Protein AF-0000000068120983 (afdb_homodimer)

Solvent-accessible surface area (backbone atoms only — not comparable to full-atom values): 48412 Å² total; per-residue (Å²): 130,62,73,51,78,77,31,61,38,44,33,14,26,51,26,12,46,47,14,31,51,30,46,39,44,65,27,52,20,82,66,88,68,74,72,68,61,68,81,60,56,30,64,60,28,38,51,52,16,58,68,42,48,73,91,48,66,84,77,57,82,53,66,36,45,49,50,15,32,52,32,41,19,51,33,23,42,63,66,69,33,56,51,57,16,40,41,27,50,27,51,41,52,22,47,31,49,53,58,40,59,48,29,58,86,57,45,74,81,84,61,51,67,52,55,51,39,49,50,28,44,51,53,53,53,48,46,42,50,37,46,50,42,21,59,40,55,54,39,53,52,50,73,50,70,38,66,46,50,60,64,78,56,80,66,70,47,81,75,64,63,89,65,59,69,86,79,63,80,58,62,47,58,43,51,52,48,44,47,51,52,40,53,52,43,46,54,52,49,50,50,50,31,48,71,69,26,83,71,51,79,72,41,80,47,51,75,60,58,69,56,84,61,61,42,79,57,48,52,49,50,53,53,55,69,69,45,62,65,67,48,72,40,68,48,70,81,76,74,45,64,87,60,30,50,36,25,36,35,16,43,50,41,50,54,51,51,40,51,46,51,54,53,50,52,46,65,43,84,79,68,51,63,67,55,54,50,51,54,48,49,52,42,51,54,51,58,70,60,39,41,64,64,46,53,35,57,62,35,51,65,51,53,42,51,53,20,44,49,49,51,44,51,48,40,42,51,73,34,77,30,43,70,70,53,46,50,51,51,44,52,49,45,48,53,49,19,54,53,39,45,66,52,38,74,29,36,79,85,50,81,56,60,23,60,51,39,49,53,52,42,51,51,51,51,51,51,46,41,67,76,63,57,46,66,66,62,60,59,59,64,70,59,72,76,62,87,65,69,84,57,86,79,68,81,75,81,73,79,73,74,67,79,63,79,66,72,78,67,79,84,82,69,63,42,63,63,62,62,77,77,52,66,79,61,66,61,90,40,50,46,66,22,82,77,66,57,94,130,63,73,52,79,76,32,60,38,46,33,14,26,51,26,10,47,46,14,31,49,31,48,39,42,65,28,52,20,81,67,89,67,74,73,69,59,70,79,60,57,30,64,58,28,38,52,51,17,59,68,41,49,73,90,48,66,85,76,58,80,52,67,37,44,49,50,15,32,50,32,42,19,52,33,22,41,64,67,68,33,56,51,57,18,41,41,27,50,26,50,42,52,22,46,30,49,54,58,40,58,48,28,59,86,57,45,74,82,84,61,51,68,53,56,50,38,50,50,27,45,52,52,53,53,49,46,43,49,37,47,49,43,21,59,39,55,52,39,54,52,48,74,49,70,38,65,45,50,59,64,80,56,78,66,71,48,82,76,63,61,90,65,61,69,86,80,64,81,59,62,46,57,42,51,50,48,42,48,50,51,41,54,51,44,47,53,52,50,49,50,50,30,47,71,68,25,84,71,50,82,70,38,80,57,50,75,60,59,67,64,73,56,64,40,78,57,49,52,49,50,54,55,55,67,68,45,63,64,66,47,73,40,68,47,70,80,76,73,44,67,88,60,30,49,37,26,36,33,16,42,49,40,51,52,51,49,41,51,44,50,54,53,52,52,47,65,42,82,78,68,50,62,66,57,54,50,50,54,47,49,53,43,51,53,51,57,70,60,39,39,62,63,45,54,34,56,62,36,51,65,52,52,41,51,53,20,44,50,49,51,45,52,47,40,42,51,73,33,76,32,43,71,69,53,46,51,51,50,45,53,48,44,50,52,48,19,55,54,38,45,65,53,37,74,30,35,78,86,50,81,55,59,21,60,51,38,50,51,51,44,52,52,53,50,50,50,45,42,68,75,62,58,48,67,67,66,62,58,61,64,71,59,70,77,63,88,65,68,83,57,84,80,69,82,76,82,72,79,72,76,66,82,63,79,68,72,78,67,78,84,83,67,65,43,64,64,60,62,78,78,51,67,81,61,67,62,92,42,51,46,65,21,82,79,66,56,96

Foldseek 3Di:
DPPCVPDLLQVLLVLLQLLQVQLLVLLPAQDLPDPPSPPDHSVVSLVSSVVSADPDLLPDPDVSNLNSLLSSLNSCLLVVVLVSNVVSLVSNLVSCVSQVVLAVVSDDPPDDPQRLLVSQVSVLVSQLVLLLCCQQAVDDRRAAPVNGNRDQRDLDDVPPPPPDPPPDDDLSLLVVLLSVLSNLSNVLVVLLCQVPDPDCVVVVCVCPVPPDCPPSVVVNVVSVVPDDVLLCDQDADPSDCRNCSSNLSSLSSLLSVLVVLLSSVLVDDDDALVRLLVSLVVSLVSLVVHHLSSVSVVRSSSLLSLLSNVVSLVLSQQDWDDPVSLVSSLVSLLSSLVSLVSSLVSRPPNPCLSVVSVVLSVVSVVVCVVVVVVPPVVVVVPPPPPPDVVDDPPDDDPPPPPPPPPPPPDPPDTDHDDVVSCVPDDSPSHSSNPSSDD/DPPCVPDLLQVLLVLLQLLQVQLLVLLPAQDLDDPPSPPDHSVVSLVSSVVSADPDLLPDPDVSNLNSLLSSLNSCLSVVVLVSNVVSLVSNLVSCVSQVVLAVVSDDPPDDPQRLLVSQVSVLVSQLVLLLCCQQAVDDRRAAPVNGNRDQRDPDDPPPPPPPPPPDDDLSLLVVLLSVLSNLSNVLVVLLCQVPDPDCVVCVCVCVCCPPVCPSVVVNVVSVVPDPCLLCDQDADDSDPRNCSSNLSSLSSLLSVLVVLLSSVLVDDDDALVRLLVSLVVSLVSLVVHHLSSVSNVRSSSLLSLLSNVVSLVLSQQDWDDPVSLVSSLVSLLSSLVSLVSSLVSRPPNPVLSVVSVVLSVVSVVVCVVVPVVPPVVVVVPPPPPPDVVDDPPDPDPPCPPPPPPPPPDPPDTDHDDVVSCVPDDSPSHSSNPSSDD

InterPro domains:
  IPR007219 Xylanolytic transcriptional activator, regulatory domain [PF04082] (55-164)
  IPR050987 ABC-transporter-regulating transcription factor-like [PTHR46910] (6-375)

Sequence (876 aa):
MLEHCRSRAFFCSVMAACALASARVRDGAPSGGQDVVGIIPAQMFFAAAEEALPKDLLQSQDFDYLRGIALLALASLQDARIGAMQMYIGHYFTMLAINQWHDESNWPTGLHPTEREERRRLYWSFYTLDIYSSIVWDGCIHFQESHAKVEYPTGRNCNEAESAPLERAHWIVGWNFTTDLYRILEHNLSRLRTRSSRFHLVAGESVSTPTLNVSSQDRVNELYLALPPIFKQLQPATGDPAQDVYGFQAANIQATMALLKMISLSLESDPDAERKCSVVSDILATFHQVPKPHLRAISAPLIYHIGGIGTILGSVMEGPLSESSCCVVRDLLLSMAVLLESLEACLHRSGGAGQRLRSLVARIEEYIVSRGGGRAIQAQQAADIPASAFREGTSNNNKSSSWDGAALPDLSGQFQLPDELLQDWTWPFAMSNSYLSFMLEHCRSRAFFCSVMAACALASARVRDGAPSGGQDVVGIIPAQMFFAAAEEALPKDLLQSQDFDYLRGIALLALASLQDARIGAMQMYIGHYFTMLAINQWHDESNWPTGLHPTEREERRRLYWSFYTLDIYSSIVWDGCIHFQESHAKVEYPTGRNCNEAESAPLERAHWIVGWNFTTDLYRILEHNLSRLRTRSSRFHLVAGESVSTPTLNVSSQDRVNELYLALPPIFKQLQPATGDPAQDVYGFQAANIQATMALLKMISLSLESDPDAERKCSVVSDILATFHQVPKPHLRAISAPLIYHIGGIGTILGSVMEGPLSESSCCVVRDLLLSMAVLLESLEACLHRSGGAGQRLRSLVARIEEYIVSRGGGRAIQAQQAADIPASAFREGTSNNNKSSSWDGAALPDLSGQFQLPDELLQDWTWPFAMSNSYLSF

Organism: Neurospora crassa (strain ATCC 24698 / 74-OR23-1A / CBS 708.71 / DSM 1257 / FGSC 987) (NCBI:txid367110)

Structure (mmCIF, N/CA/C/O backbone):
data_AF-0000000068120983-model_v1
#
loop_
_entity.id
_entity.type
_entity.pdbx_description
1 polymer 'C6 transcription factor, variant'
#
loop_
_atom_site.group_PDB
_atom_site.id
_atom_site.type_symbol
_atom_site.label_atom_id
_atom_site.label_alt_id
_atom_site.label_comp_id
_atom_site.label_asym_id
_atom_site.label_entity_id
_atom_site.label_seq_id
_atom_site.pdbx_PDB_ins_code
_atom_site.Cartn_x
_atom_site.Cartn_y
_atom_site.Cartn_z
_atom_site.occupancy
_atom_site.B_iso_or_equiv
_atom_site.auth_seq_id
_atom_site.auth_comp_id
_atom_site.auth_asym_id
_atom_site.auth_atom_id
_atom_site.pdbx_PDB_model_num
ATOM 1 N N . MET A 1 1 ? 18.297 28.844 -24.812 1 29.75 1 MET A N 1
ATOM 2 C CA . MET A 1 1 ? 17.062 28.109 -25.078 1 29.75 1 MET A CA 1
ATOM 3 C C . MET A 1 1 ? 16.703 27.203 -23.891 1 29.75 1 MET A C 1
ATOM 5 O O . MET A 1 1 ? 17.531 26.438 -23.422 1 29.75 1 MET A O 1
ATOM 9 N N . LEU A 1 2 ? 15.766 27.516 -22.953 1 35.97 2 LEU A N 1
ATOM 10 C CA . LEU A 1 2 ? 15.625 27.109 -21.547 1 35.97 2 LEU A CA 1
ATOM 11 C C . LEU A 1 2 ? 15.453 25.609 -21.438 1 35.97 2 LEU A C 1
ATOM 13 O O . LEU A 1 2 ? 14.828 24.984 -22.312 1 35.97 2 LEU A O 1
ATOM 17 N N . GLU A 1 3 ? 16.375 24.953 -20.969 1 44.31 3 GLU A N 1
ATOM 18 C CA . GLU A 1 3 ? 16.438 23.5 -20.844 1 44.31 3 GLU A CA 1
ATOM 19 C C . GLU A 1 3 ? 15.047 22.906 -20.688 1 44.31 3 GLU A C 1
ATOM 21 O O . GLU A 1 3 ? 14.852 21.719 -20.969 1 44.31 3 GLU A O 1
ATOM 26 N N . HIS A 1 4 ? 14.078 23.656 -20.156 1 47.53 4 HIS A N 1
ATOM 27 C CA . HIS A 1 4 ? 12.688 23.219 -20.062 1 47.53 4 HIS A CA 1
ATOM 28 C C . HIS A 1 4 ? 12.102 22.953 -21.438 1 47.53 4 HIS A C 1
ATOM 30 O O . HIS A 1 4 ? 11.062 22.297 -21.562 1 47.53 4 HIS A O 1
ATOM 36 N N . CYS A 1 5 ? 12.695 23.547 -22.578 1 48.62 5 CYS A N 1
ATOM 37 C CA . CYS A 1 5 ? 12.211 23.453 -23.938 1 48.62 5 CYS A CA 1
ATOM 38 C C . CYS A 1 5 ? 12.531 22.078 -24.531 1 48.62 5 CYS A C 1
ATOM 40 O O . CYS A 1 5 ? 11.961 21.688 -25.562 1 48.62 5 CYS A O 1
ATOM 42 N N . ARG A 1 6 ? 13.438 21.328 -23.906 1 56.56 6 ARG A N 1
ATOM 43 C CA . ARG A 1 6 ? 13.867 20.172 -24.688 1 56.56 6 ARG A CA 1
ATOM 44 C C . ARG A 1 6 ? 13.258 18.891 -24.156 1 56.56 6 ARG A C 1
ATOM 46 O O . ARG A 1 6 ? 13.117 17.906 -24.875 1 56.56 6 ARG A O 1
ATOM 53 N N . SER A 1 7 ? 12.758 19 -22.797 1 84.69 7 SER A N 1
ATOM 54 C CA . SER A 1 7 ? 12.234 17.75 -22.281 1 84.69 7 SER A CA 1
ATOM 55 C C . SER A 1 7 ? 10.828 17.922 -21.703 1 84.69 7 SER A C 1
ATOM 57 O O . SER A 1 7 ? 10.617 18.766 -20.844 1 84.69 7 SER A O 1
ATOM 59 N N . ARG A 1 8 ? 9.875 17.359 -22.375 1 89.56 8 ARG A N 1
ATOM 60 C CA . ARG A 1 8 ? 8.484 17.406 -21.938 1 89.56 8 ARG A CA 1
ATOM 61 C C . ARG A 1 8 ? 8.367 17.031 -20.453 1 89.56 8 ARG A C 1
ATOM 63 O O . ARG A 1 8 ? 7.562 17.609 -19.734 1 89.56 8 ARG A O 1
ATOM 70 N N . ALA A 1 9 ? 9.164 16.156 -20.062 1 92 9 ALA A N 1
ATOM 71 C CA . ALA A 1 9 ? 9.172 15.742 -18.656 1 92 9 ALA A CA 1
ATOM 72 C C . ALA A 1 9 ? 9.664 16.859 -17.75 1 92 9 ALA A C 1
ATOM 74 O O . ALA A 1 9 ? 9.078 17.125 -16.688 1 92 9 ALA A O 1
ATOM 75 N N . PHE A 1 10 ? 10.648 17.5 -18.172 1 92.69 10 PHE A N 1
ATOM 76 C CA . PHE A 1 10 ? 11.18 18.625 -17.391 1 92.69 10 PHE A CA 1
ATOM 77 C C . PHE A 1 10 ? 10.18 19.766 -17.344 1 92.69 10 PHE A C 1
ATOM 79 O O . PHE A 1 10 ? 10 20.391 -16.297 1 92.69 10 PHE A O 1
ATOM 86 N N . PHE A 1 11 ? 9.617 20 -18.438 1 94.38 11 PHE A N 1
ATOM 87 C CA . PHE A 1 11 ? 8.57 21.016 -18.469 1 94.38 11 PHE A CA 1
ATOM 88 C C . PHE A 1 11 ? 7.465 20.688 -17.469 1 94.38 11 PHE A C 1
ATOM 90 O O . PHE A 1 11 ? 7.016 21.562 -16.734 1 94.38 11 PHE A O 1
ATOM 97 N N . CYS A 1 12 ? 7.031 19.469 -17.438 1 94.69 12 CYS A N 1
ATOM 98 C CA . CYS A 1 12 ? 6.008 19.016 -16.5 1 94.69 12 CYS A CA 1
ATOM 99 C C . CYS A 1 12 ? 6.422 19.312 -15.062 1 94.69 12 CYS A C 1
ATOM 101 O O . CYS A 1 12 ? 5.652 19.891 -14.289 1 94.69 12 CYS A O 1
ATOM 103 N N . SER A 1 13 ? 7.594 19 -14.719 1 95.56 13 SER A N 1
ATOM 104 C CA . SER A 1 13 ? 8.102 19.188 -13.367 1 95.56 13 SER A CA 1
ATOM 105 C C . SER A 1 13 ? 8.164 20.672 -12.992 1 95.56 13 SER A C 1
ATOM 107 O O . SER A 1 13 ? 7.812 21.047 -11.875 1 95.56 13 SER A O 1
ATOM 109 N N . VAL A 1 14 ? 8.578 21.469 -13.914 1 95.25 14 VAL A N 1
ATOM 110 C CA . VAL A 1 14 ? 8.719 22.891 -13.656 1 95.25 14 VAL A CA 1
ATOM 111 C C . VAL A 1 14 ? 7.336 23.531 -13.492 1 95.25 14 VAL A C 1
ATOM 113 O O . VAL A 1 14 ? 7.113 24.312 -12.57 1 95.25 14 VAL A O 1
ATOM 116 N N . MET A 1 15 ? 6.469 23.156 -14.391 1 96.25 15 MET A N 1
ATOM 117 C CA . MET A 1 15 ? 5.113 23.688 -14.289 1 96.25 15 MET A CA 1
ATOM 118 C C . MET A 1 15 ? 4.453 23.266 -12.984 1 96.25 15 MET A C 1
ATOM 120 O O . MET A 1 15 ? 3.746 24.047 -12.352 1 96.25 15 MET A O 1
ATOM 124 N N . ALA A 1 16 ? 4.684 22.047 -12.602 1 96.94 16 ALA A N 1
ATOM 125 C CA . ALA A 1 16 ? 4.129 21.547 -11.344 1 96.94 16 ALA A CA 1
ATOM 126 C C . ALA A 1 16 ? 4.723 22.312 -10.156 1 96.94 16 ALA A C 1
ATOM 128 O O . ALA A 1 16 ? 4.008 22.641 -9.211 1 96.94 16 ALA A O 1
ATOM 129 N N . ALA A 1 17 ? 5.973 22.594 -10.234 1 95.38 17 ALA A N 1
ATOM 130 C CA . ALA A 1 17 ? 6.629 23.359 -9.172 1 95.38 17 ALA A CA 1
ATOM 131 C C . ALA A 1 17 ? 6.062 24.766 -9.078 1 95.38 17 ALA A C 1
ATOM 133 O O . ALA A 1 17 ? 5.836 25.281 -7.98 1 95.38 17 ALA A O 1
ATOM 134 N N . CYS A 1 18 ? 5.875 25.281 -10.211 1 94.31 18 CYS A N 1
ATOM 135 C CA . CYS A 1 18 ? 5.297 26.625 -10.25 1 94.31 18 CYS A CA 1
ATOM 136 C C . CYS A 1 18 ? 3.873 26.625 -9.703 1 94.31 18 CYS A C 1
ATOM 138 O O . CYS A 1 18 ? 3.465 27.547 -9.008 1 94.31 18 CYS A O 1
ATOM 140 N N . ALA A 1 19 ? 3.164 25.609 -10.062 1 94.94 19 ALA A N 1
ATOM 141 C CA . ALA A 1 19 ? 1.803 25.484 -9.539 1 94.94 19 ALA A CA 1
ATOM 142 C C . ALA A 1 19 ? 1.797 25.438 -8.016 1 94.94 19 ALA A C 1
ATOM 144 O O . ALA A 1 19 ? 1.037 26.172 -7.371 1 94.94 19 ALA A O 1
ATOM 145 N N . LEU A 1 20 ? 2.656 24.719 -7.453 1 93.25 20 LEU A N 1
ATOM 146 C CA . LEU A 1 20 ? 2.727 24.562 -6.004 1 93.25 20 LEU A CA 1
ATOM 147 C C . LEU A 1 20 ? 3.197 25.859 -5.348 1 93.25 20 LEU A C 1
ATOM 149 O O . LEU A 1 20 ? 2.6 26.328 -4.375 1 93.25 20 LEU A O 1
ATOM 153 N N . ALA A 1 21 ? 4.215 26.422 -5.891 1 90.06 21 ALA A N 1
ATOM 154 C CA . ALA A 1 21 ? 4.766 27.656 -5.336 1 90.06 21 ALA A CA 1
ATOM 155 C C . ALA A 1 21 ? 3.74 28.781 -5.379 1 90.06 21 ALA A C 1
ATOM 157 O O . ALA A 1 21 ? 3.557 29.5 -4.391 1 90.06 21 ALA A O 1
ATOM 158 N N . SER A 1 22 ? 3.125 28.875 -6.5 1 89.44 22 SER A N 1
ATOM 159 C CA . SER A 1 22 ? 2.117 29.922 -6.656 1 89.44 22 SER A CA 1
ATOM 160 C C . SER A 1 22 ? 0.967 29.719 -5.672 1 89.44 22 SER A C 1
ATOM 162 O O . SER A 1 22 ? 0.475 30.688 -5.09 1 89.44 22 SER A O 1
ATOM 164 N N . ALA A 1 23 ? 0.568 28.516 -5.488 1 88.75 23 ALA A N 1
ATOM 165 C CA . ALA A 1 23 ? -0.52 28.219 -4.559 1 88.75 23 ALA A CA 1
ATOM 166 C C . ALA A 1 23 ? -0.112 28.531 -3.121 1 88.75 23 ALA A C 1
ATOM 168 O O . ALA A 1 23 ? -0.905 29.078 -2.348 1 88.75 23 ALA A O 1
ATOM 169 N N . ARG A 1 24 ? 1.057 28.281 -2.768 1 87 24 ARG A N 1
ATOM 170 C CA . ARG A 1 24 ? 1.529 28.516 -1.407 1 87 24 ARG A CA 1
ATOM 171 C C . ARG A 1 24 ? 1.684 30.016 -1.137 1 87 24 ARG A C 1
ATOM 173 O O . ARG A 1 24 ? 1.353 30.484 -0.049 1 87 24 ARG A O 1
ATOM 180 N N . VAL A 1 25 ? 2.18 30.672 -2.102 1 84.19 25 VAL A N 1
ATOM 181 C CA . VAL A 1 25 ? 2.326 32.125 -1.954 1 84.19 25 VAL A CA 1
ATOM 182 C C . VAL A 1 25 ? 0.951 32.781 -1.828 1 84.19 25 VAL A C 1
ATOM 184 O O . VAL A 1 25 ? 0.751 33.656 -0.999 1 84.19 25 VAL A O 1
ATOM 187 N N . ARG A 1 26 ? 0.112 32.281 -2.656 1 83.06 26 ARG A N 1
ATOM 188 C CA . ARG A 1 26 ? -1.263 32.781 -2.574 1 83.06 26 ARG A CA 1
ATOM 189 C C . ARG A 1 26 ? -1.826 32.594 -1.169 1 83.06 26 ARG A C 1
ATOM 191 O O . ARG A 1 26 ? -2.541 33.438 -0.66 1 83.06 26 ARG A O 1
ATOM 198 N N . ASP A 1 27 ? -1.398 31.516 -0.53 1 80.69 27 ASP A N 1
ATOM 199 C CA . ASP A 1 27 ? -1.941 31.188 0.784 1 80.69 27 ASP A CA 1
ATOM 200 C C . ASP A 1 27 ? -1.074 31.766 1.899 1 80.69 27 ASP A C 1
ATOM 202 O O . ASP A 1 27 ? -1.194 31.359 3.059 1 80.69 27 ASP A O 1
ATOM 206 N N . GLY A 1 28 ? -0.101 32.594 1.59 1 76.25 28 GLY A N 1
ATOM 207 C CA . GLY A 1 28 ? 0.588 33.375 2.604 1 76.25 28 GLY A CA 1
ATOM 208 C C . GLY A 1 28 ? 1.978 32.844 2.918 1 76.25 28 GLY A C 1
ATOM 209 O O . GLY A 1 28 ? 2.607 33.281 3.883 1 76.25 28 GLY A O 1
ATOM 210 N N . ALA A 1 29 ? 2.451 31.875 2.178 1 76.5 29 ALA A N 1
ATOM 211 C CA . ALA A 1 29 ? 3.82 31.422 2.418 1 76.5 29 ALA A CA 1
ATOM 212 C C . ALA A 1 29 ? 4.824 32.531 2.148 1 76.5 29 ALA A C 1
ATOM 214 O O . ALA A 1 29 ? 4.59 33.406 1.294 1 76.5 29 ALA A O 1
ATOM 215 N N . PRO A 1 30 ? 5.891 32.5 3.018 1 70.12 30 PRO A N 1
ATOM 216 C CA . PRO A 1 30 ? 6.895 33.562 2.811 1 70.12 30 PRO A CA 1
ATOM 217 C C . PRO A 1 30 ? 7.531 33.5 1.423 1 70.12 30 PRO A C 1
ATOM 219 O O . PRO A 1 30 ? 7.766 32.406 0.893 1 70.12 30 PRO A O 1
ATOM 222 N N . SER A 1 31 ? 7.371 34.562 0.674 1 64.94 31 SER A N 1
ATOM 223 C CA . SER A 1 31 ? 7.988 34.625 -0.648 1 64.94 31 SER A CA 1
ATOM 224 C C . SER A 1 31 ? 9.352 35.312 -0.593 1 64.94 31 SER A C 1
ATOM 226 O O . SER A 1 31 ? 9.578 36.188 0.241 1 64.94 31 SER A O 1
ATOM 228 N N . GLY A 1 32 ? 10.633 34.594 -0.65 1 55.44 32 GLY A N 1
ATOM 229 C CA . GLY A 1 32 ? 11.953 35.219 -0.636 1 55.44 32 GLY A CA 1
ATOM 230 C C . GLY A 1 32 ? 12.008 36.5 -1.404 1 55.44 32 GLY A C 1
ATOM 231 O O . GLY A 1 32 ? 13.086 36.969 -1.773 1 55.44 32 GLY A O 1
ATOM 232 N N . GLY A 1 33 ? 11.023 37.312 -1.513 1 50.44 33 GLY A N 1
ATOM 233 C CA . GLY A 1 33 ? 11.125 38.656 -2.062 1 50.44 33 GLY A CA 1
ATOM 234 C C . GLY A 1 33 ? 10.516 38.781 -3.443 1 50.44 33 GLY A C 1
ATOM 235 O O . GLY A 1 33 ? 10.305 39.906 -3.936 1 50.44 33 GLY A O 1
ATOM 236 N N . GLN A 1 34 ? 10.883 37.844 -4.453 1 48.75 34 GLN A N 1
ATOM 237 C CA . GLN A 1 34 ? 10.609 38.25 -5.828 1 48.75 34 GLN A CA 1
ATOM 238 C C . GLN A 1 34 ? 9.117 38.156 -6.145 1 48.75 34 GLN A C 1
ATOM 240 O O . GLN A 1 34 ? 8.516 37.094 -5.961 1 48.75 34 GLN A O 1
ATOM 245 N N . ASP A 1 35 ? 8.43 39.156 -6.062 1 48.5 35 ASP A N 1
ATOM 246 C CA . ASP A 1 35 ? 7.055 39.5 -6.426 1 48.5 35 ASP A CA 1
ATOM 247 C C . ASP A 1 35 ? 6.594 38.688 -7.641 1 48.5 35 ASP A C 1
ATOM 249 O O . ASP A 1 35 ? 5.645 39.062 -8.32 1 48.5 35 ASP A O 1
ATOM 253 N N . VAL A 1 36 ? 7.418 37.938 -8.312 1 48.22 36 VAL A N 1
ATOM 254 C CA . VAL A 1 36 ? 7.109 37.531 -9.672 1 48.22 36 VAL A CA 1
ATOM 255 C C . VAL A 1 36 ? 5.852 36.656 -9.68 1 48.22 36 VAL A C 1
ATOM 257 O O . VAL A 1 36 ? 5.332 36.312 -10.742 1 48.22 36 VAL A O 1
ATOM 260 N N . VAL A 1 37 ? 5.641 35.781 -8.75 1 52.59 37 VAL A N 1
ATOM 261 C CA . VAL A 1 37 ? 4.652 34.75 -9.047 1 52.59 37 VAL A CA 1
ATOM 262 C C . VAL A 1 37 ? 3.27 35.406 -9.172 1 52.59 37 VAL A C 1
ATOM 264 O O . VAL A 1 37 ? 2.252 34.688 -9.094 1 52.59 37 VAL A O 1
ATOM 267 N N . GLY A 1 38 ? 3.172 36.656 -8.875 1 52.19 38 GLY A N 1
ATOM 268 C CA . GLY A 1 38 ? 1.849 37.25 -8.891 1 52.19 38 GLY A CA 1
ATOM 269 C C . GLY A 1 38 ? 1.008 36.812 -10.078 1 52.19 38 GLY A C 1
ATOM 270 O O . GLY A 1 38 ? -0.19 36.562 -9.93 1 52.19 38 GLY A O 1
ATOM 271 N N . ILE A 1 39 ? 1.495 37 -11.297 1 60.84 39 ILE A N 1
ATOM 272 C CA . ILE A 1 39 ? 0.584 37.312 -12.391 1 60.84 39 ILE A CA 1
ATOM 273 C C . ILE A 1 39 ? -0.087 36.031 -12.883 1 60.84 39 ILE A C 1
ATOM 275 O O . ILE A 1 39 ? -1.279 36.031 -13.195 1 60.84 39 ILE A O 1
ATOM 279 N N . ILE A 1 40 ? 0.513 34.875 -12.766 1 79.19 40 ILE A N 1
ATOM 280 C CA . ILE A 1 40 ? -0.123 33.719 -13.375 1 79.19 40 ILE A CA 1
ATOM 281 C C . ILE A 1 40 ? -0.758 32.844 -12.289 1 79.19 40 ILE A C 1
ATOM 283 O O . ILE A 1 40 ? -0.093 32.469 -11.328 1 79.19 40 ILE A O 1
ATOM 287 N N . PRO A 1 41 ? -2.002 32.656 -12.422 1 86.56 41 PRO A N 1
ATOM 288 C CA . PRO A 1 41 ? -2.703 31.844 -11.422 1 86.56 41 PRO A CA 1
ATOM 289 C C . PRO A 1 41 ? -2.16 30.422 -11.336 1 86.56 41 PRO A C 1
ATOM 291 O O . PRO A 1 41 ? -1.749 29.859 -12.352 1 86.56 41 PRO A O 1
ATOM 294 N N . ALA A 1 42 ? -2.096 29.875 -10.172 1 89.81 42 ALA A N 1
ATOM 295 C CA . ALA A 1 42 ? -1.589 28.531 -9.898 1 89.81 42 ALA A CA 1
ATOM 296 C C . ALA A 1 42 ? -2.283 27.5 -10.781 1 89.81 42 ALA A C 1
ATOM 298 O O . ALA A 1 42 ? -1.658 26.531 -11.219 1 89.81 42 ALA A O 1
ATOM 299 N N . GLN A 1 43 ? -3.449 27.766 -11.203 1 90.62 43 GLN A N 1
ATOM 300 C CA . GLN A 1 43 ? -4.258 26.812 -11.969 1 90.62 43 GLN A CA 1
ATOM 301 C C . GLN A 1 43 ? -3.73 26.656 -13.391 1 90.62 43 GLN A C 1
ATOM 303 O O . GLN A 1 43 ? -3.852 25.594 -13.992 1 90.62 43 GLN A O 1
ATOM 308 N N . MET A 1 44 ? -3.213 27.719 -13.844 1 93.56 44 MET A N 1
ATOM 309 C CA . MET A 1 44 ? -2.674 27.656 -15.195 1 93.56 44 MET A CA 1
ATOM 310 C C . MET A 1 44 ? -1.428 26.781 -15.25 1 93.56 44 MET A C 1
ATOM 312 O O . MET A 1 44 ? -1.259 26 -16.188 1 93.56 44 MET A O 1
ATOM 316 N N . PHE A 1 45 ? -0.606 26.953 -14.234 1 95.19 45 PHE A N 1
ATOM 317 C CA . PHE A 1 45 ? 0.577 26.109 -14.148 1 95.19 45 PHE A CA 1
ATOM 318 C C . PHE A 1 45 ? 0.184 24.641 -13.945 1 95.19 45 PHE A C 1
ATOM 320 O O . PHE A 1 45 ? 0.772 23.75 -14.555 1 95.19 45 PHE A O 1
ATOM 327 N N . PHE A 1 46 ? -0.808 24.484 -13.148 1 96.5 46 PHE A N 1
ATOM 328 C CA . PHE A 1 46 ? -1.286 23.141 -12.852 1 96.5 46 PHE A CA 1
ATOM 329 C C . PHE A 1 46 ? -1.786 22.453 -14.117 1 96.5 46 PHE A C 1
ATOM 331 O O . PHE A 1 46 ? -1.41 21.312 -14.398 1 96.5 46 PHE A O 1
ATOM 338 N N . ALA A 1 47 ? -2.551 23.141 -14.844 1 95.25 47 ALA A N 1
ATOM 339 C CA . ALA A 1 47 ? -3.107 22.594 -16.078 1 95.25 47 ALA A CA 1
ATOM 340 C C . ALA A 1 47 ? -2.004 22.281 -17.078 1 95.25 47 ALA A C 1
ATOM 342 O O . ALA A 1 47 ? -2.066 21.266 -17.781 1 95.25 47 ALA A O 1
ATOM 343 N N . ALA A 1 48 ? -1.069 23.156 -17.125 1 95.88 48 ALA A N 1
ATOM 344 C CA . ALA A 1 48 ? 0.056 22.938 -18.031 1 95.88 48 ALA A CA 1
ATOM 345 C C . ALA A 1 48 ? 0.84 21.688 -17.641 1 95.88 48 ALA A C 1
ATOM 347 O O . ALA A 1 48 ? 1.261 20.906 -18.5 1 95.88 48 ALA A O 1
ATOM 348 N N . ALA A 1 49 ? 1.072 21.484 -16.344 1 96.38 49 ALA A N 1
ATOM 349 C CA . ALA A 1 49 ? 1.774 20.312 -15.844 1 96.38 49 ALA A CA 1
ATOM 350 C C . ALA A 1 49 ? 0.989 19.031 -16.156 1 96.38 49 ALA A C 1
ATOM 352 O O . ALA A 1 49 ? 1.562 18.031 -16.594 1 96.38 49 ALA A O 1
ATOM 353 N N . GLU A 1 50 ? -0.29 19.094 -15.992 1 94.31 50 GLU A N 1
ATOM 354 C CA . GLU A 1 50 ? -1.15 17.938 -16.25 1 94.31 50 GLU A CA 1
ATOM 355 C C . GLU A 1 50 ? -1.119 17.531 -17.719 1 94.31 50 GLU A C 1
ATOM 357 O O . GLU A 1 50 ? -1.082 16.344 -18.047 1 94.31 50 GLU A O 1
ATOM 362 N N . GLU A 1 51 ? -1.14 18.5 -18.516 1 92.75 51 GLU A N 1
ATOM 363 C CA . GLU A 1 51 ? -1.132 18.234 -19.953 1 92.75 51 GLU A CA 1
ATOM 364 C C . GLU A 1 51 ? 0.193 17.625 -20.391 1 92.75 51 GLU A C 1
ATOM 366 O O . GLU A 1 51 ? 0.241 16.875 -21.375 1 92.75 51 GLU A O 1
ATOM 371 N N . ALA A 1 52 ? 1.151 17.938 -19.641 1 93.44 52 ALA A N 1
ATOM 372 C CA . ALA A 1 52 ? 2.488 17.484 -20.016 1 93.44 52 ALA A CA 1
ATOM 373 C C . ALA A 1 52 ? 2.762 16.078 -19.484 1 93.44 52 ALA A C 1
ATOM 375 O O . ALA A 1 52 ? 3.77 15.461 -19.828 1 93.44 52 ALA A O 1
ATOM 376 N N . LEU A 1 53 ? 1.892 15.523 -18.688 1 91.75 53 LEU A N 1
ATOM 377 C CA . LEU A 1 53 ? 2.082 14.18 -18.172 1 91.75 53 LEU A CA 1
ATOM 378 C C . LEU A 1 53 ? 2.008 13.141 -19.281 1 91.75 53 LEU A C 1
ATOM 380 O O . LEU A 1 53 ? 1.308 13.344 -20.281 1 91.75 53 LEU A O 1
ATOM 384 N N . PRO A 1 54 ? 2.689 12.078 -19.047 1 86.19 54 PRO A N 1
ATOM 385 C CA . PRO A 1 54 ? 2.617 11.039 -20.062 1 86.19 54 PRO A CA 1
ATOM 386 C C . PRO A 1 54 ? 1.248 10.367 -20.125 1 86.19 54 PRO A C 1
ATOM 388 O O . PRO A 1 54 ? 0.603 10.172 -19.094 1 86.19 54 PRO A O 1
ATOM 391 N N . LYS A 1 55 ? 0.923 9.977 -21.266 1 78.25 55 LYS A N 1
ATOM 392 C CA . LYS A 1 55 ? -0.355 9.297 -21.453 1 78.25 55 LYS A CA 1
ATOM 393 C C . LYS A 1 55 ? -0.283 7.852 -20.953 1 78.25 55 LYS A C 1
ATOM 395 O O . LYS A 1 55 ? -1.283 7.297 -20.5 1 78.25 55 LYS A O 1
ATOM 400 N N . ASP A 1 56 ? 0.849 7.359 -21.125 1 82.5 56 ASP A N 1
ATOM 401 C CA . ASP A 1 56 ? 1.066 5.98 -20.688 1 82.5 56 ASP A CA 1
ATOM 402 C C . ASP A 1 56 ? 2.17 5.902 -19.641 1 82.5 56 ASP A C 1
ATOM 404 O O . ASP A 1 56 ? 3.338 6.16 -19.938 1 82.5 56 ASP A O 1
ATOM 408 N N . LEU A 1 57 ? 1.828 5.473 -18.484 1 85.62 57 LEU A N 1
ATOM 409 C CA . LEU A 1 57 ? 2.771 5.391 -17.375 1 85.62 57 LEU A CA 1
ATOM 410 C C . LEU A 1 57 ? 3.836 4.332 -17.641 1 85.62 57 LEU A C 1
ATOM 412 O O . LEU A 1 57 ? 4.934 4.395 -17.078 1 85.62 57 LEU A O 1
ATOM 416 N N . LEU A 1 58 ? 3.49 3.41 -18.484 1 86.31 58 LEU A N 1
ATOM 417 C CA . LEU A 1 58 ? 4.391 2.297 -18.766 1 86.31 58 LEU A CA 1
ATOM 418 C C . LEU A 1 58 ? 5.648 2.775 -19.484 1 86.31 58 LEU A C 1
ATOM 420 O O . LEU A 1 58 ? 6.727 2.199 -19.312 1 86.31 58 LEU A O 1
ATOM 424 N N . GLN A 1 59 ? 5.484 3.773 -20.203 1 78.62 59 GLN A N 1
ATOM 425 C CA . GLN A 1 59 ? 6.598 4.215 -21.031 1 78.62 59 GLN A CA 1
ATOM 426 C C . GLN A 1 59 ? 7.348 5.371 -20.375 1 78.62 59 GLN A C 1
ATOM 428 O O . GLN A 1 59 ? 8.32 5.879 -20.938 1 78.62 59 GLN A O 1
ATOM 433 N N . SER A 1 60 ? 6.984 5.598 -19.188 1 80.44 60 SER A N 1
ATOM 434 C CA . SER A 1 60 ? 7.574 6.766 -18.547 1 80.44 60 SER A CA 1
ATOM 435 C C . SER A 1 60 ? 8.695 6.363 -17.594 1 80.44 60 SER A C 1
ATOM 437 O O . SER A 1 60 ? 8.438 5.84 -16.516 1 80.44 60 SER A O 1
ATOM 439 N N . GLN A 1 61 ? 9.891 6.574 -18.078 1 82.5 61 GLN A N 1
ATOM 440 C CA . GLN A 1 61 ? 11.023 6.223 -17.219 1 82.5 61 GLN A CA 1
ATOM 441 C C . GLN A 1 61 ? 11.805 7.465 -16.797 1 82.5 61 GLN A C 1
ATOM 443 O O . GLN A 1 61 ? 12.844 7.359 -16.141 1 82.5 61 GLN A O 1
ATOM 448 N N . ASP A 1 62 ? 11.211 8.562 -17.109 1 88.19 62 ASP A N 1
ATOM 449 C CA . ASP A 1 62 ? 11.898 9.812 -16.781 1 88.19 62 ASP A CA 1
ATOM 450 C C . ASP A 1 62 ? 11.594 10.242 -15.344 1 88.19 62 ASP A C 1
ATOM 452 O O . ASP A 1 62 ? 10.43 10.336 -14.953 1 88.19 62 ASP A O 1
ATOM 456 N N . PHE A 1 63 ? 12.656 10.609 -14.656 1 91.44 63 PHE A N 1
ATOM 457 C CA . PHE A 1 63 ? 12.555 11.008 -13.258 1 91.44 63 PHE A CA 1
ATOM 458 C C . PHE A 1 63 ? 11.734 12.289 -13.125 1 91.44 63 PHE A C 1
ATOM 460 O O . PHE A 1 63 ? 11.039 12.484 -12.125 1 91.44 63 PHE A O 1
ATOM 467 N N . ASP A 1 64 ? 11.766 13.094 -14.07 1 93.38 64 ASP A N 1
ATOM 468 C CA . ASP A 1 64 ? 11.062 14.375 -14.008 1 93.38 64 ASP A CA 1
ATOM 469 C C . ASP A 1 64 ? 9.547 14.172 -14.016 1 93.38 64 ASP A C 1
ATOM 471 O O . ASP A 1 64 ? 8.805 14.992 -13.469 1 93.38 64 ASP A O 1
ATOM 475 N N . TYR A 1 65 ? 9.141 13.141 -14.617 1 94.06 65 TYR A N 1
ATOM 476 C CA . TYR A 1 65 ? 7.715 12.836 -14.523 1 94.06 65 TYR A CA 1
ATOM 477 C C . TYR A 1 65 ? 7.324 12.453 -13.102 1 94.06 65 TYR A C 1
ATOM 479 O O . TYR A 1 65 ? 6.27 12.859 -12.609 1 94.06 65 TYR A O 1
ATOM 487 N N . LEU A 1 66 ? 8.203 11.719 -12.5 1 95.31 66 LEU A N 1
ATOM 488 C CA . LEU A 1 66 ? 7.953 11.344 -11.109 1 95.31 66 LEU A CA 1
ATOM 489 C C . LEU A 1 66 ? 7.883 12.586 -10.227 1 95.31 66 LEU A C 1
ATOM 491 O O . LEU A 1 66 ? 6.977 12.711 -9.398 1 95.31 66 LEU A O 1
ATOM 495 N N . ARG A 1 67 ? 8.766 13.414 -10.445 1 95.94 67 ARG A N 1
ATOM 496 C CA . ARG A 1 67 ? 8.797 14.672 -9.703 1 95.94 67 ARG A CA 1
ATOM 497 C C . ARG A 1 67 ? 7.551 15.5 -9.977 1 95.94 67 ARG A C 1
ATOM 499 O O . ARG A 1 67 ? 6.949 16.062 -9.055 1 95.94 67 ARG A O 1
ATOM 506 N N . GLY A 1 68 ? 7.246 15.578 -11.234 1 96.25 68 GLY A N 1
ATOM 507 C CA . GLY A 1 68 ? 6.055 16.328 -11.609 1 96.25 68 GLY A CA 1
ATOM 508 C C . GLY A 1 68 ? 4.793 15.797 -10.945 1 96.25 68 GLY A C 1
ATOM 509 O O . GLY A 1 68 ? 3.988 16.578 -10.43 1 96.25 68 GLY A O 1
ATOM 510 N N . ILE A 1 69 ? 4.648 14.516 -10.93 1 96.75 69 ILE A N 1
ATOM 511 C CA . ILE A 1 69 ? 3.482 13.875 -10.328 1 96.75 69 ILE A CA 1
ATOM 512 C C . ILE A 1 69 ? 3.447 14.164 -8.828 1 96.75 69 ILE A C 1
ATOM 514 O O . ILE A 1 69 ? 2.393 14.484 -8.273 1 96.75 69 ILE A O 1
ATOM 518 N N . ALA A 1 70 ? 4.562 14.062 -8.203 1 97.69 70 ALA A N 1
ATOM 519 C CA . ALA A 1 70 ? 4.656 14.328 -6.766 1 97.69 70 ALA A CA 1
ATOM 520 C C . ALA A 1 70 ? 4.258 15.766 -6.453 1 97.69 70 ALA A C 1
ATOM 522 O O . ALA A 1 70 ? 3.494 16.016 -5.516 1 97.69 70 ALA A O 1
ATOM 523 N N . LEU A 1 71 ? 4.754 16.625 -7.25 1 97.62 71 LEU A N 1
ATOM 524 C CA . LEU A 1 71 ? 4.465 18.047 -7.035 1 97.62 71 LEU A CA 1
ATOM 525 C C . LEU A 1 71 ? 2.994 18.344 -7.305 1 97.62 71 LEU A C 1
ATOM 527 O O . LEU A 1 71 ? 2.389 19.172 -6.613 1 97.62 71 LEU A O 1
ATOM 531 N N . LEU A 1 72 ? 2.443 17.703 -8.273 1 97.5 72 LEU A N 1
ATOM 532 C CA . LEU A 1 72 ? 1.019 17.859 -8.547 1 97.5 72 LEU A CA 1
ATOM 533 C C . LEU A 1 72 ? 0.18 17.359 -7.375 1 97.5 72 LEU A C 1
ATOM 535 O O . LEU A 1 72 ? -0.86 17.938 -7.059 1 97.5 72 LEU A O 1
ATOM 539 N N . ALA A 1 73 ? 0.638 16.281 -6.762 1 97.38 73 ALA A N 1
ATOM 540 C CA . ALA A 1 73 ? -0.054 15.773 -5.574 1 97.38 73 ALA A CA 1
ATOM 541 C C . ALA A 1 73 ? -0.058 16.812 -4.461 1 97.38 73 ALA A C 1
ATOM 543 O O . ALA A 1 73 ? -1.098 17.078 -3.854 1 97.38 73 ALA A O 1
ATOM 544 N N . LEU A 1 74 ? 1.017 17.438 -4.297 1 95.75 74 LEU A N 1
ATOM 545 C CA . LEU A 1 74 ? 1.135 18.453 -3.254 1 95.75 74 LEU A CA 1
ATOM 546 C C . LEU A 1 74 ? 0.302 19.672 -3.596 1 95.75 74 LEU A C 1
ATOM 548 O O . LEU A 1 74 ? -0.344 20.266 -2.721 1 95.75 74 LEU A O 1
ATOM 552 N N . ALA A 1 75 ? 0.398 20.031 -4.832 1 94.81 75 ALA A N 1
ATOM 553 C CA . ALA A 1 75 ? -0.402 21.172 -5.266 1 94.81 75 ALA A CA 1
ATOM 554 C C . ALA A 1 75 ? -1.893 20.891 -5.094 1 94.81 75 ALA A C 1
ATOM 556 O O . ALA A 1 75 ? -2.658 21.781 -4.727 1 94.81 75 ALA A O 1
ATOM 557 N N . SER A 1 76 ? -2.285 19.672 -5.371 1 94.69 76 SER A N 1
ATOM 558 C CA . SER A 1 76 ? -3.678 19.281 -5.172 1 94.69 76 SER A CA 1
ATOM 559 C C . SER A 1 76 ? -4.074 19.359 -3.703 1 94.69 76 SER A C 1
ATOM 561 O O . SER A 1 76 ? -5.168 19.828 -3.373 1 94.69 76 SER A O 1
ATOM 563 N N . LEU A 1 77 ? -3.213 18.953 -2.887 1 90.88 77 LEU A N 1
ATOM 564 C CA . LEU A 1 77 ? -3.457 19.047 -1.451 1 90.88 77 LEU A CA 1
ATOM 565 C C . LEU A 1 77 ? -3.592 20.5 -1.008 1 90.88 77 LEU A C 1
ATOM 567 O O . LEU A 1 77 ? -4.465 20.828 -0.198 1 90.88 77 LEU A O 1
ATOM 571 N N . GLN A 1 78 ? -2.736 21.344 -1.62 1 88.88 78 GLN A N 1
ATOM 572 C CA . GLN A 1 78 ? -2.768 22.766 -1.289 1 88.88 78 GLN A CA 1
ATOM 573 C C . GLN A 1 78 ? -4.125 23.375 -1.617 1 88.88 78 GLN A C 1
ATOM 575 O O . GLN A 1 78 ? -4.586 24.297 -0.925 1 88.88 78 GLN A O 1
ATOM 580 N N . ASP A 1 79 ? -4.754 22.828 -2.598 1 87.12 79 ASP A N 1
ATOM 581 C CA . ASP A 1 79 ? -6.047 23.359 -3.027 1 87.12 79 ASP A CA 1
ATOM 582 C C . ASP A 1 79 ? -7.195 22.5 -2.5 1 87.12 79 ASP A C 1
ATOM 584 O O . ASP A 1 79 ? -8.32 22.578 -3 1 87.12 79 ASP A O 1
ATOM 588 N N . ALA A 1 80 ? -6.926 21.594 -1.624 1 85.31 80 ALA A N 1
ATOM 589 C CA . ALA A 1 80 ? -7.906 20.734 -0.967 1 85.31 80 ALA A CA 1
ATOM 590 C C . ALA A 1 80 ? -8.617 19.844 -1.979 1 85.31 80 ALA A C 1
ATOM 592 O O . ALA A 1 80 ? -9.812 19.562 -1.836 1 85.31 80 ALA A O 1
ATOM 593 N N . ARG A 1 81 ? -7.949 19.609 -3.027 1 90.19 81 ARG A N 1
ATOM 594 C CA . ARG A 1 81 ? -8.453 18.641 -3.99 1 90.19 81 ARG A CA 1
ATOM 595 C C . ARG A 1 81 ? -7.969 17.234 -3.654 1 90.19 81 ARG A C 1
ATOM 597 O O . ARG A 1 81 ? -7.07 16.719 -4.312 1 90.19 81 ARG A O 1
ATOM 604 N N . ILE A 1 82 ? -8.602 16.641 -2.779 1 90.06 82 ILE A N 1
ATOM 605 C CA . ILE A 1 82 ? -8.133 15.414 -2.145 1 90.06 82 ILE A CA 1
ATOM 606 C C . ILE A 1 82 ? -8.195 14.258 -3.143 1 90.06 82 ILE A C 1
ATOM 608 O O . ILE A 1 82 ? -7.293 13.414 -3.182 1 90.06 82 ILE A O 1
ATOM 612 N N . GLY A 1 83 ? -9.25 14.219 -3.928 1 91.5 83 GLY A N 1
ATOM 613 C CA . GLY A 1 83 ? -9.336 13.188 -4.945 1 91.5 83 GLY A CA 1
ATOM 614 C C . GLY A 1 83 ? -8.172 13.203 -5.914 1 91.5 83 GLY A C 1
ATOM 615 O O . GLY A 1 83 ? -7.594 12.156 -6.219 1 91.5 83 GLY A O 1
ATOM 616 N N . ALA A 1 84 ? -7.848 14.383 -6.348 1 94.06 84 ALA A N 1
ATOM 617 C CA . ALA A 1 84 ? -6.719 14.531 -7.262 1 94.06 84 ALA A CA 1
ATOM 618 C C . ALA A 1 84 ? -5.406 14.156 -6.578 1 94.06 84 ALA A C 1
ATOM 620 O O . ALA A 1 84 ? -4.539 13.523 -7.184 1 94.06 84 ALA A O 1
ATOM 621 N N . MET A 1 85 ? -5.277 14.609 -5.398 1 95.19 85 MET A N 1
ATOM 622 C CA . MET A 1 85 ? -4.074 14.25 -4.648 1 95.19 85 MET A CA 1
ATOM 623 C C . MET A 1 85 ? -3.908 12.734 -4.578 1 95.19 85 MET A C 1
ATOM 625 O O . MET A 1 85 ? -2.828 12.211 -4.859 1 95.19 85 MET A O 1
ATOM 629 N N . GLN A 1 86 ? -4.973 12.062 -4.242 1 94.5 86 GLN A N 1
ATOM 630 C CA . GLN A 1 86 ? -4.926 10.602 -4.141 1 94.5 86 GLN A CA 1
ATOM 631 C C . GLN A 1 86 ? -4.59 9.969 -5.484 1 94.5 86 GLN A C 1
ATOM 633 O O . GLN A 1 86 ? -3.867 8.969 -5.543 1 94.5 86 GLN A O 1
ATOM 638 N N . MET A 1 87 ? -5.168 10.492 -6.473 1 95 87 MET A N 1
ATOM 639 C CA . MET A 1 87 ? -4.883 9.984 -7.812 1 95 87 MET A CA 1
ATOM 640 C C . MET A 1 87 ? -3.395 10.094 -8.125 1 95 87 MET A C 1
ATOM 642 O O . MET A 1 87 ? -2.779 9.125 -8.578 1 95 87 MET A O 1
ATOM 646 N N . TYR A 1 88 ? -2.807 11.227 -7.875 1 96.38 88 TYR A N 1
ATOM 647 C CA . TYR A 1 88 ? -1.4 11.43 -8.203 1 96.38 88 TYR A CA 1
ATOM 648 C C . TYR A 1 88 ? -0.501 10.609 -7.289 1 96.38 88 TYR A C 1
ATOM 650 O O . TYR A 1 88 ? 0.561 10.148 -7.707 1 96.38 88 TYR A O 1
ATOM 658 N N . ILE A 1 89 ? -0.92 10.477 -6.039 1 96.62 89 ILE A N 1
ATOM 659 C CA . ILE A 1 89 ? -0.189 9.562 -5.168 1 96.62 89 ILE A CA 1
ATOM 660 C C . ILE A 1 89 ? -0.197 8.156 -5.773 1 96.62 89 ILE A C 1
ATOM 662 O O . ILE A 1 89 ? 0.844 7.504 -5.848 1 96.62 89 ILE A O 1
ATOM 666 N N . GLY A 1 90 ? -1.332 7.77 -6.242 1 95.12 90 GLY A N 1
ATOM 667 C CA . GLY A 1 90 ? -1.438 6.473 -6.895 1 95.12 90 GLY A CA 1
ATOM 668 C C . GLY A 1 90 ? -0.561 6.352 -8.125 1 95.12 90 GLY A C 1
ATOM 669 O O . GLY A 1 90 ? 0.124 5.344 -8.312 1 95.12 90 GLY A O 1
ATOM 670 N N . HIS A 1 91 ? -0.571 7.355 -8.93 1 94.56 91 HIS A N 1
ATOM 671 C CA . HIS A 1 91 ? 0.263 7.355 -10.125 1 94.56 91 HIS A CA 1
ATOM 672 C C . HIS A 1 91 ? 1.742 7.262 -9.766 1 94.56 91 HIS A C 1
ATOM 674 O O . HIS A 1 91 ? 2.498 6.535 -10.414 1 94.56 91 HIS A O 1
ATOM 680 N N . TYR A 1 92 ? 2.094 8.039 -8.781 1 96.25 92 TYR A N 1
ATOM 681 C CA . TYR A 1 92 ? 3.484 8.047 -8.344 1 96.25 92 TYR A CA 1
ATOM 682 C C . TYR A 1 92 ? 3.939 6.641 -7.957 1 96.25 92 TYR A C 1
ATOM 684 O O . TYR A 1 92 ? 4.949 6.148 -8.461 1 96.25 92 TYR A O 1
ATOM 692 N N . PHE A 1 93 ? 3.205 5.973 -7.156 1 95.06 93 PHE A N 1
ATOM 693 C CA . PHE A 1 93 ? 3.631 4.68 -6.637 1 95.06 93 PHE A CA 1
ATOM 694 C C . PHE A 1 93 ? 3.465 3.592 -7.688 1 95.06 93 PHE A C 1
ATOM 696 O O . PHE A 1 93 ? 4.176 2.584 -7.664 1 95.06 93 PHE A O 1
ATOM 703 N N . THR A 1 94 ? 2.508 3.793 -8.594 1 94.19 94 THR A N 1
ATOM 704 C CA . THR A 1 94 ? 2.422 2.871 -9.719 1 94.19 94 THR A CA 1
ATOM 705 C C . THR A 1 94 ? 3.701 2.916 -10.555 1 94.19 94 THR A C 1
ATOM 707 O O . THR A 1 94 ? 4.25 1.872 -10.914 1 94.19 94 THR A O 1
ATOM 710 N N . MET A 1 95 ? 4.168 4.109 -10.781 1 93.69 95 MET A N 1
ATOM 711 C CA . MET A 1 95 ? 5.41 4.262 -11.531 1 93.69 95 MET A CA 1
ATOM 712 C C . MET A 1 95 ? 6.582 3.65 -10.773 1 93.69 95 MET A C 1
ATOM 714 O O . MET A 1 95 ? 7.457 3.023 -11.375 1 93.69 95 MET A O 1
ATOM 718 N N . LEU A 1 96 ? 6.59 3.854 -9.5 1 94 96 LEU A N 1
ATOM 719 C CA . LEU A 1 96 ? 7.633 3.256 -8.672 1 94 96 LEU A CA 1
ATOM 720 C C . LEU A 1 96 ? 7.598 1.734 -8.773 1 94 96 LEU A C 1
ATOM 722 O O . LEU A 1 96 ? 8.648 1.092 -8.875 1 94 96 LEU A O 1
ATOM 726 N N . ALA A 1 97 ? 6.422 1.194 -8.766 1 92.06 97 ALA A N 1
ATOM 727 C CA . ALA A 1 97 ? 6.258 -0.257 -8.781 1 92.06 97 ALA A CA 1
ATOM 728 C C . ALA A 1 97 ? 6.68 -0.843 -10.125 1 92.06 97 ALA A C 1
ATOM 730 O O . ALA A 1 97 ? 7.352 -1.877 -10.18 1 92.06 97 ALA A O 1
ATOM 731 N N . ILE A 1 98 ? 6.258 -0.182 -11.188 1 91.94 98 ILE A N 1
ATOM 732 C CA . ILE A 1 98 ? 6.562 -0.664 -12.531 1 91.94 98 ILE A CA 1
ATOM 733 C C . ILE A 1 98 ? 8.078 -0.742 -12.719 1 91.94 98 ILE A C 1
ATOM 735 O O . ILE A 1 98 ? 8.586 -1.718 -13.273 1 91.94 98 ILE A O 1
ATOM 739 N N . ASN A 1 99 ? 8.75 0.266 -12.172 1 90.69 99 ASN A N 1
ATOM 740 C CA . ASN A 1 99 ? 10.188 0.365 -12.414 1 90.69 99 ASN A CA 1
ATOM 741 C C . ASN A 1 99 ? 10.984 -0.152 -11.219 1 90.69 99 ASN A C 1
ATOM 743 O O . ASN A 1 99 ? 12.219 -0.203 -11.266 1 90.69 99 ASN A O 1
ATOM 747 N N . GLN A 1 100 ? 10.32 -0.459 -10.102 1 91.75 100 GLN A N 1
ATOM 748 C CA . GLN A 1 100 ? 10.93 -0.94 -8.867 1 91.75 100 GLN A CA 1
ATOM 749 C C . GLN A 1 100 ? 11.922 0.078 -8.305 1 91.75 100 GLN A C 1
ATOM 751 O O . GLN A 1 100 ? 13.039 -0.278 -7.93 1 91.75 100 GLN A O 1
ATOM 756 N N . TRP A 1 101 ? 11.516 1.322 -8.32 1 93.69 101 TRP A N 1
ATOM 757 C CA . TRP A 1 101 ? 12.406 2.412 -7.93 1 93.69 101 TRP A CA 1
ATOM 758 C C . TRP A 1 101 ? 12.414 2.584 -6.414 1 93.69 101 TRP A C 1
ATOM 760 O O . TRP A 1 101 ? 13.055 3.498 -5.891 1 93.69 101 TRP A O 1
ATOM 770 N N . HIS A 1 102 ? 11.719 1.698 -5.684 1 93.19 102 HIS A N 1
ATOM 771 C CA . HIS A 1 102 ? 11.859 1.665 -4.23 1 93.19 102 HIS A CA 1
ATOM 772 C C . HIS A 1 102 ? 13.172 1.022 -3.818 1 93.19 102 HIS A C 1
ATOM 774 O O . HIS A 1 102 ? 13.523 1.021 -2.637 1 93.19 102 HIS A O 1
ATOM 780 N N . ASP A 1 103 ? 13.875 0.574 -4.797 1 92.44 103 ASP A N 1
ATOM 781 C CA . ASP A 1 103 ? 15.203 -0.02 -4.641 1 92.44 103 ASP A CA 1
ATOM 782 C C . ASP A 1 103 ? 16.25 0.747 -5.449 1 92.44 103 ASP A C 1
ATOM 784 O O . ASP A 1 103 ? 16.203 0.746 -6.684 1 92.44 103 ASP A O 1
ATOM 788 N N . GLU A 1 104 ? 17.281 1.248 -4.801 1 93.31 104 GLU A N 1
ATOM 789 C CA . GLU A 1 104 ? 18.297 2.053 -5.469 1 93.31 104 GLU A CA 1
ATOM 790 C C . GLU A 1 104 ? 19.062 1.229 -6.5 1 93.31 104 GLU A C 1
ATOM 792 O O . GLU A 1 104 ? 19.641 1.781 -7.434 1 93.31 104 GLU A O 1
ATOM 797 N N . SER A 1 105 ? 19.062 -0.045 -6.309 1 91.5 105 SER A N 1
ATOM 798 C CA . SER A 1 105 ? 19.797 -0.909 -7.238 1 91.5 105 SER A CA 1
ATOM 799 C C . SER A 1 105 ? 19.156 -0.888 -8.625 1 91.5 105 SER A C 1
ATOM 801 O O . SER A 1 105 ? 19.797 -1.244 -9.609 1 91.5 105 SER A O 1
ATOM 803 N N . ASN A 1 106 ? 17.906 -0.475 -8.727 1 92.44 106 ASN A N 1
ATOM 804 C CA . ASN A 1 106 ? 17.203 -0.447 -10 1 92.44 106 ASN A CA 1
ATOM 805 C C . ASN A 1 106 ? 17.234 0.942 -10.633 1 92.44 106 ASN A C 1
ATOM 807 O O . ASN A 1 106 ? 16.672 1.157 -11.703 1 92.44 106 ASN A O 1
ATOM 811 N N . TRP A 1 107 ? 17.922 1.84 -9.875 1 93.88 107 TRP A N 1
ATOM 812 C CA . TRP A 1 107 ? 18.109 3.16 -10.469 1 93.88 107 TRP A CA 1
ATOM 813 C C . TRP A 1 107 ? 19.109 3.104 -11.617 1 93.88 107 TRP A C 1
ATOM 815 O O . TRP A 1 107 ? 19.906 2.166 -11.703 1 93.88 107 TRP A O 1
ATOM 825 N N . PRO A 1 108 ? 18.969 4.066 -12.531 1 90.62 108 PRO A N 1
ATOM 826 C CA . PRO A 1 108 ? 19.969 4.074 -13.602 1 90.62 108 PRO A CA 1
ATOM 827 C C . PRO A 1 108 ? 21.391 4.098 -13.078 1 90.62 108 PRO A C 1
ATOM 829 O O . PRO A 1 108 ? 21.688 4.746 -12.07 1 90.62 108 PRO A O 1
ATOM 832 N N . THR A 1 109 ? 22.203 3.451 -13.883 1 89.88 109 THR A N 1
ATOM 833 C CA . THR A 1 109 ? 23.609 3.391 -13.5 1 89.88 109 THR A CA 1
ATOM 834 C C . THR A 1 109 ? 24.312 4.707 -13.812 1 89.88 109 THR A C 1
ATOM 836 O O . THR A 1 109 ? 23.953 5.391 -14.781 1 89.88 109 THR A O 1
ATOM 839 N N . GLY A 1 110 ? 25.219 5.109 -13.023 1 88.44 110 GLY A N 1
ATOM 840 C CA . GLY A 1 110 ? 26.047 6.277 -13.289 1 88.44 110 GLY A CA 1
ATOM 841 C C . GLY A 1 110 ? 25.359 7.582 -12.93 1 88.44 110 GLY A C 1
ATOM 842 O O . GLY A 1 110 ? 25.625 8.617 -13.539 1 88.44 110 GLY A O 1
ATOM 843 N N . LEU A 1 111 ? 24.453 7.453 -12.094 1 90.38 111 LEU A N 1
ATOM 844 C CA . LEU A 1 111 ? 23.797 8.672 -11.648 1 90.38 111 LEU A CA 1
ATOM 845 C C . LEU A 1 111 ? 24.781 9.586 -10.914 1 90.38 111 LEU A C 1
ATOM 847 O O . LEU A 1 111 ? 25.594 9.109 -10.125 1 90.38 111 LEU A O 1
ATOM 851 N N . HIS A 1 112 ? 24.703 10.805 -11.273 1 89.88 112 HIS A N 1
ATOM 852 C CA . HIS A 1 112 ? 25.469 11.781 -10.492 1 89.88 112 HIS A CA 1
ATOM 853 C C . HIS A 1 112 ? 25.031 11.781 -9.031 1 89.88 112 HIS A C 1
ATOM 855 O O . HIS A 1 112 ? 23.844 11.594 -8.734 1 89.88 112 HIS A O 1
ATOM 861 N N . PRO A 1 113 ? 25.906 12.016 -8.133 1 89 113 PRO A N 1
ATOM 862 C CA . PRO A 1 113 ? 25.562 12.008 -6.711 1 89 113 PRO A CA 1
ATOM 863 C C . PRO A 1 113 ? 24.438 12.977 -6.371 1 89 113 PRO A C 1
ATOM 865 O O . PRO A 1 113 ? 23.594 12.68 -5.512 1 89 113 PRO A O 1
ATOM 868 N N . THR A 1 114 ? 24.453 14.055 -7.004 1 90.06 114 THR A N 1
ATOM 869 C CA . THR A 1 114 ? 23.391 15.031 -6.762 1 90.06 114 THR A CA 1
ATOM 870 C C . THR A 1 114 ? 22.031 14.469 -7.184 1 90.06 114 THR A C 1
ATOM 872 O O . THR A 1 114 ? 21.031 14.703 -6.508 1 90.06 114 THR A O 1
ATOM 875 N N . GLU A 1 115 ? 22.094 13.773 -8.289 1 91 115 GLU A N 1
ATOM 876 C CA . GLU A 1 115 ? 20.844 13.172 -8.773 1 91 115 GLU A CA 1
ATOM 877 C C . GLU A 1 115 ? 20.359 12.078 -7.82 1 91 115 GLU A C 1
ATOM 879 O O . GLU A 1 115 ? 19.156 11.93 -7.605 1 91 115 GLU A O 1
ATOM 884 N N . ARG A 1 116 ? 21.281 11.391 -7.324 1 93.69 116 ARG A N 1
ATOM 885 C CA . ARG A 1 116 ? 20.938 10.359 -6.352 1 93.69 116 ARG A CA 1
ATOM 886 C C . ARG A 1 116 ? 20.312 10.961 -5.102 1 93.69 116 ARG A C 1
ATOM 888 O O . ARG A 1 116 ? 19.312 10.445 -4.594 1 93.69 116 ARG A O 1
ATOM 895 N N . GLU A 1 117 ? 20.859 12.078 -4.676 1 94 117 GLU A N 1
ATOM 896 C CA . GLU A 1 117 ? 20.328 12.781 -3.512 1 94 117 GLU A CA 1
ATOM 897 C C . GLU A 1 117 ? 18.922 13.289 -3.773 1 94 117 GLU A C 1
ATOM 899 O O . GLU A 1 117 ? 18.062 13.219 -2.896 1 94 117 GLU A O 1
ATOM 904 N N . GLU A 1 118 ? 18.703 13.758 -4.922 1 93.44 118 GLU A N 1
ATOM 905 C CA . GLU A 1 118 ? 17.375 14.258 -5.273 1 93.44 118 GLU A CA 1
ATOM 906 C C . GLU A 1 118 ? 16.344 13.141 -5.297 1 93.44 118 GLU A C 1
ATOM 908 O O . GLU A 1 118 ? 15.211 13.328 -4.871 1 93.44 118 GLU A O 1
ATOM 913 N N . ARG A 1 119 ? 16.781 12.023 -5.836 1 95.56 119 ARG A N 1
ATOM 914 C CA . ARG A 1 119 ? 15.883 10.875 -5.887 1 95.56 119 ARG A CA 1
ATOM 915 C C . ARG A 1 119 ? 15.531 10.391 -4.484 1 95.56 119 ARG A C 1
ATOM 917 O O . ARG A 1 119 ? 14.375 10.062 -4.207 1 95.56 119 ARG A O 1
ATOM 924 N N . ARG A 1 120 ? 16.516 10.375 -3.631 1 95.94 120 ARG A N 1
ATOM 925 C CA . ARG A 1 120 ? 16.266 9.969 -2.252 1 95.94 120 ARG A CA 1
ATOM 926 C C . ARG A 1 120 ? 15.312 10.922 -1.555 1 95.94 120 ARG A C 1
ATOM 928 O O . ARG A 1 120 ? 14.383 10.492 -0.866 1 95.94 120 ARG A O 1
ATOM 935 N N . ARG A 1 121 ? 15.492 12.203 -1.771 1 96.06 121 ARG A N 1
ATOM 936 C CA . ARG A 1 121 ? 14.617 13.203 -1.161 1 96.06 121 ARG A CA 1
ATOM 937 C C . ARG A 1 121 ? 13.188 13.07 -1.672 1 96.06 121 ARG A C 1
ATOM 939 O O . ARG A 1 121 ? 12.234 13.156 -0.894 1 96.06 121 ARG A O 1
ATOM 946 N N . LEU A 1 122 ? 13.094 12.883 -2.928 1 97.12 122 LEU A N 1
ATOM 947 C CA . LEU A 1 122 ? 11.758 12.727 -3.5 1 97.12 122 LEU A CA 1
ATOM 948 C C . LEU A 1 122 ? 11.062 11.5 -2.932 1 97.12 122 LEU A C 1
ATOM 950 O O . LEU A 1 122 ? 9.891 11.562 -2.555 1 97.12 122 LEU A O 1
ATOM 954 N N . TYR A 1 123 ? 11.797 10.359 -2.859 1 97.19 123 TYR A N 1
ATOM 955 C CA . TYR A 1 123 ? 11.219 9.117 -2.367 1 97.19 123 TYR A CA 1
ATOM 956 C C . TYR A 1 123 ? 10.695 9.281 -0.946 1 97.19 123 TYR A C 1
ATOM 958 O O . TYR A 1 123 ? 9.531 8.977 -0.667 1 97.19 123 TYR A O 1
ATOM 966 N N . TRP A 1 124 ? 11.469 9.797 -0.101 1 96.69 124 TRP A N 1
ATOM 967 C CA . TRP A 1 124 ? 11.086 9.859 1.306 1 96.69 124 TRP A CA 1
ATOM 968 C C . TRP A 1 124 ? 10.07 10.969 1.544 1 96.69 124 TRP A C 1
ATOM 970 O O . TRP A 1 124 ? 9.211 10.852 2.428 1 96.69 124 TRP A O 1
ATOM 980 N N . SER A 1 125 ? 10.133 12.086 0.769 1 96.62 125 SER A N 1
ATOM 981 C CA . SER A 1 125 ? 9.086 13.102 0.859 1 96.62 125 SER A CA 1
ATOM 982 C C . SER A 1 125 ? 7.723 12.516 0.532 1 96.62 125 SER A C 1
ATOM 984 O O . SER A 1 125 ? 6.734 12.805 1.214 1 96.62 125 SER A O 1
ATOM 986 N N . PHE A 1 126 ? 7.754 11.719 -0.425 1 97.06 126 PHE A N 1
ATOM 987 C CA . PHE A 1 126 ? 6.473 11.164 -0.848 1 97.06 126 PHE A CA 1
ATOM 988 C C . PHE A 1 126 ? 6.043 10.031 0.072 1 97.06 126 PHE A C 1
ATOM 990 O O . PHE A 1 126 ? 4.848 9.797 0.265 1 97.06 126 PHE A O 1
ATOM 997 N N . TYR A 1 127 ? 7.02 9.344 0.652 1 96.31 127 TYR A N 1
ATOM 998 C CA . TYR A 1 127 ? 6.703 8.391 1.706 1 96.31 127 TYR A CA 1
ATOM 999 C C . TYR A 1 127 ? 5.953 9.062 2.85 1 96.31 127 TYR A C 1
ATOM 1001 O O . TYR A 1 127 ? 4.926 8.555 3.311 1 96.31 127 TYR A O 1
ATOM 1009 N N . THR A 1 128 ? 6.402 10.195 3.26 1 96.75 128 THR A N 1
ATOM 1010 C CA . THR A 1 128 ? 5.77 10.906 4.363 1 96.75 128 THR A CA 1
ATOM 1011 C C . THR A 1 128 ? 4.375 11.38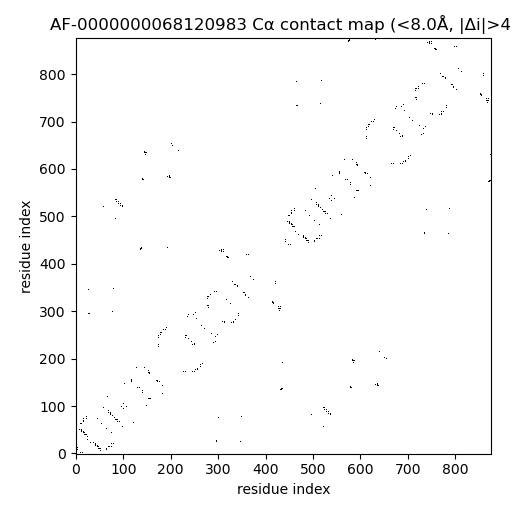3 3.969 1 96.75 128 THR A C 1
ATOM 1013 O O . THR A 1 128 ? 3.445 11.344 4.777 1 96.75 128 THR A O 1
ATOM 1016 N N . LEU A 1 129 ? 4.25 11.867 2.742 1 95.81 129 LEU A N 1
ATOM 1017 C CA . LEU A 1 129 ? 2.932 12.281 2.275 1 95.81 129 LEU A CA 1
ATOM 1018 C C . LEU A 1 129 ? 1.968 11.094 2.252 1 95.81 129 LEU A C 1
ATOM 1020 O O . LEU A 1 129 ? 0.787 11.25 2.576 1 95.81 129 LEU A O 1
ATOM 1024 N N . ASP A 1 130 ? 2.484 9.977 1.836 1 95.94 130 ASP A N 1
ATOM 1025 C CA . ASP A 1 130 ? 1.675 8.766 1.781 1 95.94 130 ASP A CA 1
ATOM 1026 C C . ASP A 1 130 ? 1.142 8.398 3.164 1 95.94 130 ASP A C 1
ATOM 1028 O O . ASP A 1 130 ? -0.047 8.109 3.322 1 95.94 130 ASP A O 1
ATOM 1032 N N . ILE A 1 131 ? 1.998 8.414 4.121 1 94.94 131 ILE A N 1
ATOM 1033 C CA . ILE A 1 131 ? 1.6 8.086 5.484 1 94.94 131 ILE A CA 1
ATOM 1034 C C . ILE A 1 131 ? 0.623 9.141 6.004 1 94.94 131 ILE A C 1
ATOM 1036 O O . ILE A 1 131 ? -0.403 8.805 6.602 1 94.94 131 ILE A O 1
ATOM 1040 N N . TYR A 1 132 ? 0.996 10.383 5.719 1 93.62 132 TYR A N 1
ATOM 1041 C CA . TYR A 1 132 ? 0.117 11.469 6.137 1 93.62 132 TYR A CA 1
ATOM 1042 C C . TYR A 1 132 ? -1.281 11.297 5.559 1 93.62 132 TYR A C 1
ATOM 1044 O O . TYR A 1 132 ? -2.275 11.375 6.281 1 93.62 132 TYR A O 1
ATOM 1052 N N . SER A 1 133 ? -1.351 11.031 4.289 1 92.19 133 SER A N 1
ATOM 1053 C CA . SER A 1 133 ? -2.639 10.867 3.621 1 92.19 133 SER A CA 1
ATOM 1054 C C . SER A 1 133 ? -3.393 9.656 4.156 1 92.19 133 SER A C 1
ATOM 1056 O O . SER A 1 133 ? -4.625 9.664 4.227 1 92.19 133 SER A O 1
ATOM 1058 N N . SER A 1 134 ? -2.668 8.633 4.48 1 92.38 134 SER A N 1
ATOM 1059 C CA . SER A 1 134 ? -3.289 7.434 5.031 1 92.38 134 SER A CA 1
ATOM 1060 C C . SER A 1 134 ? -3.908 7.711 6.398 1 92.38 134 SER A C 1
ATOM 1062 O O . SER A 1 134 ? -4.957 7.152 6.734 1 92.38 134 SER A O 1
ATOM 1064 N N . ILE A 1 135 ? -3.307 8.531 7.09 1 90.25 135 ILE A N 1
ATOM 1065 C CA . ILE A 1 135 ? -3.783 8.852 8.43 1 90.25 135 ILE A CA 1
ATOM 1066 C C . ILE A 1 135 ? -5.004 9.766 8.344 1 90.25 135 ILE A C 1
ATOM 1068 O O . ILE A 1 135 ? -6.012 9.531 9.008 1 90.25 135 ILE A O 1
ATOM 1072 N N . VAL A 1 136 ? -4.895 10.766 7.508 1 88.06 136 VAL A N 1
ATOM 1073 C CA . VAL A 1 136 ? -5.898 11.82 7.473 1 88.06 136 VAL A CA 1
ATOM 1074 C C . VAL A 1 136 ? -7.113 11.359 6.672 1 88.06 136 VAL A C 1
ATOM 1076 O O . VAL A 1 136 ? -8.258 11.602 7.07 1 88.06 136 VAL A O 1
ATOM 1079 N N . TRP A 1 137 ? -6.895 10.617 5.637 1 87.88 137 TRP A N 1
ATOM 1080 C CA . TRP A 1 137 ? -8.008 10.297 4.75 1 87.88 137 TRP A CA 1
ATOM 1081 C C . TRP A 1 137 ? -8.18 8.789 4.613 1 87.88 137 TRP A C 1
ATOM 1083 O O . TRP A 1 137 ? -8.844 8.312 3.688 1 87.88 137 TRP A O 1
ATOM 1093 N N . ASP A 1 138 ? -7.48 7.992 5.41 1 86.5 138 ASP A N 1
ATOM 1094 C CA . ASP A 1 138 ? -7.625 6.543 5.441 1 86.5 138 ASP A CA 1
ATOM 1095 C C . ASP A 1 138 ? -7.219 5.922 4.105 1 86.5 138 ASP A C 1
ATOM 1097 O O . ASP A 1 138 ? -7.891 5.012 3.607 1 86.5 138 ASP A O 1
ATOM 1101 N N . GLY A 1 139 ? -6.258 6.449 3.586 1 84.44 139 GLY A N 1
ATOM 1102 C CA . GLY A 1 139 ? -5.727 5.91 2.346 1 84.44 139 GLY A CA 1
ATOM 1103 C C . GLY A 1 139 ? -4.863 4.676 2.553 1 84.44 139 GLY A C 1
ATOM 1104 O O . GLY A 1 139 ? -4.75 4.176 3.672 1 84.44 139 GLY A O 1
ATOM 1105 N N . CYS A 1 140 ? -4.402 4.18 1.435 1 86.81 140 CYS A N 1
ATOM 1106 C CA . CYS A 1 140 ? -3.533 3.008 1.491 1 86.81 140 CYS A CA 1
ATOM 1107 C C . CYS A 1 140 ? -2.076 3.418 1.666 1 86.81 140 CYS A C 1
ATOM 1109 O O . CYS A 1 140 ? -1.68 4.508 1.251 1 86.81 140 CYS A O 1
ATOM 1111 N N . ILE A 1 141 ? -1.406 2.598 2.436 1 89.69 141 ILE A N 1
ATOM 1112 C CA . ILE A 1 141 ? 0.042 2.75 2.512 1 89.69 141 ILE A CA 1
ATOM 1113 C C . ILE A 1 141 ? 0.707 1.93 1.41 1 89.69 141 ILE A C 1
ATOM 1115 O O . ILE A 1 141 ? 0.634 0.698 1.415 1 89.69 141 ILE A O 1
ATOM 1119 N N . HIS A 1 142 ? 1.335 2.561 0.525 1 90.69 142 HIS A N 1
ATOM 1120 C CA . HIS A 1 142 ? 1.877 1.874 -0.643 1 90.69 142 HIS A CA 1
ATOM 1121 C C . HIS A 1 142 ? 3.18 1.158 -0.305 1 90.69 142 HIS A C 1
ATOM 1123 O O . HIS A 1 142 ? 3.24 -0.073 -0.326 1 90.69 142 HIS A O 1
ATOM 1129 N N . PHE A 1 143 ? 4.219 1.858 -0.04 1 86.31 143 PHE A N 1
ATOM 1130 C CA . PHE A 1 143 ? 5.496 1.243 0.309 1 86.31 143 PHE A CA 1
ATOM 1131 C C . PHE A 1 143 ? 5.844 1.509 1.769 1 86.31 143 PHE A C 1
ATOM 1133 O O . PHE A 1 143 ? 6.234 2.621 2.127 1 86.31 143 PHE A O 1
ATOM 1140 N N . GLN A 1 144 ? 5.738 0.453 2.465 1 89 144 GLN A N 1
ATOM 1141 C CA . GLN A 1 144 ? 6.105 0.533 3.875 1 89 144 GLN A CA 1
ATOM 1142 C C . GLN A 1 144 ? 7.617 0.669 4.043 1 89 144 GLN A C 1
ATOM 1144 O O . GLN A 1 144 ? 8.375 0.402 3.109 1 89 144 GLN A O 1
ATOM 1149 N N . GLU A 1 145 ? 8 1.12 5.211 1 88.44 145 GLU A N 1
ATOM 1150 C CA . GLU A 1 145 ? 9.43 1.328 5.453 1 88.44 145 GLU A CA 1
ATOM 1151 C C . GLU A 1 145 ? 10.211 0.034 5.266 1 88.44 145 GLU A C 1
ATOM 1153 O O . GLU A 1 145 ? 11.359 0.059 4.809 1 88.44 145 GLU A O 1
ATOM 1158 N N . SER A 1 146 ? 9.555 -1.043 5.594 1 84.81 146 SER A N 1
ATOM 1159 C CA . SER A 1 146 ? 10.234 -2.334 5.52 1 84.81 146 SER A CA 1
ATOM 1160 C C . SER A 1 146 ? 10.508 -2.73 4.074 1 84.81 146 SER A C 1
ATOM 1162 O O . SER A 1 146 ? 11.367 -3.58 3.811 1 84.81 146 SER A O 1
ATOM 1164 N N . HIS A 1 147 ? 9.773 -2.158 3.213 1 88.44 147 HIS A N 1
ATOM 1165 C CA . HIS A 1 147 ? 9.906 -2.475 1.797 1 88.44 147 HIS A CA 1
ATOM 1166 C C . HIS A 1 147 ? 10.875 -1.522 1.109 1 88.44 147 HIS A C 1
ATOM 1168 O O . HIS A 1 147 ? 11.305 -1.771 -0.02 1 88.44 147 HIS A O 1
ATOM 1174 N N . ALA A 1 148 ? 11.234 -0.478 1.786 1 89.38 148 ALA A N 1
ATOM 1175 C CA . ALA A 1 148 ? 12.055 0.571 1.187 1 89.38 148 ALA A CA 1
ATOM 1176 C C . ALA A 1 148 ? 13.531 0.19 1.21 1 89.38 148 ALA A C 1
ATOM 1178 O O . ALA A 1 148 ? 14.055 -0.23 2.244 1 89.38 148 ALA A O 1
ATOM 1179 N N . LYS A 1 149 ? 14.164 0.286 0.047 1 91.31 149 LYS A N 1
ATOM 1180 C CA . LYS A 1 149 ? 15.602 0.093 -0.08 1 91.31 149 LYS A CA 1
ATOM 1181 C C . LYS A 1 149 ? 16.281 1.35 -0.618 1 91.31 149 LYS A C 1
ATOM 1183 O O . LYS A 1 149 ? 17.141 1.269 -1.496 1 91.31 149 LYS A O 1
ATOM 1188 N N . VAL A 1 150 ? 15.734 2.383 -0.209 1 94.62 150 VAL A N 1
ATOM 1189 C CA . VAL A 1 150 ? 16.297 3.688 -0.541 1 94.62 150 VAL A CA 1
ATOM 1190 C C . VAL A 1 150 ? 16.953 4.297 0.695 1 94.62 150 VAL A C 1
ATOM 1192 O O . VAL A 1 150 ? 16.344 4.383 1.758 1 94.62 150 VAL A O 1
ATOM 1195 N N . GLU A 1 151 ? 18.156 4.711 0.545 1 93.12 151 GLU A N 1
ATOM 1196 C CA . GLU A 1 151 ? 18.875 5.309 1.669 1 93.12 151 GLU A CA 1
ATOM 1197 C C . GLU A 1 151 ? 18.375 6.715 1.965 1 93.12 151 GLU A C 1
ATOM 1199 O O . GLU A 1 151 ? 17.766 7.359 1.101 1 93.12 151 GLU A O 1
ATOM 1204 N N . TYR A 1 152 ? 18.609 7.16 3.223 1 93.31 152 TYR A N 1
ATOM 1205 C CA . TYR A 1 152 ? 18.266 8.539 3.568 1 93.31 152 TYR A CA 1
ATOM 1206 C C . TYR A 1 152 ? 19.156 9.523 2.811 1 93.31 152 TYR A C 1
ATOM 1208 O O . TYR A 1 152 ? 20.328 9.242 2.562 1 93.31 152 TYR A O 1
ATOM 1216 N N . PRO A 1 153 ? 18.547 10.609 2.49 1 93.88 153 PRO A N 1
ATOM 1217 C CA . PRO A 1 153 ? 19.406 11.648 1.915 1 93.88 153 PRO A CA 1
ATOM 1218 C C . PRO A 1 153 ? 20.438 12.172 2.91 1 93.88 153 PRO A C 1
ATOM 1220 O O . PRO A 1 153 ? 20.156 12.25 4.109 1 93.88 153 PRO A O 1
ATOM 1223 N N . THR A 1 154 ? 21.578 12.555 2.477 1 90.12 154 THR A N 1
ATOM 1224 C CA . THR A 1 154 ? 22.688 12.977 3.326 1 90.12 154 THR A CA 1
ATOM 1225 C C . THR A 1 154 ? 22.812 14.5 3.328 1 90.12 154 THR A C 1
ATOM 1227 O O . THR A 1 154 ? 23.438 15.07 4.23 1 90.12 154 THR A O 1
ATOM 1230 N N . GLY A 1 155 ? 22.203 15.117 2.49 1 83.75 155 GLY A N 1
ATOM 1231 C CA . GLY A 1 155 ? 22.344 16.562 2.381 1 83.75 155 GLY A CA 1
ATOM 1232 C C . GLY A 1 155 ? 23.594 17 1.631 1 83.75 155 GLY A C 1
ATOM 1233 O O . GLY A 1 155 ? 23.781 18.188 1.373 1 83.75 155 GLY A O 1
ATOM 1234 N N . ARG A 1 156 ? 24.422 16.078 1.349 1 72 156 ARG A N 1
ATOM 1235 C CA . ARG A 1 156 ? 25.672 16.422 0.662 1 72 156 ARG A CA 1
ATOM 1236 C C . ARG A 1 156 ? 25.391 16.875 -0.771 1 72 156 ARG A C 1
ATOM 1238 O O . ARG A 1 156 ? 24.594 16.25 -1.477 1 72 156 ARG A O 1
ATOM 1245 N N . ASN A 1 157 ? 25.234 18.219 -0.853 1 59.84 157 ASN A N 1
ATOM 1246 C CA . ASN A 1 157 ? 25.203 18.672 -2.24 1 59.84 157 ASN A CA 1
ATOM 1247 C C . ASN A 1 157 ? 26.594 18.688 -2.861 1 59.84 157 ASN A C 1
ATOM 1249 O O . ASN A 1 157 ? 27.578 18.891 -2.16 1 59.84 157 ASN A O 1
ATOM 1253 N N . CYS A 1 158 ? 26.859 18.141 -4.078 1 49.84 158 CYS A N 1
ATOM 1254 C CA . CYS A 1 158 ? 28.141 18.219 -4.773 1 49.84 158 CYS A CA 1
ATOM 1255 C C . CYS A 1 158 ? 28.734 19.609 -4.664 1 49.84 158 CYS A C 1
ATOM 1257 O O . CYS A 1 158 ? 29.953 19.781 -4.738 1 49.84 158 CYS A O 1
ATOM 1259 N N . ASN A 1 159 ? 27.875 20.688 -4.91 1 49.44 159 ASN A N 1
ATOM 1260 C CA . ASN A 1 159 ? 28.484 22.016 -4.969 1 49.44 159 ASN A CA 1
ATOM 1261 C C . ASN A 1 159 ? 28.719 22.594 -3.574 1 49.44 159 ASN A C 1
ATOM 1263 O O . ASN A 1 159 ? 29.219 23.719 -3.432 1 49.44 159 ASN A O 1
ATOM 1267 N N . GLU A 1 160 ? 28.062 22.359 -2.766 1 44.25 160 GLU A N 1
ATOM 1268 C CA . GLU A 1 160 ? 28.375 23.016 -1.5 1 44.25 160 GLU A CA 1
ATOM 1269 C C . GLU A 1 160 ? 29.75 22.609 -0.987 1 44.25 160 GLU A C 1
ATOM 1271 O O . GLU A 1 160 ? 30.016 21.422 -0.784 1 44.25 160 GLU A O 1
ATOM 1276 N N . ALA A 1 161 ? 30.797 23.453 -1.336 1 39.53 161 ALA A N 1
ATOM 1277 C CA . ALA A 1 161 ? 32.125 23.562 -0.741 1 39.53 161 ALA A CA 1
ATOM 1278 C C . ALA A 1 161 ? 32.125 23.156 0.728 1 39.53 161 ALA A C 1
ATOM 1280 O O . ALA A 1 161 ? 31.109 23.344 1.421 1 39.53 161 ALA A O 1
ATOM 1281 N N . GLU A 1 162 ? 33 22.281 1.145 1 42.47 162 GLU A N 1
ATOM 1282 C CA . GLU A 1 162 ? 33.594 21.953 2.449 1 42.47 162 GLU A CA 1
ATOM 1283 C C . GLU A 1 162 ? 33.344 23.078 3.449 1 42.47 162 GLU A C 1
ATOM 1285 O O . GLU A 1 162 ? 33.75 22.984 4.609 1 42.47 162 GLU A O 1
ATOM 1290 N N . SER A 1 163 ? 33.031 24.188 2.854 1 40.97 163 SER A N 1
ATOM 1291 C CA . SER A 1 163 ? 33.281 25.344 3.709 1 40.97 163 SER A CA 1
ATOM 1292 C C . SER A 1 163 ? 32.156 25.562 4.703 1 40.97 163 SER A C 1
ATOM 1294 O O . SER A 1 163 ? 32.062 26.625 5.324 1 40.97 163 SER A O 1
ATOM 1296 N N . ALA A 1 164 ? 31.016 25.109 4.387 1 47.34 164 ALA A N 1
ATOM 1297 C CA . ALA A 1 164 ? 30.141 25.578 5.449 1 47.34 164 ALA A CA 1
ATOM 1298 C C . ALA A 1 164 ? 30.672 25.188 6.82 1 47.34 164 ALA A C 1
ATOM 1300 O O . ALA A 1 164 ? 31.203 24.078 7 1 47.34 164 ALA A O 1
ATOM 1301 N N . PRO A 1 165 ? 30.844 26.031 7.691 1 45.81 165 PRO A N 1
ATOM 1302 C CA . PRO A 1 165 ? 31.391 25.688 9.008 1 45.81 165 PRO A CA 1
ATOM 1303 C C . PRO A 1 165 ? 30.828 24.391 9.57 1 45.81 165 PRO A C 1
ATOM 1305 O O . PRO A 1 165 ? 29.641 24.109 9.414 1 45.81 165 PRO A O 1
ATOM 1308 N N . LEU A 1 166 ? 31.688 23.344 9.664 1 45.69 166 LEU A N 1
ATOM 1309 C CA . LEU A 1 166 ? 31.594 22.031 10.281 1 45.69 166 LEU A CA 1
ATOM 1310 C C . LEU A 1 166 ? 30.578 22.031 11.422 1 45.69 166 LEU A C 1
ATOM 1312 O O . LEU A 1 166 ? 30.125 20.969 11.859 1 45.69 166 LEU A O 1
ATOM 1316 N N . GLU A 1 167 ? 30.297 23.141 12.047 1 52.78 167 GLU A N 1
ATOM 1317 C CA . GLU A 1 167 ? 29.781 23.094 13.406 1 52.78 167 GLU A CA 1
ATOM 1318 C C . GLU A 1 167 ? 28.266 22.922 13.414 1 52.78 167 GLU A C 1
ATOM 1320 O O . GLU A 1 167 ? 27.703 22.406 14.383 1 52.78 167 GLU A O 1
ATOM 1325 N N . ARG A 1 168 ? 27.5 23.469 12.383 1 64.06 168 ARG A N 1
ATOM 1326 C CA . ARG A 1 168 ? 26.062 23.406 12.523 1 64.06 168 ARG A CA 1
ATOM 1327 C C . ARG A 1 168 ? 25.484 22.234 11.742 1 64.06 168 ARG A C 1
ATOM 1329 O O . ARG A 1 168 ? 25.969 21.922 10.656 1 64.06 168 ARG A O 1
ATOM 1336 N N . ALA A 1 169 ? 24.703 21.469 12.438 1 80.06 169 ALA A N 1
ATOM 1337 C CA . ALA A 1 169 ? 24.016 20.328 11.844 1 80.06 169 ALA A CA 1
ATOM 1338 C C . ALA A 1 169 ? 23.234 20.734 10.602 1 80.06 169 ALA A C 1
ATOM 1340 O O . ALA A 1 169 ? 22.609 21.797 10.578 1 80.06 169 ALA A O 1
ATOM 1341 N N . HIS A 1 170 ? 23.5 20.172 9.492 1 87.12 170 HIS A N 1
ATOM 1342 C CA . HIS A 1 170 ? 22.781 20.406 8.234 1 87.12 170 HIS A CA 1
ATOM 1343 C C . HIS A 1 170 ? 21.281 20.219 8.414 1 87.12 170 HIS A C 1
ATOM 1345 O O . HIS A 1 170 ? 20.844 19.375 9.203 1 87.12 170 HIS A O 1
ATOM 1351 N N . TRP A 1 171 ? 20.406 21.031 7.699 1 91.06 171 TRP A N 1
ATOM 1352 C CA . TRP A 1 171 ? 18.953 21.016 7.867 1 91.06 171 TRP A CA 1
ATOM 1353 C C . TRP A 1 171 ? 18.391 19.625 7.598 1 91.06 171 TRP A C 1
ATOM 1355 O O . TRP A 1 171 ? 17.328 19.281 8.117 1 91.06 171 TRP A O 1
ATOM 1365 N N . ILE A 1 172 ? 19.109 18.828 6.832 1 92.62 172 ILE A N 1
ATOM 1366 C CA . ILE A 1 172 ? 18.672 17.5 6.414 1 92.62 172 ILE A CA 1
ATOM 1367 C C . ILE A 1 172 ? 18.5 16.609 7.637 1 92.62 172 ILE A C 1
ATOM 1369 O O . ILE A 1 172 ? 17.734 15.641 7.605 1 92.62 172 ILE A O 1
ATOM 1373 N N . VAL A 1 173 ? 19.203 16.891 8.656 1 93 173 VAL A N 1
ATOM 1374 C CA . VAL A 1 173 ? 19.078 16.109 9.883 1 93 173 VAL A CA 1
ATOM 1375 C C . VAL A 1 173 ? 17.672 16.25 10.461 1 93 173 VAL A C 1
ATOM 1377 O O . VAL A 1 173 ? 17.062 15.266 10.852 1 93 173 VAL A O 1
ATOM 1380 N N . GLY A 1 174 ? 17.203 17.5 10.547 1 94.38 174 GLY A N 1
ATOM 1381 C CA . GLY A 1 174 ? 15.828 17.719 10.984 1 94.38 174 GLY A CA 1
ATOM 1382 C C . GLY A 1 174 ? 14.805 17.094 10.062 1 94.38 174 GLY A C 1
ATOM 1383 O O . GLY A 1 174 ? 13.812 16.516 10.523 1 94.38 174 GLY A O 1
ATOM 1384 N N . TRP A 1 175 ? 15.086 17.203 8.789 1 95.56 175 TRP A N 1
ATOM 1385 C CA . TRP A 1 175 ? 14.195 16.625 7.785 1 95.56 175 TRP A CA 1
ATOM 1386 C C . TRP A 1 175 ? 14.133 15.102 7.938 1 95.56 175 TRP A C 1
ATOM 1388 O O . TRP A 1 175 ? 13.047 14.523 7.898 1 95.56 175 TRP A O 1
ATOM 1398 N N . ASN A 1 176 ? 15.258 14.453 8.125 1 94.62 176 ASN A N 1
ATOM 1399 C CA . ASN A 1 176 ? 15.32 13.008 8.312 1 94.62 176 ASN A CA 1
ATOM 1400 C C . ASN A 1 176 ? 14.617 12.586 9.602 1 94.62 176 ASN A C 1
ATOM 1402 O O . ASN A 1 176 ? 13.984 11.531 9.648 1 94.62 176 ASN A O 1
ATOM 1406 N N . PHE A 1 177 ? 14.742 13.398 10.562 1 95.38 177 PHE A N 1
ATOM 1407 C CA . PHE A 1 177 ? 14.055 13.078 11.805 1 95.38 177 PHE A CA 1
ATOM 1408 C C . PHE A 1 177 ? 12.547 13.086 11.609 1 95.38 177 PHE A C 1
ATOM 1410 O O . PHE A 1 177 ? 11.836 12.234 12.156 1 95.38 177 PHE A O 1
ATOM 1417 N N . THR A 1 178 ? 12.07 14.078 10.898 1 96.56 178 THR A N 1
ATOM 1418 C CA . THR A 1 178 ? 10.641 14.094 10.594 1 96.56 178 THR A CA 1
ATOM 1419 C C . THR A 1 178 ? 10.227 12.812 9.875 1 96.56 178 THR A C 1
ATOM 1421 O O . THR A 1 178 ? 9.156 12.258 10.148 1 96.56 178 THR A O 1
ATOM 1424 N N . THR A 1 179 ? 11.047 12.367 8.969 1 95.75 179 THR A N 1
ATOM 1425 C CA . THR A 1 179 ? 10.781 11.109 8.281 1 95.75 179 THR A CA 1
ATOM 1426 C C . THR A 1 179 ? 10.719 9.953 9.273 1 95.75 179 THR A C 1
ATOM 1428 O O . THR A 1 179 ? 9.859 9.078 9.164 1 95.75 179 THR A O 1
ATOM 1431 N N . ASP A 1 180 ? 11.594 9.961 10.242 1 94.19 180 ASP A N 1
ATOM 1432 C CA . ASP A 1 180 ? 11.562 8.938 11.281 1 94.19 180 ASP A CA 1
ATOM 1433 C C . ASP A 1 180 ? 10.234 8.953 12.031 1 94.19 180 ASP A C 1
ATOM 1435 O O . ASP A 1 180 ? 9.688 7.902 12.359 1 94.19 180 ASP A O 1
ATOM 1439 N N . LEU A 1 181 ? 9.789 10.125 12.289 1 94.81 181 LEU A N 1
ATOM 1440 C CA . LEU A 1 181 ? 8.508 10.234 12.977 1 94.81 181 LEU A CA 1
ATOM 1441 C C . LEU A 1 181 ? 7.395 9.609 12.141 1 94.81 181 LEU A C 1
ATOM 1443 O O . LEU A 1 181 ? 6.52 8.93 12.688 1 94.81 181 LEU A O 1
ATOM 1447 N N . TYR A 1 182 ? 7.445 9.836 10.875 1 95.25 182 TYR A N 1
ATOM 1448 C CA . TYR A 1 182 ? 6.426 9.266 10.008 1 95.25 182 TYR A CA 1
ATOM 1449 C C . TYR A 1 182 ? 6.559 7.746 9.945 1 95.25 182 TYR A C 1
ATOM 1451 O O . TYR A 1 182 ? 5.559 7.035 9.805 1 95.25 182 TYR A O 1
ATOM 1459 N N . ARG A 1 183 ? 7.723 7.281 10.008 1 93.62 183 ARG A N 1
ATOM 1460 C CA . ARG A 1 183 ? 7.902 5.832 10.086 1 93.62 183 ARG A CA 1
ATOM 1461 C C . ARG A 1 183 ? 7.246 5.262 11.336 1 93.62 183 ARG A C 1
ATOM 1463 O O . ARG A 1 183 ? 6.605 4.211 11.281 1 93.62 183 ARG A O 1
ATOM 1470 N N . ILE A 1 184 ? 7.406 5.918 12.367 1 91.81 184 ILE A N 1
ATOM 1471 C CA . ILE A 1 184 ? 6.758 5.5 13.602 1 91.81 184 ILE A CA 1
ATOM 1472 C C . ILE A 1 184 ? 5.242 5.602 13.453 1 91.81 184 ILE A C 1
ATOM 1474 O O . ILE A 1 184 ? 4.508 4.711 13.883 1 91.81 184 ILE A O 1
ATOM 1478 N N . LEU A 1 185 ? 4.832 6.703 12.852 1 92.62 185 LEU A N 1
ATOM 1479 C CA . LEU A 1 185 ? 3.406 6.887 12.602 1 92.62 185 LEU A CA 1
ATOM 1480 C C . LEU A 1 185 ? 2.848 5.738 11.766 1 92.62 185 LEU A C 1
ATOM 1482 O O . LEU A 1 185 ? 1.717 5.301 11.984 1 92.62 185 LEU A O 1
ATOM 1486 N N . GLU A 1 186 ? 3.604 5.258 10.82 1 92.88 186 GLU A N 1
ATOM 1487 C CA . GLU A 1 186 ? 3.184 4.125 10 1 92.88 186 GLU A CA 1
ATOM 1488 C C . GLU A 1 186 ? 2.881 2.902 10.867 1 92.88 186 GLU A C 1
ATOM 1490 O O . GLU A 1 186 ? 1.841 2.262 10.703 1 92.88 186 GLU A O 1
ATOM 1495 N N . HIS A 1 187 ? 3.738 2.66 11.734 1 88.5 187 HIS A N 1
ATOM 1496 C CA . HIS A 1 187 ? 3.562 1.504 12.602 1 88.5 187 HIS A CA 1
ATOM 1497 C C . HIS A 1 187 ? 2.365 1.69 13.531 1 88.5 187 HIS A C 1
ATOM 1499 O O . HIS A 1 187 ? 1.609 0.747 13.773 1 88.5 187 HIS A O 1
ATOM 1505 N N . ASN A 1 188 ? 2.244 2.859 14.062 1 88.5 188 ASN A N 1
ATOM 1506 C CA . ASN A 1 188 ? 1.101 3.127 14.922 1 88.5 188 ASN A CA 1
ATOM 1507 C C . ASN A 1 188 ? -0.218 2.99 14.172 1 88.5 188 ASN A C 1
ATOM 1509 O O . ASN A 1 188 ? -1.197 2.471 14.711 1 88.5 188 ASN A O 1
ATOM 1513 N N . LEU A 1 189 ? -0.212 3.502 12.992 1 89.38 189 LEU A N 1
ATOM 1514 C CA . LEU A 1 189 ? -1.414 3.373 12.18 1 89.38 189 LEU A CA 1
ATOM 1515 C C . LEU A 1 189 ? -1.729 1.908 11.898 1 89.38 189 LEU A C 1
ATOM 1517 O O . LEU A 1 189 ? -2.891 1.497 11.945 1 89.38 189 LEU A O 1
ATOM 1521 N N . SER A 1 190 ? -0.715 1.149 11.578 1 87.19 190 SER A N 1
ATOM 1522 C CA . SER A 1 190 ? -0.901 -0.276 11.32 1 87.19 190 SER A CA 1
ATOM 1523 C C . SER A 1 190 ? -1.479 -0.983 12.539 1 87.19 190 SER A C 1
ATOM 1525 O O . SER A 1 190 ? -2.35 -1.848 12.414 1 87.19 190 SER A O 1
ATOM 1527 N N . ARG A 1 191 ? -1.012 -0.619 13.625 1 85.38 191 ARG A N 1
ATOM 1528 C CA . ARG A 1 191 ? -1.537 -1.189 14.859 1 85.38 191 ARG A CA 1
ATOM 1529 C C . ARG A 1 191 ? -3.006 -0.824 15.047 1 85.38 191 ARG A C 1
ATOM 1531 O O . ARG A 1 191 ? -3.811 -1.661 15.461 1 85.38 191 ARG A O 1
ATOM 1538 N N . LEU A 1 192 ? -3.258 0.379 14.797 1 85.38 192 LEU A N 1
ATOM 1539 C CA . LEU A 1 192 ? -4.641 0.835 14.914 1 85.38 192 LEU A CA 1
ATOM 1540 C C . LEU A 1 192 ? -5.551 0.064 13.969 1 85.38 192 LEU A C 1
ATOM 1542 O O . LEU A 1 192 ? -6.637 -0.371 14.359 1 85.38 192 LEU A O 1
ATOM 1546 N N . ARG A 1 193 ? -5.109 -0.107 12.773 1 85.31 193 ARG A N 1
ATOM 1547 C CA . ARG A 1 193 ? -5.895 -0.82 11.766 1 85.31 193 ARG A CA 1
ATOM 1548 C C . ARG A 1 193 ? -6.062 -2.287 12.148 1 85.31 193 ARG A C 1
ATOM 1550 O O . ARG A 1 193 ? -7.133 -2.865 11.945 1 85.31 193 ARG A O 1
ATOM 1557 N N . THR A 1 194 ? -5.043 -2.879 12.68 1 83.75 194 THR A N 1
ATOM 1558 C CA . THR A 1 194 ? -5.098 -4.277 13.094 1 83.75 194 THR A CA 1
ATOM 1559 C C . THR A 1 194 ? -6.09 -4.465 14.234 1 83.75 194 THR A C 1
ATOM 1561 O O . THR A 1 194 ? -6.855 -5.43 14.25 1 83.75 194 THR A O 1
ATOM 1564 N N . ARG A 1 195 ? -6.09 -3.619 15.094 1 79.31 195 ARG A N 1
ATOM 1565 C CA . ARG A 1 195 ? -6.992 -3.688 16.25 1 79.31 195 ARG A CA 1
ATOM 1566 C C . ARG A 1 195 ? -8.445 -3.574 15.805 1 79.31 195 ARG A C 1
ATOM 1568 O O . ARG A 1 195 ? -9.32 -4.238 16.359 1 79.31 195 ARG A O 1
ATOM 1575 N N . SER A 1 196 ? -8.633 -2.85 14.867 1 76.44 196 SER A N 1
ATOM 1576 C CA . SER A 1 196 ? -10 -2.596 14.414 1 76.44 196 SER A CA 1
ATOM 1577 C C . SER A 1 196 ? -10.43 -3.609 13.359 1 76.44 196 SER A C 1
ATOM 1579 O O . SER A 1 196 ? -11.578 -3.594 12.914 1 76.44 196 SER A O 1
ATOM 1581 N N . SER A 1 197 ? -9.516 -4.48 13.008 1 79.69 197 SER A N 1
ATOM 1582 C CA . SER A 1 197 ? -9.805 -5.367 11.883 1 79.69 197 SER A CA 1
ATOM 1583 C C . SER A 1 197 ? -10.734 -6.5 12.297 1 79.69 197 SER A C 1
ATOM 1585 O O . SER A 1 197 ? -10.633 -7.02 13.406 1 79.69 197 SER A O 1
ATOM 1587 N N . ARG A 1 198 ? -11.625 -6.844 11.398 1 69.06 198 ARG A N 1
ATOM 1588 C CA . ARG A 1 198 ? -12.547 -7.957 11.578 1 69.06 198 ARG A CA 1
ATOM 1589 C C . ARG A 1 198 ? -11.883 -9.281 11.219 1 69.06 198 ARG A C 1
ATOM 1591 O O . ARG A 1 198 ? -12.414 -10.352 11.523 1 69.06 198 ARG A O 1
ATOM 1598 N N . PHE A 1 199 ? -10.734 -9.188 10.516 1 66.38 199 PHE A N 1
ATOM 1599 C CA . PHE A 1 199 ? -10.109 -10.383 9.961 1 66.38 199 PHE A CA 1
ATOM 1600 C C . PHE A 1 199 ? -8.914 -10.812 10.805 1 66.38 199 PHE A C 1
ATOM 1602 O O . PHE A 1 199 ? -8.031 -10 11.094 1 66.38 199 PHE A O 1
ATOM 1609 N N . HIS A 1 200 ? -9.297 -11.492 11.906 1 62.38 200 HIS A N 1
ATOM 1610 C CA . HIS A 1 200 ? -8.211 -11.867 12.812 1 62.38 200 HIS A CA 1
ATOM 1611 C C . HIS A 1 200 ? -7.684 -13.258 12.5 1 62.38 200 HIS A C 1
ATOM 1613 O O . HIS A 1 200 ? -7.953 -14.211 13.234 1 62.38 200 HIS A O 1
ATOM 1619 N N . LEU A 1 201 ? -7.496 -13.445 11.281 1 56.62 201 LEU A N 1
ATOM 1620 C CA . LEU A 1 201 ? -7.043 -14.805 11.023 1 56.62 201 LEU A CA 1
ATOM 1621 C C . LEU A 1 201 ? -5.809 -15.133 11.852 1 56.62 201 LEU A C 1
ATOM 1623 O O . LEU A 1 201 ? -5.668 -16.25 12.352 1 56.62 201 LEU A O 1
ATOM 1627 N N . VAL A 1 202 ? -4.848 -14.258 11.812 1 52.66 202 VAL A N 1
ATOM 1628 C CA . VAL A 1 202 ? -3.627 -14.531 12.562 1 52.66 202 VAL A CA 1
ATOM 1629 C C . VAL A 1 202 ? -3.688 -13.836 13.922 1 52.66 202 VAL A C 1
ATOM 1631 O O . VAL A 1 202 ? -2.676 -13.727 14.617 1 52.66 202 VAL A O 1
ATOM 1634 N N . ALA A 1 203 ? -4.902 -13.18 14.188 1 45.31 203 ALA A N 1
ATOM 1635 C CA . ALA A 1 203 ? -5.133 -12.367 15.375 1 45.31 203 ALA A CA 1
ATOM 1636 C C . ALA A 1 203 ? -4.773 -13.133 16.641 1 45.31 203 ALA A C 1
ATOM 1638 O O . ALA A 1 203 ? -4.898 -12.609 17.75 1 45.31 203 ALA A O 1
ATOM 1639 N N . GLY A 1 204 ? -5.148 -14.477 16.609 1 39.25 204 GLY A N 1
ATOM 1640 C CA . GLY A 1 204 ? -4.781 -14.867 17.953 1 39.25 204 GLY A CA 1
ATOM 1641 C C . GLY A 1 204 ? -3.533 -14.172 18.469 1 39.25 204 GLY A C 1
ATOM 1642 O O . GLY A 1 204 ? -3.158 -14.328 19.625 1 39.25 204 GLY A O 1
ATOM 1643 N N . GLU A 1 205 ? -2.582 -14.328 17.641 1 37.22 205 GLU A N 1
ATOM 1644 C CA . GLU A 1 205 ? -1.374 -13.734 18.203 1 37.22 205 GLU A CA 1
ATOM 1645 C C . GLU A 1 205 ? -1.541 -12.227 18.406 1 37.22 205 GLU A C 1
ATOM 1647 O O . GLU A 1 205 ? -1.418 -11.453 17.453 1 37.22 205 GLU A O 1
ATOM 1652 N N . SER A 1 206 ? -2.66 -11.836 18.734 1 34.78 206 SER A N 1
ATOM 1653 C CA . SER A 1 206 ? -2.582 -10.523 19.359 1 34.78 206 SER A CA 1
ATOM 1654 C C . SER A 1 206 ? -1.14 -10.148 19.688 1 34.78 206 SER A C 1
ATOM 1656 O O . SER A 1 206 ? -0.463 -10.852 20.438 1 34.78 206 SER A O 1
ATOM 1658 N N . VAL A 1 207 ? -0.397 -9.852 18.781 1 35.78 207 VAL A N 1
ATOM 1659 C CA . VAL A 1 207 ? 0.809 -9.164 19.234 1 35.78 207 VAL A CA 1
ATOM 1660 C C . VAL A 1 207 ? 0.547 -8.492 20.578 1 35.78 207 VAL A C 1
ATOM 1662 O O . VAL A 1 207 ? -0.073 -7.43 20.641 1 35.78 207 VAL A O 1
ATOM 1665 N N . SER A 1 208 ? -0.199 -9.234 21.391 1 33.03 208 SER A N 1
ATOM 1666 C CA . SER A 1 208 ? 0.121 -8.781 22.734 1 33.03 208 SER A CA 1
ATOM 1667 C C . SER A 1 208 ? 1.619 -8.547 22.906 1 33.03 208 SER A C 1
ATOM 1669 O O . SER A 1 208 ? 2.328 -9.383 23.453 1 33.03 208 SER A O 1
ATOM 1671 N N . THR A 1 209 ? 2.35 -8.758 21.859 1 32.31 209 THR A N 1
ATOM 1672 C CA . THR A 1 209 ? 3.664 -8.383 22.359 1 32.31 209 THR A CA 1
ATOM 1673 C C . THR A 1 209 ? 3.539 -7.344 23.469 1 32.31 209 THR A C 1
ATOM 1675 O O . THR A 1 209 ? 3.107 -6.215 23.234 1 32.31 209 THR A O 1
ATOM 1678 N N . PRO A 1 210 ? 3.17 -7.758 24.547 1 33.62 210 PRO A N 1
ATOM 1679 C CA . PRO A 1 210 ? 3.652 -6.902 25.625 1 33.62 210 PRO A CA 1
ATOM 1680 C C . PRO A 1 210 ? 5.008 -6.27 25.328 1 33.62 210 PRO A C 1
ATOM 1682 O O . PRO A 1 210 ? 5.746 -5.91 26.25 1 33.62 210 PRO A O 1
ATOM 1685 N N . THR A 1 211 ? 5.781 -7.082 24.438 1 35.5 211 THR A N 1
ATOM 1686 C CA . THR A 1 211 ? 7.156 -6.641 24.656 1 35.5 211 THR A CA 1
ATOM 1687 C C . THR A 1 211 ? 7.188 -5.195 25.156 1 35.5 211 THR A C 1
ATOM 1689 O O . THR A 1 211 ? 6.203 -4.465 25.016 1 35.5 211 THR A O 1
ATOM 1692 N N . LEU A 1 212 ? 8.586 -4.82 25.234 1 34.12 212 LEU A N 1
ATOM 1693 C CA . LEU A 1 212 ? 9.086 -3.564 25.781 1 34.12 212 LEU A CA 1
ATOM 1694 C C . LEU A 1 212 ? 8.375 -2.373 25.156 1 34.12 212 LEU A C 1
ATOM 1696 O O . LEU A 1 212 ? 8.523 -2.113 23.953 1 34.12 212 LEU A O 1
ATOM 1700 N N . ASN A 1 213 ? 7.262 -2.119 25.344 1 41.31 213 ASN A N 1
ATOM 1701 C CA . ASN A 1 213 ? 6.555 -0.844 25.391 1 41.31 213 ASN A CA 1
ATOM 1702 C C . ASN A 1 213 ? 7.523 0.336 25.375 1 41.31 213 ASN A C 1
ATOM 1704 O O . ASN A 1 213 ? 7.664 1.048 26.375 1 41.31 213 ASN A O 1
ATOM 1708 N N . VAL A 1 214 ? 8.711 0.071 25.406 1 45.31 214 VAL A N 1
ATOM 1709 C CA . VAL A 1 214 ? 9.125 1.457 25.234 1 45.31 214 VAL A CA 1
ATOM 1710 C C . VAL A 1 214 ? 8.211 2.143 24.219 1 45.31 214 VAL A C 1
ATOM 1712 O O . VAL A 1 214 ? 8.18 1.763 23.047 1 45.31 214 VAL A O 1
ATOM 1715 N N . SER A 1 215 ? 6.984 2.58 24.656 1 62.31 215 SER A N 1
ATOM 1716 C CA . SER A 1 215 ? 5.91 3.301 23.984 1 62.31 215 SER A CA 1
ATOM 1717 C C . SER A 1 215 ? 6.441 4.102 22.797 1 62.31 215 SER A C 1
ATOM 1719 O O . SER A 1 215 ? 7.602 4.52 22.797 1 62.31 215 SER A O 1
ATOM 1721 N N . SER A 1 216 ? 6.098 3.6 21.5 1 74.94 216 SER A N 1
ATOM 1722 C CA . SER A 1 216 ? 6.371 4.488 20.375 1 74.94 216 SER A CA 1
ATOM 1723 C C . SER A 1 216 ? 6.715 5.895 20.859 1 74.94 216 SER A C 1
ATOM 1725 O O . SER A 1 216 ? 7.609 6.539 20.297 1 74.94 216 SER A O 1
ATOM 1727 N N . GLN A 1 217 ? 6.262 6.129 22.047 1 79.12 217 GLN A N 1
ATOM 1728 C CA . GLN A 1 217 ? 6.477 7.477 22.547 1 79.12 217 GLN A CA 1
ATOM 1729 C C . GLN A 1 217 ? 7.848 7.609 23.203 1 79.12 217 GLN A C 1
ATOM 1731 O O . GLN A 1 217 ? 8.5 8.648 23.094 1 79.12 217 GLN A O 1
ATOM 1736 N N . ASP A 1 218 ? 8.164 6.543 23.812 1 80 218 ASP A N 1
ATOM 1737 C CA . ASP A 1 218 ? 9.477 6.559 24.438 1 80 218 ASP A CA 1
ATOM 1738 C C . ASP A 1 218 ? 10.586 6.652 23.391 1 80 218 ASP A C 1
ATOM 1740 O O . ASP A 1 218 ? 11.562 7.379 23.562 1 80 218 ASP A O 1
ATOM 1744 N N . ARG A 1 219 ? 10.375 5.992 22.422 1 83 219 ARG A N 1
ATOM 1745 C CA . ARG A 1 219 ? 11.352 6.031 21.344 1 83 219 ARG A CA 1
ATOM 1746 C C . ARG A 1 219 ? 11.406 7.418 20.703 1 83 219 ARG A C 1
ATOM 1748 O O . ARG A 1 219 ? 12.484 7.922 20.391 1 83 219 ARG A O 1
ATOM 1755 N N . VAL A 1 220 ? 10.328 7.988 20.531 1 87.62 220 VAL A N 1
ATOM 1756 C CA . VAL A 1 220 ? 10.25 9.328 19.969 1 87.62 220 VAL A CA 1
ATOM 1757 C C . VAL A 1 220 ? 10.992 10.32 20.875 1 87.62 220 VAL A C 1
ATOM 1759 O O . VAL A 1 220 ? 11.758 11.156 20.391 1 87.62 220 VAL A O 1
ATOM 1762 N N . ASN A 1 221 ? 10.773 10.109 22.109 1 87.19 221 ASN A N 1
ATOM 1763 C CA . ASN A 1 221 ? 11.414 11.016 23.062 1 87.19 221 ASN A CA 1
ATOM 1764 C C . ASN A 1 221 ? 12.93 10.852 23.047 1 87.19 221 ASN A C 1
ATOM 1766 O O . ASN A 1 221 ? 13.664 11.844 23.125 1 87.19 221 ASN A O 1
ATOM 1770 N N . GLU A 1 222 ? 13.305 9.688 22.953 1 87.5 222 GLU A N 1
ATOM 1771 C CA . GLU A 1 222 ? 14.734 9.414 22.891 1 87.5 222 GLU A CA 1
ATOM 1772 C C . GLU A 1 222 ? 15.367 10.047 21.656 1 87.5 222 GLU A C 1
ATOM 1774 O O . GLU A 1 222 ? 16.422 10.68 21.75 1 87.5 222 GLU A O 1
ATOM 1779 N N . LEU A 1 223 ? 14.727 9.883 20.609 1 88.81 223 LEU A N 1
ATOM 1780 C CA . LEU A 1 223 ? 15.234 10.422 19.344 1 88.81 223 LEU A CA 1
ATOM 1781 C C . LEU A 1 223 ? 15.211 11.945 19.359 1 88.81 223 LEU A C 1
ATOM 1783 O O . LEU A 1 223 ? 16.125 12.586 18.844 1 88.81 223 LEU A O 1
ATOM 1787 N N . TYR A 1 224 ? 14.227 12.461 19.922 1 92.5 224 TYR A N 1
ATOM 1788 C CA . TYR A 1 224 ? 14.086 13.906 19.984 1 92.5 224 TYR A CA 1
ATOM 1789 C C . TYR A 1 224 ? 15.164 14.523 20.875 1 92.5 224 TYR A C 1
ATOM 1791 O O . TYR A 1 224 ? 15.734 15.562 20.531 1 92.5 224 TYR A O 1
ATOM 1799 N N . LEU A 1 225 ? 15.406 13.828 21.922 1 92.12 225 LEU A N 1
ATOM 1800 C CA . LEU A 1 225 ? 16.406 14.328 22.844 1 92.12 225 LEU A CA 1
ATOM 1801 C C . LEU A 1 225 ? 17.797 14.312 22.203 1 92.12 225 LEU A C 1
ATOM 1803 O O . LEU A 1 225 ? 18.641 15.164 22.516 1 92.12 225 LEU A O 1
ATOM 1807 N N . ALA A 1 226 ? 17.984 13.461 21.312 1 91.12 226 ALA A N 1
ATOM 1808 C CA . ALA A 1 226 ? 19.281 13.32 20.656 1 91.12 226 ALA A CA 1
ATOM 1809 C C . ALA A 1 226 ? 19.438 14.32 19.516 1 91.12 226 ALA A C 1
ATOM 1811 O O . ALA A 1 226 ? 20.547 14.547 19.031 1 91.12 226 ALA A O 1
ATOM 1812 N N . LEU A 1 227 ? 18.422 15.016 19.172 1 93.88 227 LEU A N 1
ATOM 1813 C CA . LEU A 1 227 ? 18.453 15.969 18.062 1 93.88 227 LEU A CA 1
ATOM 1814 C C . LEU A 1 227 ? 19.25 17.219 18.453 1 93.88 227 LEU A C 1
ATOM 1816 O O . LEU A 1 227 ? 19.141 17.703 19.578 1 93.88 227 LEU A O 1
ATOM 1820 N N . PRO A 1 228 ? 20.016 17.719 17.516 1 93.06 228 PRO A N 1
ATOM 1821 C CA . PRO A 1 228 ? 20.672 19 17.781 1 93.06 228 PRO A CA 1
ATOM 1822 C C . PRO A 1 228 ? 19.688 20.078 18.234 1 93.06 228 PRO A C 1
ATOM 1824 O O . PRO A 1 228 ? 18.562 20.141 17.734 1 93.06 228 PRO A O 1
ATOM 1827 N N . PRO A 1 229 ? 20.094 20.906 19.062 1 92.38 229 PRO A N 1
ATOM 1828 C CA . PRO A 1 229 ? 19.219 21.906 19.688 1 92.38 229 PRO A CA 1
ATOM 1829 C C . PRO A 1 229 ? 18.562 22.828 18.656 1 92.38 229 PRO A C 1
ATOM 1831 O O . PRO A 1 229 ? 17.453 23.312 18.875 1 92.38 229 PRO A O 1
ATOM 1834 N N . ILE A 1 230 ? 19.188 23.031 17.609 1 92.06 230 ILE A N 1
ATOM 1835 C CA . ILE A 1 230 ? 18.688 23.969 16.609 1 92.06 230 ILE A CA 1
ATOM 1836 C C . ILE A 1 230 ? 17.328 23.5 16.094 1 92.06 230 ILE A C 1
ATOM 1838 O O . ILE A 1 230 ? 16.516 24.297 15.641 1 92.06 230 ILE A O 1
ATOM 1842 N N . PHE A 1 231 ? 17.078 22.234 16.172 1 94.5 231 PHE A N 1
ATOM 1843 C CA . PHE A 1 231 ? 15.836 21.672 15.664 1 94.5 231 PHE A CA 1
ATOM 1844 C C . PHE A 1 231 ? 14.797 21.578 16.766 1 94.5 231 PHE A C 1
ATOM 1846 O O . PHE A 1 231 ? 13.672 21.125 16.531 1 94.5 231 PHE A O 1
ATOM 1853 N N . LYS A 1 232 ? 15.133 22 17.922 1 92.94 232 LYS A N 1
ATOM 1854 C CA . LYS A 1 232 ? 14.211 21.953 19.062 1 92.94 232 LYS A CA 1
ATOM 1855 C C . LYS A 1 232 ? 13.727 23.344 19.438 1 92.94 232 LYS A C 1
ATOM 1857 O O . LYS A 1 232 ? 12.742 23.5 20.156 1 92.94 232 LYS A O 1
ATOM 1862 N N . GLN A 1 233 ? 14.414 24.266 18.828 1 90 233 GLN A N 1
ATOM 1863 C CA . GLN A 1 233 ? 14.078 25.656 19.125 1 90 233 GLN A CA 1
ATOM 1864 C C . GLN A 1 233 ? 13.172 26.25 18.062 1 90 233 GLN A C 1
ATOM 1866 O O . GLN A 1 233 ? 13.445 26.125 16.859 1 90 233 GLN A O 1
ATOM 1871 N N . LEU A 1 234 ? 12.117 26.828 18.5 1 92.31 234 LEU A N 1
ATOM 1872 C CA . LEU A 1 234 ? 11.203 27.5 17.594 1 92.31 234 LEU A CA 1
ATOM 1873 C C . LEU A 1 234 ? 11.609 28.953 17.391 1 92.31 234 LEU A C 1
ATOM 1875 O O . LEU A 1 234 ? 11.148 29.844 18.125 1 92.31 234 LEU A O 1
ATOM 1879 N N . GLN A 1 235 ? 12.391 29.156 16.375 1 90.5 235 GLN A N 1
ATOM 1880 C CA . GLN A 1 235 ? 12.93 30.484 16.094 1 90.5 235 GLN A CA 1
ATOM 1881 C C . GLN A 1 235 ? 12.016 31.266 15.156 1 90.5 235 GLN A C 1
ATOM 1883 O O . GLN A 1 235 ? 11.398 30.672 14.258 1 90.5 235 GLN A O 1
ATOM 1888 N N . PRO A 1 236 ? 11.938 32.531 15.383 1 90.69 236 PRO A N 1
ATOM 1889 C CA . PRO A 1 236 ? 11.156 33.312 14.438 1 90.69 236 PRO A CA 1
ATOM 1890 C C . PRO A 1 236 ? 11.773 33.344 13.039 1 90.69 236 PRO A C 1
ATOM 1892 O O . PRO A 1 236 ? 12.961 33.062 12.883 1 90.69 236 PRO A O 1
ATOM 1895 N N . ALA A 1 237 ? 10.969 33.688 12.117 1 89.56 237 ALA A N 1
ATOM 1896 C CA . ALA A 1 237 ? 11.445 33.781 10.734 1 89.56 237 ALA A CA 1
ATOM 1897 C C . ALA A 1 237 ? 12.32 35.031 10.539 1 89.56 237 ALA A C 1
ATOM 1899 O O . ALA A 1 237 ? 11.992 36.094 11.023 1 89.56 237 ALA A O 1
ATOM 1900 N N . THR A 1 238 ? 13.398 34.875 9.938 1 88.31 238 THR A N 1
ATOM 1901 C CA . THR A 1 238 ? 14.344 35.969 9.719 1 88.31 238 THR A CA 1
ATOM 1902 C C . THR A 1 238 ? 14.188 36.531 8.312 1 88.31 238 THR A C 1
ATOM 1904 O O . THR A 1 238 ? 14.625 37.656 8.047 1 88.31 238 THR A O 1
ATOM 1907 N N . GLY A 1 239 ? 13.633 35.812 7.477 1 83.62 239 GLY A N 1
ATOM 1908 C CA . GLY A 1 239 ? 13.539 36.219 6.082 1 83.62 239 GLY A CA 1
ATOM 1909 C C . GLY A 1 239 ? 14.625 35.594 5.215 1 83.62 239 GLY A C 1
ATOM 1910 O O . GLY A 1 239 ? 14.523 35.625 3.984 1 83.62 239 GLY A O 1
ATOM 1911 N N . ASP A 1 240 ? 15.648 35.062 5.809 1 86.62 240 ASP A N 1
ATOM 1912 C CA . ASP A 1 240 ? 16.703 34.375 5.09 1 86.62 240 ASP A CA 1
ATOM 1913 C C . ASP A 1 240 ? 16.375 32.875 4.961 1 86.62 240 ASP A C 1
ATOM 1915 O O . ASP A 1 240 ? 16.406 32.156 5.953 1 86.62 240 ASP A O 1
ATOM 1919 N N . PRO A 1 241 ? 16.188 32.469 3.783 1 84.44 241 PRO A N 1
ATOM 1920 C CA . PRO A 1 241 ? 15.805 31.078 3.588 1 84.44 241 PRO A CA 1
ATOM 1921 C C . PRO A 1 241 ? 16.828 30.109 4.164 1 84.44 241 PRO A C 1
ATOM 1923 O O . PRO A 1 241 ? 16.453 29.031 4.656 1 84.44 241 PRO A O 1
ATOM 1926 N N . ALA A 1 242 ? 18.078 30.453 4.113 1 83.56 242 ALA A N 1
ATOM 1927 C CA . ALA A 1 242 ? 19.125 29.562 4.594 1 83.56 242 ALA A CA 1
ATOM 1928 C C . ALA A 1 242 ? 19.031 29.359 6.105 1 83.56 242 ALA A C 1
ATOM 1930 O O . ALA A 1 242 ? 19.391 28.312 6.629 1 83.56 242 ALA A O 1
ATOM 1931 N N . GLN A 1 243 ? 18.5 30.359 6.719 1 85.88 243 GLN A N 1
ATOM 1932 C CA . GLN A 1 243 ? 18.344 30.281 8.164 1 85.88 243 GLN A CA 1
ATOM 1933 C C . GLN A 1 243 ? 16.953 29.781 8.539 1 85.88 243 GLN A C 1
ATOM 1935 O O . GLN A 1 243 ? 16.797 29 9.484 1 85.88 243 GLN A O 1
ATOM 1940 N N . ASP A 1 244 ? 16 30.172 7.793 1 89.62 244 ASP A N 1
ATOM 1941 C CA . ASP A 1 244 ? 14.609 29.875 8.117 1 89.62 244 ASP A CA 1
ATOM 1942 C C . ASP A 1 244 ? 14.289 28.406 7.91 1 89.62 244 ASP A C 1
ATOM 1944 O O . ASP A 1 244 ? 13.312 27.891 8.461 1 89.62 244 ASP A O 1
ATOM 1948 N N . VAL A 1 245 ? 15.133 27.75 7.105 1 90.75 245 VAL A N 1
ATOM 1949 C CA . VAL A 1 245 ? 14.906 26.328 6.863 1 90.75 245 VAL A CA 1
ATOM 1950 C C . VAL A 1 245 ? 14.992 25.562 8.18 1 90.75 245 VAL A C 1
ATOM 1952 O O . VAL A 1 245 ? 14.266 24.578 8.383 1 90.75 245 VAL A O 1
ATOM 1955 N N . TYR A 1 246 ? 15.836 26.031 9.07 1 92.19 246 TYR A N 1
ATOM 1956 C CA . TYR A 1 246 ? 15.984 25.359 10.359 1 92.19 246 TYR A CA 1
ATOM 1957 C C . TYR A 1 246 ? 14.766 25.594 11.242 1 92.19 246 TYR A C 1
ATOM 1959 O O . TYR A 1 246 ? 14.273 24.656 11.891 1 92.19 246 TYR A O 1
ATOM 1967 N N . GLY A 1 247 ? 14.328 26.859 11.258 1 92.25 247 GLY A N 1
ATOM 1968 C CA . GLY A 1 247 ? 13.094 27.141 11.977 1 92.25 247 GLY A CA 1
ATOM 1969 C C . GLY A 1 247 ? 11.898 26.359 11.438 1 92.25 247 GLY A C 1
ATOM 1970 O O . GLY A 1 247 ? 11.062 25.891 12.203 1 92.25 247 GLY A O 1
ATOM 1971 N N . PHE A 1 248 ? 11.875 26.25 10.18 1 93.06 248 PHE A N 1
ATOM 1972 C CA . PHE A 1 248 ? 10.805 25.5 9.531 1 93.06 248 PHE A CA 1
ATOM 1973 C C . PHE A 1 248 ? 10.859 24.031 9.93 1 93.06 248 PHE A C 1
ATOM 1975 O O . PHE A 1 248 ? 9.828 23.422 10.203 1 93.06 248 PHE A O 1
ATOM 1982 N N . GLN A 1 249 ? 12.062 23.453 9.906 1 94.5 249 GLN A N 1
ATOM 1983 C CA . GLN A 1 249 ? 12.203 22.047 10.297 1 94.5 249 GLN A CA 1
ATOM 1984 C C . GLN A 1 249 ? 11.758 21.828 11.742 1 94.5 249 GLN A C 1
ATOM 1986 O O . GLN A 1 249 ? 11.109 20.828 12.047 1 94.5 249 GLN A O 1
ATOM 1991 N N . ALA A 1 250 ? 12.109 22.734 12.531 1 95.5 250 ALA A N 1
ATOM 1992 C CA . ALA A 1 250 ? 11.68 22.641 13.922 1 95.5 250 ALA A CA 1
ATOM 1993 C C . ALA A 1 250 ? 10.156 22.656 14.039 1 95.5 250 ALA A C 1
ATOM 1995 O O . ALA A 1 250 ? 9.57 21.875 14.789 1 95.5 250 ALA A O 1
ATOM 1996 N N . ALA A 1 251 ? 9.57 23.547 13.297 1 94.75 251 ALA A N 1
ATOM 1997 C CA . ALA A 1 251 ? 8.109 23.641 13.289 1 94.75 251 ALA A CA 1
ATOM 1998 C C . ALA A 1 251 ? 7.488 22.344 12.758 1 94.75 251 ALA A C 1
ATOM 2000 O O . ALA A 1 251 ? 6.5 21.859 13.312 1 94.75 251 ALA A O 1
ATOM 2001 N N . ASN A 1 252 ? 8.031 21.859 11.734 1 95.19 252 ASN A N 1
ATOM 2002 C CA . ASN A 1 252 ? 7.547 20.625 11.133 1 95.19 252 ASN A CA 1
ATOM 2003 C C . ASN A 1 252 ? 7.656 19.453 12.102 1 95.19 252 ASN A C 1
ATOM 2005 O O . ASN A 1 252 ? 6.777 18.594 12.141 1 95.19 252 ASN A O 1
ATOM 2009 N N . ILE A 1 253 ? 8.727 19.406 12.75 1 96.31 253 ILE A N 1
ATOM 2010 C CA . ILE A 1 253 ? 8.922 18.359 13.75 1 96.31 253 ILE A CA 1
ATOM 2011 C C . ILE A 1 253 ? 7.82 18.453 14.805 1 96.31 253 ILE A C 1
ATOM 2013 O O . ILE A 1 253 ? 7.191 17.438 15.141 1 96.31 253 ILE A O 1
ATOM 2017 N N . GLN A 1 254 ? 7.57 19.609 15.258 1 94.81 254 GLN A N 1
ATOM 2018 C CA . GLN A 1 254 ? 6.539 19.797 16.266 1 94.81 254 GLN A CA 1
ATOM 2019 C C . GLN A 1 254 ? 5.164 19.391 15.734 1 94.81 254 GLN A C 1
ATOM 2021 O O . GLN A 1 254 ? 4.375 18.766 16.438 1 94.81 254 GLN A O 1
ATOM 2026 N N . ALA A 1 255 ? 4.902 19.812 14.555 1 94.12 255 ALA A N 1
ATOM 2027 C CA . ALA A 1 255 ? 3.623 19.469 13.945 1 94.12 255 ALA A CA 1
ATOM 2028 C C . ALA A 1 255 ? 3.473 17.953 13.82 1 94.12 255 ALA A C 1
ATOM 2030 O O . ALA A 1 255 ? 2.4 17.406 14.094 1 94.12 255 ALA A O 1
ATOM 2031 N N . THR A 1 256 ? 4.496 17.281 13.445 1 94.94 256 THR A N 1
ATOM 2032 C CA . THR A 1 256 ? 4.449 15.836 13.273 1 94.94 256 THR A CA 1
ATOM 2033 C C . THR A 1 256 ? 4.336 15.133 14.625 1 94.94 256 THR A C 1
ATOM 2035 O O . THR A 1 256 ? 3.623 14.141 14.758 1 94.94 256 THR A O 1
ATOM 2038 N N . MET A 1 257 ? 5.004 15.68 15.555 1 93.44 257 MET A N 1
ATOM 2039 C CA . MET A 1 257 ? 4.891 15.133 16.906 1 93.44 257 MET A CA 1
ATOM 2040 C C . MET A 1 257 ? 3.467 15.273 17.422 1 93.44 257 MET A C 1
ATOM 2042 O O . MET A 1 257 ? 2.975 14.398 18.141 1 93.44 257 MET A O 1
ATOM 2046 N N . ALA A 1 258 ? 2.898 16.359 17.094 1 92.06 258 ALA A N 1
ATOM 2047 C CA . ALA A 1 258 ? 1.501 16.547 17.484 1 92.06 258 ALA A CA 1
ATOM 2048 C C . ALA A 1 258 ? 0.616 15.469 16.859 1 92.06 258 ALA A C 1
ATOM 2050 O O . ALA A 1 258 ? -0.261 14.922 17.531 1 92.06 258 ALA A O 1
ATOM 2051 N N . LEU A 1 259 ? 0.842 15.211 15.641 1 91.44 259 LEU A N 1
ATOM 2052 C CA . LEU A 1 259 ? 0.101 14.156 14.961 1 91.44 259 LEU A CA 1
ATOM 2053 C C . LEU A 1 259 ? 0.33 12.805 15.648 1 91.44 259 LEU A C 1
ATOM 2055 O O . LEU A 1 259 ? -0.611 12.031 15.828 1 91.44 259 LEU A O 1
ATOM 2059 N N . LEU A 1 260 ? 1.545 12.578 15.969 1 92.31 260 LEU A N 1
ATOM 2060 C CA . LEU A 1 260 ? 1.896 11.336 16.656 1 92.31 260 LEU A CA 1
ATOM 2061 C C . LEU A 1 260 ? 1.151 11.219 17.984 1 92.31 260 LEU A C 1
ATOM 2063 O O . LEU A 1 260 ? 0.66 10.141 18.328 1 92.31 260 LEU A O 1
ATOM 2067 N N . LYS A 1 261 ? 1.062 12.266 18.641 1 89.5 261 LYS A N 1
ATOM 2068 C CA . LYS A 1 261 ? 0.343 12.266 19.922 1 89.5 261 LYS A CA 1
ATOM 2069 C C . LYS A 1 261 ? -1.134 11.938 19.719 1 89.5 261 LYS A C 1
ATOM 2071 O O . LYS A 1 261 ? -1.723 11.188 20.5 1 89.5 261 LYS A O 1
ATOM 2076 N N . MET A 1 262 ? -1.685 12.469 18.75 1 89.31 262 MET A N 1
ATOM 2077 C CA . MET A 1 262 ? -3.092 12.211 18.469 1 89.31 262 MET A CA 1
ATOM 2078 C C . MET A 1 262 ? -3.316 10.734 18.141 1 89.31 262 MET A C 1
ATOM 2080 O O . MET A 1 262 ? -4.262 10.125 18.625 1 89.31 262 MET A O 1
ATOM 2084 N N . ILE A 1 263 ? -2.463 10.195 17.359 1 88.31 263 ILE A N 1
ATOM 2085 C CA . ILE A 1 263 ? -2.605 8.805 16.953 1 88.31 263 ILE A CA 1
ATOM 2086 C C . ILE A 1 263 ? -2.35 7.891 18.156 1 88.31 263 ILE A C 1
ATOM 2088 O O . ILE A 1 263 ? -3.031 6.879 18.328 1 88.31 263 ILE A O 1
ATOM 2092 N N . SER A 1 264 ? -1.389 8.305 18.938 1 86.56 264 SER A N 1
ATOM 2093 C CA . SER A 1 264 ? -1.102 7.535 20.141 1 86.56 264 SER A CA 1
ATOM 2094 C C . SER A 1 264 ? -2.297 7.523 21.094 1 86.56 264 SER A C 1
ATOM 2096 O O . SER A 1 264 ? -2.551 6.523 21.766 1 86.56 264 SER A O 1
ATOM 2098 N N . LEU A 1 265 ? -2.961 8.594 21.125 1 87.69 265 LEU A N 1
ATOM 2099 C CA . LEU A 1 265 ? -4.16 8.68 21.953 1 87.69 265 LEU A CA 1
ATOM 2100 C C . LEU A 1 265 ? -5.215 7.68 21.469 1 87.69 265 LEU A C 1
ATOM 2102 O O . LEU A 1 265 ? -5.902 7.062 22.297 1 87.69 265 LEU A O 1
ATOM 2106 N N . SER A 1 266 ? -5.309 7.52 20.203 1 84 266 SER A N 1
ATOM 2107 C CA . SER A 1 266 ? -6.273 6.586 19.625 1 84 266 SER A CA 1
ATOM 2108 C C . SER A 1 266 ? -5.898 5.145 19.938 1 84 266 SER A C 1
ATOM 2110 O O . SER A 1 266 ? -6.746 4.25 19.891 1 84 266 SER A O 1
ATOM 2112 N N . LEU A 1 267 ? -4.672 4.93 20.219 1 84.06 267 LEU A N 1
ATOM 2113 C CA . LEU A 1 267 ? -4.191 3.586 20.516 1 84.06 267 LEU A CA 1
ATOM 2114 C C . LEU A 1 267 ? -4.379 3.262 22 1 84.06 267 LEU A C 1
ATOM 2116 O O . LEU A 1 267 ? -4.32 2.094 22.391 1 84.06 267 LEU A O 1
ATOM 2120 N N . GLU A 1 268 ? -4.574 4.289 22.719 1 82.56 268 GLU A N 1
ATOM 2121 C CA . GLU A 1 268 ? -4.82 4.059 24.141 1 82.56 268 GLU A CA 1
ATOM 2122 C C . GLU A 1 268 ? -6.195 3.432 24.359 1 82.56 268 GLU A C 1
ATOM 2124 O O . GLU A 1 268 ? -7.137 3.703 23.609 1 82.56 268 GLU A O 1
ATOM 2129 N N . SER A 1 269 ? -6.184 2.537 25.312 1 79.31 269 SER A N 1
ATOM 2130 C CA . SER A 1 269 ? -7.449 1.886 25.625 1 79.31 269 SER A CA 1
ATOM 2131 C C . SER A 1 269 ? -8.375 2.82 26.406 1 79.31 269 SER A C 1
ATOM 2133 O O . SER A 1 269 ? -8.055 3.217 27.531 1 79.31 269 SER A O 1
ATOM 2135 N N . ASP A 1 270 ? -9.43 3.332 25.969 1 78.19 270 ASP A N 1
ATOM 2136 C CA . ASP A 1 270 ? -10.531 4.094 26.547 1 78.19 270 ASP A CA 1
ATOM 2137 C C . ASP A 1 270 ? -10.016 5.324 27.297 1 78.19 270 ASP A C 1
ATOM 2139 O O . ASP A 1 270 ? -10.203 5.445 28.5 1 78.19 270 ASP A O 1
ATOM 2143 N N . PRO A 1 271 ? -9.391 6.164 26.641 1 83.75 271 PRO A N 1
ATOM 2144 C CA . PRO A 1 271 ? -8.938 7.387 27.297 1 83.75 271 PRO A CA 1
ATOM 2145 C C . PRO A 1 271 ? -10.094 8.219 27.844 1 83.75 271 PRO A C 1
ATOM 2147 O O . PRO A 1 271 ? -11.125 8.367 27.188 1 83.75 271 PRO A O 1
ATOM 2150 N N . ASP A 1 272 ? -9.898 8.664 29.031 1 85.38 272 ASP A N 1
ATOM 2151 C CA . ASP A 1 272 ? -10.945 9.484 29.641 1 85.38 272 ASP A CA 1
ATOM 2152 C C . ASP A 1 272 ? -10.945 10.898 29.047 1 85.38 272 ASP A C 1
ATOM 2154 O O . ASP A 1 272 ? -10.031 11.258 28.297 1 85.38 272 ASP A O 1
ATOM 2158 N N . ALA A 1 273 ? -11.953 11.633 29.375 1 85.94 273 ALA A N 1
ATOM 2159 C CA . ALA A 1 273 ? -12.133 12.984 28.828 1 85.94 273 ALA A CA 1
ATOM 2160 C C . ALA A 1 273 ? -10.977 13.891 29.25 1 85.94 273 ALA A C 1
ATOM 2162 O O . ALA A 1 273 ? -10.531 14.734 28.453 1 85.94 273 ALA A O 1
ATOM 2163 N N . GLU A 1 274 ? -10.484 13.719 30.406 1 87.19 274 GLU A N 1
ATOM 2164 C CA . GLU A 1 274 ? -9.398 14.555 30.906 1 87.19 274 GLU A CA 1
ATOM 2165 C C . GLU A 1 274 ? -8.109 14.305 30.125 1 87.19 274 GLU A C 1
ATOM 2167 O O . GLU A 1 274 ? -7.375 15.25 29.812 1 87.19 274 GLU A O 1
ATOM 2172 N N . ARG A 1 275 ? -7.934 13.086 29.875 1 89.81 275 ARG A N 1
ATOM 2173 C CA . ARG A 1 275 ? -6.75 12.719 29.094 1 89.81 275 ARG A CA 1
ATOM 2174 C C . ARG A 1 275 ? -6.816 13.297 27.688 1 89.81 275 ARG A C 1
ATOM 2176 O O . ARG A 1 275 ? -5.824 13.828 27.188 1 89.81 275 ARG A O 1
ATOM 2183 N N . LYS A 1 276 ? -7.906 13.18 27.078 1 90.12 276 LYS A N 1
ATOM 2184 C CA . LYS A 1 276 ? -8.102 13.727 25.734 1 90.12 276 LYS A CA 1
ATOM 2185 C C . LYS A 1 276 ? -7.883 15.242 25.734 1 90.12 276 LYS A C 1
ATOM 2187 O O . LYS A 1 276 ? -7.184 15.766 24.859 1 90.12 276 LYS A O 1
ATOM 2192 N N . CYS A 1 277 ? -8.406 15.883 26.703 1 91 277 CYS A N 1
ATOM 2193 C CA . CYS A 1 277 ? -8.273 17.344 26.781 1 91 277 CYS A CA 1
ATOM 2194 C C . CYS A 1 277 ? -6.832 17.75 27.047 1 91 277 CYS A C 1
ATOM 2196 O O . CYS A 1 277 ? -6.359 18.75 26.531 1 91 277 CYS A O 1
ATOM 2198 N N . SER A 1 278 ? -6.191 16.953 27.859 1 92.56 278 SER A N 1
ATOM 2199 C CA . SER A 1 278 ? -4.797 17.266 28.172 1 92.56 278 SER A CA 1
ATOM 2200 C C . SER A 1 278 ? -3.922 17.172 26.922 1 92.56 278 SER A C 1
ATOM 2202 O O . SER A 1 278 ? -3.068 18.031 26.703 1 92.56 278 SER A O 1
ATOM 2204 N N . VAL A 1 279 ? -4.125 16.188 26.125 1 91.44 279 VAL A N 1
ATOM 2205 C CA . VAL A 1 279 ? -3.361 16 24.891 1 91.44 279 VAL A CA 1
ATOM 2206 C C . VAL A 1 279 ? -3.631 17.156 23.938 1 91.44 279 VAL A C 1
ATOM 2208 O O . VAL A 1 279 ? -2.699 17.734 23.375 1 91.44 279 VAL A O 1
ATOM 2211 N N . VAL A 1 280 ? -4.867 17.516 23.812 1 93.06 280 VAL A N 1
ATOM 2212 C CA . VAL A 1 280 ? -5.25 18.609 22.922 1 93.06 280 VAL A CA 1
ATOM 2213 C C . VAL A 1 280 ? -4.637 19.922 23.406 1 93.06 280 VAL A C 1
ATOM 2215 O O . VAL A 1 280 ? -4.156 20.719 22.609 1 93.06 280 VAL A O 1
ATOM 2218 N N . SER A 1 281 ? -4.699 20.062 24.688 1 94.88 281 SER A N 1
ATOM 2219 C CA . SER A 1 281 ? -4.129 21.281 25.266 1 94.88 281 SER A CA 1
ATOM 2220 C C . SER A 1 281 ? -2.641 21.391 24.953 1 94.88 281 SER A C 1
ATOM 2222 O O . SER A 1 281 ? -2.16 22.469 24.594 1 94.88 281 SER A O 1
ATOM 2224 N N . ASP A 1 282 ? -1.986 20.281 25.078 1 93.31 282 ASP A N 1
ATOM 2225 C CA . ASP A 1 282 ? -0.555 20.266 24.797 1 93.31 282 ASP A CA 1
ATOM 2226 C C . ASP A 1 282 ? -0.279 20.594 23.328 1 93.31 282 ASP A C 1
ATOM 2228 O O . ASP A 1 282 ? 0.654 21.344 23.031 1 93.31 282 ASP A O 1
ATOM 2232 N N . ILE A 1 283 ? -1.031 20.078 22.484 1 93 283 ILE A N 1
ATOM 2233 C CA . ILE A 1 283 ? -0.846 20.281 21.047 1 93 283 ILE A CA 1
ATOM 2234 C C . ILE A 1 283 ? -1.115 21.734 20.688 1 93 283 ILE A C 1
ATOM 2236 O O . ILE A 1 283 ? -0.325 22.359 19.984 1 93 283 ILE A O 1
ATOM 2240 N N . LEU A 1 284 ? -2.154 22.266 21.219 1 93.81 284 LEU A N 1
ATOM 2241 C CA . LEU A 1 284 ? -2.514 23.656 20.906 1 93.81 284 LEU A CA 1
ATOM 2242 C C . LEU A 1 284 ? -1.473 24.609 21.469 1 93.81 284 LEU A C 1
ATOM 2244 O O . LEU A 1 284 ? -1.116 25.594 20.797 1 93.81 284 LEU A O 1
ATOM 2248 N N . ALA A 1 285 ? -1.046 24.297 22.625 1 93.19 285 ALA A N 1
ATOM 2249 C CA . ALA A 1 285 ? -0.004 25.125 23.219 1 93.19 285 ALA A CA 1
ATOM 2250 C C . ALA A 1 285 ? 1.236 25.172 22.328 1 93.19 285 ALA A C 1
ATOM 2252 O O . ALA A 1 285 ? 1.838 26.219 22.141 1 93.19 285 ALA A O 1
ATOM 2253 N N . THR A 1 286 ? 1.563 24.078 21.812 1 91.75 286 THR A N 1
ATOM 2254 C CA . THR A 1 286 ? 2.723 23.984 20.938 1 91.75 286 THR A CA 1
ATOM 2255 C C . THR A 1 286 ? 2.5 24.797 19.656 1 91.75 286 THR A C 1
ATOM 2257 O O . THR A 1 286 ? 3.385 25.547 19.234 1 91.75 286 THR A O 1
ATOM 2260 N N . PHE A 1 287 ? 1.375 24.75 19.031 1 91.88 287 PHE A N 1
ATOM 2261 C CA . PHE A 1 287 ? 1.098 25.453 17.781 1 91.88 287 PHE A CA 1
ATOM 2262 C C . PHE A 1 287 ? 1.078 26.953 18 1 91.88 287 PHE A C 1
ATOM 2264 O O . PHE A 1 287 ? 1.471 27.719 17.125 1 91.88 287 PHE A O 1
ATOM 2271 N N . HIS A 1 288 ? 0.652 27.297 19.188 1 92.31 288 HIS A N 1
ATOM 2272 C CA . HIS A 1 288 ? 0.638 28.719 19.484 1 92.31 288 HIS A CA 1
ATOM 2273 C C . HIS A 1 288 ? 2.053 29.266 19.672 1 92.31 288 HIS A C 1
ATOM 2275 O O . HIS A 1 288 ? 2.301 30.453 19.469 1 92.31 288 HIS A O 1
ATOM 2281 N N . GLN A 1 289 ? 2.934 28.375 20.016 1 92.38 289 GLN A N 1
ATOM 2282 C CA . GLN A 1 289 ? 4.316 28.781 20.234 1 92.38 289 GLN A CA 1
ATOM 2283 C C . GLN A 1 289 ? 5.082 28.875 18.906 1 92.38 289 GLN A C 1
ATOM 2285 O O . GLN A 1 289 ? 6.086 29.578 18.812 1 92.38 289 GLN A O 1
ATOM 2290 N N . VAL A 1 290 ? 4.648 28.172 17.891 1 93.19 290 VAL A N 1
ATOM 2291 C CA . VAL A 1 290 ? 5.328 28.172 16.594 1 93.19 290 VAL A CA 1
ATOM 2292 C C . VAL A 1 290 ? 5.078 29.5 15.883 1 93.19 290 VAL A C 1
ATOM 2294 O O . VAL A 1 290 ? 3.932 29.938 15.758 1 93.19 290 VAL A O 1
ATOM 2297 N N . PRO A 1 291 ? 6.188 30.094 15.461 1 91.88 291 PRO A N 1
ATOM 2298 C CA . PRO A 1 291 ? 5.996 31.344 14.711 1 91.88 291 PRO A CA 1
ATOM 2299 C C . PRO A 1 291 ? 5.062 31.172 13.516 1 91.88 291 PRO A C 1
ATOM 2301 O O . PRO A 1 291 ? 5.156 30.172 12.789 1 91.88 291 PRO A O 1
ATOM 2304 N N . LYS A 1 292 ? 4.238 32.125 13.242 1 87.75 292 LYS A N 1
ATOM 2305 C CA . LYS A 1 292 ? 3.15 32.062 12.273 1 87.75 292 LYS A CA 1
ATOM 2306 C C . LYS A 1 292 ? 3.686 31.844 1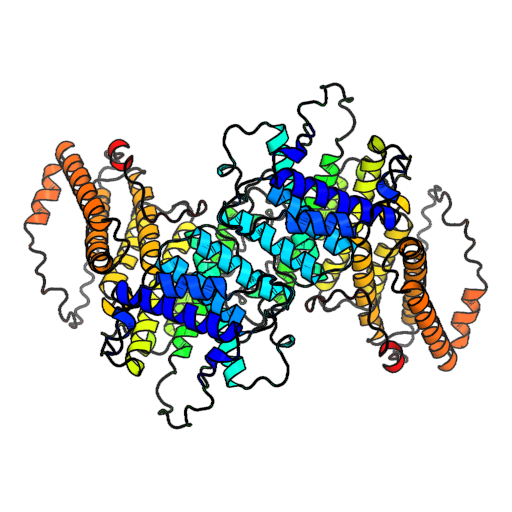0.859 1 87.75 292 LYS A C 1
ATOM 2308 O O . LYS A 1 292 ? 3.121 31.047 10.102 1 87.75 292 LYS A O 1
ATOM 2313 N N . PRO A 1 293 ? 4.789 32.469 10.508 1 87.19 293 PRO A N 1
ATOM 2314 C CA . PRO A 1 293 ? 5.277 32.219 9.148 1 87.19 293 PRO A CA 1
ATOM 2315 C C . PRO A 1 293 ? 5.625 30.766 8.891 1 87.19 293 PRO A C 1
ATOM 2317 O O . PRO A 1 293 ? 5.441 30.266 7.773 1 87.19 293 PRO A O 1
ATOM 2320 N N . HIS A 1 294 ? 6.102 30.094 9.938 1 90.75 294 HIS A N 1
ATOM 2321 C CA . HIS A 1 294 ? 6.438 28.688 9.773 1 90.75 294 HIS A CA 1
ATOM 2322 C C . HIS A 1 294 ? 5.18 27.828 9.672 1 90.75 294 HIS A C 1
ATOM 2324 O O . HIS A 1 294 ? 5.148 26.844 8.922 1 90.75 294 HIS A O 1
ATOM 2330 N N . LEU A 1 295 ? 4.16 28.219 10.367 1 88.81 295 LEU A N 1
ATOM 2331 C CA . LEU A 1 295 ? 2.891 27.516 10.273 1 88.81 295 LEU A CA 1
ATOM 2332 C C . LEU A 1 295 ? 2.283 27.672 8.883 1 88.81 295 LEU A C 1
ATOM 2334 O O . LEU A 1 295 ? 1.771 26.703 8.312 1 88.81 295 LEU A O 1
ATOM 2338 N N . ARG A 1 296 ? 2.416 28.812 8.375 1 85.5 296 ARG A N 1
ATOM 2339 C CA . ARG A 1 296 ? 1.901 29.078 7.035 1 85.5 296 ARG A CA 1
ATOM 2340 C C . ARG A 1 296 ? 2.691 28.312 5.98 1 85.5 296 ARG A C 1
ATOM 2342 O O . ARG A 1 296 ? 2.139 27.906 4.957 1 85.5 296 ARG A O 1
ATOM 2349 N N . ALA A 1 297 ? 3.936 28.125 6.297 1 85.62 297 ALA A N 1
ATOM 2350 C CA . ALA A 1 297 ? 4.781 27.375 5.371 1 85.62 297 ALA A CA 1
ATOM 2351 C C . ALA A 1 297 ? 4.387 25.906 5.324 1 85.62 297 ALA A C 1
ATOM 2353 O O . ALA A 1 297 ? 4.508 25.266 4.281 1 85.62 297 ALA A O 1
ATOM 2354 N N . ILE A 1 298 ? 4.012 25.328 6.41 1 85.69 298 ILE A N 1
ATOM 2355 C CA . ILE A 1 298 ? 3.521 23.969 6.418 1 85.69 298 ILE A CA 1
ATOM 2356 C C . ILE A 1 298 ? 2.217 23.875 5.629 1 85.69 298 ILE A C 1
ATOM 2358 O O . ILE A 1 298 ? 1.973 22.891 4.926 1 85.69 298 ILE A O 1
ATOM 2362 N N . SER A 1 299 ? 1.442 24.891 5.645 1 80 299 SER A N 1
ATOM 2363 C CA . SER A 1 299 ? 0.291 25.188 4.801 1 80 299 SER A CA 1
ATOM 2364 C C . SER A 1 299 ? -0.847 24.203 5.047 1 80 299 SER A C 1
ATOM 2366 O O . SER A 1 299 ? -1.21 23.938 6.199 1 80 299 SER A O 1
ATOM 2368 N N . ALA A 1 300 ? -1.426 23.562 4.047 1 78.31 300 ALA A N 1
ATOM 2369 C CA . ALA A 1 300 ? -2.686 22.828 4.059 1 78.31 300 ALA A CA 1
ATOM 2370 C C . ALA A 1 300 ? -2.604 21.609 4.98 1 78.31 300 ALA A C 1
ATOM 2372 O O . ALA A 1 300 ? -3.547 21.328 5.723 1 78.31 300 ALA A O 1
ATOM 2373 N N . PRO A 1 301 ? -1.534 20.953 5.078 1 82.31 301 PRO A N 1
ATOM 2374 C CA . PRO A 1 301 ? -1.487 19.781 5.961 1 82.31 301 PRO A CA 1
ATOM 2375 C C . PRO A 1 301 ? -1.761 20.141 7.422 1 82.31 301 PRO A C 1
ATOM 2377 O O . PRO A 1 301 ? -2.316 19.328 8.164 1 82.31 301 PRO A O 1
ATOM 2380 N N . LEU A 1 302 ? -1.39 21.312 7.801 1 84 302 LEU A N 1
ATOM 2381 C CA . LEU A 1 302 ? -1.579 21.734 9.188 1 84 302 LEU A CA 1
ATOM 2382 C C . LEU A 1 302 ? -3.062 21.875 9.516 1 84 302 LEU A C 1
ATOM 2384 O O . LEU A 1 302 ? -3.486 21.578 10.633 1 84 302 LEU A O 1
ATOM 2388 N N . ILE A 1 303 ? -3.783 22.25 8.586 1 79.5 303 ILE A N 1
ATOM 2389 C CA . ILE A 1 303 ? -5.215 22.438 8.789 1 79.5 303 ILE A CA 1
ATOM 2390 C C . ILE A 1 303 ? -5.879 21.094 9.109 1 79.5 303 ILE A C 1
ATOM 2392 O O . ILE A 1 303 ? -6.758 21.016 9.969 1 79.5 303 ILE A O 1
ATOM 2396 N N . TYR A 1 304 ? -5.398 20.188 8.477 1 79.94 304 TYR A N 1
ATOM 2397 C CA . TYR A 1 304 ? -5.977 18.859 8.703 1 79.94 304 TYR A CA 1
ATOM 2398 C C . TYR A 1 304 ? -5.543 18.312 10.055 1 79.94 304 TYR A C 1
ATOM 2400 O O . TYR A 1 304 ? -6.266 17.516 10.672 1 79.94 304 TYR A O 1
ATOM 2408 N N . HIS A 1 305 ? -4.398 18.703 10.508 1 79.88 305 HIS A N 1
ATOM 2409 C CA . HIS A 1 305 ? -4.012 18.391 11.875 1 79.88 305 HIS A CA 1
ATOM 2410 C C . HIS A 1 305 ? -4.996 18.984 12.875 1 79.88 305 HIS A C 1
ATOM 2412 O O . HIS A 1 305 ? -5.43 18.312 13.812 1 79.88 305 HIS A O 1
ATOM 2418 N N . ILE A 1 306 ? -5.293 20.188 12.602 1 79.62 306 ILE A N 1
ATOM 2419 C CA . ILE A 1 306 ? -6.215 20.891 13.484 1 79.62 306 ILE A CA 1
ATOM 2420 C C . ILE A 1 306 ? -7.59 20.219 13.43 1 79.62 306 ILE A C 1
ATOM 2422 O O . ILE A 1 306 ? -8.289 20.156 14.438 1 79.62 306 ILE A O 1
ATOM 2426 N N . GLY A 1 307 ? -7.914 19.734 12.273 1 79.06 307 GLY A N 1
ATOM 2427 C CA . GLY A 1 307 ? -9.133 18.953 12.156 1 79.06 307 GLY A CA 1
ATOM 2428 C C . GLY A 1 307 ? -9.148 17.719 13.055 1 79.06 307 GLY A C 1
ATOM 2429 O O . GLY A 1 307 ? -10.188 17.359 13.609 1 79.06 307 GLY A O 1
ATOM 2430 N N . GLY A 1 308 ? -8 17.141 13.141 1 81.19 308 GLY A N 1
ATOM 2431 C CA . GLY A 1 308 ? -7.875 16.016 14.055 1 81.19 308 GLY A CA 1
ATOM 2432 C C . GLY A 1 308 ? -8.133 16.391 15.5 1 81.19 308 GLY A C 1
ATOM 2433 O O . GLY A 1 308 ? -8.797 15.656 16.234 1 81.19 308 GLY A O 1
ATOM 2434 N N . ILE A 1 309 ? -7.691 17.5 15.852 1 84.06 309 ILE A N 1
ATOM 2435 C CA . ILE A 1 309 ? -7.938 18.016 17.188 1 84.06 309 ILE A CA 1
ATOM 2436 C C . ILE A 1 309 ? -9.438 18.203 17.406 1 84.06 309 ILE A C 1
ATOM 2438 O O . ILE A 1 309 ? -9.977 17.828 18.453 1 84.06 309 ILE A O 1
ATOM 2442 N N . GLY A 1 310 ? -10.023 18.703 16.453 1 81.94 310 GLY A N 1
ATOM 2443 C CA . GLY A 1 310 ? -11.469 18.875 16.531 1 81.94 310 GLY A CA 1
ATOM 2444 C C . GLY A 1 310 ? -12.219 17.562 16.719 1 81.94 310 GLY A C 1
ATOM 2445 O O . GLY A 1 310 ? -13.188 17.5 17.469 1 81.94 310 GLY A O 1
ATOM 2446 N N . THR A 1 311 ? -11.773 16.609 16.062 1 81.56 311 THR A N 1
ATOM 2447 C CA . THR A 1 311 ? -12.406 15.305 16.172 1 81.56 311 THR A CA 1
ATOM 2448 C C . THR A 1 311 ? -12.266 14.758 17.594 1 81.56 311 THR A C 1
ATOM 2450 O O . THR A 1 311 ? -13.195 14.148 18.125 1 81.56 311 THR A O 1
ATOM 2453 N N . ILE A 1 312 ? -11.148 14.945 18.172 1 84.69 312 ILE A N 1
ATOM 2454 C CA . ILE A 1 312 ? -10.914 14.5 19.547 1 84.69 312 ILE A CA 1
ATOM 2455 C C . ILE A 1 312 ? -11.852 15.242 20.484 1 84.69 312 ILE A C 1
ATOM 2457 O O . ILE A 1 312 ? -12.523 14.625 21.312 1 84.69 312 ILE A O 1
ATOM 2461 N N . LEU A 1 313 ? -11.914 16.5 20.297 1 84.88 313 LEU A N 1
ATOM 2462 C CA . LEU A 1 313 ? -12.773 17.312 21.156 1 84.88 313 LEU A CA 1
ATOM 2463 C C . LEU A 1 313 ? -14.242 16.969 20.922 1 84.88 313 LEU A C 1
ATOM 2465 O O . LEU A 1 313 ? -15.047 17 21.859 1 84.88 313 LEU A O 1
ATOM 2469 N N . GLY A 1 314 ? -14.555 16.656 19.734 1 81.12 314 GLY A N 1
ATOM 2470 C CA . GLY A 1 314 ? -15.906 16.219 19.438 1 81.12 314 GLY A CA 1
ATOM 2471 C C . GLY A 1 314 ? -16.297 14.953 20.188 1 81.12 314 GLY A C 1
ATOM 2472 O O . GLY A 1 314 ? -17.406 14.844 20.688 1 81.12 314 GLY A O 1
ATOM 2473 N N . SER A 1 315 ? -15.383 14.125 20.25 1 82.38 315 SER A N 1
ATOM 2474 C CA . SER A 1 315 ? -15.648 12.875 20.953 1 82.38 315 SER A CA 1
ATOM 2475 C C . SER A 1 315 ? -15.836 13.125 22.453 1 82.38 315 SER A C 1
ATOM 2477 O O . SER A 1 315 ? -16.594 12.406 23.109 1 82.38 315 SER A O 1
ATOM 2479 N N . VAL A 1 316 ? -15.172 14.078 22.969 1 83.38 316 VAL A N 1
ATOM 2480 C CA . VAL A 1 316 ? -15.32 14.445 24.375 1 83.38 316 VAL A CA 1
ATOM 2481 C C . VAL A 1 316 ? -16.688 15.07 24.594 1 83.38 316 VAL A C 1
ATOM 2483 O O . VAL A 1 316 ? -17.375 14.734 25.562 1 83.38 316 VAL A O 1
ATOM 2486 N N . MET A 1 317 ? -17.094 15.789 23.719 1 83.25 317 MET A N 1
ATOM 2487 C CA . MET A 1 317 ? -18.359 16.516 23.859 1 83.25 317 MET A CA 1
ATOM 2488 C C . MET A 1 317 ? -19.547 15.57 23.688 1 83.25 317 MET A C 1
ATOM 2490 O O . MET A 1 317 ? -20.625 15.844 24.203 1 83.25 317 MET A O 1
ATOM 2494 N N . GLU A 1 318 ? -19.328 14.547 22.938 1 77.75 318 GLU A N 1
ATOM 2495 C CA . GLU A 1 318 ? -20.406 13.57 22.719 1 77.75 318 GLU A CA 1
ATOM 2496 C C . GLU A 1 318 ? -20.594 12.688 23.953 1 77.75 318 GLU A C 1
ATOM 2498 O O . GLU A 1 318 ? -21.641 12.07 24.125 1 77.75 318 GLU A O 1
ATOM 2503 N N . GLY A 1 319 ? -19.547 12.688 24.781 1 77.94 319 GLY A N 1
ATOM 2504 C CA . GLY A 1 319 ? -19.641 11.883 25.984 1 77.94 319 GLY A CA 1
ATOM 2505 C C . GLY A 1 319 ? -20.125 12.664 27.188 1 77.94 319 GLY A C 1
ATOM 2506 O O . GLY A 1 319 ? -20.5 13.836 27.078 1 77.94 319 GLY A O 1
ATOM 2507 N N . PRO A 1 320 ? -20.281 12.016 28.312 1 82.25 320 PRO A N 1
ATOM 2508 C CA . PRO A 1 320 ? -20.672 12.703 29.547 1 82.25 320 PRO A CA 1
ATOM 2509 C C . PRO A 1 320 ? -19.609 13.695 30.016 1 82.25 320 PRO A C 1
ATOM 2511 O O . PRO A 1 320 ? -18.422 13.391 30.016 1 82.25 320 PRO A O 1
ATOM 2514 N N . LEU A 1 321 ? -20.125 14.906 30.375 1 84.19 321 LEU A N 1
ATOM 2515 C CA . LEU A 1 321 ? -19.203 15.977 30.734 1 84.19 321 LEU A CA 1
ATOM 2516 C C . LEU A 1 321 ? -19.531 16.531 32.125 1 84.19 321 LEU A C 1
ATOM 2518 O O . LEU A 1 321 ? -20.703 16.562 32.531 1 84.19 321 LEU A O 1
ATOM 2522 N N . SER A 1 322 ? -18.5 16.703 32.844 1 81.38 322 SER A N 1
ATOM 2523 C CA . SER A 1 322 ? -18.656 17.5 34.062 1 81.38 322 SER A CA 1
ATOM 2524 C C . SER A 1 322 ? -18.578 19 33.75 1 81.38 322 SER A C 1
ATOM 2526 O O . SER A 1 322 ? -18.203 19.391 32.625 1 81.38 322 SER A O 1
ATOM 2528 N N . GLU A 1 323 ? -18.984 19.766 34.656 1 78.12 323 GLU A N 1
ATOM 2529 C CA . GLU A 1 323 ? -18.922 21.219 34.469 1 78.12 323 GLU A CA 1
ATOM 2530 C C . GLU A 1 323 ? -17.484 21.672 34.25 1 78.12 323 GLU A C 1
ATOM 2532 O O . GLU A 1 323 ? -17.219 22.547 33.406 1 78.12 323 GLU A O 1
ATOM 2537 N N . SER A 1 324 ? -16.656 21.109 35.062 1 79.88 324 SER A N 1
ATOM 2538 C CA . SER A 1 324 ? -15.242 21.453 34.906 1 79.88 324 SER A CA 1
ATOM 2539 C C . SER A 1 324 ? -14.703 21.062 33.531 1 79.88 324 SER A C 1
ATOM 2541 O O . SER A 1 324 ? -13.984 21.828 32.906 1 79.88 324 SER A O 1
ATOM 2543 N N . SER A 1 325 ? -15.117 19.906 33.125 1 82.94 325 SER A N 1
ATOM 2544 C CA . SER A 1 325 ? -14.672 19.438 31.812 1 82.94 325 SER A CA 1
ATOM 2545 C C . SER A 1 325 ? -15.25 20.281 30.688 1 82.94 325 SER A C 1
ATOM 2547 O O . SER A 1 325 ? -14.586 20.5 29.672 1 82.94 325 SER A O 1
ATOM 2549 N N . CYS A 1 326 ? -16.359 20.703 30.922 1 83.25 326 CYS A N 1
ATOM 2550 C CA . CYS A 1 326 ? -17.016 21.547 29.922 1 83.25 326 CYS A CA 1
ATOM 2551 C C . CYS A 1 326 ? -16.297 22.875 29.766 1 83.25 326 CYS A C 1
ATOM 2553 O O . CYS A 1 326 ? -16.156 23.391 28.656 1 83.25 326 CYS A O 1
ATOM 2555 N N . CYS A 1 327 ? -15.836 23.375 30.859 1 85.38 327 CYS A N 1
ATOM 2556 C CA . CYS A 1 327 ? -15.094 24.625 30.812 1 85.38 327 CYS A CA 1
ATOM 2557 C C . CYS A 1 327 ? -13.766 24.453 30.078 1 85.38 327 CYS A C 1
ATOM 2559 O O . CYS A 1 327 ? -13.352 25.312 29.312 1 85.38 327 CYS A O 1
ATOM 2561 N N . VAL A 1 328 ? -13.211 23.375 30.344 1 89.5 328 VAL A N 1
ATOM 2562 C CA . VAL A 1 328 ? -11.93 23.078 29.703 1 89.5 328 VAL A CA 1
ATOM 2563 C C . VAL A 1 328 ? -12.125 22.969 28.188 1 89.5 328 VAL A C 1
ATOM 2565 O O . VAL A 1 328 ? -11.352 23.516 27.406 1 89.5 328 VAL A O 1
ATOM 2568 N N . VAL A 1 329 ? -13.148 22.281 27.781 1 88.69 329 VAL A N 1
ATOM 2569 C CA . VAL A 1 329 ? -13.438 22.094 26.359 1 88.69 329 VAL A CA 1
ATOM 2570 C C . VAL A 1 329 ? -13.711 23.438 25.703 1 88.69 329 VAL A C 1
ATOM 2572 O O . VAL A 1 329 ? -13.25 23.703 24.594 1 88.69 329 VAL A O 1
ATOM 2575 N N . ARG A 1 330 ? -14.453 24.203 26.406 1 87.81 330 ARG A N 1
ATOM 2576 C CA . ARG A 1 330 ? -14.75 25.531 25.906 1 87.81 330 ARG A CA 1
ATOM 2577 C C . ARG A 1 330 ? -13.461 26.328 25.656 1 87.81 330 ARG A C 1
ATOM 2579 O O . ARG A 1 330 ? -13.297 26.922 24.594 1 87.81 330 ARG A O 1
ATOM 2586 N N . ASP A 1 331 ? -12.617 26.312 26.562 1 91 331 ASP A N 1
ATOM 2587 C CA . ASP A 1 331 ? -11.359 27.062 26.438 1 91 331 ASP A CA 1
ATOM 2588 C C . ASP A 1 331 ? -10.508 26.516 25.297 1 91 331 ASP A C 1
ATOM 2590 O O . ASP A 1 331 ? -9.844 27.281 24.594 1 91 331 ASP A O 1
ATOM 2594 N N . LEU A 1 332 ? -10.547 25.266 25.188 1 92.62 332 LEU A N 1
ATOM 2595 C CA . LEU A 1 332 ? -9.773 24.641 24.125 1 92.62 332 LEU A CA 1
ATOM 2596 C C . LEU A 1 332 ? -10.352 25 22.766 1 92.62 332 LEU A C 1
ATOM 2598 O O . LEU A 1 332 ? -9.602 25.266 21.812 1 92.62 332 LEU A O 1
ATOM 2602 N N . LEU A 1 333 ? -11.602 25.016 22.672 1 89.69 333 LEU A N 1
ATOM 2603 C CA . LEU A 1 333 ? -12.25 25.391 21.422 1 89.69 333 LEU A CA 1
ATOM 2604 C C . LEU A 1 333 ? -11.93 26.844 21.062 1 89.69 333 LEU A C 1
ATOM 2606 O O . LEU A 1 333 ? -11.711 27.156 19.891 1 89.69 333 LEU A O 1
ATOM 2610 N N . LEU A 1 334 ? -11.898 27.609 22.047 1 91 334 LEU A N 1
ATOM 2611 C CA . LEU A 1 334 ? -11.562 29.016 21.812 1 91 334 LEU A CA 1
ATOM 2612 C C . LEU A 1 334 ? -10.109 29.156 21.359 1 91 334 LEU A C 1
ATOM 2614 O O . LEU A 1 334 ? -9.812 29.953 20.469 1 91 334 LEU A O 1
ATOM 2618 N N . SER A 1 335 ? -9.266 28.438 22.031 1 92.19 335 SER A N 1
ATOM 2619 C CA . SER A 1 335 ? -7.855 28.438 21.641 1 92.19 335 SER A CA 1
ATOM 2620 C C . SER A 1 335 ? -7.688 27.984 20.188 1 92.19 335 SER A C 1
ATOM 2622 O O . SER A 1 335 ? -6.887 28.562 19.453 1 92.19 335 SER A O 1
ATOM 2624 N N . MET A 1 336 ? -8.391 27.016 19.797 1 90.19 336 MET A N 1
ATOM 2625 C CA . MET A 1 336 ? -8.359 26.516 18.422 1 90.19 336 MET A CA 1
ATOM 2626 C C . MET A 1 336 ? -8.891 27.562 17.453 1 90.19 336 MET A C 1
ATOM 2628 O O . MET A 1 336 ? -8.352 27.734 16.359 1 90.19 336 MET A O 1
ATOM 2632 N N . ALA A 1 337 ? -9.922 28.219 17.859 1 87.81 337 ALA A N 1
ATOM 2633 C CA . ALA A 1 337 ? -10.5 29.25 17.016 1 87.81 337 ALA A CA 1
ATOM 2634 C C . ALA A 1 337 ? -9.492 30.359 16.734 1 87.81 337 ALA A C 1
ATOM 2636 O O . ALA A 1 337 ? -9.359 30.828 15.602 1 87.81 337 ALA A O 1
ATOM 2637 N N . VAL A 1 338 ? -8.805 30.734 17.766 1 89.31 338 VAL A N 1
ATOM 2638 C CA . VAL A 1 338 ? -7.805 31.797 17.625 1 89.31 338 VAL A CA 1
ATOM 2639 C C . VAL A 1 338 ? -6.719 31.344 16.641 1 89.31 338 VAL A C 1
ATOM 2641 O O . VAL A 1 338 ? -6.301 32.125 15.773 1 89.31 338 VAL A O 1
ATOM 2644 N N . LEU A 1 339 ? -6.324 30.172 16.812 1 88.5 339 LEU A N 1
ATOM 2645 C CA . LEU A 1 339 ? -5.293 29.609 15.945 1 88.5 339 LEU A CA 1
ATOM 2646 C C . LEU A 1 339 ? -5.773 29.562 14.5 1 88.5 339 LEU A C 1
ATOM 2648 O O . LEU A 1 339 ? -5.066 30 13.586 1 88.5 339 LEU A O 1
ATOM 2652 N N . LEU A 1 340 ? -6.953 29.094 14.25 1 84.88 340 LEU A N 1
ATOM 2653 C CA . LEU A 1 340 ? -7.504 28.938 12.906 1 84.88 340 LEU A CA 1
ATOM 2654 C C . LEU A 1 340 ? -7.711 30.297 12.25 1 84.88 340 LEU A C 1
ATOM 2656 O O . LEU A 1 340 ? -7.469 30.453 11.047 1 84.88 340 LEU A O 1
ATOM 2660 N N . GLU A 1 341 ? -8.125 31.219 12.992 1 83.81 341 GLU A N 1
ATOM 2661 C CA . GLU A 1 341 ? -8.328 32.562 12.461 1 83.81 341 GLU A CA 1
ATOM 2662 C C . GLU A 1 341 ? -7.016 33.156 11.969 1 83.81 341 GLU A C 1
ATOM 2664 O O . GLU A 1 341 ? -6.984 33.844 10.945 1 83.81 341 GLU A O 1
ATOM 2669 N N . SER A 1 342 ? -6.035 32.844 12.703 1 82.81 342 SER A N 1
ATOM 2670 C CA . SER A 1 342 ? -4.727 33.375 12.312 1 82.81 342 SER A CA 1
ATOM 2671 C C . SER A 1 342 ? -4.223 32.688 11.047 1 82.81 342 SER A C 1
ATOM 2673 O O . SER A 1 342 ? -3.535 33.312 10.234 1 82.81 342 SER A O 1
ATOM 2675 N N . LEU A 1 343 ? -4.547 31.516 10.859 1 81.25 343 LEU A N 1
ATOM 2676 C CA . LEU A 1 343 ? -4.078 30.75 9.703 1 81.25 343 LEU A CA 1
ATOM 2677 C C . LEU A 1 343 ? -4.977 31 8.5 1 81.25 343 LEU A C 1
ATOM 2679 O O . LEU A 1 343 ? -4.492 31.109 7.371 1 81.25 343 LEU A O 1
ATOM 2683 N N . GLU A 1 344 ? -6.285 31.047 8.68 1 75.62 344 GLU A N 1
ATOM 2684 C CA . GLU A 1 344 ? -7.258 31.203 7.605 1 75.62 344 GLU A CA 1
ATOM 2685 C C . GLU A 1 344 ? -7.156 32.594 6.957 1 75.62 344 GLU A C 1
ATOM 2687 O O . GLU A 1 344 ? -7.574 32.75 5.812 1 75.62 344 GLU A O 1
ATOM 2692 N N . ALA A 1 345 ? -6.672 33.406 7.672 1 70.75 345 ALA A N 1
ATOM 2693 C CA . ALA A 1 345 ? -6.543 34.781 7.121 1 70.75 345 ALA A CA 1
ATOM 2694 C C . ALA A 1 345 ? -5.746 34.75 5.82 1 70.75 345 ALA A C 1
ATOM 2696 O O . ALA A 1 345 ? -5.938 35.625 4.961 1 70.75 345 ALA A O 1
ATOM 2697 N N . CYS A 1 346 ? -4.977 33.656 5.629 1 68.19 346 CYS A N 1
ATOM 2698 C CA . CYS A 1 346 ? -4.105 33.625 4.457 1 68.19 346 CYS A CA 1
ATOM 2699 C C . CYS A 1 346 ? -4.469 32.469 3.531 1 68.19 346 CYS A C 1
ATOM 2701 O O . CYS A 1 346 ? -3.914 32.344 2.438 1 68.19 346 CYS A O 1
ATOM 2703 N N . LEU A 1 347 ? -5.441 31.719 3.955 1 70.88 347 LEU A N 1
ATOM 2704 C CA . LEU A 1 347 ? -5.742 30.547 3.148 1 70.88 347 LEU A CA 1
ATOM 2705 C C . LEU A 1 347 ? -6.789 30.875 2.084 1 70.88 347 LEU A C 1
ATOM 2707 O O . LEU A 1 347 ? -7.727 31.625 2.342 1 70.88 347 LEU A O 1
ATOM 2711 N N . HIS A 1 348 ? -6.449 30.469 0.906 1 65.25 348 HIS A N 1
ATOM 2712 C CA . HIS A 1 348 ? -7.375 30.688 -0.203 1 65.25 348 HIS A CA 1
ATOM 2713 C C . HIS A 1 348 ? -8.719 30.016 0.064 1 65.25 348 HIS A C 1
ATOM 2715 O O . HIS A 1 348 ? -9.773 30.609 -0.17 1 65.25 348 HIS A O 1
ATOM 2721 N N . ARG A 1 349 ? -8.695 28.781 0.462 1 58.88 349 ARG A N 1
ATOM 2722 C CA . ARG A 1 349 ? -9.945 28.094 0.759 1 58.88 349 ARG A CA 1
ATOM 2723 C C . ARG A 1 349 ? -10.266 28.156 2.25 1 58.88 349 ARG A C 1
ATOM 2725 O O . ARG A 1 349 ? -9.781 27.328 3.027 1 58.88 349 ARG A O 1
ATOM 2732 N N . SER A 1 350 ? -10.625 29.531 2.695 1 60.53 350 SER A N 1
ATOM 2733 C CA . SER A 1 350 ? -10.938 29.734 4.105 1 60.53 350 SER A CA 1
ATOM 2734 C C . SER A 1 350 ? -12.375 29.328 4.418 1 60.53 350 SER A C 1
ATOM 2736 O O . SER A 1 350 ? -13.297 29.672 3.678 1 60.53 350 SER A O 1
ATOM 2738 N N . GLY A 1 351 ? -12.68 28.172 4.953 1 61.16 351 GLY A N 1
ATOM 2739 C CA . GLY A 1 351 ? -14.031 27.719 5.199 1 61.16 351 GLY A CA 1
ATOM 2740 C C . GLY A 1 351 ? -14.688 28.406 6.391 1 61.16 351 GLY A C 1
ATOM 2741 O O . GLY A 1 351 ? -15.797 28.047 6.785 1 61.16 351 GLY A O 1
ATOM 2742 N N . GLY A 1 352 ? -13.953 29.594 6.875 1 70.12 352 GLY A N 1
ATOM 2743 C CA . GLY A 1 352 ? -14.523 30.266 8.039 1 70.12 352 GLY A CA 1
ATOM 2744 C C . GLY A 1 352 ? -14.648 29.344 9.242 1 70.12 352 GLY A C 1
ATOM 2745 O O . GLY A 1 352 ? -15.641 29.406 9.977 1 70.12 352 GLY A O 1
ATOM 2746 N N . ALA A 1 353 ? -13.711 28.484 9.359 1 74.25 353 ALA A N 1
ATOM 2747 C CA . ALA A 1 353 ? -13.773 27.484 10.422 1 74.25 353 ALA A CA 1
ATOM 2748 C C . ALA A 1 353 ? -13.578 28.125 11.789 1 74.25 353 ALA A C 1
ATOM 2750 O O . ALA A 1 353 ? -14.211 27.719 12.766 1 74.25 353 ALA A O 1
ATOM 2751 N N . GLY A 1 354 ? -12.781 29.25 11.875 1 78.44 354 GLY A N 1
ATOM 2752 C CA . GLY A 1 354 ? -12.562 29.938 13.141 1 78.44 354 GLY A CA 1
ATOM 2753 C C . GLY A 1 354 ? -13.812 30.594 13.688 1 78.44 354 GLY A C 1
ATOM 2754 O O . GLY A 1 354 ? -14.133 30.453 14.867 1 78.44 354 GLY A O 1
ATOM 2755 N N . GLN A 1 355 ? -14.508 31.188 12.82 1 81.44 355 GLN A N 1
ATOM 2756 C CA . GLN A 1 355 ? -15.734 31.859 13.234 1 81.44 355 GLN A CA 1
ATOM 2757 C C . GLN A 1 355 ? -16.812 30.844 13.625 1 81.44 355 GLN A C 1
ATOM 2759 O O . GLN A 1 355 ? -17.578 31.078 14.562 1 81.44 355 GLN A O 1
ATOM 2764 N N . ARG A 1 356 ? -16.812 29.797 12.961 1 80.75 356 ARG A N 1
ATOM 2765 C CA . ARG A 1 356 ? -17.781 28.75 13.289 1 80.75 356 ARG A CA 1
ATOM 2766 C C . ARG A 1 356 ? -17.5 28.141 14.656 1 80.75 356 ARG A C 1
ATOM 2768 O O . ARG A 1 356 ? -18.422 27.812 15.406 1 80.75 356 ARG A O 1
ATOM 2775 N N . LEU A 1 357 ? -16.281 28.062 14.938 1 83.5 357 LEU A N 1
ATOM 2776 C CA . LEU A 1 357 ? -15.898 27.531 16.234 1 83.5 357 LEU A CA 1
ATOM 2777 C C . LEU A 1 357 ? -16.266 28.5 17.359 1 83.5 357 LEU A C 1
ATOM 2779 O O . LEU A 1 357 ? -16.703 28.078 18.438 1 83.5 357 LEU A O 1
ATOM 2783 N N . ARG A 1 358 ? -16.172 29.75 17.094 1 86.88 358 ARG A N 1
ATOM 2784 C CA . ARG A 1 358 ? -16.562 30.75 18.094 1 86.88 358 ARG A CA 1
ATOM 2785 C C . ARG A 1 358 ? -18.078 30.719 18.328 1 86.88 358 ARG A C 1
ATOM 2787 O O . ARG A 1 358 ? -18.531 30.891 19.453 1 86.88 358 ARG A O 1
ATOM 2794 N N . SER A 1 359 ? -18.688 30.5 17.266 1 84.81 359 SER A N 1
ATOM 2795 C CA . SER A 1 359 ? -20.141 30.406 17.391 1 84.81 359 SER A CA 1
ATOM 2796 C C . SER A 1 359 ? -20.531 29.172 18.219 1 84.81 359 SER A C 1
ATOM 2798 O O . SER A 1 359 ? -21.484 29.234 19.016 1 84.81 359 SER A O 1
ATOM 2800 N N . LEU A 1 360 ? -19.891 28.125 17.984 1 83.25 360 LEU A N 1
ATOM 2801 C CA . LEU A 1 360 ? -20.141 26.906 18.766 1 83.25 360 LEU A CA 1
ATOM 2802 C C . LEU A 1 360 ? -19.859 27.141 20.25 1 83.25 360 LEU A C 1
ATOM 2804 O O . LEU A 1 360 ? -20.609 26.688 21.109 1 83.25 360 LEU A O 1
ATOM 2808 N N . VAL A 1 361 ? -18.812 27.844 20.578 1 86.06 361 VAL A N 1
ATOM 2809 C CA . VAL A 1 361 ? -18.438 28.141 21.969 1 86.06 361 VAL A CA 1
ATOM 2810 C C . VAL A 1 361 ? -19.5 29.016 22.625 1 86.06 361 VAL A C 1
ATOM 2812 O O . VAL A 1 361 ? -19.844 28.812 23.781 1 86.06 361 VAL A O 1
ATOM 2815 N N . ALA A 1 362 ? -19.984 29.844 21.812 1 86.5 362 ALA A N 1
ATOM 2816 C CA . ALA A 1 362 ? -21.047 30.703 22.328 1 86.5 362 ALA A CA 1
ATOM 2817 C C . ALA A 1 362 ? -22.281 29.891 22.688 1 86.5 362 ALA A C 1
ATOM 2819 O O . ALA A 1 362 ? -22.938 30.141 23.703 1 86.5 362 ALA A O 1
ATOM 2820 N N . ARG A 1 363 ? -22.578 28.953 21.922 1 83.69 363 ARG A N 1
ATOM 2821 C CA . ARG A 1 363 ? -23.734 28.094 22.172 1 83.69 363 ARG A CA 1
ATOM 2822 C C . ARG A 1 363 ? -23.5 27.234 23.406 1 83.69 363 ARG A C 1
ATOM 2824 O O . ARG A 1 363 ? -24.422 27 24.188 1 83.69 363 ARG A O 1
ATOM 2831 N N . ILE A 1 364 ? -22.359 26.781 23.562 1 82.19 364 ILE A N 1
ATOM 2832 C CA . ILE A 1 364 ? -22.031 25.969 24.719 1 82.19 364 ILE A CA 1
ATOM 2833 C C . ILE A 1 364 ? -22.109 26.797 25.984 1 82.19 364 ILE A C 1
ATOM 2835 O O . ILE A 1 364 ? -22.625 26.328 27.016 1 82.19 364 ILE A O 1
ATOM 2839 N N . GLU A 1 365 ? -21.688 28.016 25.891 1 83.12 365 GLU A N 1
ATOM 2840 C CA . GLU A 1 365 ? -21.75 28.922 27.031 1 83.12 365 GLU A CA 1
ATOM 2841 C C . GLU A 1 365 ? -23.188 29.219 27.422 1 83.12 365 GLU A C 1
ATOM 2843 O O . GLU A 1 365 ? -23.516 29.266 28.609 1 83.12 365 GLU A O 1
ATOM 2848 N N . GLU A 1 366 ? -23.922 29.406 26.438 1 82.62 366 GLU A N 1
ATOM 2849 C CA . GLU A 1 366 ? -25.328 29.672 26.688 1 82.62 366 GLU A CA 1
ATOM 2850 C C . GLU A 1 366 ? -26 28.469 27.359 1 82.62 366 GLU A C 1
ATOM 2852 O O . GLU A 1 366 ? -26.828 28.625 28.25 1 82.62 366 GLU A O 1
ATOM 2857 N N . TYR A 1 367 ? -25.672 27.359 26.969 1 80.06 367 TYR A N 1
ATOM 2858 C CA . TYR A 1 367 ? -26.234 26.141 27.547 1 80.06 367 TYR A CA 1
ATOM 2859 C C . TYR A 1 367 ? -25.797 25.969 29 1 80.06 367 TYR A C 1
ATOM 2861 O O . TYR A 1 367 ? -26.609 25.578 29.844 1 80.06 367 TYR A O 1
ATOM 2869 N N . ILE A 1 368 ? -24.625 26.203 29.281 1 77.06 368 ILE A N 1
ATOM 2870 C CA . ILE A 1 368 ? -24.094 26.062 30.625 1 77.06 368 ILE A CA 1
ATOM 2871 C C . ILE A 1 368 ? -24.797 27.062 31.562 1 77.06 368 ILE A C 1
ATOM 2873 O O . ILE A 1 368 ? -25.141 26.719 32.688 1 77.06 368 ILE A O 1
ATOM 2877 N N . VAL A 1 369 ? -24.984 28.234 31.031 1 78.38 369 VAL A N 1
ATOM 2878 C CA . VAL A 1 369 ? -25.625 29.281 31.812 1 78.38 369 VAL A CA 1
ATOM 2879 C C . VAL A 1 369 ? -27.094 28.891 32.062 1 78.38 369 VAL A C 1
ATOM 2881 O O . VAL A 1 369 ? -27.609 29.125 33.156 1 78.38 369 VAL A O 1
ATOM 2884 N N . SER A 1 370 ? -27.656 28.375 31.078 1 77.12 370 SER A N 1
ATOM 2885 C CA . SER A 1 370 ? -29.062 28 31.219 1 77.12 370 SER A CA 1
ATOM 2886 C C . SER A 1 370 ? -29.219 26.875 32.25 1 77.12 370 SER A C 1
ATOM 2888 O O . SER A 1 370 ? -30.281 26.75 32.875 1 77.12 370 SER A O 1
ATOM 2890 N N . ARG A 1 371 ? -28.438 25.891 32.344 1 69.25 371 ARG A N 1
ATOM 2891 C CA . ARG A 1 371 ? -28.547 24.781 33.281 1 69.25 371 ARG A CA 1
ATOM 2892 C C . ARG A 1 371 ? -28.281 25.266 34.719 1 69.25 371 ARG A C 1
ATOM 2894 O O . ARG A 1 371 ? -28.547 24.531 35.688 1 69.25 371 ARG A O 1
ATOM 2901 N N . GLY A 1 372 ? -28.172 26.609 34.938 1 60.41 372 GLY A N 1
ATOM 2902 C CA . GLY A 1 372 ? -28 27.156 36.281 1 60.41 372 GLY A CA 1
ATOM 2903 C C . GLY A 1 372 ? -26.547 27.312 36.688 1 60.41 372 GLY A C 1
ATOM 2904 O O . GLY A 1 372 ? -26.266 27.672 37.844 1 60.41 372 GLY A O 1
ATOM 2905 N N . GLY A 1 373 ? -25.672 26.703 36.156 1 49.31 373 GLY A N 1
ATOM 2906 C CA . GLY A 1 373 ? -24.266 26.766 36.562 1 49.31 373 GLY A CA 1
ATOM 2907 C C . GLY A 1 373 ? -23.641 28.125 36.312 1 49.31 373 GLY A C 1
ATOM 2908 O O . GLY A 1 373 ? -22.422 28.25 36.188 1 49.31 373 GLY A O 1
ATOM 2909 N N . GLY A 1 374 ? -24.359 29.172 36.156 1 44.53 374 GLY A N 1
ATOM 2910 C CA . GLY A 1 374 ? -23.938 30.547 35.938 1 44.53 374 GLY A CA 1
ATOM 2911 C C . GLY A 1 374 ? -22.844 31 36.875 1 44.53 374 GLY A C 1
ATOM 2912 O O . GLY A 1 374 ? -22.328 32.125 36.75 1 44.53 374 GLY A O 1
ATOM 2913 N N . ARG A 1 375 ? -22.734 30.594 38 1 43.16 375 ARG A N 1
ATOM 2914 C CA . ARG A 1 375 ? -21.812 31.172 38.969 1 43.16 375 ARG A CA 1
ATOM 2915 C C . ARG A 1 375 ? -20.359 30.984 38.531 1 43.16 375 ARG A C 1
ATOM 2917 O O . ARG A 1 375 ? -19.531 31.875 38.719 1 43.16 375 ARG A O 1
ATOM 2924 N N . ALA A 1 376 ? -20.016 29.828 38.125 1 40.16 376 ALA A N 1
ATOM 2925 C CA . ALA A 1 376 ? -18.578 29.578 37.938 1 40.16 376 ALA A CA 1
ATOM 2926 C C . ALA A 1 376 ? -18.062 30.219 36.656 1 40.16 376 ALA A C 1
ATOM 2928 O O . ALA A 1 376 ? -16.891 30.562 36.562 1 40.16 376 ALA A O 1
ATOM 2929 N N . ILE A 1 377 ? -18.797 30.344 35.625 1 41.38 377 ILE A N 1
ATOM 2930 C CA . ILE A 1 377 ? -18.297 30.969 34.406 1 41.38 377 ILE A CA 1
ATOM 2931 C C . ILE A 1 377 ? -18.172 32.469 34.625 1 41.38 377 ILE A C 1
ATOM 2933 O O . ILE A 1 377 ? -17.297 33.125 34.031 1 41.38 377 ILE A O 1
ATOM 2937 N N . GLN A 1 378 ? -18.984 33.25 35.344 1 37.22 378 GLN A N 1
ATOM 2938 C CA . GLN A 1 378 ? -18.875 34.688 35.656 1 37.22 378 GLN A CA 1
ATOM 2939 C C . GLN A 1 378 ? -17.609 34.969 36.438 1 37.22 378 GLN A C 1
ATOM 2941 O O . GLN A 1 378 ? -17.078 36.094 36.406 1 37.22 378 GLN A O 1
ATOM 2946 N N . ALA A 1 379 ? -17.156 34.25 37.375 1 36.12 379 ALA A N 1
ATOM 2947 C CA . ALA A 1 379 ? -15.953 34.594 38.125 1 36.12 379 ALA A CA 1
ATOM 2948 C C . ALA A 1 379 ? -14.727 34.625 37.25 1 36.12 379 ALA A C 1
ATOM 2950 O O . ALA A 1 379 ? -13.836 35.469 37.406 1 36.12 379 ALA A O 1
ATOM 2951 N N . GLN A 1 380 ? -14.57 33.594 36.344 1 36.59 380 GLN A N 1
ATOM 2952 C CA . GLN A 1 380 ? -13.32 33.594 35.594 1 36.59 380 GLN A CA 1
ATOM 2953 C C . GLN A 1 380 ? -13.336 34.656 34.469 1 36.59 380 GLN A C 1
ATOM 2955 O O . GLN A 1 380 ? -12.32 34.875 33.812 1 36.59 380 GLN A O 1
ATOM 2960 N N . GLN A 1 381 ? -14.438 35.156 34.062 1 35.59 381 GLN A N 1
ATOM 2961 C CA . GLN A 1 381 ? -14.336 36.281 33.094 1 35.59 381 GLN A CA 1
ATOM 2962 C C . GLN A 1 381 ? -13.648 37.469 33.75 1 35.59 381 GLN A C 1
ATOM 2964 O O . GLN A 1 381 ? -13.273 38.438 33.062 1 35.59 381 GLN A O 1
ATOM 2969 N N . ALA A 1 382 ? -13.766 37.875 34.969 1 33.28 382 ALA A N 1
ATOM 2970 C CA . ALA A 1 382 ? -13.086 39.031 35.531 1 33.28 382 ALA A CA 1
ATOM 2971 C C . ALA A 1 382 ? -11.57 38.875 35.438 1 33.28 382 ALA A C 1
ATOM 2973 O O . ALA A 1 382 ? -10.82 39.781 35.844 1 33.28 382 ALA A O 1
ATOM 2974 N N . ALA A 1 383 ? -10.945 37.75 35.562 1 32.5 383 ALA A N 1
ATOM 2975 C CA . ALA A 1 383 ? -9.484 37.75 35.469 1 32.5 383 ALA A CA 1
ATOM 2976 C C . ALA A 1 383 ? -9.031 37.969 34.031 1 32.5 383 ALA A C 1
ATOM 2978 O O . ALA A 1 383 ? -9.383 37.188 33.125 1 32.5 383 ALA A O 1
ATOM 2979 N N . ASP A 1 384 ? -8.812 39.188 33.531 1 31.25 384 ASP A N 1
ATOM 2980 C CA . ASP A 1 384 ? -8.117 39.719 32.344 1 31.25 384 ASP A CA 1
ATOM 2981 C C . ASP A 1 384 ? -6.93 38.844 31.969 1 31.25 384 ASP A C 1
ATOM 2983 O O . ASP A 1 384 ? -5.992 38.688 32.75 1 31.25 384 ASP A O 1
ATOM 2987 N N . ILE A 1 385 ? -7.066 37.719 31.406 1 31.81 385 ILE A N 1
ATOM 2988 C CA . ILE A 1 385 ? -5.824 37.125 30.938 1 31.81 385 ILE A CA 1
ATOM 2989 C C . ILE A 1 385 ? -4.945 38.188 30.281 1 31.81 385 ILE A C 1
ATOM 2991 O O . ILE A 1 385 ? -5.301 38.719 29.234 1 31.81 385 ILE A O 1
ATOM 2995 N N . PRO A 1 386 ? -4.242 39.094 30.922 1 28.58 386 PRO A N 1
ATOM 2996 C CA . PRO A 1 386 ? -3.342 40.031 30.25 1 28.58 386 PRO A CA 1
ATOM 2997 C C . PRO A 1 386 ? -2.545 39.344 29.125 1 28.58 386 PRO A C 1
ATOM 2999 O O . PRO A 1 386 ? -2.279 38.156 29.172 1 28.58 386 PRO A O 1
ATOM 3002 N N . ALA A 1 387 ? -2.594 39.875 27.828 1 30.67 387 ALA A N 1
ATOM 3003 C CA . ALA A 1 387 ? -1.746 39.562 26.672 1 30.67 387 ALA A CA 1
ATOM 3004 C C . ALA A 1 387 ? -0.33 39.219 27.125 1 30.67 387 ALA A C 1
ATOM 3006 O O . ALA A 1 387 ? 0.412 38.562 26.391 1 30.67 387 ALA A O 1
ATOM 3007 N N . SER A 1 388 ? 0.306 39.969 28.203 1 30.86 388 SER A N 1
ATOM 3008 C CA . SER A 1 388 ? 1.729 40 28.516 1 30.86 388 SER A CA 1
ATOM 3009 C C . SER A 1 388 ? 2.201 38.688 29.094 1 30.86 388 SER A C 1
ATOM 3011 O O . SER A 1 388 ? 3.379 38.531 29.422 1 30.86 388 SER A O 1
ATOM 3013 N N . ALA A 1 389 ? 1.312 37.938 29.688 1 29.94 389 ALA A N 1
ATOM 3014 C CA . ALA A 1 389 ? 1.867 36.969 30.609 1 29.94 389 ALA A CA 1
ATOM 3015 C C . ALA A 1 389 ? 2.662 35.875 29.875 1 29.94 389 ALA A C 1
ATOM 3017 O O . ALA A 1 389 ? 3.172 34.938 30.5 1 29.94 389 ALA A O 1
ATOM 3018 N N . PHE A 1 390 ? 2.445 35.781 28.547 1 28.02 390 PHE A N 1
ATOM 3019 C CA . PHE A 1 390 ? 3.32 34.719 28 1 28.02 390 PHE A CA 1
ATOM 3020 C C . PHE A 1 390 ? 4.777 35.188 28.062 1 28.02 390 PHE A C 1
ATOM 3022 O O . PHE A 1 390 ? 5.488 35.125 27.047 1 28.02 390 PHE A O 1
ATOM 3029 N N . ARG A 1 391 ? 5.121 36.406 28.828 1 25.44 391 ARG A N 1
ATOM 3030 C CA . ARG A 1 391 ? 6.516 36.812 28.969 1 25.44 391 ARG A CA 1
ATOM 3031 C C . ARG A 1 391 ? 7.367 35.656 29.5 1 25.44 391 ARG A C 1
ATOM 3033 O O . ARG A 1 391 ? 6.844 34.688 30.047 1 25.44 391 ARG A O 1
ATOM 3040 N N . GLU A 1 392 ? 8.781 36.062 30.141 1 26.53 392 GLU A N 1
ATOM 3041 C CA . GLU A 1 392 ? 10.078 35.469 30.438 1 26.53 392 GLU A CA 1
ATOM 3042 C C . GLU A 1 392 ? 9.992 34.594 31.688 1 26.53 392 GLU A C 1
ATOM 3044 O O . GLU A 1 392 ? 10.094 35.094 32.812 1 26.53 392 GLU A O 1
ATOM 3049 N N . GLY A 1 393 ? 9.141 33.75 31.984 1 25 393 GLY A N 1
ATOM 3050 C CA . GLY A 1 393 ? 9.141 33.062 33.281 1 25 393 GLY A CA 1
ATOM 3051 C C . GLY A 1 393 ? 10.469 32.406 33.594 1 25 393 GLY A C 1
ATOM 3052 O O . GLY A 1 393 ? 10.719 31.266 33.188 1 25 393 GLY A O 1
ATOM 3053 N N . THR A 1 394 ? 11.672 33.094 33.562 1 24.23 394 THR A N 1
ATOM 3054 C CA . THR A 1 394 ? 12.867 32.406 34 1 24.23 394 THR A CA 1
ATOM 3055 C C . THR A 1 394 ? 12.719 31.922 35.438 1 24.23 394 THR A C 1
ATOM 3057 O O . THR A 1 394 ? 13.562 31.188 35.938 1 24.23 394 THR A O 1
ATOM 3060 N N . SER A 1 395 ? 12.25 32.75 36.375 1 25.06 395 SER A N 1
ATOM 3061 C CA . SER A 1 395 ? 12.82 32.469 37.688 1 25.06 395 SER A CA 1
ATOM 3062 C C . SER A 1 395 ? 12.414 31.094 38.219 1 25.06 395 SER A C 1
ATOM 3064 O O . SER A 1 395 ? 11.352 30.594 37.844 1 25.06 395 SER A O 1
ATOM 3066 N N . ASN A 1 396 ? 13.383 30.25 39.031 1 23.81 396 ASN A N 1
ATOM 3067 C CA . ASN A 1 396 ? 13.633 28.938 39.625 1 23.81 396 ASN A CA 1
ATOM 3068 C C . ASN A 1 396 ? 12.57 28.578 40.688 1 23.81 396 ASN A C 1
ATOM 3070 O O . ASN A 1 396 ? 12.719 27.609 41.406 1 23.81 396 ASN A O 1
ATOM 3074 N N . ASN A 1 397 ? 11.938 29.547 41.312 1 23.55 397 ASN A N 1
ATOM 3075 C CA . ASN A 1 397 ? 11.438 29.031 42.594 1 23.55 397 ASN A CA 1
ATOM 3076 C C . ASN A 1 397 ? 10.453 27.891 42.375 1 23.55 397 ASN A C 1
ATOM 3078 O O . ASN A 1 397 ? 9.57 27.969 41.531 1 23.55 397 ASN A O 1
ATOM 3082 N N . ASN A 1 398 ? 10.781 26.641 42.938 1 23.73 398 ASN A N 1
ATOM 3083 C CA . ASN A 1 398 ? 10.305 25.266 43.094 1 23.73 398 ASN A CA 1
ATOM 3084 C C . ASN A 1 398 ? 8.867 25.234 43.625 1 23.73 398 ASN A C 1
ATOM 3086 O O . ASN A 1 398 ? 8.43 24.234 44.188 1 23.73 398 ASN A O 1
ATOM 3090 N N . LYS A 1 399 ? 8.258 26.375 43.906 1 24.97 399 LYS A N 1
ATOM 3091 C CA . LYS A 1 399 ? 7.152 26.016 44.812 1 24.97 399 LYS A CA 1
ATOM 3092 C C . LYS A 1 399 ? 6.156 25.109 44.094 1 24.97 399 LYS A C 1
ATOM 3094 O O . LYS A 1 399 ? 5.707 25.406 43 1 24.97 399 LYS A O 1
ATOM 3099 N N . SER A 1 400 ? 6.188 23.766 44.469 1 24.73 400 SER A N 1
ATOM 3100 C CA . SER A 1 400 ? 5.312 22.609 44.344 1 24.73 400 SER A CA 1
ATOM 3101 C C . SER A 1 400 ? 3.85 23 44.5 1 24.73 400 SER A C 1
ATOM 3103 O O . SER A 1 400 ? 3.393 23.219 45.625 1 24.73 400 SER A O 1
ATOM 3105 N N . SER A 1 401 ? 3.408 24.062 43.969 1 25.38 401 SER A N 1
ATOM 3106 C CA . SER A 1 401 ? 1.989 24.203 44.281 1 25.38 401 SER A CA 1
ATOM 3107 C C . SER A 1 401 ? 1.235 22.906 44.031 1 25.38 401 SER A C 1
ATOM 3109 O O . SER A 1 401 ? 1.227 22.391 42.906 1 25.38 401 SER A O 1
ATOM 3111 N N . SER A 1 402 ? 1.241 22.016 45.031 1 24.53 402 SER A N 1
ATOM 3112 C CA . SER A 1 402 ? 0.419 20.844 45.25 1 24.53 402 SER A CA 1
ATOM 3113 C C . SER A 1 402 ? -1.005 21.047 44.75 1 24.53 402 SER A C 1
ATOM 3115 O O . SER A 1 402 ? -1.659 22.031 45.125 1 24.53 402 SER A O 1
ATOM 3117 N N . TRP A 1 403 ? -1.2 20.828 43.5 1 23.81 403 TRP A N 1
ATOM 3118 C CA . TRP A 1 403 ? -2.568 20.578 43.062 1 23.81 403 TRP A CA 1
ATOM 3119 C C . TRP A 1 403 ? -3.369 19.875 44.156 1 23.81 403 TRP A C 1
ATOM 3121 O O . TRP A 1 403 ? -3.131 18.688 44.438 1 23.81 403 TRP A O 1
ATOM 3131 N N . ASP A 1 404 ? -3.357 20.406 45.344 1 27.12 404 ASP A N 1
ATOM 3132 C CA . ASP A 1 404 ? -4.215 19.953 46.406 1 27.12 404 ASP A CA 1
ATOM 3133 C C . ASP A 1 404 ? -5.477 19.281 45.875 1 27.12 404 ASP A C 1
ATOM 3135 O O . ASP A 1 404 ? -5.91 19.562 44.75 1 27.12 404 ASP A O 1
ATOM 3139 N N . GLY A 1 405 ? -5.871 18.094 46.562 1 26.97 405 GLY A N 1
ATOM 3140 C CA . GLY A 1 405 ? -6.984 17.156 46.438 1 26.97 405 GLY A CA 1
ATOM 3141 C C . GLY A 1 405 ? -8.312 17.859 46.188 1 26.97 405 GLY A C 1
ATOM 3142 O O . GLY A 1 405 ? -9.023 18.219 47.125 1 26.97 405 GLY A O 1
ATOM 3143 N N . ALA A 1 406 ? -8.352 18.703 45.312 1 29.88 406 ALA A N 1
ATOM 3144 C CA . ALA A 1 406 ? -9.711 19.203 45.156 1 29.88 406 ALA A CA 1
ATOM 3145 C C . ALA A 1 406 ? -10.734 18.094 45.312 1 29.88 406 ALA A C 1
ATOM 3147 O O . ALA A 1 406 ? -10.508 16.953 44.875 1 29.88 406 ALA A O 1
ATOM 3148 N N . ALA A 1 407 ? -11.492 18.078 46.312 1 30.39 407 ALA A N 1
ATOM 3149 C CA . ALA A 1 407 ? -12.625 17.219 46.625 1 30.39 407 ALA A CA 1
ATOM 3150 C C . ALA A 1 407 ? -13.297 16.719 45.344 1 30.39 407 ALA A C 1
ATOM 3152 O O . ALA A 1 407 ? -13.422 17.469 44.375 1 30.39 407 ALA A O 1
ATOM 3153 N N . LEU A 1 408 ? -13.164 15.398 45.094 1 33.19 408 LEU A N 1
ATOM 3154 C CA . LEU A 1 408 ? -13.906 14.602 44.125 1 33.19 408 LEU A CA 1
ATOM 3155 C C . LEU A 1 408 ? -15.297 15.188 43.906 1 33.19 408 LEU A C 1
ATOM 3157 O O . LEU A 1 408 ? -16.141 15.148 44.812 1 33.19 408 LEU A O 1
ATOM 3161 N N . PRO A 1 409 ? -15.375 16.281 43.25 1 32.97 409 PRO A N 1
ATOM 3162 C CA . PRO A 1 409 ? -16.734 16.828 43.25 1 32.97 409 PRO A CA 1
ATOM 3163 C C . PRO A 1 409 ? -17.812 15.766 43.094 1 32.97 409 PRO A C 1
ATOM 3165 O O . PRO A 1 409 ? -17.531 14.664 42.594 1 32.97 409 PRO A O 1
ATOM 3168 N N . ASP A 1 410 ? -18.953 15.789 43.719 1 33.84 410 ASP A N 1
ATOM 3169 C CA . ASP A 1 410 ? -20.172 14.977 43.688 1 33.84 410 ASP A CA 1
ATOM 3170 C C . ASP A 1 410 ? -20.422 14.398 42.312 1 33.84 410 ASP A C 1
ATOM 3172 O O . ASP A 1 410 ? -20.453 15.141 41.312 1 33.84 410 ASP A O 1
ATOM 3176 N N . LEU A 1 411 ? -19.953 13.25 41.844 1 40.19 411 LEU A N 1
ATOM 3177 C CA . LEU A 1 411 ? -20.266 12.328 40.75 1 40.19 411 LEU A CA 1
ATOM 3178 C C . LEU A 1 411 ? -21.688 12.539 40.25 1 40.19 411 LEU A C 1
ATOM 3180 O O . LEU A 1 411 ? -22.156 11.812 39.375 1 40.19 411 LEU A O 1
ATOM 3184 N N . SER A 1 412 ? -22.484 13.125 41 1 43.88 412 SER A N 1
ATOM 3185 C CA . SER A 1 412 ? -23.938 13.172 40.812 1 43.88 412 SER A CA 1
ATOM 3186 C C . SER A 1 412 ? -24.297 13.828 39.469 1 43.88 412 SER A C 1
ATOM 3188 O O . SER A 1 412 ? -25.406 13.633 38.969 1 43.88 412 SER A O 1
ATOM 3190 N N . GLY A 1 413 ? -23.5 15.062 38.75 1 55 413 GLY A N 1
ATOM 3191 C CA . GLY A 1 413 ? -24.188 15.914 37.812 1 55 413 GLY A CA 1
ATOM 3192 C C . GLY A 1 413 ? -23.609 15.836 36.406 1 55 413 GLY A C 1
ATOM 3193 O O . GLY A 1 413 ? -23.422 16.875 35.75 1 55 413 GLY A O 1
ATOM 3194 N N . GLN A 1 414 ? -23.031 14.797 35.812 1 67.56 414 GLN A N 1
ATOM 3195 C CA . GLN A 1 414 ? -22.672 14.688 34.406 1 67.56 414 GLN A CA 1
ATOM 3196 C C . GLN A 1 414 ? -23.875 14.922 33.5 1 67.56 414 GLN A C 1
ATOM 3198 O O . GLN A 1 414 ? -25 14.625 33.875 1 67.56 414 GLN A O 1
ATOM 3203 N N . PHE A 1 415 ? -23.547 15.797 32.594 1 75.06 415 PHE A N 1
ATOM 3204 C CA . PHE A 1 415 ? -24.609 16.016 31.609 1 75.06 415 PHE A CA 1
ATOM 3205 C C . PHE A 1 415 ? -24.109 15.766 30.188 1 75.06 415 PHE A C 1
ATOM 3207 O O . PHE A 1 415 ? -22.922 15.562 29.984 1 75.06 415 PHE A O 1
ATOM 3214 N N . GLN A 1 416 ? -25 15.508 29.312 1 77.81 416 GLN A N 1
ATOM 3215 C CA . GLN A 1 416 ? -24.688 15.352 27.891 1 77.81 416 GLN A CA 1
ATOM 3216 C C . GLN A 1 416 ? -25.172 16.562 27.094 1 77.81 416 GLN A C 1
ATOM 3218 O O . GLN A 1 416 ? -26.266 17.078 27.328 1 77.81 416 GLN A O 1
ATOM 3223 N N . LEU A 1 417 ? -24.234 17.016 26.391 1 77.44 417 LEU A N 1
ATOM 3224 C CA . LEU A 1 417 ? -24.625 18.125 25.516 1 77.44 417 LEU A CA 1
ATOM 3225 C C . LEU A 1 417 ? -25.688 17.672 24.516 1 77.44 417 LEU A C 1
ATOM 3227 O O . LEU A 1 417 ? -25.625 16.547 24.016 1 77.44 417 LEU A O 1
ATOM 3231 N N . PRO A 1 418 ? -26.641 18.531 24.344 1 74 418 PRO A N 1
ATOM 3232 C CA . PRO A 1 418 ? -27.672 18.172 23.375 1 74 418 PRO A CA 1
ATOM 3233 C C . PRO A 1 418 ? -27.109 17.953 21.969 1 74 418 PRO A C 1
ATOM 3235 O O . PRO A 1 418 ? -26.188 18.672 21.562 1 74 418 PRO A O 1
ATOM 3238 N N . ASP A 1 419 ? -27.547 17.016 21.25 1 69.5 419 ASP A N 1
ATOM 3239 C CA . ASP A 1 419 ? -27.109 16.656 19.891 1 69.5 419 ASP A CA 1
ATOM 3240 C C . ASP A 1 419 ? -27.297 17.844 18.938 1 69.5 419 ASP A C 1
ATOM 3242 O O . ASP A 1 419 ? -26.562 17.953 17.938 1 69.5 419 ASP A O 1
ATOM 3246 N N . GLU A 1 420 ? -28.281 18.609 19.297 1 65.38 420 GLU A N 1
ATOM 3247 C CA . GLU A 1 420 ? -28.609 19.75 18.422 1 65.38 420 GLU A CA 1
ATOM 3248 C C . GLU A 1 420 ? -27.438 20.719 18.344 1 65.38 420 GLU A C 1
ATOM 3250 O O . GLU A 1 420 ? -27.312 21.453 17.359 1 65.38 420 GLU A O 1
ATOM 3255 N N . LEU A 1 421 ? -26.656 20.672 19.406 1 67.44 421 LEU A N 1
ATOM 3256 C CA . LEU A 1 421 ? -25.531 21.594 19.453 1 67.44 421 LEU A CA 1
ATOM 3257 C C . LEU A 1 421 ? -24.438 21.188 18.469 1 67.44 421 LEU A C 1
ATOM 3259 O O . LEU A 1 421 ? -23.719 22.047 17.953 1 67.44 421 LEU A O 1
ATOM 3263 N N . LEU A 1 422 ? -24.438 19.859 18.141 1 63.75 422 LEU A N 1
ATOM 3264 C CA . LEU A 1 422 ? -23.328 19.359 17.344 1 63.75 422 LEU A CA 1
ATOM 3265 C C . LEU A 1 422 ? -23.797 18.969 15.945 1 63.75 422 LEU A C 1
ATOM 3267 O O . LEU A 1 422 ? -23 18.578 15.102 1 63.75 422 LEU A O 1
ATOM 3271 N N . GLN A 1 423 ? -25.109 18.938 15.672 1 56 423 GLN A N 1
ATOM 3272 C CA . GLN A 1 423 ? -25.688 18.406 14.445 1 56 423 GLN A CA 1
ATOM 3273 C C . GLN A 1 423 ? -25.125 19.125 13.219 1 56 423 GLN A C 1
ATOM 3275 O O . GLN A 1 423 ? -24.891 18.5 12.188 1 56 423 GLN A O 1
ATOM 3280 N N . ASP A 1 424 ? -25.047 20.422 13.336 1 51.88 424 ASP A N 1
ATOM 3281 C CA . ASP A 1 424 ? -24.656 21.156 12.141 1 51.88 424 ASP A CA 1
ATOM 3282 C C . ASP A 1 424 ? -23.141 21.266 12.031 1 51.88 424 ASP A C 1
ATOM 3284 O O . ASP A 1 424 ? -22.625 21.969 11.156 1 51.88 424 ASP A O 1
ATOM 3288 N N . TRP A 1 425 ? -22.516 20.578 12.891 1 54.03 425 TRP A N 1
ATOM 3289 C CA . TRP A 1 425 ? -21.078 20.828 12.883 1 54.03 425 TRP A CA 1
ATOM 3290 C C . TRP A 1 425 ? -20.344 19.766 12.078 1 54.03 425 TRP A C 1
ATOM 3292 O O . TRP A 1 425 ? -20.391 18.578 12.406 1 54.03 425 TRP A O 1
ATOM 3302 N N . THR A 1 426 ? -20.219 20.031 10.773 1 54.44 426 THR A N 1
ATOM 3303 C CA . THR A 1 426 ? -19.328 19.203 9.977 1 54.44 426 THR A CA 1
ATOM 3304 C C . THR A 1 426 ? -17.906 19.766 9.977 1 54.44 426 THR A C 1
ATOM 3306 O O . THR A 1 426 ? -17.719 20.953 9.711 1 54.44 426 THR A O 1
ATOM 3309 N N . TRP A 1 427 ? -17.094 19.078 10.719 1 54.09 427 TRP A N 1
ATOM 3310 C CA . TRP A 1 427 ? -15.727 19.578 10.695 1 54.09 427 TRP A CA 1
ATOM 3311 C C . TRP A 1 427 ? -15.219 19.703 9.258 1 54.09 427 TRP A C 1
ATOM 3313 O O . TRP A 1 427 ? -15.203 18.719 8.516 1 54.09 427 TRP A O 1
ATOM 3323 N N . PRO A 1 428 ? -15.258 20.906 8.719 1 48.12 428 PRO A N 1
ATOM 3324 C CA . PRO A 1 428 ? -14.852 21.078 7.324 1 48.12 428 PRO A CA 1
ATOM 3325 C C . PRO A 1 428 ? -13.578 20.297 6.98 1 48.12 428 PRO A C 1
ATOM 3327 O O . PRO A 1 428 ? -13.352 19.984 5.812 1 48.12 428 PRO A O 1
ATOM 3330 N N . PHE A 1 429 ? -12.789 20.031 8.117 1 49.97 429 PHE A N 1
ATOM 3331 C CA . PHE A 1 429 ? -11.516 19.375 7.84 1 49.97 429 PHE A CA 1
ATOM 3332 C C . PHE A 1 429 ? -11.406 18.062 8.609 1 49.97 429 PHE A C 1
ATOM 3334 O O . PHE A 1 429 ? -10.344 17.75 9.141 1 49.97 429 PHE A O 1
ATOM 3341 N N . ALA A 1 430 ? -12.578 17.422 8.617 1 49.59 430 ALA A N 1
ATOM 3342 C CA . ALA A 1 430 ? -12.617 16.188 9.406 1 49.59 430 ALA A CA 1
ATOM 3343 C C . ALA A 1 430 ? -11.75 15.109 8.773 1 49.59 430 ALA A C 1
ATOM 3345 O O . ALA A 1 430 ? -11.68 15 7.547 1 49.59 430 ALA A O 1
ATOM 3346 N N . MET A 1 431 ? -10.797 14.641 9.633 1 48.5 431 MET A N 1
ATOM 3347 C CA . MET A 1 431 ? -10.086 13.43 9.234 1 48.5 431 MET A CA 1
ATOM 3348 C C . MET A 1 431 ? -11.055 12.305 8.914 1 48.5 431 MET A C 1
ATOM 3350 O O . MET A 1 431 ? -11.93 11.977 9.719 1 48.5 431 MET A O 1
ATOM 3354 N N . SER A 1 432 ? -11.305 12.062 7.672 1 46.88 432 SER A N 1
ATOM 3355 C CA . SER A 1 432 ? -12.25 11.039 7.238 1 46.88 432 SER A CA 1
ATOM 3356 C C . SER A 1 432 ? -11.75 9.641 7.605 1 46.88 432 SER A C 1
ATOM 3358 O O . SER A 1 432 ? -12.242 8.641 7.07 1 46.88 432 SER A O 1
ATOM 3360 N N . ASN A 1 433 ? -10.812 9.609 8.672 1 49.69 433 ASN A N 1
ATOM 3361 C CA . ASN A 1 433 ? -10.281 8.289 9.008 1 49.69 433 ASN A CA 1
ATOM 3362 C C . ASN A 1 433 ? -11.172 7.562 10.008 1 49.69 433 ASN A C 1
ATOM 3364 O O . ASN A 1 433 ? -11.352 8.023 11.141 1 49.69 433 ASN A O 1
ATOM 3368 N N . SER A 1 434 ? -11.797 6.594 9.602 1 47.91 434 SER A N 1
ATOM 3369 C CA . SER A 1 434 ? -12.758 5.816 10.375 1 47.91 434 SER A CA 1
ATOM 3370 C C . SER A 1 434 ? -12.078 5.109 11.547 1 47.91 434 SER A C 1
ATOM 3372 O O . SER A 1 434 ? -12.758 4.629 12.461 1 47.91 434 SER A O 1
ATOM 3374 N N . TYR A 1 435 ? -10.781 5.113 11.492 1 43 435 TYR A N 1
ATOM 3375 C CA . TYR A 1 435 ? -10.117 4.344 12.539 1 43 435 TYR A CA 1
ATOM 3376 C C . TYR A 1 435 ? -9.805 5.219 13.75 1 43 435 TYR A C 1
ATOM 3378 O O . TYR A 1 435 ? -9.445 4.715 14.812 1 43 435 TYR A O 1
ATOM 3386 N N . LEU A 1 436 ? -9.945 6.465 13.477 1 43 436 LEU A N 1
ATOM 3387 C CA . LEU A 1 436 ? -9.625 7.363 14.578 1 43 436 LEU A CA 1
ATOM 3388 C C . LEU A 1 436 ? -10.812 7.508 15.523 1 43 436 LEU A C 1
ATOM 3390 O O . LEU A 1 436 ? -11.75 8.258 15.242 1 43 436 LEU A O 1
ATOM 3394 N N . SER A 1 437 ? -11.094 6.363 16.188 1 45.53 437 SER A N 1
ATOM 3395 C CA . SER A 1 437 ? -12.141 6.418 17.203 1 45.53 437 SER A CA 1
ATOM 3396 C C . SER A 1 437 ? -11.625 7.035 18.5 1 45.53 437 SER A C 1
ATOM 3398 O O . SER A 1 437 ? -10.648 6.555 19.078 1 45.53 437 SER A O 1
ATOM 3400 N N . PHE A 1 438 ? -11.781 8.336 18.562 1 40.38 438 PHE A N 1
ATOM 3401 C CA . PHE A 1 438 ? -11.438 8.938 19.859 1 40.38 438 PHE A CA 1
ATOM 3402 C C . PHE A 1 438 ? -12.539 8.703 20.875 1 40.38 438 PHE A C 1
ATOM 3404 O O . PHE A 1 438 ? -13.719 8.617 20.516 1 40.38 438 PHE A O 1
ATOM 3411 N N . MET B 1 1 ? -30.891 -4.277 -28.375 1 29.42 1 MET B N 1
ATOM 3412 C CA . MET B 1 1 ? -29.703 -3.432 -28.469 1 29.42 1 MET B CA 1
ATOM 3413 C C . MET B 1 1 ? -28.766 -3.691 -27.297 1 29.42 1 MET B C 1
ATOM 3415 O O . MET B 1 1 ? -29.188 -3.664 -26.141 1 29.42 1 MET B O 1
ATOM 3419 N N . LEU B 1 2 ? -27.641 -4.449 -27.375 1 35.69 2 LEU B N 1
ATOM 3420 C CA . LEU B 1 2 ? -26.922 -5.188 -26.344 1 35.69 2 LEU B CA 1
ATOM 3421 C C . LEU B 1 2 ? -26.422 -4.25 -25.25 1 35.69 2 LEU B C 1
ATOM 3423 O O . LEU B 1 2 ? -26.062 -3.102 -25.516 1 35.69 2 LEU B O 1
ATOM 3427 N N . GLU B 1 3 ? -26.938 -4.34 -24.141 1 44.56 3 GLU B N 1
ATOM 3428 C CA . GLU B 1 3 ? -26.672 -3.49 -22.984 1 44.56 3 GLU B CA 1
ATOM 3429 C C . GLU B 1 3 ? -25.234 -2.965 -23.016 1 44.56 3 GLU B C 1
ATOM 3431 O O . GLU B 1 3 ? -24.938 -1.942 -22.391 1 44.56 3 GLU B O 1
ATOM 3436 N N . HIS B 1 4 ? -24.297 -3.689 -23.641 1 47.84 4 HIS B N 1
ATOM 3437 C CA . HIS B 1 4 ? -22.922 -3.246 -23.812 1 47.84 4 HIS B CA 1
ATOM 3438 C C . HIS B 1 4 ? -22.859 -1.952 -24.609 1 47.84 4 HIS B C 1
ATOM 3440 O O . HIS B 1 4 ? -21.844 -1.244 -24.562 1 47.84 4 HIS B O 1
ATOM 3446 N N . CYS B 1 5 ? -23.953 -1.623 -25.453 1 48.5 5 CYS B N 1
ATOM 3447 C CA . CYS B 1 5 ? -24 -0.463 -26.328 1 48.5 5 CYS B CA 1
ATOM 3448 C C . CYS B 1 5 ? -24.266 0.813 -25.531 1 48.5 5 CYS B C 1
ATOM 3450 O O . CYS B 1 5 ? -24.062 1.917 -26.047 1 48.5 5 CYS B O 1
ATOM 3452 N N . ARG B 1 6 ? -24.688 0.675 -24.266 1 57 6 ARG B N 1
ATOM 3453 C CA . ARG B 1 6 ? -25.156 1.932 -23.703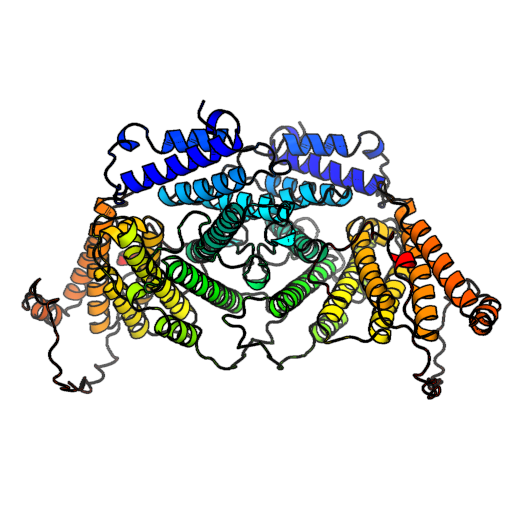 1 57 6 ARG B CA 1
ATOM 3454 C C . ARG B 1 6 ? -24.172 2.479 -22.688 1 57 6 ARG B C 1
ATOM 3456 O O . ARG B 1 6 ? -24.156 3.68 -22.406 1 57 6 ARG B O 1
ATOM 3463 N N . SER B 1 7 ? -23.234 1.484 -22.219 1 84.62 7 SER B N 1
ATOM 3464 C CA . SER B 1 7 ? -22.328 2.027 -21.203 1 84.62 7 SER B CA 1
ATOM 3465 C C . SER B 1 7 ? -20.875 1.741 -21.547 1 84.62 7 SER B C 1
ATOM 3467 O O . SER B 1 7 ? -20.5 0.589 -21.766 1 84.62 7 SER B O 1
ATOM 3469 N N . ARG B 1 8 ? -20.141 2.764 -21.875 1 89.44 8 ARG B N 1
ATOM 3470 C CA . ARG B 1 8 ? -18.719 2.66 -22.188 1 89.44 8 ARG B CA 1
ATOM 3471 C C . ARG B 1 8 ? -17.984 1.839 -21.125 1 89.44 8 ARG B C 1
ATOM 3473 O O . ARG B 1 8 ? -17.094 1.062 -21.453 1 89.44 8 ARG B O 1
ATOM 3480 N N . ALA B 1 9 ? -18.406 1.972 -19.953 1 91.94 9 ALA B N 1
ATOM 3481 C CA . ALA B 1 9 ? -17.797 1.219 -18.859 1 91.94 9 ALA B CA 1
ATOM 3482 C C . ALA B 1 9 ? -18.094 -0.272 -18.984 1 91.94 9 ALA B C 1
ATOM 3484 O O . ALA B 1 9 ? -17.203 -1.108 -18.797 1 91.94 9 ALA B O 1
ATOM 3485 N N . PHE B 1 10 ? -19.281 -0.562 -19.312 1 92.69 10 PHE B N 1
ATOM 3486 C CA . PHE B 1 10 ? -19.656 -1.955 -19.5 1 92.69 10 PHE B CA 1
ATOM 3487 C C . PHE B 1 10 ? -18.938 -2.566 -20.688 1 92.69 10 PHE B C 1
ATOM 3489 O O . PHE B 1 10 ? -18.484 -3.711 -20.625 1 92.69 10 PHE B O 1
ATOM 3496 N N . PHE B 1 11 ? -18.906 -1.832 -21.688 1 94.5 11 PHE B N 1
ATOM 3497 C CA . PHE B 1 11 ? -18.156 -2.273 -22.859 1 94.5 11 PHE B CA 1
ATOM 3498 C C . PHE B 1 11 ? -16.719 -2.602 -22.484 1 94.5 11 PHE B C 1
ATOM 3500 O O . PHE B 1 11 ? -16.188 -3.641 -22.891 1 94.5 11 PHE B O 1
ATOM 3507 N N . CYS B 1 12 ? -16.078 -1.737 -21.734 1 94.69 12 CYS B N 1
ATOM 3508 C CA . CYS B 1 12 ? -14.703 -1.955 -21.281 1 94.69 12 CYS B CA 1
ATOM 3509 C C . CYS B 1 12 ? -14.586 -3.273 -20.516 1 94.69 12 CYS B C 1
ATOM 3511 O O . CYS B 1 12 ? -13.695 -4.078 -20.812 1 94.69 12 CYS B O 1
ATOM 3513 N N . SER B 1 13 ? -15.469 -3.531 -19.656 1 95.56 13 SER B N 1
ATOM 3514 C CA . SER B 1 13 ? -15.445 -4.738 -18.828 1 95.56 13 SER B CA 1
ATOM 3515 C C . SER B 1 13 ? -15.625 -5.988 -19.688 1 95.56 13 SER B C 1
ATOM 3517 O O . SER B 1 13 ? -14.945 -6.996 -19.469 1 95.56 13 SER B O 1
ATOM 3519 N N . VAL B 1 14 ? -16.5 -5.906 -20.641 1 95.31 14 VAL B N 1
ATOM 3520 C CA . VAL B 1 14 ? -16.781 -7.062 -21.484 1 95.31 14 VAL B CA 1
ATOM 3521 C C . VAL B 1 14 ? -15.578 -7.352 -22.375 1 95.31 14 VAL B C 1
ATOM 3523 O O . VAL B 1 14 ? -15.164 -8.5 -22.516 1 95.31 14 VAL B O 1
ATOM 3526 N N . MET B 1 15 ? -15.062 -6.289 -22.938 1 96.25 15 MET B N 1
ATOM 3527 C CA . MET B 1 15 ? -13.898 -6.477 -23.797 1 96.25 15 MET B CA 1
ATOM 3528 C C . MET B 1 15 ? -12.727 -7.039 -23 1 96.25 15 MET B C 1
ATOM 3530 O O . MET B 1 15 ? -11.984 -7.891 -23.5 1 96.25 15 MET B O 1
ATOM 3534 N N . ALA B 1 16 ? -12.562 -6.551 -21.812 1 97.06 16 ALA B N 1
ATOM 3535 C CA . ALA B 1 16 ? -11.492 -7.059 -20.953 1 97.06 16 ALA B CA 1
ATOM 3536 C C . ALA B 1 16 ? -11.711 -8.531 -20.625 1 97.06 16 ALA B C 1
ATOM 3538 O O . ALA B 1 16 ? -10.758 -9.32 -20.609 1 97.06 16 ALA B O 1
ATOM 3539 N N . ALA B 1 17 ? -12.922 -8.883 -20.391 1 95.44 17 ALA B N 1
ATOM 3540 C CA . ALA B 1 17 ? -13.25 -10.281 -20.094 1 95.44 17 ALA B CA 1
ATOM 3541 C C . ALA B 1 17 ? -12.953 -11.172 -21.297 1 95.44 17 ALA B C 1
ATOM 3543 O O . ALA B 1 17 ? -12.422 -12.273 -21.141 1 95.44 17 ALA B O 1
ATOM 3544 N N . CYS B 1 18 ? -13.312 -10.656 -22.375 1 94.38 18 CYS B N 1
ATOM 3545 C CA . CYS B 1 18 ? -13.047 -11.398 -23.609 1 94.38 18 CYS B CA 1
ATOM 3546 C C . CYS B 1 18 ? -11.547 -11.547 -23.844 1 94.38 18 CYS B C 1
ATOM 3548 O O . CYS B 1 18 ? -11.078 -12.594 -24.281 1 94.38 18 CYS B O 1
ATOM 3550 N N . ALA B 1 19 ? -10.859 -10.492 -23.578 1 94.88 19 ALA B N 1
ATOM 3551 C CA . ALA B 1 19 ? -9.406 -10.555 -23.719 1 94.88 19 ALA B CA 1
ATOM 3552 C C . ALA B 1 19 ? -8.805 -11.641 -22.844 1 94.88 19 ALA B C 1
ATOM 3554 O O . ALA B 1 19 ? -8.008 -12.453 -23.297 1 94.88 19 ALA B O 1
ATOM 3555 N N . LEU B 1 20 ? -9.242 -11.727 -21.656 1 93.25 20 LEU B N 1
ATOM 3556 C CA . LEU B 1 20 ? -8.719 -12.703 -20.703 1 93.25 20 LEU B CA 1
ATOM 3557 C C . LEU B 1 20 ? -9.133 -14.117 -21.094 1 93.25 20 LEU B C 1
ATOM 3559 O O . LEU B 1 20 ? -8.297 -15.031 -21.125 1 93.25 20 LEU B O 1
ATOM 3563 N N . ALA B 1 21 ? -10.359 -14.273 -21.438 1 90.06 21 ALA B N 1
ATOM 3564 C CA . ALA B 1 21 ? -10.867 -15.586 -21.812 1 90.06 21 ALA B CA 1
ATOM 3565 C C . ALA B 1 21 ? -10.156 -16.109 -23.062 1 90.06 21 ALA B C 1
ATOM 3567 O O . ALA B 1 21 ? -9.742 -17.281 -23.094 1 90.06 21 ALA B O 1
ATOM 3568 N N . SER B 1 22 ? -10.047 -15.242 -23.984 1 89.31 22 SER B N 1
ATOM 3569 C CA . SER B 1 22 ? -9.383 -15.633 -25.234 1 89.31 22 SER B CA 1
ATOM 3570 C C . SER B 1 22 ? -7.934 -16.016 -24.984 1 89.31 22 SER B C 1
ATOM 3572 O O . SER B 1 22 ? -7.438 -17 -25.547 1 89.31 22 SER B O 1
ATOM 3574 N N . ALA B 1 23 ? -7.277 -15.289 -24.141 1 88.69 23 ALA B N 1
ATOM 3575 C CA . ALA B 1 23 ? -5.883 -15.578 -23.812 1 88.69 23 ALA B CA 1
ATOM 3576 C C . ALA B 1 23 ? -5.758 -16.906 -23.078 1 88.69 23 ALA B C 1
ATOM 3578 O O . ALA B 1 23 ? -4.84 -17.688 -23.344 1 88.69 23 ALA B O 1
ATOM 3579 N N . ARG B 1 24 ? -6.645 -17.219 -22.25 1 86.88 24 ARG B N 1
ATOM 3580 C CA . ARG B 1 24 ? -6.594 -18.453 -21.469 1 86.88 24 ARG B CA 1
ATOM 3581 C C . ARG B 1 24 ? -6.895 -19.656 -22.359 1 86.88 24 ARG B C 1
ATOM 3583 O O . ARG B 1 24 ? -6.262 -20.703 -22.219 1 86.88 24 ARG B O 1
ATOM 3590 N N . VAL B 1 25 ? -7.836 -19.469 -23.188 1 84.25 25 VAL B N 1
ATOM 3591 C CA . VAL B 1 25 ? -8.172 -20.547 -24.109 1 84.25 25 VAL B CA 1
ATOM 3592 C C . VAL B 1 25 ? -6.996 -20.828 -25.047 1 84.25 25 VAL B C 1
ATOM 3594 O O . VAL B 1 25 ? -6.656 -21.984 -25.312 1 84.25 25 VAL B O 1
ATOM 3597 N N . ARG B 1 26 ? -6.469 -19.766 -25.484 1 83.06 26 ARG B N 1
ATOM 3598 C CA . ARG B 1 26 ? -5.281 -19.891 -26.328 1 83.06 26 ARG B CA 1
ATOM 3599 C C . ARG B 1 26 ? -4.199 -20.703 -25.609 1 83.06 26 ARG B C 1
ATOM 3601 O O . ARG B 1 26 ? -3.512 -21.516 -26.234 1 83.06 26 ARG B O 1
ATOM 3608 N N . ASP B 1 27 ? -4.133 -20.547 -24.312 1 80.62 27 ASP B N 1
ATOM 3609 C CA . ASP B 1 27 ? -3.074 -21.188 -23.531 1 80.62 27 ASP B CA 1
ATOM 3610 C C . ASP B 1 27 ? -3.535 -22.531 -23 1 80.62 27 ASP B C 1
ATOM 3612 O O . ASP B 1 27 ? -2.91 -23.094 -22.094 1 80.62 27 ASP B O 1
ATOM 3616 N N . GLY B 1 28 ? -4.684 -23.016 -23.406 1 76.31 28 GLY B N 1
ATOM 3617 C CA . GLY B 1 28 ? -5.062 -24.391 -23.141 1 76.31 28 GLY B CA 1
ATOM 3618 C C . GLY B 1 28 ? -6.105 -24.531 -22.047 1 76.31 28 GLY B C 1
ATOM 3619 O O . GLY B 1 28 ? -6.387 -25.641 -21.578 1 76.31 28 GLY B O 1
ATOM 3620 N N . ALA B 1 29 ? -6.641 -23.422 -21.562 1 76.5 29 ALA B N 1
ATOM 3621 C CA . ALA B 1 29 ? -7.707 -23.547 -20.578 1 76.5 29 ALA B CA 1
ATOM 3622 C C . ALA B 1 29 ? -8.914 -24.281 -21.156 1 76.5 29 ALA B C 1
ATOM 3624 O O . ALA B 1 29 ? -9.188 -24.172 -22.359 1 76.5 29 ALA B O 1
ATOM 3625 N N . PRO B 1 30 ? -9.531 -25.078 -20.234 1 70.19 30 PRO B N 1
ATOM 3626 C CA . PRO B 1 30 ? -10.711 -25.812 -20.719 1 70.19 30 PRO B CA 1
ATOM 3627 C C . PRO B 1 30 ? -11.812 -24.875 -21.219 1 70.19 30 PRO B C 1
ATOM 3629 O O . PRO B 1 30 ? -12.031 -23.812 -20.641 1 70.19 30 PRO B O 1
ATOM 3632 N N . SER B 1 31 ? -12.156 -25.016 -22.516 1 65.19 31 SER B N 1
ATOM 3633 C CA . SER B 1 31 ? -13.227 -24.188 -23.062 1 65.19 31 SER B CA 1
ATOM 3634 C C . SER B 1 31 ? -14.562 -24.938 -23.016 1 65.19 31 SER B C 1
ATOM 3636 O O . SER B 1 31 ? -14.594 -26.156 -23.109 1 65.19 31 SER B O 1
ATOM 3638 N N . GLY B 1 32 ? -15.625 -24.656 -22.031 1 55.69 32 GLY B N 1
ATOM 3639 C CA . GLY B 1 32 ? -16.922 -25.312 -21.969 1 55.69 32 GLY B CA 1
ATOM 3640 C C . GLY B 1 32 ? -17.484 -25.625 -23.344 1 55.69 32 GLY B C 1
ATOM 3641 O O . GLY B 1 32 ? -18.688 -25.875 -23.484 1 55.69 32 GLY B O 1
ATOM 3642 N N . GLY B 1 33 ? -16.766 -25.875 -24.375 1 50.69 33 GLY B N 1
ATOM 3643 C CA . GLY B 1 33 ? -17.297 -26.359 -25.641 1 50.69 33 GLY B CA 1
ATOM 3644 C C . GLY B 1 33 ? -17.281 -25.328 -26.734 1 50.69 33 GLY B C 1
ATOM 3645 O O . GLY B 1 33 ? -17.484 -25.656 -27.906 1 50.69 33 GLY B O 1
ATOM 3646 N N . GLN B 1 34 ? -17.844 -24.047 -26.5 1 48.62 34 GLN B N 1
ATOM 3647 C CA . GLN B 1 34 ? -18.188 -23.25 -27.672 1 48.62 34 GLN B CA 1
ATOM 3648 C C . GLN B 1 34 ? -16.938 -22.688 -28.344 1 48.62 34 GLN B C 1
ATOM 3650 O O . GLN B 1 34 ? -16.141 -22 -27.703 1 48.62 34 GLN B O 1
ATOM 3655 N N . ASP B 1 35 ? -16.422 -23.266 -29.266 1 48.59 35 ASP B N 1
ATOM 3656 C CA . ASP B 1 35 ? -15.375 -22.984 -30.25 1 48.59 35 ASP B CA 1
ATOM 3657 C C . ASP B 1 35 ? -15.312 -21.484 -30.547 1 48.59 35 ASP B C 1
ATOM 3659 O O . ASP B 1 35 ? -14.781 -21.078 -31.578 1 48.59 35 ASP B O 1
ATOM 3663 N N . VAL B 1 36 ? -16.203 -20.656 -30.094 1 48.09 36 VAL B N 1
ATOM 3664 C CA . VAL B 1 36 ? -16.391 -19.344 -30.688 1 48.09 36 VAL B CA 1
ATOM 3665 C C . VAL B 1 36 ? -15.125 -18.5 -30.531 1 48.09 36 VAL B C 1
ATOM 3667 O O . VAL B 1 36 ? -15.008 -17.422 -31.109 1 48.09 36 VAL B O 1
ATOM 3670 N N . VAL B 1 37 ? -14.438 -18.516 -29.438 1 52.72 37 VAL B N 1
ATOM 3671 C CA . VAL B 1 37 ? -13.5 -17.406 -29.234 1 52.72 37 VAL B CA 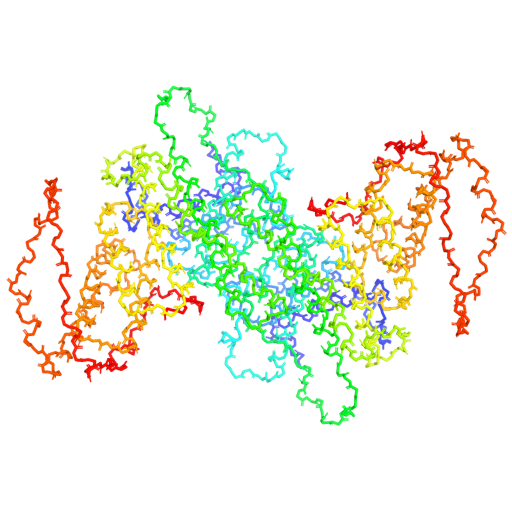1
ATOM 3672 C C . VAL B 1 37 ? -12.383 -17.484 -30.266 1 52.72 37 VAL B C 1
ATOM 3674 O O . VAL B 1 37 ? -11.344 -16.828 -30.109 1 52.72 37 VAL B O 1
ATOM 3677 N N . GLY B 1 38 ? -12.336 -18.547 -31 1 52.66 38 GLY B N 1
ATOM 3678 C CA . GLY B 1 38 ? -11.219 -18.719 -31.922 1 52.66 38 GLY B CA 1
ATOM 3679 C C . GLY B 1 38 ? -10.883 -17.453 -32.688 1 52.66 38 GLY B C 1
ATOM 3680 O O . GLY B 1 38 ? -9.734 -17.234 -33.094 1 52.66 38 GLY B O 1
ATOM 3681 N N . ILE B 1 39 ? -11.867 -16.781 -33.219 1 61.53 39 ILE B N 1
ATOM 3682 C CA . ILE B 1 39 ? -11.562 -16.016 -34.438 1 61.53 39 ILE B CA 1
ATOM 3683 C C . ILE B 1 39 ? -10.914 -14.68 -34.031 1 61.53 39 ILE B C 1
ATOM 3685 O O . ILE B 1 39 ? -9.961 -14.234 -34.688 1 61.53 39 ILE B O 1
ATOM 3689 N N . ILE B 1 40 ? -11.195 -14.102 -32.906 1 79.06 40 ILE B N 1
ATOM 3690 C CA . ILE B 1 40 ? -10.641 -12.781 -32.656 1 79.06 40 ILE B CA 1
ATOM 3691 C C . ILE B 1 40 ? -9.492 -12.891 -31.641 1 79.06 40 ILE B C 1
ATOM 3693 O O . ILE B 1 40 ? -9.656 -13.461 -30.562 1 79.06 40 ILE B O 1
ATOM 3697 N N . PRO B 1 41 ? -8.375 -12.453 -32.062 1 86.56 41 PRO B N 1
ATOM 3698 C CA . PRO B 1 41 ? -7.215 -12.523 -31.172 1 86.56 41 PRO B CA 1
ATOM 3699 C C . PRO B 1 41 ? -7.418 -11.75 -29.875 1 86.56 41 PRO B C 1
ATOM 3701 O O . PRO B 1 41 ? -8.078 -10.703 -29.859 1 86.56 41 PRO B O 1
ATOM 3704 N N . ALA B 1 42 ? -6.934 -12.242 -28.797 1 89.56 42 ALA B N 1
ATOM 3705 C CA . ALA B 1 42 ? -7.047 -11.656 -27.469 1 89.56 42 ALA B CA 1
ATOM 3706 C C . ALA B 1 42 ? -6.566 -10.211 -27.453 1 89.56 42 ALA B C 1
ATOM 3708 O O . ALA B 1 42 ? -7.125 -9.367 -26.75 1 89.56 42 ALA B O 1
ATOM 3709 N N . GLN B 1 43 ? -5.703 -9.852 -28.328 1 90.44 43 GLN B N 1
ATOM 3710 C CA . GLN B 1 43 ? -5.09 -8.531 -28.375 1 90.44 43 GLN B CA 1
ATOM 3711 C C . GLN B 1 43 ? -6.086 -7.48 -28.859 1 90.44 43 GLN B C 1
ATOM 3713 O O . GLN B 1 43 ? -6.012 -6.316 -28.453 1 90.44 43 GLN B O 1
ATOM 3718 N N . MET B 1 44 ? -6.926 -7.938 -29.688 1 93.5 44 MET B N 1
ATOM 3719 C CA . MET B 1 44 ? -7.922 -7 -30.203 1 93.5 44 MET B CA 1
ATOM 3720 C C . MET B 1 44 ? -8.914 -6.613 -29.109 1 93.5 44 MET B C 1
ATOM 3722 O O . MET B 1 44 ? -9.281 -5.441 -28.984 1 93.5 44 MET B O 1
ATOM 3726 N N . PHE B 1 45 ? -9.297 -7.621 -28.359 1 95.06 45 PHE B N 1
ATOM 3727 C CA . PHE B 1 45 ? -10.18 -7.344 -27.219 1 95.06 45 PHE B CA 1
ATOM 3728 C C . PHE B 1 45 ? -9.484 -6.469 -26.188 1 95.06 45 PHE B C 1
ATOM 3730 O O . PHE B 1 45 ? -10.086 -5.543 -25.656 1 95.06 45 PHE B O 1
ATOM 3737 N N . PHE B 1 46 ? -8.25 -6.762 -26.016 1 96.5 46 PHE B N 1
ATOM 3738 C CA . PHE B 1 46 ? -7.457 -6.016 -25.047 1 96.5 46 PHE B CA 1
ATOM 3739 C C . PHE B 1 46 ? -7.363 -4.547 -25.438 1 96.5 46 PHE B C 1
ATOM 3741 O O . PHE B 1 46 ? -7.609 -3.66 -24.609 1 96.5 46 PHE B O 1
ATOM 3748 N N . ALA B 1 47 ? -7.074 -4.316 -26.641 1 95.25 47 ALA B N 1
ATOM 3749 C CA . ALA B 1 47 ? -6.945 -2.953 -27.156 1 95.25 47 ALA B CA 1
ATOM 3750 C C . ALA B 1 47 ? -8.266 -2.203 -27.062 1 95.25 47 ALA B C 1
ATOM 3752 O O . ALA B 1 47 ? -8.297 -1.015 -26.719 1 95.25 47 ALA B O 1
ATOM 3753 N N . ALA B 1 48 ? -9.289 -2.918 -27.359 1 95.88 48 ALA B N 1
ATOM 3754 C CA . ALA B 1 48 ? -10.617 -2.309 -27.281 1 95.88 48 ALA B CA 1
ATOM 3755 C C . ALA B 1 48 ? -10.953 -1.925 -25.844 1 95.88 48 ALA B C 1
ATOM 3757 O O . ALA B 1 48 ? -11.523 -0.86 -25.594 1 95.88 48 ALA B O 1
ATOM 3758 N N . ALA B 1 49 ? -10.633 -2.799 -24.875 1 96.44 49 ALA B N 1
ATOM 3759 C CA . ALA B 1 49 ? -10.867 -2.514 -23.469 1 96.44 49 ALA B CA 1
ATOM 3760 C C . ALA B 1 49 ? -10.047 -1.315 -23 1 96.44 49 ALA B C 1
ATOM 3762 O O . ALA B 1 49 ? -10.555 -0.44 -22.297 1 96.44 49 ALA B O 1
ATOM 3763 N N . GLU B 1 50 ? -8.828 -1.227 -23.438 1 94.31 50 GLU B N 1
ATOM 3764 C CA . GLU B 1 50 ? -7.938 -0.135 -23.062 1 94.31 50 GLU B CA 1
ATOM 3765 C C . GLU B 1 50 ? -8.453 1.204 -23.578 1 94.31 50 GLU B C 1
ATOM 3767 O O . GLU B 1 50 ? -8.398 2.213 -22.875 1 94.31 50 GLU B O 1
ATOM 3772 N N . GLU B 1 51 ? -8.922 1.16 -24.734 1 92.75 51 GLU B N 1
ATOM 3773 C CA . GLU B 1 51 ? -9.43 2.383 -25.344 1 92.75 51 GLU B CA 1
ATOM 3774 C C . GLU B 1 51 ? -10.688 2.873 -24.641 1 92.75 51 GLU B C 1
ATOM 3776 O O . GLU B 1 51 ? -10.969 4.074 -24.625 1 92.75 51 GLU B O 1
ATOM 3781 N N . ALA B 1 52 ? -11.328 1.946 -24.078 1 93.31 52 ALA B N 1
ATOM 3782 C CA . ALA B 1 52 ? -12.602 2.279 -23.453 1 93.31 52 ALA B CA 1
ATOM 3783 C C . ALA B 1 52 ? -12.391 2.76 -22.016 1 93.31 52 ALA B C 1
ATOM 3785 O O . ALA B 1 52 ? -13.328 3.238 -21.375 1 93.31 52 ALA B O 1
ATOM 3786 N N . LEU B 1 53 ? -11.203 2.693 -21.5 1 91.69 53 LEU B N 1
ATOM 3787 C CA . LEU B 1 53 ? -10.93 3.152 -20.141 1 91.69 53 LEU B CA 1
ATOM 3788 C C . LEU B 1 53 ? -11.102 4.664 -20.031 1 91.69 53 LEU B C 1
ATOM 3790 O O . LEU B 1 53 ? -10.883 5.387 -21 1 91.69 53 LEU B O 1
ATOM 3794 N N . PRO B 1 54 ? -11.43 5.07 -18.859 1 86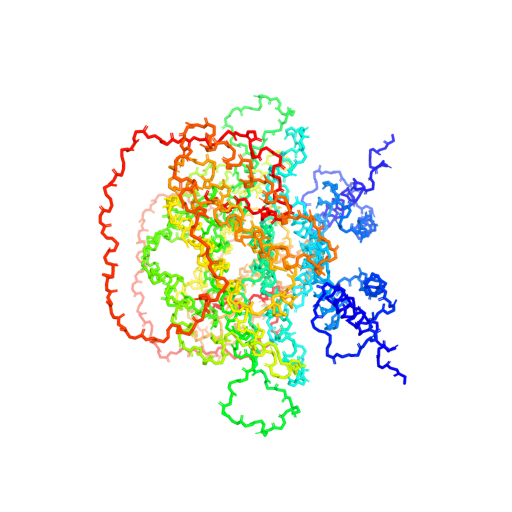.19 54 PRO B N 1
ATOM 3795 C CA . PRO B 1 54 ? -11.562 6.52 -18.688 1 86.19 54 PRO B CA 1
ATOM 3796 C C . PRO B 1 54 ? -10.227 7.25 -18.75 1 86.19 54 PRO B C 1
ATOM 3798 O O . PRO B 1 54 ? -9.211 6.73 -18.281 1 86.19 54 PRO B O 1
ATOM 3801 N N . LYS B 1 55 ? -10.289 8.391 -19.234 1 78.31 55 LYS B N 1
ATOM 3802 C CA . LYS B 1 55 ? -9.07 9.195 -19.328 1 78.31 55 LYS B CA 1
ATOM 3803 C C . LYS B 1 55 ? -8.688 9.766 -17.969 1 78.31 55 LYS B C 1
ATOM 3805 O O . LYS B 1 55 ? -7.508 9.961 -17.672 1 78.31 55 LYS B O 1
ATOM 3810 N N . ASP B 1 56 ? -9.703 10.008 -17.266 1 82.44 56 ASP B N 1
ATOM 3811 C CA . ASP B 1 56 ? -9.492 10.555 -15.938 1 82.44 56 ASP B CA 1
ATOM 3812 C C . ASP B 1 56 ? -10.07 9.633 -14.867 1 82.44 56 ASP B C 1
ATOM 3814 O O . ASP B 1 56 ? -11.289 9.477 -14.773 1 82.44 56 ASP B O 1
ATOM 3818 N N . LEU B 1 57 ? -9.234 9.117 -14.031 1 85.56 57 LEU B N 1
ATOM 3819 C CA . LEU B 1 57 ? -9.656 8.188 -12.992 1 85.56 57 LEU B CA 1
ATOM 3820 C C . LEU B 1 57 ? -10.531 8.883 -11.953 1 85.56 57 LEU B C 1
ATOM 3822 O O . LEU B 1 57 ? -11.312 8.234 -11.258 1 85.56 57 LEU B O 1
ATOM 3826 N N . LEU B 1 58 ? -10.383 10.188 -11.898 1 86.06 58 LEU B N 1
ATOM 3827 C CA . LEU B 1 58 ? -11.117 10.945 -10.891 1 86.06 58 LEU B CA 1
ATOM 3828 C C . LEU B 1 58 ? -12.609 10.93 -11.172 1 86.06 58 LEU B C 1
ATOM 3830 O O . LEU B 1 58 ? -13.422 10.992 -10.242 1 86.06 58 LEU B O 1
ATOM 3834 N N . GLN B 1 59 ? -12.922 10.828 -12.367 1 78.25 59 GLN B N 1
ATOM 3835 C CA . GLN B 1 59 ? -14.328 10.938 -12.742 1 78.25 59 GLN B CA 1
ATOM 3836 C C . GLN B 1 59 ? -14.953 9.562 -12.93 1 78.25 59 GLN B C 1
ATOM 3838 O O . GLN B 1 59 ? -16.141 9.453 -13.227 1 78.25 59 GLN B O 1
ATOM 3843 N N . SER B 1 60 ? -14.219 8.602 -12.562 1 80.19 60 SER B N 1
ATOM 3844 C CA . SER B 1 60 ? -14.695 7.25 -12.828 1 80.19 60 SER B CA 1
ATOM 3845 C C . SER B 1 60 ? -15.281 6.613 -11.57 1 80.19 60 SER B C 1
ATOM 3847 O O . SER B 1 60 ? -14.531 6.188 -10.68 1 80.19 60 SER B O 1
ATOM 3849 N N . GLN B 1 61 ? -16.578 6.656 -11.523 1 81.69 61 GLN B N 1
ATOM 3850 C CA . GLN B 1 61 ? -17.219 6.059 -10.352 1 81.69 61 GLN B CA 1
ATOM 3851 C C . GLN B 1 61 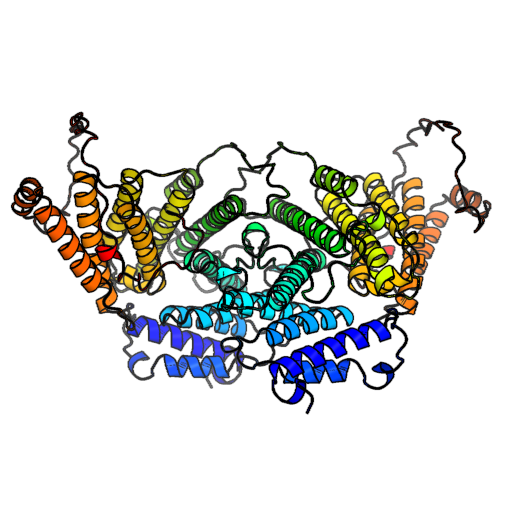? -17.984 4.797 -10.719 1 81.69 61 GLN B C 1
ATOM 3853 O O . GLN B 1 61 ? -18.656 4.195 -9.875 1 81.69 61 GLN B O 1
ATOM 3858 N N . ASP B 1 62 ? -17.766 4.402 -11.922 1 88.06 62 ASP B N 1
ATOM 3859 C CA . ASP B 1 62 ? -18.484 3.219 -12.383 1 88.06 62 ASP B CA 1
ATOM 3860 C C . ASP B 1 62 ? -17.734 1.943 -12.008 1 88.06 62 ASP B C 1
ATOM 3862 O O . ASP B 1 62 ? -16.547 1.805 -12.312 1 88.06 62 ASP B O 1
ATOM 3866 N N . PHE B 1 63 ? -18.5 0.997 -11.492 1 91.5 63 PHE B N 1
ATOM 3867 C CA . PHE B 1 63 ? -17.938 -0.274 -11.047 1 91.5 63 PHE B CA 1
ATOM 3868 C C . PHE B 1 63 ? -17.375 -1.059 -12.227 1 91.5 63 PHE B C 1
ATOM 3870 O O . PHE B 1 63 ? -16.406 -1.797 -12.086 1 91.5 63 PHE B O 1
ATOM 3877 N N . ASP B 1 64 ? -17.922 -0.881 -13.336 1 93.31 64 ASP B N 1
ATOM 3878 C CA . ASP B 1 64 ? -17.484 -1.637 -14.508 1 93.31 64 ASP B CA 1
ATOM 3879 C C . ASP B 1 64 ? -16.094 -1.223 -14.945 1 93.31 64 ASP B C 1
ATOM 3881 O O . ASP B 1 64 ? -15.352 -2.023 -15.531 1 93.31 64 ASP B O 1
ATOM 3885 N N . TYR B 1 65 ? -15.766 -0.039 -14.688 1 94 65 TYR B N 1
ATOM 3886 C CA . TYR B 1 65 ? -14.383 0.353 -14.961 1 94 65 TYR B CA 1
ATOM 3887 C C . TYR B 1 65 ? -13.414 -0.373 -14.031 1 94 65 TYR B C 1
ATOM 3889 O O . TYR B 1 65 ? -12.344 -0.811 -14.461 1 94 65 TYR B O 1
ATOM 3897 N N . LEU B 1 66 ? -13.852 -0.486 -12.812 1 95.25 66 LEU B N 1
ATOM 3898 C CA . LEU B 1 66 ? -13.023 -1.221 -11.859 1 95.25 66 LEU B CA 1
ATOM 3899 C C . LEU B 1 66 ? -12.844 -2.67 -12.305 1 95.25 66 LEU B C 1
ATOM 3901 O O . LEU B 1 66 ? -11.727 -3.197 -12.273 1 95.25 66 LEU B O 1
ATOM 3905 N N . ARG B 1 67 ? -13.875 -3.207 -12.695 1 95.94 67 ARG B N 1
ATOM 3906 C CA . ARG B 1 67 ? -13.844 -4.582 -13.18 1 95.94 67 ARG B CA 1
ATOM 3907 C C . ARG B 1 67 ? -12.977 -4.699 -14.43 1 95.94 67 ARG B C 1
ATOM 3909 O O . ARG B 1 67 ? -12.18 -5.633 -14.547 1 95.94 67 ARG B O 1
ATOM 3916 N N . GLY B 1 68 ? -13.195 -3.779 -15.305 1 96.25 68 GLY B N 1
ATOM 3917 C CA . GLY B 1 68 ? -12.391 -3.783 -16.516 1 96.25 68 GLY B CA 1
ATOM 3918 C C . GLY B 1 68 ? -10.898 -3.693 -16.25 1 96.25 68 GLY B C 1
ATOM 3919 O O . GLY B 1 68 ? -10.109 -4.438 -16.828 1 96.25 68 GLY B O 1
ATOM 3920 N N . ILE B 1 69 ? -10.523 -2.84 -15.352 1 96.75 69 ILE B N 1
ATOM 3921 C CA . ILE B 1 69 ? -9.125 -2.65 -14.992 1 96.75 69 ILE B CA 1
ATOM 3922 C C . ILE B 1 69 ? -8.57 -3.936 -14.383 1 96.75 69 ILE B C 1
ATOM 3924 O O . ILE B 1 69 ? -7.461 -4.359 -14.711 1 96.75 69 ILE B O 1
ATOM 3928 N N . ALA B 1 70 ? -9.32 -4.527 -13.531 1 97.62 70 ALA B N 1
ATOM 3929 C CA . ALA B 1 70 ? -8.906 -5.773 -12.883 1 97.62 70 ALA B CA 1
ATOM 3930 C C . ALA B 1 70 ? -8.688 -6.875 -13.922 1 97.62 70 ALA B C 1
ATOM 3932 O O . ALA B 1 70 ? -7.68 -7.586 -13.875 1 97.62 70 ALA B O 1
ATOM 3933 N N . LEU B 1 71 ? -9.594 -6.941 -14.805 1 97.62 71 LEU B N 1
ATOM 3934 C CA . LEU B 1 71 ? -9.508 -7.977 -15.836 1 97.62 71 LEU B CA 1
ATOM 3935 C C . LEU B 1 71 ? -8.336 -7.715 -16.766 1 97.62 71 LEU B C 1
ATOM 3937 O O . LEU B 1 71 ? -7.672 -8.648 -17.219 1 97.62 71 LEU B O 1
ATOM 3941 N N . LEU B 1 72 ? -8.086 -6.488 -17.047 1 97.56 72 LEU B N 1
ATOM 3942 C CA . LEU B 1 72 ? -6.93 -6.133 -17.859 1 97.56 72 LEU B CA 1
ATOM 3943 C C . LEU B 1 72 ? -5.633 -6.512 -17.156 1 97.56 72 LEU B C 1
ATOM 3945 O O . LEU B 1 72 ? -4.672 -6.934 -17.797 1 97.56 72 LEU B O 1
ATOM 3949 N N . ALA B 1 73 ? -5.617 -6.332 -15.836 1 97.38 73 ALA B N 1
ATOM 3950 C CA . ALA B 1 73 ? -4.445 -6.754 -15.078 1 97.38 73 ALA B CA 1
ATOM 3951 C C . ALA B 1 73 ? -4.207 -8.25 -15.219 1 97.38 73 ALA B C 1
ATOM 3953 O O . ALA B 1 73 ? -3.08 -8.688 -15.477 1 97.38 73 ALA B O 1
ATOM 3954 N N . LEU B 1 74 ? -5.223 -8.969 -15.156 1 95.62 74 LEU B N 1
ATOM 3955 C CA . LEU B 1 74 ? -5.113 -10.422 -15.273 1 95.62 74 LEU B CA 1
ATOM 3956 C C . LEU B 1 74 ? -4.715 -10.828 -16.688 1 95.62 74 LEU B C 1
ATOM 3958 O O . LEU B 1 74 ? -3.898 -11.734 -16.875 1 95.62 74 LEU B O 1
ATOM 3962 N N . ALA B 1 75 ? -5.34 -10.172 -17.594 1 94.75 75 ALA B N 1
ATOM 3963 C CA . ALA B 1 75 ? -4.988 -10.453 -18.984 1 94.75 75 ALA B CA 1
ATOM 3964 C C . ALA B 1 75 ? -3.52 -10.133 -19.266 1 94.75 75 ALA B C 1
ATOM 3966 O O . ALA B 1 75 ? -2.85 -10.852 -20 1 94.75 75 ALA B O 1
ATOM 3967 N N . SER B 1 76 ? -3.055 -9.062 -18.672 1 94.5 76 SER B N 1
ATOM 3968 C CA . SER B 1 76 ? -1.648 -8.703 -18.812 1 94.5 76 SER B CA 1
ATOM 3969 C C . SER B 1 76 ? -0.741 -9.766 -18.203 1 94.5 76 SER B C 1
ATOM 3971 O O . SER B 1 76 ? 0.294 -10.109 -18.781 1 94.5 76 SER B O 1
ATOM 3973 N N . LEU B 1 77 ? -1.131 -10.242 -17.109 1 90.81 77 LEU B N 1
ATOM 3974 C CA . LEU B 1 77 ? -0.375 -11.312 -16.469 1 90.81 77 LEU B CA 1
ATOM 3975 C C . LEU B 1 77 ? -0.348 -12.562 -17.328 1 90.81 77 LEU B C 1
ATOM 3977 O O . LEU B 1 77 ? 0.691 -13.211 -17.453 1 90.81 77 LEU B O 1
ATOM 3981 N N . GLN B 1 78 ? -1.515 -12.828 -17.969 1 88.81 78 GLN B N 1
ATOM 3982 C CA . GLN B 1 78 ? -1.619 -13.992 -18.844 1 88.81 78 GLN B CA 1
ATOM 3983 C C . GLN B 1 78 ? -0.626 -13.906 -20 1 88.81 78 GLN B C 1
ATOM 3985 O O . GLN B 1 78 ? -0.103 -14.93 -20.453 1 88.81 78 GLN B O 1
ATOM 3990 N N . ASP B 1 79 ? -0.335 -12.719 -20.391 1 86.88 79 ASP B N 1
ATOM 3991 C CA . ASP B 1 79 ? 0.569 -12.516 -21.516 1 86.88 79 ASP B CA 1
ATOM 3992 C C . ASP B 1 79 ? 1.969 -12.133 -21.047 1 86.88 79 ASP B C 1
ATOM 3994 O O . ASP B 1 79 ? 2.777 -11.625 -21.812 1 86.88 79 ASP B O 1
ATOM 3998 N N . ALA B 1 80 ? 2.23 -12.227 -19.781 1 85 80 ALA B N 1
ATOM 3999 C CA . ALA B 1 80 ? 3.529 -11.969 -19.172 1 85 80 ALA B CA 1
ATOM 4000 C C . ALA B 1 80 ? 3.947 -10.516 -19.344 1 85 80 ALA B C 1
ATOM 4002 O O . ALA B 1 80 ? 5.129 -10.219 -19.531 1 85 80 ALA B O 1
ATOM 4003 N N . ARG B 1 81 ? 2.971 -9.711 -19.516 1 90.06 81 ARG B N 1
ATOM 4004 C CA . ARG B 1 81 ? 3.232 -8.273 -19.531 1 90.06 81 ARG B CA 1
ATOM 4005 C C . ARG B 1 81 ? 3.178 -7.684 -18.125 1 90.06 81 ARG B C 1
ATOM 4007 O O . ARG B 1 81 ? 2.205 -7.023 -17.766 1 90.06 81 ARG B O 1
ATOM 4014 N N . ILE B 1 82 ? 4.195 -7.832 -17.438 1 90 82 ILE B N 1
ATOM 4015 C CA . ILE B 1 82 ? 4.234 -7.582 -16 1 90 82 ILE B CA 1
ATOM 4016 C C . ILE B 1 82 ? 4.113 -6.082 -15.734 1 90 82 ILE B C 1
ATOM 4018 O O . ILE B 1 82 ? 3.438 -5.664 -14.789 1 90 82 ILE B O 1
ATOM 4022 N N . GLY B 1 83 ? 4.781 -5.285 -16.547 1 91.44 83 GLY B N 1
ATOM 4023 C CA . GLY B 1 83 ? 4.656 -3.844 -16.391 1 91.44 83 GLY B CA 1
ATOM 4024 C C . GLY B 1 83 ? 3.223 -3.355 -16.5 1 91.44 83 GLY B C 1
ATOM 4025 O O . GLY B 1 83 ? 2.773 -2.551 -15.68 1 91.44 83 GLY B O 1
ATOM 4026 N N . ALA B 1 84 ? 2.547 -3.877 -17.484 1 94 84 ALA B N 1
ATOM 4027 C CA . ALA B 1 84 ? 1.146 -3.502 -17.672 1 94 84 ALA B CA 1
ATOM 4028 C C . ALA B 1 84 ? 0.288 -4 -16.516 1 94 84 ALA B C 1
ATOM 4030 O O . ALA B 1 84 ? -0.613 -3.297 -16.047 1 94 84 ALA B O 1
ATOM 4031 N N . MET B 1 85 ? 0.547 -5.184 -16.141 1 95.12 85 MET B N 1
ATOM 4032 C CA . MET B 1 85 ? -0.185 -5.719 -14.984 1 95.12 85 MET B CA 1
ATOM 4033 C C . MET B 1 85 ? -0.037 -4.809 -13.773 1 95.12 85 MET B C 1
ATOM 4035 O O . MET B 1 85 ? -1.028 -4.457 -13.133 1 95.12 85 MET B O 1
ATOM 4039 N N . GLN B 1 86 ? 1.18 -4.422 -13.484 1 94.44 86 GLN B N 1
ATOM 4040 C CA . GLN B 1 86 ? 1.44 -3.553 -12.344 1 94.44 86 GLN B CA 1
ATOM 4041 C C . GLN B 1 86 ? 0.734 -2.209 -12.5 1 94.44 86 GLN B C 1
ATOM 4043 O O . GLN B 1 86 ? 0.241 -1.642 -11.523 1 94.44 86 GLN B O 1
ATOM 4048 N N . MET B 1 87 ? 0.786 -1.72 -13.672 1 94.94 87 MET B N 1
ATOM 4049 C CA . MET B 1 87 ? 0.104 -0.457 -13.938 1 94.94 87 MET B CA 1
ATOM 4050 C C . MET B 1 87 ? -1.384 -0.564 -13.617 1 94.94 87 MET B C 1
ATOM 4052 O O . MET B 1 87 ? -1.939 0.29 -12.93 1 94.94 87 MET B O 1
ATOM 4056 N N . TYR B 1 88 ? -2.027 -1.59 -14.086 1 96.44 88 TYR B N 1
ATOM 4057 C CA . TYR B 1 88 ? -3.465 -1.734 -13.883 1 96.44 88 TYR B CA 1
ATOM 4058 C C . TYR B 1 88 ? -3.777 -2.037 -12.422 1 96.44 88 TYR B C 1
ATOM 4060 O O . TYR B 1 88 ? -4.816 -1.615 -11.898 1 96.44 88 TYR B O 1
ATOM 4068 N N . ILE B 1 89 ? -2.891 -2.797 -11.781 1 96.56 89 ILE B N 1
ATOM 4069 C CA . ILE B 1 89 ? -3.051 -2.971 -10.344 1 96.56 89 ILE B CA 1
ATOM 4070 C C . ILE B 1 89 ? -3.021 -1.608 -9.648 1 96.56 89 ILE B C 1
ATOM 4072 O O . ILE B 1 89 ? -3.871 -1.314 -8.812 1 96.56 89 ILE B O 1
ATOM 4076 N N . GLY B 1 90 ? -2.096 -0.802 -10.062 1 95.12 90 GLY B N 1
ATOM 4077 C CA . GLY B 1 90 ? -2.018 0.543 -9.516 1 95.12 90 GLY B CA 1
ATOM 4078 C C . GLY B 1 90 ? -3.262 1.368 -9.773 1 95.12 90 GLY B C 1
ATOM 4079 O O . GLY B 1 90 ? -3.771 2.037 -8.875 1 95.12 90 GLY B O 1
ATOM 4080 N N . HIS B 1 91 ? -3.744 1.31 -10.961 1 94.5 91 HIS B N 1
ATOM 4081 C CA . HIS B 1 91 ? -4.961 2.039 -11.312 1 94.5 91 HIS B CA 1
ATOM 4082 C C . HIS B 1 91 ? -6.145 1.568 -10.477 1 94.5 91 HIS B C 1
ATOM 4084 O O . HIS B 1 91 ? -6.949 2.383 -10.016 1 94.5 91 HIS B O 1
ATOM 4090 N N . TYR B 1 92 ? -6.23 0.27 -10.367 1 96.25 92 TYR B N 1
ATOM 4091 C CA . TYR B 1 92 ? -7.32 -0.305 -9.586 1 96.25 92 TYR B CA 1
ATOM 4092 C C . TYR B 1 92 ? -7.332 0.248 -8.172 1 96.25 92 TYR B C 1
ATOM 4094 O O . TYR B 1 92 ? -8.352 0.76 -7.703 1 96.25 92 TYR B O 1
ATOM 4102 N N . PHE B 1 93 ? -6.23 0.232 -7.512 1 95.06 93 PHE B N 1
ATOM 4103 C CA . PHE B 1 93 ? -6.184 0.622 -6.105 1 95.06 93 PHE B CA 1
ATOM 4104 C C . PHE B 1 93 ? -6.238 2.139 -5.965 1 95.06 93 PHE B C 1
ATOM 4106 O O . PHE B 1 93 ? -6.691 2.652 -4.938 1 95.06 93 PHE B O 1
ATOM 4113 N N . THR B 1 94 ? -5.75 2.848 -6.984 1 94.38 94 THR B N 1
ATOM 4114 C CA . THR B 1 94 ? -5.941 4.293 -6.977 1 94.38 94 THR B CA 1
ATOM 4115 C C . THR B 1 94 ? -7.43 4.645 -6.98 1 94.38 94 THR B C 1
ATOM 4117 O O . THR B 1 94 ? -7.871 5.496 -6.207 1 94.38 94 THR B O 1
ATOM 4120 N N . MET B 1 95 ? -8.156 3.934 -7.797 1 93.81 95 MET B N 1
ATOM 4121 C CA . MET B 1 95 ? -9.602 4.164 -7.848 1 93.81 95 MET B CA 1
ATOM 4122 C C . MET B 1 95 ? -10.258 3.803 -6.52 1 93.81 95 MET B C 1
ATOM 4124 O O . MET B 1 95 ? -11.164 4.5 -6.062 1 93.81 95 MET B O 1
ATOM 4128 N N . LEU B 1 96 ? -9.805 2.73 -5.945 1 94.12 96 LEU B N 1
ATOM 4129 C CA . LEU B 1 96 ? -10.32 2.338 -4.637 1 94.12 96 LEU B CA 1
ATOM 4130 C C . LEU B 1 96 ? -10.047 3.416 -3.598 1 94.12 96 LEU B C 1
ATOM 4132 O O . LEU B 1 96 ? -10.914 3.732 -2.779 1 94.12 96 LEU B O 1
ATOM 4136 N N . ALA B 1 97 ? -8.875 3.977 -3.666 1 92.25 97 ALA B N 1
ATOM 4137 C CA . ALA B 1 97 ? -8.469 4.973 -2.678 1 92.25 97 ALA B CA 1
ATOM 4138 C C . ALA B 1 97 ? -9.258 6.266 -2.842 1 92.25 97 ALA B C 1
ATOM 4140 O O . ALA B 1 97 ? -9.688 6.863 -1.854 1 92.25 97 ALA B O 1
ATOM 4141 N N . ILE B 1 98 ? -9.414 6.691 -4.086 1 92.06 98 ILE B N 1
ATOM 4142 C CA . ILE B 1 98 ? -10.125 7.934 -4.371 1 92.06 98 ILE B CA 1
ATOM 4143 C C . ILE B 1 98 ? -11.547 7.852 -3.832 1 92.06 98 ILE B C 1
ATOM 4145 O O . ILE B 1 98 ? -12.047 8.805 -3.232 1 92.06 98 ILE B O 1
ATOM 4149 N N . ASN B 1 99 ? -12.133 6.652 -3.996 1 90.88 99 ASN B N 1
ATOM 4150 C CA . ASN B 1 99 ? -13.539 6.504 -3.645 1 90.88 99 ASN B CA 1
ATOM 4151 C C . ASN B 1 99 ? -13.719 5.82 -2.291 1 90.88 99 ASN B C 1
ATOM 4153 O O . ASN B 1 99 ? -14.836 5.664 -1.809 1 90.88 99 ASN B O 1
ATOM 4157 N N . GLN B 1 100 ? -12.633 5.32 -1.701 1 91.88 100 GLN B N 1
ATOM 4158 C CA . GLN B 1 100 ? -12.617 4.613 -0.425 1 91.88 100 GLN B CA 1
ATOM 4159 C C . GLN B 1 100 ? -13.484 3.359 -0.483 1 91.88 100 GLN B C 1
ATOM 4161 O O . GLN B 1 100 ? -14.289 3.111 0.42 1 91.88 100 GLN B O 1
ATOM 4166 N N . TRP B 1 101 ? -13.352 2.635 -1.562 1 93.75 101 TRP B N 1
ATOM 4167 C CA . TRP B 1 101 ? -14.203 1.472 -1.799 1 93.75 101 TRP B CA 1
ATOM 4168 C C . TRP B 1 101 ? -13.656 0.244 -1.077 1 93.75 101 TRP B C 1
ATOM 4170 O O . TRP B 1 101 ? -14.203 -0.854 -1.208 1 93.75 101 TRP B O 1
ATOM 4180 N N . HIS B 1 102 ? -12.586 0.403 -0.295 1 93.38 102 HIS B N 1
ATOM 4181 C CA . HIS B 1 102 ? -12.148 -0.667 0.593 1 93.38 102 HIS B CA 1
ATOM 4182 C C . HIS B 1 102 ? -13.062 -0.788 1.807 1 93.38 102 HIS B C 1
ATOM 4184 O O . HIS B 1 102 ? -12.922 -1.718 2.604 1 93.38 102 HIS B O 1
ATOM 4190 N N . ASP B 1 103 ? -13.984 0.111 1.869 1 92.69 103 ASP B N 1
ATOM 4191 C CA . ASP B 1 103 ? -15.008 0.149 2.904 1 92.69 103 ASP B CA 1
ATOM 4192 C C . ASP B 1 103 ? -16.406 0.056 2.295 1 92.69 103 ASP B C 1
ATOM 4194 O O . ASP B 1 103 ? -16.844 0.965 1.584 1 92.69 103 ASP B O 1
ATOM 4198 N N . GLU B 1 104 ? -17.188 -0.943 2.682 1 93.5 104 GLU B N 1
ATOM 4199 C CA . GLU B 1 104 ? -18.516 -1.16 2.109 1 93.5 104 GLU B CA 1
ATOM 4200 C C . GLU B 1 104 ? -19.453 -0.001 2.434 1 93.5 104 GLU B C 1
ATOM 4202 O O . GLU B 1 104 ? -20.438 0.222 1.729 1 93.5 104 GLU B O 1
ATOM 4207 N N . SER B 1 105 ? -19.156 0.701 3.49 1 91.56 105 SER B N 1
ATOM 4208 C CA . SER B 1 105 ? -20 1.817 3.883 1 91.56 105 SER B CA 1
ATOM 4209 C C . SER B 1 105 ? -19.969 2.934 2.844 1 91.56 105 SER B C 1
ATOM 4211 O O . SER B 1 105 ? -20.859 3.777 2.801 1 91.56 105 SER B O 1
ATOM 4213 N N . ASN B 1 106 ? -18.953 2.963 1.999 1 92.44 106 ASN B N 1
ATOM 4214 C CA . ASN B 1 106 ? -18.812 4.008 0.99 1 92.44 106 ASN B CA 1
ATOM 4215 C C . ASN B 1 106 ? -19.344 3.551 -0.367 1 92.44 106 ASN B C 1
ATOM 4217 O O . ASN B 1 106 ? -19.281 4.297 -1.346 1 92.44 106 ASN B O 1
ATOM 4221 N N . TRP B 1 107 ? -19.828 2.289 -0.34 1 94.06 107 TRP B N 1
ATOM 4222 C CA . TRP B 1 107 ? -20.469 1.826 -1.568 1 94.06 107 TRP B CA 1
ATOM 4223 C C . TRP B 1 107 ? -21.797 2.521 -1.782 1 94.06 107 TRP B C 1
ATOM 4225 O O . TRP B 1 107 ? -22.391 3.051 -0.837 1 94.06 107 TRP B O 1
ATOM 4235 N N . PRO B 1 108 ? -22.203 2.607 -3.064 1 90.56 108 PRO B N 1
ATOM 4236 C CA . PRO B 1 108 ? -23.516 3.211 -3.293 1 90.56 108 PRO B CA 1
ATOM 4237 C C . PRO B 1 108 ? -24.625 2.555 -2.469 1 90.56 108 PRO B C 1
ATOM 4239 O O . PRO B 1 108 ? -24.594 1.338 -2.264 1 90.56 108 PRO B O 1
ATOM 4242 N N . THR B 1 109 ? -25.531 3.414 -2.141 1 90 109 THR B N 1
ATOM 4243 C CA . THR B 1 109 ? -26.656 2.918 -1.338 1 90 109 THR B CA 1
ATOM 4244 C C . THR B 1 109 ? -27.641 2.154 -2.207 1 90 109 THR B C 1
ATOM 4246 O O . THR B 1 109 ? -27.828 2.473 -3.385 1 90 109 THR B O 1
ATOM 4249 N N . GLY B 1 110 ? -28.234 1.151 -1.705 1 88.62 110 GLY B N 1
ATOM 4250 C CA . GLY B 1 110 ? -29.297 0.429 -2.393 1 88.62 110 GLY B CA 1
ATOM 4251 C C . GLY B 1 110 ? -28.781 -0.572 -3.406 1 88.62 110 GLY B C 1
ATOM 4252 O O . GLY B 1 110 ? -29.438 -0.849 -4.41 1 88.62 110 GLY B O 1
ATOM 4253 N N . LEU B 1 111 ? -27.625 -0.947 -3.193 1 90.56 111 LEU B N 1
ATOM 4254 C CA . LEU B 1 111 ? -27.062 -1.96 -4.09 1 90.56 111 LEU B CA 1
ATOM 4255 C C . LEU B 1 111 ? -27.844 -3.271 -3.963 1 90.56 111 LEU B C 1
ATOM 4257 O O . LEU B 1 111 ? -28.203 -3.68 -2.857 1 90.56 111 LEU B O 1
ATOM 4261 N N . HIS B 1 112 ? -28.125 -3.805 -5.086 1 89.94 112 HIS B N 1
ATOM 4262 C CA . HIS B 1 112 ? -28.688 -5.148 -5.078 1 89.94 112 HIS B CA 1
ATOM 4263 C C . HIS B 1 112 ? -27.734 -6.145 -4.426 1 89.94 112 HIS B C 1
ATOM 4265 O O . HIS B 1 112 ? -26.516 -6.023 -4.566 1 89.94 112 HIS B O 1
ATOM 4271 N N . PRO B 1 113 ? -28.234 -7.109 -3.766 1 89.12 113 PRO B N 1
ATOM 4272 C CA . PRO B 1 113 ? -27.375 -8.086 -3.094 1 89.12 113 PRO B CA 1
ATOM 4273 C C . PRO B 1 113 ? -26.391 -8.766 -4.047 1 89.12 113 PRO B C 1
ATOM 4275 O O . PRO B 1 113 ? -25.25 -9.047 -3.668 1 89.12 113 PRO B O 1
ATOM 4278 N N . THR B 1 114 ? -26.844 -9.008 -5.191 1 90.12 114 THR B N 1
ATOM 4279 C CA . THR B 1 114 ? -25.969 -9.633 -6.18 1 90.12 114 THR B CA 1
ATOM 4280 C C . THR B 1 114 ? -24.797 -8.711 -6.523 1 90.12 114 THR B C 1
ATOM 4282 O O . THR B 1 114 ? -23.672 -9.172 -6.703 1 90.12 114 THR B O 1
ATOM 4285 N N . GLU B 1 115 ? -25.141 -7.453 -6.613 1 91.06 115 GLU B N 1
ATOM 4286 C CA . GLU B 1 115 ? -24.094 -6.477 -6.914 1 91.06 115 GLU B CA 1
ATOM 4287 C C . GLU B 1 115 ? -23.094 -6.375 -5.77 1 91.06 115 GLU B C 1
ATOM 4289 O O . GLU B 1 115 ? -21.891 -6.219 -6.004 1 91.06 115 GLU B O 1
ATOM 4294 N N . ARG B 1 116 ? -23.609 -6.469 -4.641 1 93.75 116 ARG B N 1
ATOM 4295 C CA . ARG B 1 116 ? -22.734 -6.441 -3.465 1 93.75 116 ARG B CA 1
ATOM 4296 C C . ARG B 1 116 ? -21.797 -7.641 -3.453 1 93.75 116 ARG B C 1
ATOM 4298 O O . ARG B 1 116 ? -20.609 -7.5 -3.174 1 93.75 116 ARG B O 1
ATOM 4305 N N . GLU B 1 117 ? -22.344 -8.781 -3.816 1 94 117 GLU B N 1
ATOM 4306 C CA . GLU B 1 117 ? -21.547 -10 -3.883 1 94 117 GLU B CA 1
ATOM 4307 C C . GLU B 1 117 ? -20.453 -9.883 -4.949 1 94 117 GLU B C 1
ATOM 4309 O O . GLU B 1 117 ? -19.328 -10.328 -4.738 1 94 117 GLU B O 1
ATOM 4314 N N . GLU B 1 118 ? -20.797 -9.305 -6.02 1 93.44 118 GLU B N 1
ATOM 4315 C CA . GLU B 1 118 ? -19.828 -9.133 -7.098 1 93.44 118 GLU B CA 1
ATOM 4316 C C . GLU B 1 118 ? -18.703 -8.195 -6.68 1 93.44 118 GLU B C 1
ATOM 4318 O O . GLU B 1 118 ? -17.531 -8.422 -7.023 1 93.44 118 GLU B O 1
ATOM 4323 N N . ARG B 1 119 ? -19.094 -7.148 -6 1 95.56 119 ARG B N 1
ATOM 4324 C CA . ARG B 1 119 ? -18.094 -6.195 -5.531 1 95.56 119 ARG B CA 1
ATOM 4325 C C . ARG B 1 119 ? -17.141 -6.848 -4.527 1 95.56 119 ARG B C 1
ATOM 4327 O O . ARG B 1 119 ? -15.93 -6.625 -4.574 1 95.56 119 ARG B O 1
ATOM 4334 N N . ARG B 1 120 ? -17.703 -7.641 -3.658 1 95.94 120 ARG B N 1
ATOM 4335 C CA . ARG B 1 120 ? -16.875 -8.344 -2.678 1 95.94 120 ARG B CA 1
ATOM 4336 C C . ARG B 1 120 ? -15.914 -9.305 -3.359 1 95.94 120 ARG B C 1
ATOM 4338 O O . ARG B 1 120 ? -14.734 -9.359 -3.014 1 95.94 120 ARG B O 1
ATOM 4345 N N . ARG B 1 121 ? -16.391 -10.023 -4.348 1 96.06 121 ARG B N 1
ATOM 4346 C CA . ARG B 1 121 ? -15.555 -10.969 -5.078 1 96.06 121 ARG B CA 1
ATOM 4347 C C . ARG B 1 121 ? -14.43 -10.25 -5.816 1 96.06 121 ARG B C 1
ATOM 4349 O O . ARG B 1 121 ? -13.289 -10.711 -5.812 1 96.06 121 ARG B O 1
ATOM 4356 N N . LEU B 1 122 ? -14.789 -9.188 -6.426 1 97.06 122 LEU B N 1
ATOM 4357 C CA . LEU B 1 122 ? -13.781 -8.422 -7.145 1 97.06 122 LEU B CA 1
ATOM 4358 C C . LEU B 1 122 ? -12.703 -7.91 -6.191 1 97.06 122 LEU B C 1
ATOM 4360 O O . LEU B 1 122 ? -11.508 -8.016 -6.477 1 97.06 122 LEU B O 1
ATOM 4364 N N . TYR B 1 123 ? -13.141 -7.352 -5.027 1 97.25 123 TYR B N 1
ATOM 4365 C CA . TYR B 1 123 ? -12.203 -6.793 -4.062 1 97.25 123 TYR B CA 1
ATOM 4366 C C . TYR B 1 123 ? -11.211 -7.848 -3.59 1 97.25 123 TYR B C 1
ATOM 4368 O O . TYR B 1 123 ? -9.992 -7.641 -3.654 1 97.25 123 TYR B O 1
ATOM 4376 N N . TRP B 1 124 ? -11.672 -8.945 -3.203 1 96.75 124 TRP B N 1
ATOM 4377 C CA . TRP B 1 124 ? -10.797 -9.945 -2.607 1 96.75 124 TRP B CA 1
ATOM 4378 C C . TRP B 1 124 ? -9.977 -10.664 -3.68 1 96.75 124 TRP B C 1
ATOM 4380 O O . TRP B 1 124 ? -8.844 -11.086 -3.43 1 96.75 124 TRP B O 1
ATOM 4390 N N . SER B 1 125 ? -10.539 -10.836 -4.902 1 96.62 125 SER B N 1
ATOM 4391 C CA . SER B 1 125 ? -9.742 -11.375 -6 1 96.62 125 SER B CA 1
ATOM 4392 C C . SER B 1 125 ? -8.523 -10.508 -6.273 1 96.62 125 SER B C 1
ATOM 4394 O O . SER B 1 125 ? -7.422 -11.016 -6.484 1 96.62 125 SER B O 1
ATOM 4396 N N . PHE B 1 126 ? -8.766 -9.289 -6.219 1 97.06 126 PHE B N 1
ATOM 4397 C CA . PHE B 1 126 ? -7.672 -8.383 -6.539 1 97.06 126 PHE B CA 1
ATOM 4398 C C . PHE B 1 126 ? -6.727 -8.234 -5.355 1 97.06 126 PHE B C 1
ATOM 4400 O O . PHE B 1 126 ? -5.531 -8 -5.531 1 97.06 126 PHE B O 1
ATOM 4407 N N . TYR B 1 127 ? -7.281 -8.398 -4.148 1 96.38 127 TYR B N 1
ATOM 4408 C CA . TYR B 1 127 ? -6.422 -8.484 -2.975 1 96.38 127 TYR B CA 1
ATOM 4409 C C . TYR B 1 127 ? -5.422 -9.633 -3.115 1 96.38 127 TYR B C 1
ATOM 4411 O O . TYR B 1 127 ? -4.227 -9.453 -2.877 1 96.38 127 TYR B O 1
ATOM 4419 N N . THR B 1 128 ? -5.871 -10.75 -3.545 1 96.75 128 THR B N 1
ATOM 4420 C CA . THR B 1 128 ? -5 -11.914 -3.689 1 96.75 128 THR B CA 1
ATOM 4421 C C . THR B 1 128 ? -3.979 -11.688 -4.801 1 96.75 128 THR B C 1
ATOM 4423 O O . THR B 1 128 ? -2.816 -12.078 -4.672 1 96.75 128 THR B O 1
ATOM 4426 N N . LEU B 1 129 ? -4.426 -11.078 -5.883 1 95.75 129 LEU B N 1
ATOM 4427 C CA . LEU B 1 129 ? -3.486 -10.773 -6.957 1 95.75 129 LEU B CA 1
ATOM 4428 C C . LEU B 1 129 ? -2.408 -9.805 -6.477 1 95.75 129 LEU B C 1
ATOM 4430 O O . LEU B 1 129 ? -1.242 -9.93 -6.859 1 95.75 129 LEU B O 1
ATOM 4434 N N . ASP B 1 130 ? -2.832 -8.852 -5.695 1 95.88 130 ASP B N 1
ATOM 4435 C CA . ASP B 1 130 ? -1.902 -7.871 -5.148 1 95.88 130 ASP B CA 1
ATOM 4436 C C . ASP B 1 130 ? -0.82 -8.547 -4.309 1 95.88 130 ASP B C 1
ATOM 4438 O O . ASP B 1 130 ? 0.368 -8.258 -4.473 1 95.88 130 ASP B O 1
ATOM 4442 N N . ILE B 1 131 ? -1.231 -9.414 -3.447 1 94.88 131 ILE B N 1
ATOM 4443 C CA . ILE B 1 131 ? -0.287 -10.133 -2.598 1 94.88 131 ILE B CA 1
ATOM 4444 C C . ILE B 1 131 ? 0.605 -11.023 -3.457 1 94.88 131 ILE B C 1
ATOM 4446 O O . ILE B 1 131 ? 1.823 -11.062 -3.27 1 94.88 131 ILE B O 1
ATOM 4450 N N . TYR B 1 132 ? -0.064 -11.695 -4.383 1 93.62 132 TYR B N 1
ATOM 4451 C CA . TYR B 1 132 ? 0.694 -12.555 -5.285 1 93.62 132 TYR B CA 1
ATOM 4452 C C . TYR B 1 132 ? 1.769 -11.766 -6.02 1 93.62 132 TYR B C 1
ATOM 4454 O O . TYR B 1 132 ? 2.932 -12.172 -6.055 1 93.62 132 TYR B O 1
ATOM 4462 N N . SER B 1 133 ? 1.391 -10.648 -6.57 1 92 133 SER B N 1
ATOM 4463 C CA . SER B 1 133 ? 2.328 -9.82 -7.324 1 92 133 SER B CA 1
ATOM 4464 C C . SER B 1 133 ? 3.438 -9.281 -6.426 1 92 133 SER B C 1
ATOM 4466 O O . SER B 1 133 ? 4.574 -9.117 -6.871 1 92 133 SER B O 1
ATOM 4468 N N . SER B 1 134 ? 3.094 -8.992 -5.215 1 92.31 134 SER B N 1
ATOM 4469 C CA . SER B 1 134 ? 4.086 -8.492 -4.266 1 92.31 134 SER B CA 1
ATOM 4470 C C . SER B 1 134 ? 5.121 -9.57 -3.939 1 92.31 134 SER B C 1
ATOM 4472 O O . SER B 1 134 ? 6.297 -9.266 -3.746 1 92.31 134 SER B O 1
ATOM 4474 N N . ILE B 1 135 ? 4.691 -10.719 -3.918 1 90.19 135 ILE B N 1
ATOM 4475 C CA . ILE B 1 135 ? 5.582 -11.828 -3.588 1 90.19 135 ILE B CA 1
ATOM 4476 C C . ILE B 1 135 ? 6.484 -12.141 -4.777 1 90.19 135 ILE B C 1
ATOM 4478 O O . ILE B 1 135 ? 7.699 -12.297 -4.621 1 90.19 135 ILE B O 1
ATOM 4482 N N . VAL B 1 136 ? 5.883 -12.195 -5.938 1 88.12 136 VAL B N 1
ATOM 4483 C CA . VAL B 1 136 ? 6.59 -12.68 -7.117 1 88.12 136 VAL B CA 1
ATOM 4484 C C . VAL B 1 136 ? 7.465 -11.562 -7.691 1 88.12 136 VAL B C 1
ATOM 4486 O O . VAL B 1 136 ? 8.609 -11.805 -8.086 1 88.12 136 VAL B O 1
ATOM 4489 N N . TRP B 1 137 ? 7 -10.359 -7.648 1 87.81 137 TRP B N 1
ATOM 4490 C CA . TRP B 1 137 ? 7.727 -9.305 -8.336 1 87.81 137 TRP B CA 1
ATOM 4491 C C . TRP B 1 137 ? 8.102 -8.18 -7.375 1 87.81 137 TRP B C 1
ATOM 4493 O O . TRP B 1 137 ? 8.438 -7.074 -7.801 1 87.81 137 TRP B O 1
ATOM 4503 N N . ASP B 1 138 ? 7.914 -8.375 -6.062 1 86.5 138 ASP B N 1
ATOM 4504 C CA . ASP B 1 138 ? 8.312 -7.418 -5.035 1 86.5 138 ASP B CA 1
ATOM 4505 C C . ASP B 1 138 ? 7.543 -6.109 -5.176 1 86.5 138 ASP B C 1
ATOM 4507 O O . ASP B 1 138 ? 8.117 -5.027 -5.039 1 86.5 138 ASP B O 1
ATOM 4511 N N . GLY B 1 139 ? 6.379 -6.25 -5.492 1 84.44 139 GLY B N 1
ATOM 4512 C CA . GLY B 1 139 ? 5.52 -5.082 -5.586 1 84.44 139 GLY B CA 1
ATOM 4513 C C . GLY B 1 139 ? 5.039 -4.582 -4.238 1 84.44 139 GLY B C 1
ATOM 4514 O O . GLY B 1 139 ? 5.473 -5.078 -3.197 1 84.44 139 GLY B O 1
ATOM 4515 N N . CYS B 1 140 ? 4.273 -3.516 -4.316 1 86.69 140 CYS B N 1
ATOM 4516 C CA . CYS B 1 140 ? 3.723 -2.947 -3.09 1 86.69 140 CYS B CA 1
ATOM 4517 C C . CYS B 1 140 ? 2.396 -3.609 -2.732 1 86.69 140 CYS B C 1
ATOM 4519 O O . CYS B 1 140 ? 1.688 -4.102 -3.609 1 86.69 140 CYS B O 1
ATOM 4521 N N . ILE B 1 141 ? 2.234 -3.746 -1.436 1 89.62 141 ILE B N 1
ATOM 4522 C CA . ILE B 1 141 ? 0.928 -4.172 -0.943 1 89.62 141 ILE B CA 1
ATOM 4523 C C . ILE B 1 141 ? 0.048 -2.947 -0.695 1 89.62 141 ILE B C 1
ATOM 4525 O O . ILE B 1 141 ? 0.34 -2.133 0.184 1 89.62 141 ILE B O 1
ATOM 4529 N N . HIS B 1 142 ? -0.982 -2.832 -1.414 1 90.69 142 HIS B N 1
ATOM 4530 C CA . HIS B 1 142 ? -1.802 -1.628 -1.349 1 90.69 142 HIS B CA 1
ATOM 4531 C C . HIS B 1 142 ? -2.721 -1.651 -0.132 1 90.69 142 HIS B C 1
ATOM 4533 O O . HIS B 1 142 ? -2.539 -0.868 0.803 1 90.69 142 HIS B O 1
ATOM 4539 N N . PHE B 1 143 ? -3.711 -2.447 -0.105 1 86.69 143 PHE B N 1
ATOM 4540 C CA . PHE B 1 143 ? -4.617 -2.535 1.035 1 86.69 143 PHE B CA 1
ATOM 4541 C C . PHE B 1 143 ? -4.422 -3.848 1.783 1 86.69 143 PHE B C 1
ATOM 4543 O O . PHE B 1 143 ? -4.875 -4.902 1.331 1 86.69 143 PHE B O 1
ATOM 4550 N N . GLN B 1 144 ? -3.826 -3.662 2.891 1 89 144 GLN B N 1
ATOM 4551 C CA . GLN B 1 144 ? -3.623 -4.824 3.752 1 89 144 GLN B CA 1
ATOM 4552 C C . GLN B 1 144 ? -4.941 -5.305 4.348 1 89 144 GLN B C 1
ATOM 4554 O O . GLN B 1 144 ? -5.938 -4.578 4.332 1 89 144 GLN B O 1
ATOM 4559 N N . GLU B 1 145 ? -4.926 -6.531 4.82 1 88.62 145 GLU B N 1
ATOM 4560 C CA . GLU B 1 145 ? -6.152 -7.105 5.359 1 88.62 145 GLU B CA 1
ATOM 4561 C C . GLU B 1 145 ? -6.703 -6.258 6.504 1 88.62 145 GLU B C 1
ATOM 4563 O O . GLU B 1 145 ? -7.918 -6.137 6.668 1 88.62 145 GLU B O 1
ATOM 4568 N N . SER B 1 146 ? -5.785 -5.68 7.23 1 84.88 146 SER B N 1
ATOM 4569 C CA . SER B 1 146 ? -6.191 -4.902 8.391 1 84.88 146 SER B CA 1
ATOM 4570 C C . SER B 1 146 ? -6.926 -3.629 7.977 1 84.88 146 SER B C 1
ATOM 4572 O O . SER B 1 146 ? -7.648 -3.033 8.781 1 84.88 146 SER B O 1
ATOM 4574 N N . HIS B 1 147 ? -6.691 -3.232 6.793 1 88.62 147 HIS B N 1
ATOM 4575 C CA . HIS B 1 147 ? -7.301 -2.01 6.285 1 88.62 147 HIS B CA 1
ATOM 4576 C C . HIS B 1 147 ? -8.609 -2.309 5.555 1 88.62 147 HIS B C 1
ATOM 4578 O O . HIS B 1 147 ? -9.383 -1.396 5.266 1 88.62 147 HIS B O 1
ATOM 4584 N N . ALA B 1 148 ? -8.852 -3.559 5.297 1 89.88 148 ALA B N 1
ATOM 4585 C CA . ALA B 1 148 ? -10.016 -3.957 4.504 1 89.88 148 ALA B CA 1
ATOM 4586 C C . ALA B 1 148 ? -11.273 -3.994 5.363 1 89.88 148 ALA B C 1
ATOM 4588 O O . ALA B 1 148 ? -11.281 -4.578 6.449 1 89.88 148 ALA B O 1
ATOM 4589 N N . LYS B 1 149 ? -12.312 -3.316 4.887 1 91.44 149 LYS B N 1
ATOM 4590 C CA . LYS B 1 149 ? -13.633 -3.354 5.52 1 91.44 149 LYS B CA 1
ATOM 4591 C C . LYS B 1 149 ? -14.68 -3.906 4.559 1 91.44 149 LYS B C 1
ATOM 4593 O O . LYS B 1 149 ? -15.789 -3.375 4.473 1 91.44 149 LYS B O 1
ATOM 4598 N N . VAL B 1 150 ? -14.234 -4.785 3.816 1 94.81 150 VAL B N 1
ATOM 4599 C CA . VAL B 1 150 ? -15.109 -5.5 2.891 1 94.81 150 VAL B CA 1
ATOM 4600 C C . VAL B 1 150 ? -15.336 -6.922 3.393 1 94.81 150 VAL B C 1
ATOM 4602 O O . VAL B 1 150 ? -14.383 -7.648 3.686 1 94.81 150 VAL B O 1
ATOM 4605 N N . GLU B 1 151 ? -16.562 -7.301 3.465 1 93.19 151 GLU B N 1
ATOM 4606 C CA . GLU B 1 151 ? -16.875 -8.648 3.938 1 93.19 151 GLU B CA 1
ATOM 4607 C C . GLU B 1 151 ? -16.562 -9.695 2.879 1 93.19 151 GLU B C 1
ATOM 4609 O O . GLU B 1 151 ? -16.469 -9.375 1.69 1 93.19 151 GLU B O 1
ATOM 4614 N N . TYR B 1 152 ? -16.375 -10.953 3.352 1 93.31 152 TYR B N 1
ATOM 4615 C CA . TYR B 1 152 ? -16.188 -12.047 2.408 1 93.31 152 TYR B CA 1
ATOM 4616 C C . TYR B 1 152 ? -17.453 -12.297 1.604 1 93.31 152 TYR B C 1
ATOM 4618 O O . TYR B 1 152 ? -18.562 -12.148 2.119 1 93.31 152 TYR B O 1
ATOM 4626 N N . PRO B 1 153 ? -17.219 -12.672 0.38 1 93.94 153 PRO B N 1
ATOM 4627 C CA . PRO B 1 153 ? -18.406 -13.078 -0.371 1 93.94 153 PRO B CA 1
ATOM 4628 C C . PRO B 1 153 ? -19.062 -14.344 0.198 1 93.94 153 PRO B C 1
ATOM 4630 O O . PRO B 1 153 ? -18.359 -15.219 0.713 1 93.94 153 PRO B O 1
ATOM 4633 N N . THR B 1 154 ? -20.328 -14.469 0.108 1 90.12 154 THR B N 1
ATOM 4634 C CA . THR B 1 154 ? -21.078 -15.57 0.702 1 90.12 154 THR B CA 1
ATOM 4635 C C . THR B 1 154 ? -21.469 -16.594 -0.361 1 90.12 154 THR B C 1
ATOM 4637 O O . THR B 1 154 ? -21.781 -17.734 -0.041 1 90.12 154 THR B O 1
ATOM 4640 N N . GLY B 1 155 ? -21.359 -16.266 -1.522 1 83.75 155 GLY B N 1
ATOM 4641 C CA . GLY B 1 155 ? -21.781 -17.156 -2.594 1 83.75 155 GLY B CA 1
ATOM 4642 C C . GLY B 1 155 ? -23.266 -17.125 -2.854 1 83.75 155 GLY B C 1
ATOM 4643 O O . GLY B 1 155 ? -23.766 -17.734 -3.799 1 83.75 155 GLY B O 1
ATOM 4644 N N . ARG B 1 156 ? -23.984 -16.469 -2.021 1 71.69 156 ARG B N 1
ATOM 4645 C CA . ARG B 1 156 ? -25.422 -16.438 -2.189 1 71.69 156 ARG B CA 1
ATOM 4646 C C . ARG B 1 156 ? -25.812 -15.633 -3.43 1 71.69 156 ARG B C 1
ATOM 4648 O O . ARG B 1 156 ? -25.266 -14.555 -3.678 1 71.69 156 ARG B O 1
ATOM 4655 N N . ASN B 1 157 ? -25.922 -16.422 -4.523 1 59.62 157 ASN B N 1
ATOM 4656 C CA . ASN B 1 157 ? -26.5 -15.711 -5.66 1 59.62 157 ASN B CA 1
ATOM 4657 C C . ASN B 1 157 ? -28.016 -15.539 -5.504 1 59.62 157 ASN B C 1
ATOM 4659 O O . ASN B 1 157 ? -28.672 -16.359 -4.855 1 59.62 157 ASN B O 1
ATOM 4663 N N . CYS B 1 158 ? -28.641 -14.352 -5.734 1 49.44 158 CYS B N 1
ATOM 4664 C CA . CYS B 1 158 ? -30.078 -14.133 -5.711 1 49.44 158 CYS B CA 1
ATOM 4665 C C . CYS B 1 158 ? -30.828 -15.281 -6.391 1 49.44 158 CYS B C 1
ATOM 4667 O O . CYS B 1 158 ? -31.969 -15.57 -6.062 1 49.44 158 CYS B O 1
ATOM 4669 N N . ASN B 1 159 ? -30.344 -15.672 -7.672 1 49.31 159 ASN B N 1
ATOM 4670 C CA . ASN B 1 159 ? -31.141 -16.641 -8.406 1 49.31 159 ASN B CA 1
ATOM 4671 C C . ASN B 1 159 ? -30.906 -18.062 -7.906 1 49.31 159 ASN B C 1
ATOM 4673 O O . ASN B 1 159 ? -31.484 -19.016 -8.422 1 49.31 159 ASN B O 1
ATOM 4677 N N . GLU B 1 160 ? -29.953 -18.344 -7.547 1 43.44 160 GLU B N 1
ATOM 4678 C CA . GLU B 1 160 ? -29.859 -19.75 -7.141 1 43.44 160 GLU B CA 1
ATOM 4679 C C . GLU B 1 160 ? -30.828 -20.062 -5.996 1 43.44 160 GLU B C 1
ATOM 4681 O O . GLU B 1 160 ? -30.75 -19.438 -4.934 1 43.44 160 GLU B O 1
ATOM 4686 N N . ALA B 1 161 ? -32.062 -20.5 -6.422 1 39.62 161 ALA B N 1
ATOM 4687 C CA . ALA B 1 161 ? -33.062 -21.203 -5.641 1 39.62 161 ALA B CA 1
ATOM 4688 C C . ALA B 1 161 ? -32.406 -22.047 -4.539 1 39.62 161 ALA B C 1
ATOM 4690 O O . ALA B 1 161 ? -31.281 -22.5 -4.695 1 39.62 161 ALA B O 1
ATOM 4691 N N . GLU B 1 162 ? -32.906 -21.953 -3.32 1 42.5 162 GLU B N 1
ATOM 4692 C CA . GLU B 1 162 ? -32.875 -22.828 -2.148 1 42.5 162 GLU B CA 1
ATOM 4693 C C . GLU B 1 162 ? -32.438 -24.234 -2.521 1 42.5 162 GLU B C 1
ATOM 4695 O O . GLU B 1 162 ? -32.344 -25.109 -1.654 1 42.5 162 GLU B O 1
ATOM 4700 N N . SER B 1 163 ? -32.562 -24.453 -3.785 1 40.97 163 SER B N 1
ATOM 4701 C CA . SER B 1 163 ? -32.688 -25.891 -4.043 1 40.97 163 SER B CA 1
ATOM 4702 C C . SER B 1 163 ? -31.297 -26.547 -4.09 1 40.97 163 SER B C 1
ATOM 4704 O O . SER B 1 163 ? -31.156 -27.672 -4.574 1 40.97 163 SER B O 1
ATOM 4706 N N . ALA B 1 164 ? -30.328 -25.781 -4.352 1 47.34 164 ALA B N 1
ATOM 4707 C CA . ALA B 1 164 ? -29.188 -26.688 -4.449 1 47.34 164 ALA B CA 1
ATOM 4708 C C . ALA B 1 164 ? -29.094 -27.578 -3.213 1 47.34 164 ALA B C 1
ATOM 4710 O O . ALA B 1 164 ? -29.328 -27.125 -2.092 1 47.34 164 ALA B O 1
ATOM 4711 N N . PRO B 1 165 ? -29.078 -28.797 -3.311 1 46.34 165 PRO B N 1
ATOM 4712 C CA . PRO B 1 165 ? -29.016 -29.672 -2.143 1 46.34 165 PRO B CA 1
ATOM 4713 C C . PRO B 1 165 ? -28.078 -29.156 -1.057 1 46.34 165 PRO B C 1
ATOM 4715 O O . PRO B 1 165 ? -27.016 -28.625 -1.364 1 46.34 165 PRO B O 1
ATOM 4718 N N . LEU B 1 166 ? -28.641 -28.734 0.111 1 45.81 166 LEU B N 1
ATOM 4719 C CA . LEU B 1 166 ? -28.109 -28.328 1.408 1 45.81 166 LEU B CA 1
ATOM 4720 C C . LEU B 1 166 ? -26.75 -28.984 1.66 1 45.81 166 LEU B C 1
ATOM 4722 O O . LEU B 1 166 ? -26 -28.547 2.543 1 45.81 166 LEU B O 1
ATOM 4726 N N . GLU B 1 167 ? -26.438 -30.109 1.05 1 53.12 167 GLU B N 1
ATOM 4727 C CA . GLU B 1 167 ? -25.422 -30.969 1.665 1 53.12 167 GLU B CA 1
ATOM 4728 C C . GLU B 1 167 ? -24.016 -30.562 1.229 1 53.12 167 GLU B C 1
ATOM 4730 O O . GLU B 1 167 ? -23.047 -30.859 1.92 1 53.12 167 GLU B O 1
ATOM 4735 N N . ARG B 1 168 ? -23.828 -30 -0.047 1 64.81 168 ARG B N 1
ATOM 4736 C CA . ARG B 1 168 ? -22.453 -29.781 -0.464 1 64.81 168 ARG B CA 1
ATOM 4737 C C . ARG B 1 168 ? -22.031 -28.328 -0.257 1 64.81 168 ARG B C 1
ATOM 4739 O O . ARG B 1 168 ? -22.844 -27.422 -0.432 1 64.81 168 ARG B O 1
ATOM 4746 N N . ALA B 1 169 ? -20.906 -28.188 0.377 1 80.5 169 ALA B N 1
ATOM 4747 C CA . ALA B 1 169 ? -20.312 -26.875 0.619 1 80.5 169 ALA B CA 1
ATOM 4748 C C . ALA B 1 169 ? -20.172 -26.094 -0.682 1 80.5 169 ALA B C 1
ATOM 4750 O O . ALA B 1 169 ? -19.781 -26.656 -1.712 1 80.5 169 ALA B O 1
ATOM 4751 N N . HIS B 1 170 ? -20.719 -24.953 -0.78 1 87.19 170 HIS B N 1
ATOM 4752 C CA . HIS B 1 170 ? -20.609 -24.062 -1.926 1 87.19 170 HIS B CA 1
ATOM 4753 C C . HIS B 1 170 ? -19.141 -23.797 -2.271 1 87.19 170 HIS B C 1
ATOM 4755 O O . HIS B 1 170 ? -18.297 -23.75 -1.384 1 87.19 170 HIS B O 1
ATOM 4761 N N . TRP B 1 171 ? -18.781 -23.641 -3.613 1 91.06 171 TRP B N 1
ATOM 4762 C CA . TRP B 1 171 ? -17.406 -23.484 -4.07 1 91.06 171 TRP B CA 1
ATOM 4763 C C . TRP B 1 171 ? -16.75 -22.281 -3.42 1 91.06 171 TRP B C 1
ATOM 4765 O O . TRP B 1 171 ? -15.523 -22.234 -3.271 1 91.06 171 TRP B O 1
ATOM 4775 N N . ILE B 1 172 ? -17.562 -21.328 -2.979 1 92.5 172 ILE B N 1
ATOM 4776 C CA . ILE B 1 172 ? -17.078 -20.062 -2.414 1 92.5 172 ILE B CA 1
ATOM 4777 C C . ILE B 1 172 ? -16.297 -20.344 -1.137 1 92.5 172 ILE B C 1
ATOM 4779 O O . ILE B 1 172 ? -15.438 -19.547 -0.745 1 92.5 172 ILE B O 1
ATOM 4783 N N . VAL B 1 173 ? -16.578 -21.406 -0.517 1 92.88 173 VAL B N 1
ATOM 4784 C CA . VAL B 1 173 ? -15.867 -21.781 0.699 1 92.88 173 VAL B CA 1
ATOM 4785 C C . VAL B 1 173 ? -14.398 -22.047 0.374 1 92.88 173 VAL B C 1
ATOM 4787 O O . VAL B 1 173 ? -13.5 -21.562 1.084 1 92.88 173 VAL B O 1
ATOM 4790 N N . GLY B 1 174 ? -14.156 -22.844 -0.681 1 94.31 174 GLY B N 1
ATOM 4791 C CA . GLY B 1 174 ? -12.789 -23.047 -1.125 1 94.31 174 GLY B CA 1
ATOM 4792 C C . GLY B 1 174 ? -12.102 -21.781 -1.572 1 94.31 174 GLY B C 1
ATOM 4793 O O . GLY B 1 174 ? -10.922 -21.562 -1.276 1 94.31 174 GLY B O 1
ATOM 4794 N N . TRP B 1 175 ? -12.867 -20.969 -2.262 1 95.44 175 TRP B N 1
ATOM 4795 C CA . TRP B 1 175 ? -12.352 -19.703 -2.732 1 95.44 175 TRP B CA 1
ATOM 4796 C C . TRP B 1 175 ? -11.953 -18.797 -1.561 1 95.44 175 TRP B C 1
ATOM 4798 O O . TRP B 1 175 ? -10.883 -18.203 -1.569 1 95.44 175 TRP B O 1
ATOM 4808 N N . ASN B 1 176 ? -12.781 -18.719 -0.546 1 94.62 176 ASN B N 1
ATOM 4809 C CA . ASN B 1 176 ? -12.5 -17.922 0.645 1 94.62 176 ASN B CA 1
ATOM 4810 C C . ASN B 1 176 ? -11.289 -18.453 1.407 1 94.62 176 ASN B C 1
ATOM 4812 O O . ASN B 1 176 ? -10.516 -17.688 1.969 1 94.62 176 ASN B O 1
ATOM 4816 N N . PHE B 1 177 ? -11.18 -19.719 1.392 1 95.38 177 PHE B N 1
ATOM 4817 C CA . PHE B 1 177 ? -10.023 -20.297 2.057 1 95.38 177 PHE B CA 1
ATOM 4818 C C . PHE B 1 177 ? -8.734 -19.891 1.358 1 95.38 177 PHE B C 1
ATOM 4820 O O . PHE B 1 177 ? -7.727 -19.609 2.016 1 95.38 177 PHE B O 1
ATOM 4827 N N . THR B 1 178 ? -8.758 -19.922 0.062 1 96.56 178 THR B N 1
ATOM 4828 C CA . THR B 1 178 ? -7.594 -19.453 -0.676 1 96.56 178 THR B CA 1
ATOM 4829 C C . THR B 1 178 ? -7.266 -18.016 -0.296 1 96.56 178 THR B C 1
ATOM 4831 O O . THR B 1 178 ? -6.094 -17.656 -0.152 1 96.56 178 THR B O 1
ATOM 4834 N N . THR B 1 179 ? -8.273 -17.203 -0.151 1 95.81 179 THR B N 1
ATOM 4835 C CA . THR B 1 179 ? -8.078 -15.828 0.284 1 95.81 179 THR B CA 1
ATOM 4836 C C . THR B 1 179 ? -7.43 -15.781 1.667 1 95.81 179 THR B C 1
ATOM 4838 O O . THR B 1 179 ? -6.531 -14.977 1.915 1 95.81 179 THR B O 1
ATOM 4841 N N . ASP B 1 180 ? -7.844 -16.656 2.535 1 94.19 180 ASP B N 1
ATOM 4842 C CA . ASP B 1 180 ? -7.23 -16.75 3.857 1 94.19 180 ASP B CA 1
ATOM 4843 C C . ASP B 1 180 ? -5.738 -17.078 3.748 1 94.19 180 ASP B C 1
ATOM 4845 O O . ASP B 1 180 ? -4.93 -16.531 4.5 1 94.19 180 ASP B O 1
ATOM 4849 N N . LEU B 1 181 ? -5.457 -17.938 2.859 1 94.88 181 LEU B N 1
ATOM 4850 C CA . LEU B 1 181 ? -4.051 -18.281 2.672 1 94.88 181 LEU B CA 1
ATOM 4851 C C . LEU B 1 181 ? -3.246 -17.062 2.236 1 94.88 181 LEU B C 1
ATOM 4853 O O . LEU B 1 181 ? -2.123 -16.859 2.703 1 94.88 181 LEU B O 1
ATOM 4857 N N . TYR B 1 182 ? -3.824 -16.297 1.385 1 95.31 182 TYR B N 1
ATOM 4858 C CA . TYR B 1 182 ? -3.135 -15.094 0.928 1 95.31 182 TYR B CA 1
ATOM 4859 C C . TYR B 1 182 ? -3.002 -14.078 2.057 1 95.31 182 TYR B C 1
ATOM 4861 O O . TYR B 1 182 ? -2.023 -13.328 2.113 1 95.31 182 TYR B O 1
ATOM 4869 N N . ARG B 1 183 ? -3.951 -14.031 2.891 1 93.69 183 ARG B N 1
ATOM 4870 C CA . ARG B 1 183 ? -3.826 -13.172 4.062 1 93.69 183 ARG B CA 1
ATOM 4871 C C . ARG B 1 183 ? -2.648 -13.594 4.934 1 93.69 183 ARG B C 1
ATOM 4873 O O . ARG B 1 183 ? -1.9 -12.75 5.43 1 93.69 183 ARG B O 1
ATOM 4880 N N . ILE B 1 184 ? -2.5 -14.812 5.074 1 91.88 184 ILE B N 1
ATOM 4881 C CA . ILE B 1 184 ? -1.361 -15.328 5.824 1 91.88 184 ILE B CA 1
ATOM 4882 C C . ILE B 1 184 ? -0.066 -15.008 5.078 1 91.88 184 ILE B C 1
ATOM 4884 O O . ILE B 1 184 ? 0.928 -14.609 5.691 1 91.88 184 ILE B O 1
ATOM 4888 N N . LEU B 1 185 ? -0.13 -15.211 3.781 1 92.69 185 LEU B N 1
ATOM 4889 C CA . LEU B 1 185 ? 1.029 -14.891 2.955 1 92.69 185 LEU B CA 1
ATOM 4890 C C . LEU B 1 185 ? 1.421 -13.422 3.117 1 92.69 185 LEU B C 1
ATOM 4892 O O . LEU B 1 185 ? 2.609 -13.094 3.127 1 92.69 185 LEU B O 1
ATOM 4896 N N . GLU B 1 186 ? 0.453 -12.547 3.23 1 92.88 186 GLU B N 1
ATOM 4897 C CA . GLU B 1 186 ? 0.722 -11.125 3.443 1 92.88 186 GLU B CA 1
ATOM 4898 C C . GLU B 1 186 ? 1.549 -10.906 4.707 1 92.88 186 GLU B C 1
ATOM 4900 O O . GLU B 1 186 ? 2.543 -10.172 4.684 1 92.88 186 GLU B O 1
ATOM 4905 N N . HIS B 1 187 ? 1.153 -11.539 5.699 1 88.5 187 HIS B N 1
ATOM 4906 C CA . HIS B 1 187 ? 1.858 -11.391 6.969 1 88.5 187 HIS B CA 1
ATOM 4907 C C . HIS B 1 187 ? 3.266 -11.977 6.891 1 88.5 187 HIS B C 1
ATOM 4909 O O . HIS B 1 187 ? 4.211 -11.398 7.426 1 88.5 187 HIS B O 1
ATOM 4915 N N . ASN B 1 188 ? 3.375 -13.102 6.273 1 88.44 188 ASN B N 1
ATOM 4916 C CA . ASN B 1 188 ? 4.695 -13.703 6.121 1 88.44 188 ASN B CA 1
ATOM 4917 C C . ASN B 1 188 ? 5.621 -12.82 5.293 1 88.44 188 ASN B C 1
ATOM 4919 O O . ASN B 1 188 ? 6.809 -12.703 5.602 1 88.44 188 ASN B O 1
ATOM 4923 N N . LEU B 1 189 ? 5.062 -12.289 4.262 1 89.38 189 LEU B N 1
ATOM 4924 C CA . LEU B 1 189 ? 5.855 -11.391 3.434 1 89.38 189 LEU B CA 1
ATOM 4925 C C . LEU B 1 189 ? 6.301 -10.172 4.23 1 89.38 189 LEU B C 1
ATOM 4927 O O . LEU B 1 189 ? 7.441 -9.727 4.113 1 89.38 189 LEU B O 1
ATOM 4931 N N . SER B 1 190 ? 5.395 -9.625 5.004 1 87.06 190 SER B N 1
ATOM 4932 C CA . SER B 1 190 ? 5.723 -8.469 5.832 1 87.06 190 SER B CA 1
ATOM 4933 C C . SER B 1 190 ? 6.848 -8.797 6.812 1 87.06 190 SER B C 1
ATOM 4935 O O . SER B 1 190 ? 7.742 -7.977 7.035 1 87.06 190 SER B O 1
ATOM 4937 N N . ARG B 1 191 ? 6.777 -9.906 7.32 1 85.31 191 ARG B N 1
ATOM 4938 C CA . ARG B 1 191 ? 7.832 -10.344 8.227 1 85.31 191 ARG B CA 1
ATOM 4939 C C . ARG B 1 191 ? 9.164 -10.461 7.5 1 85.31 191 ARG B C 1
ATOM 4941 O O . ARG B 1 191 ? 10.203 -10.07 8.031 1 85.31 191 ARG B O 1
ATOM 4948 N N . LEU B 1 192 ? 9.086 -11.008 6.383 1 85.38 192 LEU B N 1
ATOM 4949 C CA . LEU B 1 192 ? 10.297 -11.141 5.582 1 85.38 192 LEU B CA 1
ATOM 4950 C C . LEU B 1 192 ? 10.891 -9.781 5.266 1 85.38 192 LEU B C 1
ATOM 4952 O O . LEU B 1 192 ? 12.109 -9.586 5.387 1 85.38 192 LEU B O 1
ATOM 4956 N N . ARG B 1 193 ? 10.055 -8.867 4.895 1 85.19 193 ARG B N 1
ATOM 4957 C CA . ARG B 1 193 ? 10.508 -7.523 4.555 1 85.19 193 ARG B CA 1
ATOM 4958 C C . ARG B 1 193 ? 11.078 -6.812 5.777 1 85.19 193 ARG B C 1
ATOM 4960 O O . ARG B 1 193 ? 12.07 -6.094 5.672 1 85.19 193 ARG B O 1
ATOM 4967 N N . THR B 1 194 ? 10.469 -7.004 6.906 1 83.69 194 THR B N 1
ATOM 4968 C CA . THR B 1 194 ? 10.93 -6.375 8.141 1 83.69 194 THR B CA 1
ATOM 4969 C C . THR B 1 194 ? 12.297 -6.914 8.539 1 83.69 194 THR B C 1
ATOM 4971 O O . THR B 1 194 ? 13.172 -6.152 8.961 1 83.69 194 THR B O 1
ATOM 4974 N N . ARG B 1 195 ? 12.484 -8.102 8.398 1 79.19 195 ARG B N 1
ATOM 4975 C CA . ARG B 1 195 ? 13.75 -8.734 8.75 1 79.19 195 ARG B CA 1
ATOM 4976 C C . ARG B 1 195 ? 14.883 -8.219 7.859 1 79.19 195 ARG B C 1
ATOM 4978 O O . ARG B 1 195 ? 16.016 -8.039 8.32 1 79.19 195 ARG B O 1
ATOM 4985 N N . SER B 1 196 ? 14.547 -7.969 6.738 1 75.94 196 SER B N 1
ATOM 4986 C CA . SER B 1 196 ? 15.562 -7.555 5.777 1 75.94 196 SER B CA 1
ATOM 4987 C C . SER B 1 196 ? 15.727 -6.039 5.762 1 75.94 196 SER B C 1
ATOM 4989 O O . SER B 1 196 ? 16.578 -5.508 5.051 1 75.94 196 SER B O 1
ATOM 4991 N N . SER B 1 197 ? 14.922 -5.387 6.551 1 79.25 197 SER B N 1
ATOM 4992 C CA . SER B 1 197 ? 14.891 -3.93 6.457 1 79.25 197 SER B CA 1
ATOM 4993 C C . SER B 1 197 ? 16.094 -3.312 7.156 1 79.25 197 SER B C 1
ATOM 4995 O O . SER B 1 197 ? 16.531 -3.799 8.203 1 79.25 197 SER B O 1
ATOM 4997 N N . ARG B 1 198 ? 16.609 -2.275 6.562 1 68.38 198 ARG B N 1
ATOM 4998 C CA . ARG B 1 198 ? 17.719 -1.509 7.125 1 68.38 198 ARG B CA 1
ATOM 4999 C C . ARG B 1 198 ? 17.219 -0.501 8.156 1 68.38 198 ARG B C 1
ATOM 5001 O O . ARG B 1 198 ? 18.016 0.053 8.922 1 68.38 198 ARG B O 1
ATOM 5008 N N . PHE B 1 199 ? 15.891 -0.247 8.133 1 66.31 199 PHE B N 1
ATOM 5009 C CA . PHE B 1 199 ? 15.328 0.829 8.945 1 66.31 199 PHE B CA 1
ATOM 5010 C C . PHE B 1 199 ? 14.633 0.272 10.18 1 66.31 199 PHE B C 1
ATOM 5012 O O . PHE B 1 199 ? 13.781 -0.616 10.078 1 66.31 199 PHE B O 1
ATOM 5019 N N . HIS B 1 200 ? 15.492 -0.059 11.148 1 62.59 200 HIS B N 1
ATOM 5020 C CA . HIS B 1 200 ? 14.906 -0.678 12.336 1 62.59 200 HIS B CA 1
ATOM 5021 C C . HIS B 1 200 ? 14.586 0.365 13.398 1 62.59 200 HIS B C 1
ATOM 5023 O O . HIS B 1 200 ? 15.281 0.456 14.414 1 62.59 200 HIS B O 1
ATOM 5029 N N . LEU B 1 201 ? 13.984 1.375 12.93 1 57 201 LEU B N 1
ATOM 5030 C CA . LEU B 1 201 ? 13.734 2.373 13.961 1 57 201 LEU B CA 1
ATOM 5031 C C . LEU B 1 201 ? 12.984 1.762 15.141 1 57 201 LEU B C 1
ATOM 5033 O O . LEU B 1 201 ? 13.25 2.102 16.297 1 57 201 LEU B O 1
ATOM 5037 N N . VAL B 1 202 ? 11.945 1.051 14.844 1 52.72 202 VAL B N 1
ATOM 5038 C CA . VAL B 1 202 ? 11.18 0.459 15.93 1 52.72 202 VAL B CA 1
ATOM 5039 C C . VAL B 1 202 ? 11.609 -0.988 16.141 1 52.72 202 VAL B C 1
ATOM 5041 O O . VAL B 1 202 ? 10.938 -1.748 16.844 1 52.72 202 VAL B O 1
ATOM 5044 N N . ALA B 1 203 ? 12.68 -1.395 15.352 1 45.94 203 ALA B N 1
ATOM 5045 C CA . ALA B 1 203 ? 13.18 -2.766 15.32 1 45.94 203 ALA B CA 1
ATOM 5046 C C . ALA B 1 203 ? 13.453 -3.283 16.734 1 45.94 203 ALA B C 1
ATOM 5048 O O . ALA B 1 203 ? 13.883 -4.426 16.906 1 45.94 203 ALA B O 1
ATOM 5049 N N . GLY B 1 204 ? 14.039 -2.326 17.578 1 39.66 204 GLY B N 1
ATOM 5050 C CA . GLY B 1 204 ? 14.273 -3.143 18.75 1 39.66 204 GLY B CA 1
ATOM 5051 C C . GLY B 1 204 ? 13.195 -4.188 18.984 1 39.66 204 GLY B C 1
ATOM 5052 O O . GLY B 1 204 ? 13.312 -5.02 19.891 1 39.66 204 GLY B O 1
ATOM 5053 N N . GLU B 1 205 ? 12.062 -3.65 18.953 1 37.53 205 GLU B N 1
ATOM 5054 C CA . GLU B 1 205 ? 11.062 -4.668 19.266 1 37.53 205 GLU B CA 1
ATOM 5055 C C . GLU B 1 205 ? 11.039 -5.762 18.188 1 37.53 205 GLU B C 1
ATOM 5057 O O . GLU B 1 205 ? 10.422 -5.598 17.141 1 37.53 205 GLU B O 1
ATOM 5062 N N . SER B 1 206 ? 12.117 -5.992 17.625 1 35.19 206 SER B N 1
ATOM 5063 C CA . SER B 1 206 ? 12.094 -7.32 17.031 1 35.19 206 SER B CA 1
ATOM 5064 C C . SER B 1 206 ? 10.891 -8.125 17.516 1 35.19 206 SER B C 1
ATOM 5066 O O . SER B 1 206 ? 10.734 -8.352 18.719 1 35.19 206 SER B O 1
ATOM 5068 N N . VAL B 1 207 ? 9.805 -7.859 17.062 1 35.94 207 VAL B N 1
ATOM 5069 C CA . VAL B 1 207 ? 8.805 -8.898 17.297 1 35.94 207 VAL B CA 1
ATOM 5070 C C . VAL B 1 207 ? 9.5 -10.25 17.453 1 35.94 207 VAL B C 1
ATOM 5072 O O . VAL B 1 207 ? 9.914 -10.867 16.469 1 35.94 207 VAL B O 1
ATOM 5075 N N . SER B 1 208 ? 10.648 -10.195 18.094 1 33.19 208 SER B N 1
ATOM 5076 C CA . SER B 1 208 ? 10.836 -11.531 18.656 1 33.19 208 SER B CA 1
ATOM 5077 C C . SER B 1 208 ? 9.523 -12.109 19.172 1 33.19 208 SER B C 1
ATOM 5079 O O . SER B 1 208 ? 9.281 -12.125 20.375 1 33.19 208 SER B O 1
ATOM 5081 N N . THR B 1 209 ? 8.477 -11.344 19.047 1 32.84 209 THR B N 1
ATOM 5082 C CA . THR B 1 209 ? 7.438 -12.219 19.578 1 32.84 209 THR B CA 1
ATOM 5083 C C . THR B 1 209 ? 7.781 -13.688 19.328 1 32.84 209 THR B C 1
ATOM 5085 O O . THR B 1 209 ? 7.801 -14.133 18.188 1 32.84 209 THR B O 1
ATOM 5088 N N . PRO B 1 210 ? 8.664 -14.125 20.016 1 33.78 210 PRO B N 1
ATOM 5089 C CA . PRO B 1 210 ? 8.594 -15.586 20.141 1 33.78 210 PRO B CA 1
ATOM 5090 C C . PRO B 1 210 ? 7.172 -16.125 20 1 33.78 210 PRO B C 1
ATOM 5092 O O . PRO B 1 210 ? 6.926 -17.297 20.266 1 33.78 210 PRO B O 1
ATOM 5095 N N . THR B 1 211 ? 6.266 -15.305 20.766 1 35.19 211 THR B N 1
ATOM 5096 C CA . THR B 1 211 ? 5.141 -16.109 21.234 1 35.19 211 THR B CA 1
ATOM 5097 C C . THR B 1 211 ? 4.684 -17.078 20.141 1 35.19 211 THR B C 1
ATOM 5099 O O . THR B 1 211 ? 4.57 -18.281 20.375 1 35.19 211 THR B O 1
ATOM 5102 N N . LEU B 1 212 ? 3.189 -16.703 19.703 1 35.88 212 LEU B N 1
ATOM 5103 C CA . LEU B 1 212 ? 2.445 -17.828 19.125 1 35.88 212 LEU B CA 1
ATOM 5104 C C . LEU B 1 212 ? 3.107 -18.328 17.844 1 35.88 212 LEU B C 1
ATOM 5106 O O . LEU B 1 212 ? 2.941 -17.719 16.781 1 35.88 212 LEU B O 1
ATOM 5110 N N . ASN B 1 213 ? 4.18 -18.672 17.828 1 41.12 213 ASN B N 1
ATOM 5111 C CA . ASN B 1 213 ? 4.742 -19.703 16.969 1 41.12 213 ASN B CA 1
ATOM 5112 C C . ASN B 1 213 ? 3.658 -20.625 16.422 1 41.12 213 ASN B C 1
ATOM 5114 O O . ASN B 1 213 ? 3.939 -21.766 16.062 1 41.12 213 ASN B O 1
ATOM 5118 N N . VAL B 1 214 ? 2.537 -20.672 17.109 1 45.47 214 VAL B N 1
ATOM 5119 C CA . VAL B 1 214 ? 1.837 -21.547 16.188 1 45.47 214 VAL B CA 1
ATOM 5120 C C . VAL B 1 214 ? 2.129 -21.109 14.742 1 45.47 214 VAL B C 1
ATOM 5122 O O . VAL B 1 214 ? 1.761 -20 14.336 1 45.47 214 VAL B O 1
ATOM 5125 N N . SER B 1 215 ? 3.307 -21.516 14.203 1 62.09 215 SER B N 1
ATOM 5126 C CA . SER B 1 215 ? 3.871 -21.312 12.867 1 62.09 215 SER B CA 1
ATOM 5127 C C . SER B 1 215 ? 2.777 -21.078 11.836 1 62.09 215 SER B C 1
ATOM 5129 O O . SER B 1 215 ? 1.655 -21.562 11.984 1 62.09 215 SER B O 1
ATOM 5131 N N . SER B 1 216 ? 2.641 -19.734 11.344 1 74.94 216 SER B N 1
ATOM 5132 C CA . SER B 1 216 ? 1.793 -19.547 10.172 1 74.94 216 SER B CA 1
ATOM 5133 C C . SER B 1 216 ? 1.41 -20.875 9.539 1 74.94 216 SER B C 1
ATOM 5135 O O . SER B 1 216 ? 0.273 -21.047 9.102 1 74.94 216 SER B O 1
ATOM 5137 N N . GLN B 1 217 ? 2.238 -21.812 9.867 1 79.12 217 GLN B N 1
ATOM 5138 C CA . GLN B 1 217 ? 2.002 -23.109 9.242 1 79.12 217 GLN B CA 1
ATOM 5139 C C . GLN B 1 217 ? 0.994 -23.938 10.039 1 79.12 217 GLN B C 1
ATOM 5141 O O . GLN B 1 217 ? 0.169 -24.656 9.469 1 79.12 217 GLN B O 1
ATOM 5146 N N . ASP B 1 218 ? 1.131 -23.75 11.297 1 79.88 218 ASP B N 1
ATOM 5147 C CA . ASP B 1 218 ? 0.179 -24.453 12.141 1 79.88 218 ASP B CA 1
ATOM 5148 C C . ASP B 1 218 ? -1.244 -23.953 11.914 1 79.88 218 ASP B C 1
ATOM 5150 O O . ASP B 1 218 ? -2.189 -24.734 11.859 1 79.88 218 ASP B O 1
ATOM 5154 N N . ARG B 1 219 ? -1.312 -22.766 11.781 1 82.94 219 ARG B N 1
ATOM 5155 C CA . ARG B 1 219 ? -2.621 -22.172 11.523 1 82.94 219 ARG B CA 1
ATOM 5156 C C . ARG B 1 219 ? -3.172 -22.625 10.172 1 82.94 219 ARG B C 1
ATOM 5158 O O . ARG B 1 219 ? -4.359 -22.938 10.055 1 82.94 219 ARG B O 1
ATOM 5165 N N . VAL B 1 220 ? -2.369 -22.688 9.25 1 87.75 220 VAL B N 1
ATOM 5166 C CA . VAL B 1 220 ? -2.766 -23.125 7.922 1 87.75 220 VAL B CA 1
ATOM 5167 C C . VAL B 1 220 ? -3.26 -24.578 7.984 1 87.75 220 VAL B C 1
ATOM 5169 O O . VAL B 1 220 ? -4.293 -24.906 7.395 1 87.75 220 VAL B O 1
ATOM 5172 N N . ASN B 1 221 ? -2.537 -25.312 8.734 1 87.38 221 ASN B N 1
ATOM 5173 C CA . ASN B 1 221 ? -2.91 -26.719 8.844 1 87.38 221 ASN B CA 1
ATOM 5174 C C . ASN B 1 221 ? -4.254 -26.891 9.547 1 87.38 221 ASN B C 1
ATOM 5176 O O . ASN B 1 221 ? -5.07 -27.719 9.141 1 87.38 221 ASN B O 1
ATOM 5180 N N . GLU B 1 222 ? -4.418 -26.109 10.508 1 87.56 222 GLU B N 1
ATOM 5181 C CA . GLU B 1 222 ? -5.684 -26.156 11.227 1 87.56 222 GLU B CA 1
ATOM 5182 C C . GLU B 1 222 ? -6.852 -25.781 10.32 1 87.56 222 GLU B C 1
ATOM 5184 O O . GLU B 1 222 ? -7.883 -26.453 10.312 1 87.56 222 GLU B O 1
ATOM 5189 N N . LEU B 1 223 ? -6.66 -24.797 9.602 1 88.94 223 LEU B N 1
ATOM 5190 C CA . LEU B 1 223 ? -7.703 -24.312 8.703 1 88.94 223 LEU B CA 1
ATOM 5191 C C . LEU B 1 223 ? -7.953 -25.297 7.574 1 88.94 223 LEU B C 1
ATOM 5193 O O . LEU B 1 223 ? -9.102 -25.516 7.172 1 88.94 223 LEU B O 1
ATOM 5197 N N . TYR B 1 224 ? -6.934 -25.891 7.133 1 92.62 224 TYR B N 1
ATOM 5198 C CA . TYR B 1 224 ? -7.047 -26.844 6.047 1 92.62 224 TYR B CA 1
ATOM 5199 C C . TYR B 1 224 ? -7.793 -28.094 6.504 1 92.62 224 TYR B C 1
ATOM 5201 O O . TYR B 1 224 ? -8.633 -28.625 5.773 1 92.62 224 TYR B O 1
ATOM 5209 N N . LEU B 1 225 ? -7.473 -28.453 7.691 1 92.38 225 LEU B N 1
ATOM 5210 C CA . LEU B 1 225 ? -8.117 -29.641 8.227 1 92.38 225 LEU B CA 1
ATOM 5211 C C . LEU B 1 225 ? -9.609 -29.422 8.43 1 92.38 225 LEU B C 1
ATOM 5213 O O . LEU B 1 225 ? -10.406 -30.344 8.297 1 92.38 225 LEU B O 1
ATOM 5217 N N . ALA B 1 226 ? -9.984 -28.234 8.617 1 91.25 226 ALA B N 1
ATOM 5218 C CA . ALA B 1 226 ? -11.383 -27.906 8.867 1 91.25 226 ALA B CA 1
ATOM 5219 C C . ALA B 1 226 ? -12.156 -27.75 7.559 1 91.25 226 ALA B C 1
ATOM 5221 O O . ALA B 1 226 ? -13.383 -27.75 7.555 1 91.25 226 ALA B O 1
ATOM 5222 N N . LEU B 1 227 ? -11.492 -27.766 6.457 1 94 227 LEU B N 1
ATOM 5223 C CA . LEU B 1 227 ? -12.133 -27.578 5.16 1 94 227 LEU B CA 1
ATOM 5224 C C . LEU B 1 227 ? -12.93 -28.828 4.766 1 94 227 LEU B C 1
ATOM 5226 O O . LEU B 1 227 ? -12.492 -29.953 5.012 1 94 227 LEU B O 1
ATOM 5230 N N . PRO B 1 228 ? -14.07 -28.609 4.16 1 93.06 228 PRO B N 1
ATOM 5231 C CA . PRO B 1 228 ? -14.797 -29.766 3.621 1 93.06 228 PRO B CA 1
ATOM 5232 C C . PRO B 1 228 ? -13.93 -30.625 2.705 1 93.06 228 PRO B C 1
ATOM 5234 O O . PRO B 1 228 ? -13.102 -30.094 1.955 1 93.06 228 PRO B O 1
ATOM 5237 N N . PRO B 1 229 ? -14.125 -31.859 2.723 1 92.38 229 PRO B N 1
ATOM 5238 C CA . PRO B 1 229 ? -13.273 -32.781 1.997 1 92.38 229 PRO B CA 1
ATOM 5239 C C . PRO B 1 229 ? -13.242 -32.531 0.493 1 92.38 229 PRO B C 1
ATOM 5241 O O . PRO B 1 229 ? -12.242 -32.812 -0.17 1 92.38 229 PRO B O 1
ATOM 5244 N N . ILE B 1 230 ? -14.242 -32 0.011 1 92 230 ILE B N 1
ATOM 5245 C CA . ILE B 1 230 ? -14.344 -31.797 -1.43 1 92 230 ILE B CA 1
ATOM 5246 C C . ILE B 1 230 ? -13.219 -30.859 -1.89 1 92 230 ILE B C 1
ATOM 5248 O O . ILE B 1 230 ? -12.805 -30.906 -3.049 1 92 230 ILE B O 1
ATOM 5252 N N . PHE B 1 231 ? -12.742 -30.047 -1.015 1 94.5 231 PHE B N 1
ATOM 5253 C CA . PHE B 1 231 ? -11.711 -29.078 -1.374 1 94.5 231 PHE B CA 1
ATOM 5254 C C . PHE B 1 231 ? -10.32 -29.641 -1.079 1 94.5 231 PHE B C 1
ATOM 5256 O O . PHE B 1 231 ? -9.312 -28.969 -1.303 1 94.5 231 PHE B O 1
ATOM 5263 N N . LYS B 1 232 ? -10.266 -30.828 -0.618 1 92.94 232 LYS B N 1
ATOM 5264 C CA . LYS B 1 232 ? -8.992 -31.469 -0.299 1 92.94 232 LYS B CA 1
ATOM 5265 C C . LYS B 1 232 ? -8.656 -32.562 -1.302 1 92.94 232 LYS B C 1
ATOM 5267 O O . LYS B 1 232 ? -7.516 -33.031 -1.373 1 92.94 232 LYS B O 1
ATOM 5272 N N . GLN B 1 233 ? -9.68 -32.844 -2.064 1 90 233 GLN B N 1
ATOM 5273 C CA . GLN B 1 233 ? -9.508 -33.938 -3.043 1 90 233 GLN B CA 1
ATOM 5274 C C . GLN B 1 233 ? -9.211 -33.344 -4.43 1 90 233 GLN B C 1
ATOM 5276 O O . GLN B 1 233 ? -9.891 -32.438 -4.891 1 90 233 GLN B O 1
ATOM 5281 N N . LEU B 1 234 ? -8.188 -33.875 -5 1 92.31 234 LEU B N 1
ATOM 5282 C CA . LEU B 1 234 ? -7.828 -33.469 -6.359 1 92.31 234 LEU B CA 1
ATOM 5283 C C . LEU B 1 234 ? -8.539 -34.344 -7.383 1 92.31 234 LEU B C 1
ATOM 5285 O O . LEU B 1 234 ? -7.992 -35.375 -7.824 1 92.31 234 LEU B O 1
ATOM 5289 N N . GLN B 1 235 ? -9.672 -33.875 -7.793 1 90.56 235 GLN B N 1
ATOM 5290 C CA . GLN B 1 235 ? -10.508 -34.625 -8.719 1 90.56 235 GLN B CA 1
ATOM 5291 C C . GLN B 1 235 ? -10.18 -34.281 -10.164 1 90.56 235 GLN B C 1
ATOM 5293 O O . GLN B 1 235 ? -9.852 -33.125 -10.477 1 90.56 235 GLN B O 1
ATOM 5298 N N . PRO B 1 236 ? -10.242 -35.25 -11 1 90.62 236 PRO B N 1
ATOM 5299 C CA . PRO B 1 236 ? -10.047 -34.969 -12.422 1 90.62 236 PRO B CA 1
ATOM 5300 C C . PRO B 1 236 ? -11.141 -34.062 -12.984 1 90.62 236 PRO B C 1
ATOM 5302 O O . PRO B 1 236 ? -12.227 -33.969 -12.406 1 90.62 236 PRO B O 1
ATOM 5305 N N . ALA B 1 237 ? -10.836 -33.469 -14.062 1 89.5 237 ALA B N 1
ATOM 5306 C CA . ALA B 1 237 ? -11.812 -32.594 -14.719 1 89.5 237 ALA B CA 1
ATOM 5307 C C . ALA B 1 237 ? -12.898 -33.406 -15.398 1 89.5 237 ALA B C 1
ATOM 5309 O O . ALA B 1 237 ? -12.617 -34.406 -16.047 1 89.5 237 ALA B O 1
ATOM 5310 N N . THR B 1 238 ? -14.078 -33.062 -15.227 1 88.38 238 THR B N 1
ATOM 5311 C CA . THR B 1 238 ? -15.219 -33.781 -15.789 1 88.38 238 THR B CA 1
ATOM 5312 C C . THR B 1 238 ? -15.719 -33.125 -17.062 1 88.38 238 THR B C 1
ATOM 5314 O O . THR B 1 238 ? -16.422 -33.719 -17.859 1 88.38 238 THR B O 1
ATOM 5317 N N . GLY B 1 239 ? -15.406 -31.922 -17.203 1 83.62 239 GLY B N 1
ATOM 5318 C CA . GLY B 1 239 ? -15.938 -31.141 -18.312 1 83.62 239 GLY B CA 1
ATOM 5319 C C . GLY B 1 239 ? -17.141 -30.297 -17.938 1 83.62 239 GLY B C 1
ATOM 5320 O O . GLY B 1 239 ? -17.516 -29.391 -18.672 1 83.62 239 GLY B O 1
ATOM 5321 N N . ASP B 1 240 ? -17.734 -30.578 -16.828 1 86.56 240 ASP B N 1
ATOM 5322 C CA . ASP B 1 240 ? -18.844 -29.781 -16.312 1 86.56 240 ASP B CA 1
ATOM 5323 C C . ASP B 1 240 ? -18.344 -28.656 -15.406 1 86.56 240 ASP B C 1
ATOM 5325 O O . ASP B 1 240 ? -17.844 -28.906 -14.305 1 86.56 240 ASP B O 1
ATOM 5329 N N . PRO B 1 241 ? -18.547 -27.5 -15.844 1 84.44 241 PRO B N 1
ATOM 5330 C CA . PRO B 1 241 ? -18.016 -26.375 -15.07 1 84.44 241 PRO B CA 1
ATOM 5331 C C . PRO B 1 241 ? -18.531 -26.344 -13.633 1 84.44 241 PRO B C 1
ATOM 5333 O O . PRO B 1 241 ? -17.812 -25.938 -12.719 1 84.44 241 PRO B O 1
ATOM 5336 N N . ALA B 1 242 ? -19.766 -26.75 -13.445 1 83.62 242 ALA B N 1
ATOM 5337 C CA . ALA B 1 242 ? -20.359 -26.719 -12.109 1 83.62 242 ALA B CA 1
ATOM 5338 C C . ALA B 1 242 ? -19.672 -27.688 -11.164 1 83.62 242 ALA B C 1
ATOM 5340 O O . ALA B 1 242 ? -19.609 -27.453 -9.961 1 83.62 242 ALA B O 1
ATOM 5341 N N . GLN B 1 243 ? -19.125 -28.672 -11.758 1 85.81 243 GLN B N 1
ATOM 5342 C CA . GLN B 1 243 ? -18.422 -29.656 -10.945 1 85.81 243 GLN B CA 1
ATOM 5343 C C . GLN B 1 243 ? -16.922 -29.359 -10.898 1 85.81 243 GLN B C 1
ATOM 5345 O O . GLN B 1 243 ? -16.281 -29.516 -9.859 1 85.81 243 GLN B O 1
ATOM 5350 N N . ASP B 1 244 ? -16.422 -28.906 -11.969 1 89.62 244 ASP B N 1
ATOM 5351 C CA . ASP B 1 244 ? -14.984 -28.703 -12.102 1 89.62 244 ASP B CA 1
ATOM 5352 C C . ASP B 1 244 ? -14.508 -27.531 -11.258 1 89.62 244 ASP B C 1
ATOM 5354 O O . ASP B 1 244 ? -13.32 -27.422 -10.945 1 89.62 244 ASP B O 1
ATOM 5358 N N . VAL B 1 245 ? -15.453 -26.641 -10.898 1 90.75 245 VAL B N 1
ATOM 5359 C CA . VAL B 1 245 ? -15.086 -25.5 -10.078 1 90.75 245 VAL B CA 1
ATOM 5360 C C . VAL B 1 245 ? -14.516 -25.984 -8.742 1 90.75 245 VAL B C 1
ATOM 5362 O O . VAL B 1 245 ? -13.609 -25.359 -8.188 1 90.75 245 VAL B O 1
ATOM 5365 N N . TYR B 1 246 ? -15.031 -27.094 -8.273 1 92.31 246 TYR B N 1
ATOM 5366 C CA . TYR B 1 246 ? -14.555 -27.625 -7 1 92.31 246 TYR B CA 1
ATOM 5367 C C . TYR B 1 246 ? -13.156 -28.203 -7.141 1 92.31 246 TYR B C 1
ATOM 5369 O O . TYR B 1 246 ? -12.297 -27.984 -6.289 1 92.31 246 TYR B O 1
ATOM 5377 N N . GLY B 1 247 ? -12.977 -28.969 -8.234 1 92.31 247 GLY B N 1
ATOM 5378 C CA . GLY B 1 247 ? -11.633 -29.453 -8.508 1 92.31 247 GLY B CA 1
ATOM 5379 C C . GLY B 1 247 ? -10.625 -28.328 -8.703 1 92.31 247 GLY B C 1
ATOM 5380 O O . GLY B 1 247 ? -9.484 -28.438 -8.242 1 92.31 247 GLY B O 1
ATOM 5381 N N . PHE B 1 248 ? -11.078 -27.328 -9.336 1 93.06 248 PHE B N 1
ATOM 5382 C CA . PHE B 1 248 ? -10.227 -26.172 -9.555 1 93.06 248 PHE B CA 1
ATOM 5383 C C . PHE B 1 248 ? -9.852 -25.516 -8.234 1 93.06 248 PHE B C 1
ATOM 5385 O O . PHE B 1 248 ? -8.703 -25.109 -8.031 1 93.06 248 PHE B O 1
ATOM 5392 N N . GLN B 1 249 ? -10.844 -25.344 -7.352 1 94.56 249 GLN B N 1
ATOM 5393 C CA . GLN B 1 249 ? -10.562 -24.734 -6.055 1 94.56 249 GLN B CA 1
ATOM 5394 C C . GLN B 1 249 ? -9.562 -25.562 -5.258 1 94.56 249 GLN B C 1
ATOM 5396 O O . GLN B 1 249 ? -8.68 -25.016 -4.602 1 94.56 249 GLN B O 1
ATOM 5401 N N . ALA B 1 250 ? -9.734 -26.797 -5.348 1 95.56 250 ALA B N 1
ATOM 5402 C CA . ALA B 1 250 ? -8.797 -27.672 -4.652 1 95.56 250 ALA B CA 1
ATOM 5403 C C . ALA B 1 250 ? -7.379 -27.5 -5.199 1 95.56 250 ALA B C 1
ATOM 5405 O O . ALA B 1 250 ? -6.414 -27.422 -4.43 1 95.56 250 ALA B O 1
ATOM 5406 N N . ALA B 1 251 ? -7.297 -27.438 -6.496 1 94.81 251 ALA B N 1
ATOM 5407 C CA . ALA B 1 251 ? -5.996 -27.219 -7.129 1 94.81 251 ALA B CA 1
ATOM 5408 C C . ALA B 1 251 ? -5.402 -25.875 -6.723 1 94.81 251 ALA B C 1
ATOM 5410 O O . ALA B 1 251 ? -4.207 -25.781 -6.434 1 94.81 251 ALA B O 1
ATOM 5411 N N . ASN B 1 252 ? -6.199 -24.906 -6.73 1 95.25 252 ASN B N 1
ATOM 5412 C CA . ASN B 1 252 ? -5.766 -23.562 -6.352 1 95.25 252 ASN B CA 1
ATOM 5413 C C . ASN B 1 252 ? -5.281 -23.516 -4.902 1 95.25 252 ASN B C 1
ATOM 5415 O O . ASN B 1 252 ? -4.312 -22.828 -4.586 1 95.25 252 ASN B O 1
ATOM 5419 N N . ILE B 1 253 ? -5.984 -24.172 -4.09 1 96.31 253 ILE B N 1
ATOM 5420 C CA . ILE B 1 253 ? -5.586 -24.266 -2.688 1 96.31 253 ILE B CA 1
ATOM 5421 C C . ILE B 1 253 ? -4.199 -24.891 -2.584 1 96.31 253 ILE B C 1
ATOM 5423 O O . ILE B 1 253 ? -3.32 -24.359 -1.898 1 96.31 253 ILE B O 1
ATOM 5427 N N . GLN B 1 254 ? -4.004 -25.938 -3.281 1 94.81 254 GLN B N 1
ATOM 5428 C CA . GLN B 1 254 ? -2.709 -26.609 -3.24 1 94.81 254 GLN B CA 1
ATOM 5429 C C . GLN B 1 254 ? -1.603 -25.703 -3.781 1 94.81 254 GLN B C 1
ATOM 5431 O O . GLN B 1 254 ? -0.502 -25.656 -3.229 1 94.81 254 GLN B O 1
ATOM 5436 N N . ALA B 1 255 ? -1.909 -25.062 -4.855 1 94.25 255 ALA B N 1
ATOM 5437 C CA . ALA B 1 255 ? -0.922 -24.141 -5.43 1 94.25 255 ALA B CA 1
ATOM 5438 C C . ALA B 1 255 ? -0.559 -23.031 -4.445 1 94.25 255 ALA B C 1
ATOM 5440 O O . ALA B 1 255 ? 0.614 -22.688 -4.305 1 94.25 255 ALA B O 1
ATOM 5441 N N . THR B 1 256 ? -1.517 -22.516 -3.771 1 95.06 256 THR B N 1
ATOM 5442 C CA . THR B 1 256 ? -1.275 -21.422 -2.824 1 95.06 256 THR B CA 1
ATOM 5443 C C . THR B 1 256 ? -0.527 -21.938 -1.597 1 95.06 256 THR B C 1
ATOM 5445 O O . THR B 1 256 ? 0.347 -21.25 -1.065 1 95.06 256 THR B O 1
ATOM 5448 N N . MET B 1 257 ? -0.866 -23.094 -1.221 1 93.44 257 MET B N 1
ATOM 5449 C CA . MET B 1 257 ? -0.143 -23.703 -0.108 1 93.44 257 MET B CA 1
ATOM 5450 C C . MET B 1 257 ? 1.323 -23.938 -0.466 1 93.44 257 MET B C 1
ATOM 5452 O O . MET B 1 257 ? 2.203 -23.781 0.385 1 93.44 257 MET B O 1
ATOM 5456 N N . ALA B 1 258 ? 1.512 -24.297 -1.66 1 92.12 258 ALA B N 1
ATOM 5457 C CA . ALA B 1 258 ? 2.889 -24.453 -2.127 1 92.12 258 ALA B CA 1
ATOM 5458 C C . ALA B 1 258 ? 3.646 -23.125 -2.025 1 92.12 258 ALA B C 1
ATOM 5460 O O . ALA B 1 258 ? 4.801 -23.094 -1.585 1 92.12 258 ALA B O 1
ATOM 5461 N N . LEU B 1 259 ? 3.014 -22.094 -2.436 1 91.44 259 LEU B N 1
ATOM 5462 C CA . LEU B 1 259 ? 3.613 -20.766 -2.324 1 91.44 259 LEU B CA 1
ATOM 5463 C C . LEU B 1 259 ? 3.912 -20.438 -0.868 1 91.44 259 LEU B C 1
ATOM 5465 O O . LEU B 1 259 ? 4.973 -19.891 -0.559 1 91.44 259 LEU B O 1
ATOM 5469 N N . LEU B 1 260 ? 2.986 -20.734 -0.04 1 92.38 260 LEU B N 1
ATOM 5470 C CA . LEU B 1 260 ? 3.156 -20.5 1.388 1 92.38 260 LEU B CA 1
ATOM 5471 C C . LEU B 1 260 ? 4.359 -21.25 1.933 1 92.38 260 LEU B C 1
ATOM 5473 O O . LEU B 1 260 ? 5.133 -20.719 2.73 1 92.38 260 LEU B O 1
ATOM 5477 N N . LYS B 1 261 ? 4.508 -22.422 1.5 1 89.5 261 LYS B N 1
ATOM 5478 C CA . LYS B 1 261 ? 5.648 -23.219 1.932 1 89.5 261 LYS B CA 1
ATOM 5479 C C . LYS B 1 261 ? 6.965 -22.594 1.49 1 89.5 261 LYS B C 1
ATOM 5481 O O . LYS B 1 261 ? 7.934 -22.562 2.252 1 89.5 261 LYS B O 1
ATOM 5486 N N . MET B 1 262 ? 6.984 -22.125 0.344 1 89.38 262 MET B N 1
ATOM 5487 C CA . MET B 1 262 ? 8.195 -21.484 -0.166 1 89.38 262 MET B CA 1
ATOM 5488 C C . MET B 1 262 ? 8.539 -20.234 0.646 1 89.38 262 MET B C 1
ATOM 5490 O O . MET B 1 262 ? 9.695 -20.031 1.012 1 89.38 262 MET B O 1
ATOM 5494 N N . ILE B 1 263 ? 7.57 -19.469 0.93 1 88.31 263 ILE B N 1
ATOM 5495 C CA . ILE B 1 263 ? 7.797 -18.234 1.673 1 88.31 263 ILE B CA 1
ATOM 5496 C C . ILE B 1 263 ? 8.188 -18.562 3.111 1 88.31 263 ILE B C 1
ATOM 5498 O O . ILE B 1 263 ? 9.055 -17.891 3.691 1 88.31 263 ILE B O 1
ATOM 5502 N N . SER B 1 264 ? 7.547 -19.594 3.615 1 86.56 264 SER B N 1
ATOM 5503 C CA . SER B 1 264 ? 7.891 -20.016 4.969 1 86.56 264 SER B CA 1
ATOM 5504 C C . SER B 1 264 ? 9.344 -20.484 5.047 1 86.56 264 SER B C 1
ATOM 5506 O O . SER B 1 264 ? 10.008 -20.281 6.062 1 86.56 264 SER B O 1
ATOM 5508 N N . LEU B 1 265 ? 9.773 -21.094 4.023 1 87.62 265 LEU B N 1
ATOM 5509 C CA . LEU B 1 265 ? 11.156 -21.531 3.965 1 87.62 265 LEU B CA 1
ATOM 5510 C C . LEU B 1 265 ? 12.109 -20.344 4.027 1 87.62 265 LEU B C 1
ATOM 5512 O O . LEU B 1 265 ? 13.156 -20.406 4.672 1 87.62 265 LEU B O 1
ATOM 5516 N N . SER B 1 266 ? 11.719 -19.281 3.404 1 83.94 266 SER B N 1
ATOM 5517 C CA . SER B 1 266 ? 12.547 -18.078 3.396 1 83.94 266 SER B CA 1
ATOM 5518 C C . SER B 1 266 ? 12.586 -17.422 4.773 1 83.94 266 SER B C 1
ATOM 5520 O O . SER B 1 266 ? 13.492 -16.641 5.07 1 83.94 266 SER B O 1
ATOM 5522 N N . LEU B 1 267 ? 11.617 -17.719 5.551 1 84 267 LEU B N 1
ATOM 5523 C CA . LEU B 1 267 ? 11.547 -17.141 6.891 1 84 267 LEU B CA 1
ATOM 5524 C C . LEU B 1 267 ? 12.344 -17.969 7.883 1 84 267 LEU B C 1
ATOM 5526 O O . LEU B 1 267 ? 12.656 -17.516 8.984 1 84 267 LEU B O 1
ATOM 5530 N N . GLU B 1 268 ? 12.625 -19.141 7.453 1 82.38 268 GLU B N 1
ATOM 5531 C CA . GLU B 1 268 ? 13.438 -19.984 8.32 1 82.38 268 GLU B CA 1
ATOM 5532 C C . GLU B 1 268 ? 14.883 -19.5 8.383 1 82.38 268 GLU B C 1
ATOM 5534 O O . GLU B 1 268 ? 15.398 -18.953 7.395 1 82.38 268 GLU B O 1
ATOM 5539 N N . SER B 1 269 ? 15.391 -19.594 9.562 1 79.12 269 SER B N 1
ATOM 5540 C CA . SER B 1 269 ? 16.781 -19.172 9.734 1 79.12 269 SER B CA 1
ATOM 5541 C C . SER B 1 269 ? 17.734 -20.188 9.141 1 79.12 269 SER B C 1
ATOM 5543 O O . SER B 1 269 ? 17.812 -21.328 9.602 1 79.12 269 SER B O 1
ATOM 5545 N N . ASP B 1 270 ? 18.438 -20 8.102 1 78 270 ASP B N 1
ATOM 5546 C CA . ASP B 1 270 ? 19.516 -20.734 7.453 1 78 270 ASP B CA 1
ATOM 5547 C C . ASP B 1 270 ? 19.125 -22.172 7.168 1 78 270 ASP B C 1
ATOM 5549 O O . ASP B 1 270 ? 19.734 -23.109 7.688 1 78 270 ASP B O 1
ATOM 5553 N N . PRO B 1 271 ? 18.156 -22.344 6.43 1 83.62 271 PRO B N 1
ATOM 5554 C CA . PRO B 1 271 ? 17.781 -23.719 6.082 1 83.62 271 PRO B CA 1
ATOM 5555 C C . PRO B 1 271 ? 18.875 -24.453 5.336 1 83.62 271 PRO B C 1
ATOM 5557 O O . PRO B 1 271 ? 19.531 -23.891 4.461 1 83.62 271 PRO B O 1
ATOM 5560 N N . ASP B 1 272 ? 19.094 -25.672 5.734 1 85.19 272 ASP B N 1
ATOM 5561 C CA . ASP B 1 272 ? 20.109 -26.469 5.07 1 85.19 272 ASP B CA 1
ATOM 5562 C C . ASP B 1 272 ? 19.641 -26.953 3.707 1 85.19 272 ASP B C 1
ATOM 5564 O O . ASP B 1 272 ? 18.453 -26.812 3.371 1 85.19 272 ASP B O 1
ATOM 5568 N N . ALA B 1 273 ? 20.516 -27.484 2.947 1 85.88 273 ALA B N 1
ATOM 5569 C CA . ALA B 1 273 ? 20.234 -27.953 1.59 1 85.88 273 ALA B CA 1
ATOM 5570 C C . ALA B 1 273 ? 19.188 -29.062 1.598 1 85.88 273 ALA B C 1
ATOM 5572 O O . ALA B 1 273 ? 18.328 -29.109 0.717 1 85.88 273 ALA B O 1
ATOM 5573 N N . GLU B 1 274 ? 19.219 -29.875 2.576 1 86.94 274 GLU B N 1
ATOM 5574 C CA . GLU B 1 274 ? 18.281 -30.984 2.664 1 86.94 274 GLU B CA 1
ATOM 5575 C C . GLU B 1 274 ? 16.859 -30.484 2.904 1 86.94 274 GLU B C 1
ATOM 5577 O O . GLU B 1 274 ? 15.906 -31 2.326 1 86.94 274 GLU B O 1
ATOM 5582 N N . ARG B 1 275 ? 16.812 -29.531 3.723 1 89.69 275 ARG B N 1
ATOM 5583 C CA . ARG B 1 275 ? 15.516 -28.938 4.016 1 89.69 275 ARG B CA 1
ATOM 5584 C C . ARG B 1 275 ? 14.922 -28.266 2.775 1 89.69 275 ARG B C 1
ATOM 5586 O O . ARG B 1 275 ? 13.742 -28.438 2.48 1 89.69 275 ARG B O 1
ATOM 5593 N N . LYS B 1 276 ? 15.703 -27.547 2.096 1 90 276 LYS B N 1
ATOM 5594 C CA . LYS B 1 276 ? 15.266 -26.891 0.865 1 90 276 LYS B CA 1
ATOM 5595 C C . LYS B 1 276 ? 14.789 -27.906 -0.162 1 90 276 LYS B C 1
ATOM 5597 O O . LYS B 1 276 ? 13.727 -27.75 -0.761 1 90 276 LYS B O 1
ATOM 5602 N N . CYS B 1 277 ? 15.516 -28.953 -0.291 1 90.88 277 CYS B N 1
ATOM 5603 C CA . CYS B 1 277 ? 15.172 -29.984 -1.262 1 90.88 277 CYS B CA 1
ATOM 5604 C C . CYS B 1 277 ? 13.898 -30.703 -0.85 1 90.88 277 CYS B C 1
ATOM 5606 O O . CYS B 1 277 ? 13.086 -31.078 -1.7 1 90.88 277 CYS B O 1
ATOM 5608 N N . SER B 1 278 ? 13.766 -30.906 0.421 1 92.5 278 SER B N 1
ATOM 5609 C CA . SER B 1 278 ? 12.57 -31.578 0.909 1 92.5 278 SER B CA 1
ATOM 5610 C C . SER B 1 278 ? 11.312 -30.781 0.613 1 92.5 278 SER B C 1
ATOM 5612 O O . SER B 1 278 ? 10.297 -31.328 0.184 1 92.5 278 SER B O 1
ATOM 5614 N N . VAL B 1 279 ? 11.367 -29.5 0.82 1 91.38 279 VAL B N 1
ATOM 5615 C CA . VAL B 1 279 ? 10.234 -28.625 0.562 1 91.38 279 VAL B CA 1
ATOM 5616 C C . VAL B 1 279 ? 9.906 -28.641 -0.928 1 91.38 279 VAL B C 1
ATOM 5618 O O . VAL B 1 279 ? 8.734 -28.766 -1.31 1 91.38 279 VAL B O 1
ATOM 5621 N N . VAL B 1 280 ? 10.914 -28.547 -1.741 1 93.06 280 VAL B N 1
ATOM 5622 C CA . VAL B 1 280 ? 10.719 -28.531 -3.188 1 93.06 280 VAL B CA 1
ATOM 5623 C C . VAL B 1 280 ? 10.117 -29.859 -3.641 1 93.06 280 VAL B C 1
ATOM 5625 O O . VAL B 1 280 ? 9.227 -29.891 -4.496 1 93.06 280 VAL B O 1
ATOM 5628 N N . SER B 1 281 ? 10.633 -30.891 -3.051 1 94.88 281 SER B N 1
ATOM 5629 C CA . SER B 1 281 ? 10.125 -32.219 -3.393 1 94.88 281 SER B CA 1
ATOM 5630 C C . SER B 1 281 ? 8.641 -32.344 -3.08 1 94.88 281 SER B C 1
ATOM 5632 O O . SER B 1 281 ? 7.867 -32.875 -3.889 1 94.88 281 SER B O 1
ATOM 5634 N N . ASP B 1 282 ? 8.297 -31.812 -1.96 1 93.38 282 ASP B N 1
ATOM 5635 C CA . ASP B 1 282 ? 6.895 -31.859 -1.552 1 93.38 282 ASP B CA 1
ATOM 5636 C C . ASP B 1 282 ? 6.02 -31.047 -2.514 1 93.38 282 ASP B C 1
ATOM 5638 O O . ASP B 1 282 ? 4.926 -31.484 -2.875 1 93.38 282 ASP B O 1
ATOM 5642 N N . ILE B 1 283 ? 6.469 -29.953 -2.898 1 93 283 ILE B N 1
ATOM 5643 C CA . ILE B 1 283 ? 5.711 -29.062 -3.777 1 93 283 ILE B CA 1
ATOM 5644 C C . ILE B 1 283 ? 5.559 -29.719 -5.152 1 93 283 ILE B C 1
ATOM 5646 O O . ILE B 1 283 ? 4.457 -29.75 -5.707 1 93 283 ILE B O 1
ATOM 5650 N N . LEU B 1 284 ? 6.609 -30.25 -5.648 1 93.88 284 LEU B N 1
ATOM 5651 C CA . LEU B 1 284 ? 6.57 -30.875 -6.969 1 93.88 284 LEU B CA 1
ATOM 5652 C C . LEU B 1 284 ? 5.664 -32.094 -6.969 1 93.88 284 LEU B C 1
ATOM 5654 O O . LEU B 1 284 ? 4.91 -32.312 -7.918 1 93.88 284 LEU B O 1
ATOM 5658 N N . ALA B 1 285 ? 5.781 -32.812 -5.898 1 93.44 285 ALA B N 1
ATOM 5659 C CA . ALA B 1 285 ? 4.914 -34 -5.785 1 93.44 285 ALA B CA 1
ATOM 5660 C C . ALA B 1 285 ? 3.441 -33.594 -5.832 1 93.44 285 ALA B C 1
ATOM 5662 O O . ALA B 1 285 ? 2.633 -34.25 -6.484 1 93.44 285 ALA B O 1
ATOM 5663 N N . THR B 1 286 ? 3.141 -32.562 -5.191 1 92 286 THR B N 1
ATOM 5664 C CA . THR B 1 286 ? 1.769 -32.062 -5.176 1 92 286 THR B CA 1
ATOM 5665 C C . THR B 1 286 ? 1.334 -31.625 -6.57 1 92 286 THR B C 1
ATOM 5667 O O . THR B 1 286 ? 0.235 -31.969 -7.016 1 92 286 THR B O 1
ATOM 5670 N N . PHE B 1 287 ? 2.121 -30.922 -7.316 1 92 287 PHE B N 1
ATOM 5671 C CA . PHE B 1 287 ? 1.767 -30.422 -8.641 1 92 287 PHE B CA 1
ATOM 5672 C C . PHE B 1 287 ? 1.597 -31.562 -9.625 1 92 287 PHE B C 1
ATOM 5674 O O . PHE B 1 287 ? 0.765 -31.5 -10.531 1 92 287 PHE B O 1
ATOM 5681 N N . HIS B 1 288 ? 2.379 -32.594 -9.375 1 92.38 288 HIS B N 1
ATOM 5682 C CA . HIS B 1 288 ? 2.252 -33.719 -10.266 1 92.38 288 HIS B CA 1
ATOM 5683 C C . HIS B 1 288 ? 0.95 -34.469 -10.008 1 92.38 288 HIS B C 1
ATOM 5685 O O . HIS B 1 288 ? 0.437 -35.156 -10.898 1 92.38 288 HIS B O 1
ATOM 5691 N N . GLN B 1 289 ? 0.451 -34.281 -8.828 1 92.44 289 GLN B N 1
ATOM 5692 C CA . GLN B 1 289 ? -0.79 -34.969 -8.477 1 92.44 289 GLN B CA 1
ATOM 5693 C C . GLN B 1 289 ? -2.006 -34.219 -8.984 1 92.44 289 GLN B C 1
ATOM 5695 O O . GLN B 1 289 ? -3.076 -34.781 -9.172 1 92.44 289 GLN B O 1
ATOM 5700 N N . VAL B 1 290 ? -1.894 -32.938 -9.211 1 93.19 290 VAL B N 1
ATOM 5701 C CA . VAL B 1 290 ? -3.006 -32.094 -9.672 1 93.19 290 VAL B CA 1
ATOM 5702 C C . VAL B 1 290 ? -3.295 -32.406 -11.141 1 93.19 290 VAL B C 1
ATOM 5704 O O . VAL B 1 290 ? -2.383 -32.375 -11.977 1 93.19 290 VAL B O 1
ATOM 5707 N N . PRO B 1 291 ? -4.562 -32.688 -11.398 1 91.88 291 PRO B N 1
ATOM 5708 C CA . PRO B 1 291 ? -4.906 -32.906 -12.805 1 91.88 291 PRO B CA 1
ATOM 5709 C C . PRO B 1 291 ? -4.492 -31.75 -13.703 1 91.88 291 PRO B C 1
ATOM 5711 O O . PRO B 1 291 ? -4.676 -30.594 -13.344 1 91.88 291 PRO B O 1
ATOM 5714 N N . LYS B 1 292 ? -4.027 -32.031 -14.875 1 87.75 292 LYS B N 1
ATOM 5715 C CA . LYS B 1 292 ? -3.408 -31.094 -15.797 1 87.75 292 LYS B CA 1
ATOM 5716 C C . LYS B 1 292 ? -4.395 -30 -16.203 1 87.75 292 LYS B C 1
ATOM 5718 O O . LYS B 1 292 ? -4.039 -28.828 -16.266 1 87.75 292 LYS B O 1
ATOM 5723 N N . PRO B 1 293 ? -5.645 -30.359 -16.438 1 87.31 293 PRO B N 1
ATOM 5724 C CA . PRO B 1 293 ? -6.574 -29.297 -16.844 1 87.31 293 PRO B CA 1
ATOM 5725 C C . PRO B 1 293 ? -6.73 -28.219 -15.781 1 87.31 293 PRO B C 1
ATOM 5727 O O . PRO B 1 293 ? -6.906 -27.047 -16.109 1 87.31 293 PRO B O 1
ATOM 5730 N N . HIS B 1 294 ? -6.629 -28.641 -14.516 1 90.75 294 HIS B N 1
ATOM 5731 C CA . HIS B 1 294 ? -6.742 -27.656 -13.445 1 90.75 294 HIS B CA 1
ATOM 5732 C C . HIS B 1 294 ? -5.488 -26.781 -13.359 1 90.75 294 HIS B C 1
ATOM 5734 O O . HIS B 1 294 ? -5.574 -25.594 -13.07 1 90.75 294 HIS B O 1
ATOM 5740 N N . LEU B 1 295 ? -4.371 -27.375 -13.648 1 88.81 295 LEU B N 1
ATOM 5741 C CA . LEU B 1 295 ? -3.131 -26.594 -13.664 1 88.81 295 LEU B CA 1
ATOM 5742 C C . LEU B 1 295 ? -3.148 -25.578 -14.789 1 88.81 295 LEU B C 1
ATOM 5744 O O . LEU B 1 295 ? -2.73 -24.422 -14.602 1 88.81 295 LEU B O 1
ATOM 5748 N N . ARG B 1 296 ? -3.682 -25.984 -15.875 1 85.56 296 ARG B N 1
ATOM 5749 C CA . ARG B 1 296 ? -3.783 -25.078 -17.016 1 85.56 296 ARG B CA 1
ATOM 5750 C C . ARG B 1 296 ? -4.762 -23.938 -16.734 1 85.56 296 ARG B C 1
ATOM 5752 O O . ARG B 1 296 ? -4.586 -22.828 -17.219 1 85.56 296 ARG B O 1
ATOM 5759 N N . ALA B 1 297 ? -5.73 -24.266 -15.953 1 85.62 297 ALA B N 1
ATOM 5760 C CA . ALA B 1 297 ? -6.719 -23.266 -15.594 1 85.62 297 ALA B CA 1
ATOM 5761 C C . ALA B 1 297 ? -6.109 -22.188 -14.695 1 85.62 297 ALA B C 1
ATOM 5763 O O . ALA B 1 297 ? -6.5 -21.016 -14.75 1 85.62 297 ALA B O 1
ATOM 5764 N N . ILE B 1 298 ? -5.242 -22.531 -13.797 1 85.62 298 ILE B N 1
ATOM 5765 C CA . ILE B 1 298 ? -4.543 -21.562 -12.977 1 85.62 298 ILE B CA 1
ATOM 5766 C C . ILE B 1 298 ? -3.65 -20.688 -13.859 1 85.62 298 ILE B C 1
ATOM 5768 O O . ILE B 1 298 ? -3.52 -19.484 -13.625 1 85.62 298 ILE B O 1
ATOM 5772 N N . SER B 1 299 ? -3.127 -21.219 -14.898 1 80 299 SER B N 1
ATOM 5773 C CA . SER B 1 299 ? -2.465 -20.594 -16.047 1 80 299 SER B CA 1
ATOM 5774 C C . SER B 1 299 ? -1.159 -19.938 -15.625 1 80 299 SER B C 1
ATOM 5776 O O . SER B 1 299 ? -0.338 -20.531 -14.938 1 80 299 SER B O 1
ATOM 5778 N N . ALA B 1 300 ? -0.915 -18.672 -15.93 1 78.31 300 ALA B N 1
ATOM 5779 C CA . ALA B 1 300 ? 0.363 -17.969 -15.875 1 78.31 300 ALA B CA 1
ATOM 5780 C C . ALA B 1 300 ? 0.87 -17.859 -14.438 1 78.31 300 ALA B C 1
ATOM 5782 O O . ALA B 1 300 ? 2.061 -18.047 -14.18 1 78.31 300 ALA B O 1
ATOM 5783 N N . PRO B 1 301 ? 0.055 -17.703 -13.477 1 82.31 301 PRO B N 1
ATOM 5784 C CA . PRO B 1 301 ? 0.567 -17.594 -12.109 1 82.31 301 PRO B CA 1
ATOM 5785 C C . PRO B 1 301 ? 1.316 -18.844 -11.656 1 82.31 301 PRO B C 1
ATOM 5787 O O . PRO B 1 301 ? 2.252 -18.75 -10.852 1 82.31 301 PRO B O 1
ATOM 5790 N N . LEU B 1 302 ? 0.93 -19.953 -12.18 1 84.06 302 LEU B N 1
ATOM 5791 C CA . LEU B 1 302 ? 1.56 -21.219 -11.789 1 84.06 302 LEU B CA 1
ATOM 5792 C C . LEU B 1 302 ? 3.002 -21.266 -12.273 1 84.06 302 LEU B C 1
ATOM 5794 O O . LEU B 1 302 ? 3.873 -21.812 -11.594 1 84.06 302 LEU B O 1
ATOM 5798 N N . ILE B 1 303 ? 3.227 -20.703 -13.344 1 79.5 303 ILE B N 1
ATOM 5799 C CA . ILE B 1 303 ? 4.566 -20.719 -13.922 1 79.5 303 ILE B CA 1
ATOM 5800 C C . ILE B 1 303 ? 5.527 -19.953 -13.016 1 79.5 303 ILE B C 1
ATOM 5802 O O . ILE B 1 303 ? 6.672 -20.359 -12.812 1 79.5 303 ILE B O 1
ATOM 5806 N N . TYR B 1 304 ? 5 -18.969 -12.5 1 79.88 304 TYR B N 1
ATOM 5807 C CA . TYR B 1 304 ? 5.852 -18.172 -11.625 1 79.88 304 TYR B CA 1
ATOM 5808 C C . TYR B 1 304 ? 6.078 -18.875 -10.289 1 79.88 304 TYR B C 1
ATOM 5810 O O . TYR B 1 304 ? 7.109 -18.688 -9.648 1 79.88 304 TYR B O 1
ATOM 5818 N N . HIS B 1 305 ? 5.133 -19.672 -9.891 1 80.06 305 HIS B N 1
ATOM 5819 C CA . HIS B 1 305 ? 5.367 -20.547 -8.75 1 80.06 305 HIS B CA 1
ATOM 5820 C C . HIS B 1 305 ? 6.539 -21.484 -9 1 80.06 305 HIS B C 1
ATOM 5822 O O . HIS B 1 305 ? 7.41 -21.656 -8.141 1 80.06 305 HIS B O 1
ATOM 5828 N N . ILE B 1 306 ? 6.5 -22.016 -10.148 1 79.88 306 ILE B N 1
ATOM 5829 C CA . ILE B 1 306 ? 7.551 -22.953 -10.531 1 79.88 306 ILE B CA 1
ATOM 5830 C C . ILE B 1 306 ? 8.891 -22.219 -10.602 1 79.88 306 ILE B C 1
ATOM 5832 O O . ILE B 1 306 ? 9.93 -22.781 -10.242 1 79.88 306 ILE B O 1
ATOM 5836 N N . GLY B 1 307 ? 8.812 -20.984 -10.992 1 79 307 GLY B N 1
ATOM 5837 C CA . GLY B 1 307 ? 10.008 -20.156 -10.953 1 79 307 GLY B CA 1
ATOM 5838 C C . GLY B 1 307 ? 10.586 -20.016 -9.555 1 79 307 GLY B C 1
ATOM 5839 O O . GLY B 1 307 ? 11.805 -20 -9.383 1 79 307 GLY B O 1
ATOM 5840 N N . GLY B 1 308 ? 9.688 -19.906 -8.641 1 81.38 308 GLY B N 1
ATOM 5841 C CA . GLY B 1 308 ? 10.133 -19.875 -7.258 1 81.38 308 GLY B CA 1
ATOM 5842 C C . GLY B 1 308 ? 10.859 -21.125 -6.824 1 81.38 308 GLY B C 1
ATOM 5843 O O . GLY B 1 308 ? 11.875 -21.062 -6.129 1 81.38 308 GLY B O 1
ATOM 5844 N N . ILE B 1 309 ? 10.398 -22.203 -7.266 1 84.06 309 ILE B N 1
ATOM 5845 C CA . ILE B 1 309 ? 11.055 -23.484 -6.996 1 84.06 309 ILE B CA 1
ATOM 5846 C C . ILE B 1 309 ? 12.461 -23.484 -7.59 1 84.06 309 ILE B C 1
ATOM 5848 O O . ILE B 1 309 ? 13.414 -23.891 -6.938 1 84.06 309 ILE B O 1
ATOM 5852 N N . GLY B 1 310 ? 12.539 -22.984 -8.711 1 82 310 GLY B N 1
ATOM 5853 C CA . GLY B 1 310 ? 13.836 -22.891 -9.352 1 82 310 GLY B CA 1
ATOM 5854 C C . GLY B 1 310 ? 14.828 -22.031 -8.578 1 82 310 GLY B C 1
ATOM 5855 O O . GLY B 1 310 ? 16 -22.375 -8.492 1 82 310 GLY B O 1
ATOM 5856 N N . THR B 1 311 ? 14.328 -21.016 -8.07 1 81.69 311 THR B N 1
ATOM 5857 C CA . THR B 1 311 ? 15.18 -20.125 -7.289 1 81.69 311 THR B CA 1
ATOM 5858 C C . THR B 1 311 ? 15.695 -20.828 -6.039 1 81.69 311 THR B C 1
ATOM 5860 O O . THR B 1 311 ? 16.859 -20.656 -5.652 1 81.69 311 THR B O 1
ATOM 5863 N N . ILE B 1 312 ? 14.891 -21.594 -5.434 1 84.75 312 ILE B N 1
ATOM 5864 C CA . ILE B 1 312 ? 15.281 -22.344 -4.25 1 84.75 312 ILE B CA 1
ATOM 5865 C C . ILE B 1 312 ? 16.359 -23.359 -4.621 1 84.75 312 ILE B C 1
ATOM 5867 O O . ILE B 1 312 ? 17.406 -23.438 -3.963 1 84.75 312 ILE B O 1
ATOM 5871 N N . LEU B 1 313 ? 16.125 -24.031 -5.68 1 84.88 313 LEU B N 1
ATOM 5872 C CA . LEU B 1 313 ? 17.094 -25.031 -6.121 1 84.88 313 LEU B CA 1
ATOM 5873 C C . LEU B 1 313 ? 18.391 -24.359 -6.57 1 84.88 313 LEU B C 1
ATOM 5875 O O . LEU B 1 313 ? 19.469 -24.922 -6.375 1 84.88 313 LEU B O 1
ATOM 5879 N N . GLY B 1 314 ? 18.266 -23.219 -7.133 1 81.31 314 GLY B N 1
ATOM 5880 C CA . GLY B 1 314 ? 19.453 -22.469 -7.488 1 81.31 314 GLY B CA 1
ATOM 5881 C C . GLY B 1 314 ? 20.312 -22.109 -6.289 1 81.31 314 GLY B C 1
ATOM 5882 O O . GLY B 1 314 ? 21.547 -22.219 -6.355 1 81.31 314 GLY B O 1
ATOM 5883 N N . SER B 1 315 ? 19.656 -21.797 -5.305 1 82.31 315 SER B N 1
ATOM 5884 C CA . SER B 1 315 ? 20.391 -21.453 -4.086 1 82.31 315 SER B CA 1
ATOM 5885 C C . SER B 1 315 ? 21.094 -22.672 -3.506 1 82.31 315 SER B C 1
ATOM 5887 O O . SER B 1 315 ? 22.172 -22.547 -2.898 1 82.31 315 SER B O 1
ATOM 5889 N N . VAL B 1 316 ? 20.531 -23.797 -3.664 1 83.38 316 VAL B N 1
ATOM 5890 C CA . VAL B 1 316 ? 21.141 -25.047 -3.201 1 83.38 316 VAL B CA 1
ATOM 5891 C C . VAL B 1 316 ? 22.359 -25.359 -4.059 1 83.38 316 VAL B C 1
ATOM 5893 O O . VAL B 1 316 ? 23.422 -25.734 -3.533 1 83.38 316 VAL B O 1
ATOM 5896 N N . MET B 1 317 ? 22.25 -25.109 -5.23 1 83.25 317 MET B N 1
ATOM 5897 C CA . MET B 1 317 ? 23.312 -25.453 -6.164 1 83.25 317 MET B CA 1
ATOM 5898 C C . MET B 1 317 ? 24.5 -24.5 -6.023 1 83.25 317 MET B C 1
ATOM 5900 O O . MET B 1 317 ? 25.625 -24.859 -6.359 1 83.25 317 MET B O 1
ATOM 5904 N N . GLU B 1 318 ? 24.203 -23.312 -5.613 1 77.69 318 GLU B N 1
ATOM 5905 C CA . GLU B 1 318 ? 25.266 -22.328 -5.426 1 77.69 318 GLU B CA 1
ATOM 5906 C C . GLU B 1 318 ? 26.062 -22.609 -4.156 1 77.69 318 GLU B C 1
ATOM 5908 O O . GLU B 1 318 ? 27.188 -22.141 -4.012 1 77.69 318 GLU B O 1
ATOM 5913 N N . GLY B 1 319 ? 25.438 -23.422 -3.291 1 77.94 319 GLY B N 1
ATOM 5914 C CA . GLY B 1 319 ? 26.141 -23.766 -2.059 1 77.94 319 GLY B CA 1
ATOM 5915 C C . GLY B 1 319 ? 26.906 -25.062 -2.148 1 77.94 319 GLY B C 1
ATOM 5916 O O . GLY B 1 319 ? 26.984 -25.672 -3.221 1 77.94 319 GLY B O 1
ATOM 5917 N N . PRO B 1 320 ? 27.578 -25.422 -1.116 1 81.94 320 PRO B N 1
ATOM 5918 C CA . PRO B 1 320 ? 28.281 -26.703 -1.077 1 81.94 320 PRO B CA 1
ATOM 5919 C C . PRO B 1 320 ? 27.344 -27.906 -1.144 1 81.94 320 PRO B C 1
ATOM 5921 O O . PRO B 1 320 ? 26.312 -27.922 -0.464 1 81.94 320 PRO B O 1
ATOM 5924 N N . LEU B 1 321 ? 27.719 -28.844 -2.029 1 83.56 321 LEU B N 1
ATOM 5925 C CA . LEU B 1 321 ? 26.844 -29.984 -2.258 1 83.56 321 LEU B CA 1
ATOM 5926 C C . LEU B 1 321 ? 27.562 -31.297 -2.012 1 83.56 321 LEU B C 1
ATOM 5928 O O . LEU B 1 321 ? 28.766 -31.406 -2.262 1 83.56 321 LEU B O 1
ATOM 5932 N N . SER B 1 322 ? 26.875 -32.125 -1.362 1 80.94 322 SER B N 1
ATOM 5933 C CA . SER B 1 322 ? 27.344 -33.5 -1.32 1 80.94 322 SER B CA 1
ATOM 5934 C C . SER B 1 322 ? 26.891 -34.281 -2.557 1 80.94 322 SER B C 1
ATOM 5936 O O . SER B 1 322 ? 26.047 -33.812 -3.326 1 80.94 322 SER B O 1
ATOM 5938 N N . GLU B 1 323 ? 27.469 -35.406 -2.766 1 77.81 323 GLU B N 1
ATOM 5939 C CA . GLU B 1 323 ? 27.062 -36.219 -3.914 1 77.81 323 GLU B CA 1
ATOM 5940 C C . GLU B 1 323 ? 25.594 -36.625 -3.818 1 77.81 323 GLU B C 1
ATOM 5942 O O . GLU B 1 323 ? 24.891 -36.625 -4.824 1 77.81 323 GLU B O 1
ATOM 5947 N N . SER B 1 324 ? 25.266 -37 -2.625 1 79.56 324 SER B N 1
ATOM 5948 C CA . SER B 1 324 ? 23.875 -37.375 -2.416 1 79.56 324 SER B CA 1
ATOM 5949 C C . SER B 1 324 ? 22.938 -36.219 -2.682 1 79.56 324 SER B C 1
ATOM 5951 O O . SER B 1 324 ? 21.891 -36.375 -3.322 1 79.56 324 SER B O 1
ATOM 5953 N N . SER B 1 325 ? 23.344 -35.094 -2.236 1 82.69 325 SER B N 1
ATOM 5954 C CA . SER B 1 325 ? 22.531 -33.906 -2.441 1 82.69 325 SER B CA 1
ATOM 5955 C C . SER B 1 325 ? 22.453 -33.5 -3.918 1 82.69 325 SER B C 1
ATOM 5957 O O . SER B 1 325 ? 21.438 -33.031 -4.395 1 82.69 325 SER B O 1
ATOM 5959 N N . CYS B 1 326 ? 23.484 -33.781 -4.535 1 82.88 326 CYS B N 1
ATOM 5960 C CA . CYS B 1 326 ? 23.531 -33.469 -5.961 1 82.88 326 CYS B CA 1
ATOM 5961 C C . CYS B 1 326 ? 22.578 -34.375 -6.742 1 82.88 326 CYS B C 1
ATOM 5963 O O . CYS B 1 326 ? 21.922 -33.906 -7.684 1 82.88 326 CYS B O 1
ATOM 5965 N N . CYS B 1 327 ? 22.484 -35.562 -6.316 1 85.06 327 CYS B N 1
ATOM 5966 C CA . CYS B 1 327 ? 21.578 -36.5 -6.977 1 85.06 327 CYS B CA 1
ATOM 5967 C C . CYS B 1 327 ? 20.125 -36.094 -6.734 1 85.06 327 CYS B C 1
ATOM 5969 O O . CYS B 1 327 ? 19.297 -36.156 -7.641 1 85.06 327 CYS B O 1
ATOM 5971 N N . VAL B 1 328 ? 19.922 -35.656 -5.582 1 89.31 328 VAL B N 1
ATOM 5972 C CA . VAL B 1 328 ? 18.578 -35.219 -5.242 1 89.31 328 VAL B CA 1
ATOM 5973 C C . VAL B 1 328 ? 18.188 -34 -6.078 1 89.31 328 VAL B C 1
ATOM 5975 O O . VAL B 1 328 ? 17.078 -33.938 -6.617 1 89.31 328 VAL B O 1
ATOM 5978 N N . VAL B 1 329 ? 19.062 -33.062 -6.199 1 88.69 329 VAL B N 1
ATOM 5979 C CA . VAL B 1 329 ? 18.828 -31.844 -6.969 1 88.69 329 VAL B CA 1
ATOM 5980 C C . VAL B 1 329 ? 18.578 -32.219 -8.43 1 88.69 329 VAL B C 1
ATOM 5982 O O . VAL B 1 329 ? 17.688 -31.641 -9.07 1 88.69 329 VAL B O 1
ATOM 5985 N N . ARG B 1 330 ? 19.375 -33.094 -8.875 1 87.69 330 ARG B N 1
ATOM 5986 C CA . ARG B 1 330 ? 19.219 -33.562 -10.258 1 87.69 330 ARG B CA 1
ATOM 5987 C C . ARG B 1 330 ? 17.812 -34.125 -10.477 1 87.69 330 ARG B C 1
ATOM 5989 O O . ARG B 1 330 ? 17.141 -33.75 -11.453 1 87.69 330 ARG B O 1
ATOM 5996 N N . ASP B 1 331 ? 17.391 -34.906 -9.633 1 90.81 331 ASP B N 1
ATOM 5997 C CA . ASP B 1 331 ? 16.078 -35.562 -9.758 1 90.81 331 ASP B CA 1
ATOM 5998 C C . ASP B 1 331 ? 14.969 -34.5 -9.664 1 90.81 331 ASP B C 1
ATOM 6000 O O . ASP B 1 331 ? 13.953 -34.625 -10.359 1 90.81 331 ASP B O 1
ATOM 6004 N N . LEU B 1 332 ? 15.188 -33.625 -8.836 1 92.75 332 LEU B N 1
ATOM 6005 C CA . LEU B 1 332 ? 14.195 -32.562 -8.68 1 92.75 332 LEU B CA 1
ATOM 6006 C C . LEU B 1 332 ? 14.125 -31.688 -9.93 1 92.75 332 LEU B C 1
ATOM 6008 O O . LEU B 1 332 ? 13.039 -31.297 -10.367 1 92.75 332 LEU B O 1
ATOM 6012 N N . LEU B 1 333 ? 15.211 -31.406 -10.477 1 89.62 333 LEU B N 1
ATOM 6013 C CA . LEU B 1 333 ? 15.25 -30.609 -11.703 1 89.62 333 LEU B CA 1
ATOM 6014 C C . LEU B 1 333 ? 14.562 -31.359 -12.852 1 89.62 333 LEU B C 1
ATOM 6016 O O . LEU B 1 333 ? 13.852 -30.75 -13.648 1 89.62 333 LEU B O 1
ATOM 6020 N N . LEU B 1 334 ? 14.773 -32.594 -12.844 1 91.12 334 LEU B N 1
ATOM 6021 C CA . LEU B 1 334 ? 14.125 -33.406 -13.875 1 91.12 334 LEU B CA 1
ATOM 6022 C C . LEU B 1 334 ? 12.609 -33.406 -13.672 1 91.12 334 LEU B C 1
ATOM 6024 O O . LEU B 1 334 ? 11.852 -33.344 -14.641 1 91.12 334 LEU B O 1
ATOM 6028 N N . SER B 1 335 ? 12.234 -33.594 -12.445 1 92.25 335 SER B N 1
ATOM 6029 C CA . SER B 1 335 ? 10.812 -33.562 -12.125 1 92.25 335 SER B CA 1
ATOM 6030 C C . SER B 1 335 ? 10.18 -32.25 -12.539 1 92.25 335 SER B C 1
ATOM 6032 O O . SER B 1 335 ? 9.07 -32.219 -13.07 1 92.25 335 SER B O 1
ATOM 6034 N N . MET B 1 336 ? 10.844 -31.188 -12.312 1 90.38 336 MET B N 1
ATOM 6035 C CA . MET B 1 336 ? 10.375 -29.859 -12.703 1 90.38 336 MET B CA 1
ATOM 6036 C C . MET B 1 336 ? 10.289 -29.734 -14.219 1 90.38 336 MET B C 1
ATOM 6038 O O . MET B 1 336 ? 9.352 -29.125 -14.75 1 90.38 336 MET B O 1
ATOM 6042 N N . ALA B 1 337 ? 11.258 -30.266 -14.867 1 88.12 337 ALA B N 1
ATOM 6043 C CA . ALA B 1 337 ? 11.273 -30.234 -16.328 1 88.12 337 ALA B CA 1
ATOM 6044 C C . ALA B 1 337 ? 10.055 -30.938 -16.906 1 88.12 337 ALA B C 1
ATOM 6046 O O . ALA B 1 337 ? 9.422 -30.422 -17.844 1 88.12 337 ALA B O 1
ATOM 6047 N N . VAL B 1 338 ? 9.75 -32.031 -16.359 1 89.31 338 VAL B N 1
ATOM 6048 C CA . VAL B 1 338 ? 8.602 -32.812 -16.812 1 89.31 338 VAL B CA 1
ATOM 6049 C C . VAL B 1 338 ? 7.324 -31.984 -16.625 1 89.31 338 VAL B C 1
ATOM 6051 O O . VAL B 1 338 ? 6.473 -31.938 -17.516 1 89.31 338 VAL B O 1
ATOM 6054 N N . LEU B 1 339 ? 7.254 -31.422 -15.508 1 88.69 339 LEU B N 1
ATOM 6055 C CA . LEU B 1 339 ? 6.086 -30.609 -15.195 1 88.69 339 LEU B CA 1
ATOM 6056 C C . LEU B 1 339 ? 5.977 -29.422 -16.156 1 88.69 339 LEU B C 1
ATOM 6058 O O . LEU B 1 339 ? 4.906 -29.156 -16.703 1 88.69 339 LEU B O 1
ATOM 6062 N N . LEU B 1 340 ? 7.035 -28.719 -16.406 1 85.12 340 LEU B N 1
ATOM 6063 C CA . LEU B 1 340 ? 7.051 -27.531 -17.25 1 85.12 340 LEU B CA 1
ATOM 6064 C C . LEU B 1 340 ? 6.73 -27.906 -18.703 1 85.12 340 LEU B C 1
ATOM 6066 O O . LEU B 1 340 ? 6.023 -27.172 -19.391 1 85.12 340 LEU B O 1
ATOM 6070 N N . GLU B 1 341 ? 7.223 -28.969 -19.109 1 83.88 341 GLU B N 1
ATOM 6071 C CA . GLU B 1 341 ? 6.957 -29.438 -20.469 1 83.88 341 GLU B CA 1
ATOM 6072 C C . GLU B 1 341 ? 5.473 -29.703 -20.688 1 83.88 341 GLU B C 1
ATOM 6074 O O . GLU B 1 341 ? 4.922 -29.406 -21.75 1 83.88 341 GLU B O 1
ATOM 6079 N N . SER B 1 342 ? 4.934 -30.234 -19.656 1 83.19 342 SER B N 1
ATOM 6080 C CA . SER B 1 342 ? 3.506 -30.516 -19.75 1 83.19 342 SER B CA 1
ATOM 6081 C C . SER B 1 342 ? 2.68 -29.234 -19.781 1 83.19 342 SER B C 1
ATOM 6083 O O . SER B 1 342 ? 1.639 -29.172 -20.438 1 83.19 342 SER B O 1
ATOM 6085 N N . LEU B 1 343 ? 3.109 -28.281 -19.141 1 81.31 343 LEU B N 1
ATOM 6086 C CA . LEU B 1 343 ? 2.375 -27.016 -19.062 1 81.31 343 LEU B CA 1
ATOM 6087 C C . LEU B 1 343 ? 2.678 -26.141 -20.266 1 81.31 343 LEU B C 1
ATOM 6089 O O . LEU B 1 343 ? 1.779 -25.484 -20.812 1 81.31 343 LEU B O 1
ATOM 6093 N N . GLU B 1 344 ? 3.928 -26.078 -20.703 1 75.88 344 GLU B N 1
ATOM 6094 C CA . GLU B 1 344 ? 4.363 -25.203 -21.797 1 75.88 344 GLU B CA 1
ATOM 6095 C C . GLU B 1 344 ? 3.768 -25.672 -23.125 1 75.88 344 GLU B C 1
ATOM 6097 O O . GLU B 1 344 ? 3.666 -24.875 -24.078 1 75.88 344 GLU B O 1
ATOM 6102 N N . ALA B 1 345 ? 3.445 -26.828 -23.156 1 71.06 345 ALA B N 1
ATOM 6103 C CA . ALA B 1 345 ? 2.865 -27.344 -24.391 1 71.06 345 ALA B CA 1
ATOM 6104 C C . ALA B 1 345 ? 1.639 -26.531 -24.797 1 71.06 345 ALA B C 1
ATOM 6106 O O . ALA B 1 345 ? 1.318 -26.422 -25.984 1 71.06 345 ALA B O 1
ATOM 6107 N N . CYS B 1 346 ? 1.076 -25.812 -23.797 1 68.5 346 CYS B N 1
ATOM 6108 C CA . CYS B 1 346 ? -0.159 -25.094 -24.094 1 68.5 346 CYS B CA 1
ATOM 6109 C C . CYS B 1 346 ? 0.021 -23.594 -23.906 1 68.5 346 CYS B C 1
ATOM 6111 O O . CYS B 1 346 ? -0.881 -22.812 -24.219 1 68.5 346 CYS B O 1
ATOM 6113 N N . LEU B 1 347 ? 1.194 -23.234 -23.5 1 70.81 347 LEU B N 1
ATOM 6114 C CA . LEU B 1 347 ? 1.373 -21.812 -23.203 1 70.81 347 LEU B CA 1
ATOM 6115 C C . LEU B 1 347 ? 1.854 -21.062 -24.438 1 70.81 347 LEU B C 1
ATOM 6117 O O . LEU B 1 347 ? 2.67 -21.578 -25.203 1 70.81 347 LEU B O 1
ATOM 6121 N N . HIS B 1 348 ? 1.18 -20 -24.688 1 64.81 348 HIS B N 1
ATOM 6122 C CA . HIS B 1 348 ? 1.553 -19.172 -25.828 1 64.81 348 HIS B CA 1
ATOM 6123 C C . HIS B 1 348 ? 2.994 -18.688 -25.703 1 64.81 348 HIS B C 1
ATOM 6125 O O . HIS B 1 348 ? 3.754 -18.734 -26.672 1 64.81 348 HIS B O 1
ATOM 6131 N N . ARG B 1 349 ? 3.342 -18.156 -24.578 1 58.38 349 ARG B N 1
ATOM 6132 C CA . ARG B 1 349 ? 4.715 -17.688 -24.391 1 58.38 349 ARG B CA 1
ATOM 6133 C C . ARG B 1 349 ? 5.562 -18.766 -23.719 1 58.38 349 ARG B C 1
ATOM 6135 O O . ARG B 1 349 ? 5.547 -18.906 -22.484 1 58.38 349 ARG B O 1
ATOM 6142 N N . SER B 1 350 ? 5.82 -19.938 -24.609 1 60.41 350 SER B N 1
ATOM 6143 C CA . SER B 1 350 ? 6.621 -21.031 -24.078 1 60.41 350 SER B CA 1
ATOM 6144 C C . SER B 1 350 ? 8.109 -20.75 -24.203 1 60.41 350 SER B C 1
ATOM 6146 O O . SER B 1 350 ? 8.578 -20.281 -25.234 1 60.41 350 SER B O 1
ATOM 6148 N N . GLY B 1 351 ? 8.797 -20.312 -23.203 1 61.22 351 GLY B N 1
ATOM 6149 C CA . GLY B 1 351 ? 10.203 -19.953 -23.281 1 61.22 351 GLY B CA 1
ATOM 6150 C C . GLY B 1 351 ? 11.125 -21.156 -23.344 1 61.22 351 GLY B C 1
ATOM 6151 O O . GLY B 1 351 ? 12.344 -21.016 -23.312 1 61.22 351 GLY B O 1
ATOM 6152 N N . GLY B 1 352 ? 10.414 -22.422 -23.625 1 69.94 352 GLY B N 1
ATOM 6153 C CA . GLY B 1 352 ? 11.258 -23.609 -23.672 1 69.94 352 GLY B CA 1
ATOM 6154 C C . GLY B 1 352 ? 12.008 -23.859 -22.375 1 69.94 352 GLY B C 1
ATOM 6155 O O . GLY B 1 352 ? 13.172 -24.266 -22.391 1 69.94 352 GLY B O 1
ATOM 6156 N N . ALA B 1 353 ? 11.352 -23.531 -21.312 1 74.38 353 ALA B N 1
ATOM 6157 C CA . ALA B 1 353 ? 12 -23.641 -20.016 1 74.38 353 ALA B CA 1
ATOM 6158 C C . ALA B 1 353 ? 12.242 -25.094 -19.641 1 74.38 353 ALA B C 1
ATOM 6160 O O . ALA B 1 353 ? 13.273 -25.422 -19.031 1 74.38 353 ALA B O 1
ATOM 6161 N N . GLY B 1 354 ? 11.359 -26.047 -20.109 1 78.81 354 GLY B N 1
ATOM 6162 C CA . GLY B 1 354 ? 11.531 -27.453 -19.812 1 78.81 354 GLY B CA 1
ATOM 6163 C C . GLY B 1 354 ? 12.758 -28.062 -20.469 1 78.81 354 GLY B C 1
ATOM 6164 O O . GLY B 1 354 ? 13.531 -28.781 -19.812 1 78.81 354 GLY B O 1
ATOM 6165 N N . GLN B 1 355 ? 12.945 -27.703 -21.656 1 81.56 355 GLN B N 1
ATOM 6166 C CA . GLN B 1 355 ? 14.086 -28.219 -22.391 1 81.56 355 GLN B CA 1
ATOM 6167 C C . GLN B 1 355 ? 15.398 -27.656 -21.844 1 81.56 355 GLN B C 1
ATOM 6169 O O . GLN B 1 355 ? 16.406 -28.344 -21.781 1 81.56 355 GLN B O 1
ATOM 6174 N N . ARG B 1 356 ? 15.32 -26.469 -21.453 1 80.94 356 ARG B N 1
ATOM 6175 C CA . ARG B 1 356 ? 16.516 -25.844 -20.875 1 80.94 356 ARG B CA 1
ATOM 6176 C C . ARG B 1 356 ? 16.891 -26.5 -19.547 1 80.94 356 ARG B C 1
ATOM 6178 O O . ARG B 1 356 ? 18.078 -26.656 -19.25 1 80.94 356 ARG B O 1
ATOM 6185 N N . LEU B 1 357 ? 15.914 -26.875 -18.875 1 83.5 357 LEU B N 1
ATOM 6186 C CA . LEU B 1 357 ? 16.156 -27.531 -17.60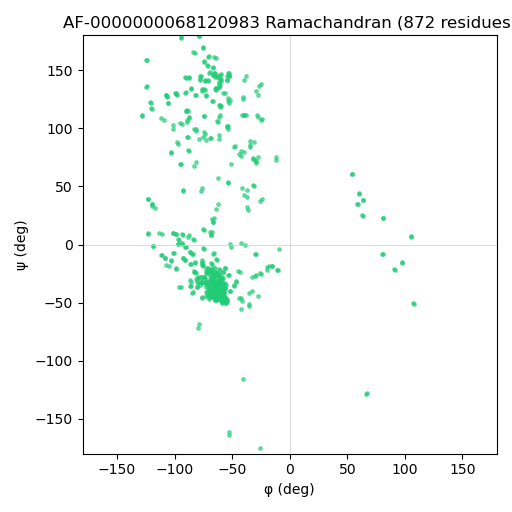9 1 83.5 357 LEU B CA 1
ATOM 6187 C C . LEU B 1 357 ? 16.75 -28.922 -17.828 1 83.5 357 LEU B C 1
ATOM 6189 O O . LEU B 1 357 ? 17.641 -29.344 -17.078 1 83.5 357 LEU B O 1
ATOM 6193 N N . ARG B 1 358 ? 16.344 -29.562 -18.844 1 87.06 358 ARG B N 1
ATOM 6194 C CA . ARG B 1 358 ? 16.906 -30.875 -19.156 1 87.06 358 ARG B CA 1
ATOM 6195 C C . ARG B 1 358 ? 18.359 -30.766 -19.578 1 87.06 358 ARG B C 1
ATOM 6197 O O . ARG B 1 358 ? 19.172 -31.625 -19.25 1 87.06 358 ARG B O 1
ATOM 6204 N N . SER B 1 359 ? 18.562 -29.719 -20.266 1 84.94 359 SER B N 1
ATOM 6205 C CA . SER B 1 359 ? 19.938 -29.5 -20.672 1 84.94 359 SER B CA 1
ATOM 6206 C C . SER B 1 359 ? 20.828 -29.219 -19.469 1 84.94 359 SER B C 1
ATOM 6208 O O . SER B 1 359 ? 21.984 -29.656 -19.438 1 84.94 359 SER B O 1
ATOM 6210 N N . LEU B 1 360 ? 20.344 -28.484 -18.578 1 83.31 360 LEU B N 1
ATOM 6211 C CA . LEU B 1 360 ? 21.094 -28.203 -17.344 1 83.31 360 LEU B CA 1
ATOM 6212 C C . LEU B 1 360 ? 21.359 -29.484 -16.578 1 83.31 360 LEU B C 1
ATOM 6214 O O . LEU B 1 360 ? 22.453 -29.688 -16.047 1 83.31 360 LEU B O 1
ATOM 6218 N N . VAL B 1 361 ? 20.438 -30.391 -16.5 1 86 361 VAL B N 1
ATOM 6219 C CA . VAL B 1 361 ? 20.578 -31.672 -15.797 1 86 361 VAL B CA 1
ATOM 6220 C C . VAL B 1 361 ? 21.641 -32.531 -16.484 1 86 361 VAL B C 1
ATOM 6222 O O . VAL B 1 361 ? 22.438 -33.188 -15.812 1 86 361 VAL B O 1
ATOM 6225 N N . ALA B 1 362 ? 21.594 -32.375 -17.719 1 86.31 362 ALA B N 1
ATOM 6226 C CA . ALA B 1 362 ? 22.609 -33.156 -18.484 1 86.31 362 ALA B CA 1
ATOM 6227 C C . ALA B 1 362 ? 24.016 -32.625 -18.172 1 86.31 362 ALA B C 1
ATOM 6229 O O . ALA B 1 362 ? 24.938 -33.438 -18.031 1 86.31 362 ALA B O 1
ATOM 6230 N N . ARG B 1 363 ? 24.156 -31.422 -18.031 1 83.69 363 ARG B N 1
ATOM 6231 C CA . ARG B 1 363 ? 25.453 -30.828 -17.688 1 83.69 363 ARG B CA 1
ATOM 6232 C C . ARG B 1 363 ? 25.875 -31.219 -16.281 1 83.69 363 ARG B C 1
ATOM 6234 O O . ARG B 1 363 ? 27.062 -31.453 -16.031 1 83.69 363 ARG B O 1
ATOM 6241 N N . ILE B 1 364 ? 24.984 -31.234 -15.43 1 82.06 364 ILE B N 1
ATOM 6242 C CA . ILE B 1 364 ? 25.266 -31.594 -14.047 1 82.06 364 ILE B CA 1
ATOM 6243 C C . ILE B 1 364 ? 25.703 -33.062 -13.977 1 82.06 364 ILE B C 1
ATOM 6245 O O . ILE B 1 364 ? 26.641 -33.406 -13.258 1 82.06 364 ILE B O 1
ATOM 6249 N N . GLU B 1 365 ? 25.047 -33.875 -14.758 1 83.06 365 GLU B N 1
ATOM 6250 C CA . GLU B 1 365 ? 25.375 -35.281 -14.805 1 83.06 365 GLU B CA 1
ATOM 6251 C C . GLU B 1 365 ? 26.781 -35.5 -15.367 1 83.06 365 GLU B C 1
ATOM 6253 O O . GLU B 1 365 ? 27.531 -36.344 -14.859 1 83.06 365 GLU B O 1
ATOM 6258 N N . GLU B 1 366 ? 27.016 -34.781 -16.328 1 82.69 366 GLU B N 1
ATOM 6259 C CA . GLU B 1 366 ? 28.359 -34.875 -16.922 1 82.69 366 GLU B CA 1
ATOM 6260 C C . GLU B 1 366 ? 29.422 -34.438 -15.922 1 82.69 366 GLU B C 1
ATOM 6262 O O . GLU B 1 366 ? 30.5 -35.031 -15.867 1 82.69 366 GLU B O 1
ATOM 6267 N N . TYR B 1 367 ? 29.172 -33.5 -15.227 1 79.81 367 TYR B N 1
ATOM 6268 C CA . TYR B 1 367 ? 30.109 -33 -14.227 1 79.81 367 TYR B CA 1
ATOM 6269 C C . TYR B 1 367 ? 30.312 -34.031 -13.125 1 79.81 367 TYR B C 1
ATOM 6271 O O . TYR B 1 367 ? 31.438 -34.25 -12.664 1 79.81 367 TYR B O 1
ATOM 6279 N N . ILE B 1 368 ? 29.328 -34.625 -12.672 1 76.75 368 ILE B N 1
ATOM 6280 C CA . ILE B 1 368 ? 29.406 -35.625 -11.609 1 76.75 368 ILE B CA 1
ATOM 6281 C C . ILE B 1 368 ? 30.219 -36.812 -12.086 1 76.75 368 ILE B C 1
ATOM 6283 O O . ILE B 1 368 ? 31.031 -37.375 -11.344 1 76.75 368 ILE B O 1
ATOM 6287 N N . VAL B 1 369 ? 29.969 -37.156 -13.312 1 77.94 369 VAL B N 1
ATOM 6288 C CA . VAL B 1 369 ? 30.656 -38.312 -13.898 1 77.94 369 VAL B CA 1
ATOM 6289 C C . VAL B 1 369 ? 32.156 -37.969 -14.031 1 77.94 369 VAL B C 1
ATOM 6291 O O . VAL B 1 369 ? 33 -38.844 -13.789 1 77.94 369 VAL B O 1
ATOM 6294 N N . SER B 1 370 ? 32.375 -36.781 -14.453 1 76.56 370 SER B N 1
ATOM 6295 C CA . SER B 1 370 ? 33.781 -36.406 -14.633 1 76.56 370 SER B CA 1
ATOM 6296 C C . SER B 1 370 ? 34.531 -36.375 -13.305 1 76.56 370 SER B C 1
ATOM 6298 O O . SER B 1 370 ? 35.75 -36.562 -13.273 1 76.56 370 SER B O 1
ATOM 6300 N N . ARG B 1 371 ? 34.031 -35.938 -12.219 1 68.69 371 ARG B N 1
ATOM 6301 C CA . ARG B 1 371 ? 34.688 -35.875 -10.93 1 68.69 371 ARG B CA 1
ATOM 6302 C C . ARG B 1 371 ? 34.938 -37.281 -10.367 1 68.69 371 ARG B C 1
ATOM 6304 O O . ARG B 1 371 ? 35.656 -37.438 -9.406 1 68.69 371 ARG B O 1
ATOM 6311 N N . GLY B 1 372 ? 34.688 -38.375 -11.211 1 59.88 372 GLY B N 1
ATOM 6312 C CA . GLY B 1 372 ? 35 -39.719 -10.789 1 59.88 372 GLY B CA 1
ATOM 6313 C C . GLY B 1 372 ? 33.844 -40.406 -10.102 1 59.88 372 GLY B C 1
ATOM 6314 O O . GLY B 1 372 ? 33.969 -41.531 -9.625 1 59.88 372 GLY B O 1
ATOM 6315 N N . GLY B 1 373 ? 32.906 -39.844 -9.578 1 49 373 GLY B N 1
ATOM 6316 C CA . GLY B 1 373 ? 31.812 -40.438 -8.859 1 49 373 GLY B CA 1
ATOM 6317 C C . GLY B 1 373 ? 30.906 -41.281 -9.758 1 49 373 GLY B C 1
ATOM 6318 O O . GLY B 1 373 ? 29.734 -41.469 -9.438 1 49 373 GLY B O 1
ATOM 6319 N N . GLY B 1 374 ? 31.281 -41.719 -10.883 1 44.16 374 GLY B N 1
ATOM 6320 C CA . GLY B 1 374 ? 30.562 -42.531 -11.859 1 44.16 374 GLY B CA 1
ATOM 6321 C C . GLY B 1 374 ? 29.844 -43.719 -11.242 1 44.16 374 GLY B C 1
ATOM 6322 O O . GLY B 1 374 ? 29.125 -44.438 -11.93 1 44.16 374 GLY B O 1
ATOM 6323 N N . ARG B 1 375 ? 30.234 -44.312 -10.273 1 42.75 375 ARG B N 1
ATOM 6324 C CA . ARG B 1 375 ? 29.672 -45.594 -9.805 1 42.75 375 ARG B CA 1
ATOM 6325 C C . ARG B 1 375 ? 28.219 -45.406 -9.367 1 42.75 375 ARG B C 1
ATOM 6327 O O . ARG B 1 375 ? 27.391 -46.281 -9.594 1 42.75 375 ARG B O 1
ATOM 6334 N N . ALA B 1 376 ? 27.891 -44.469 -8.625 1 40.5 376 ALA B N 1
ATOM 6335 C CA . ALA B 1 376 ? 26.578 -44.438 -7.984 1 40.5 376 ALA B CA 1
ATOM 6336 C C . ALA B 1 376 ? 25.5 -44 -8.969 1 40.5 376 ALA B C 1
ATOM 6338 O O . ALA B 1 376 ? 24.328 -44.375 -8.844 1 40.5 376 ALA B O 1
ATOM 6339 N N . ILE B 1 377 ? 25.719 -43.125 -9.914 1 41.16 377 ILE B N 1
ATOM 6340 C CA . ILE B 1 377 ? 24.688 -42.75 -10.875 1 41.16 377 ILE B CA 1
ATOM 6341 C C . ILE B 1 377 ? 24.391 -43.938 -11.797 1 41.16 377 ILE B C 1
ATOM 6343 O O . ILE B 1 377 ? 23.25 -44.125 -12.234 1 41.16 377 ILE B O 1
ATOM 6347 N N . GLN B 1 378 ? 25.281 -44.844 -12.273 1 37.03 378 GLN B N 1
ATOM 6348 C CA . GLN B 1 378 ? 25.031 -46.031 -13.109 1 37.03 378 GLN B CA 1
ATOM 6349 C C . GLN B 1 378 ? 24.156 -47.031 -12.391 1 37.03 378 GLN B C 1
ATOM 6351 O O . GLN B 1 378 ? 23.469 -47.844 -13.031 1 37.03 378 GLN B O 1
ATOM 6356 N N . ALA B 1 379 ? 24.203 -47.344 -11.148 1 35.69 379 ALA B N 1
ATOM 6357 C CA . ALA B 1 379 ? 23.359 -48.375 -10.531 1 35.69 379 ALA B CA 1
ATOM 6358 C C . ALA B 1 379 ? 21.891 -47.969 -10.578 1 35.69 379 ALA B C 1
ATOM 6360 O O . ALA B 1 379 ? 21.016 -48.812 -10.742 1 35.69 379 ALA B O 1
ATOM 6361 N N . GLN B 1 380 ? 21.547 -46.656 -10.242 1 36.53 380 GLN B N 1
ATOM 6362 C CA . GLN B 1 380 ? 20.125 -46.375 -10.172 1 36.53 380 GLN B CA 1
ATOM 6363 C C . GLN B 1 380 ? 19.516 -46.25 -11.57 1 36.53 380 GLN B C 1
ATOM 6365 O O . GLN B 1 380 ? 18.297 -46.125 -11.711 1 36.53 380 GLN B O 1
ATOM 6370 N N . GLN B 1 381 ? 20.234 -46.094 -12.625 1 35.22 381 GLN B N 1
ATOM 6371 C CA . GLN B 1 381 ? 19.562 -46.156 -13.922 1 35.22 381 GLN B CA 1
ATOM 6372 C C . GLN B 1 381 ? 19 -47.562 -14.164 1 35.22 381 GLN B C 1
ATOM 6374 O O . GLN B 1 381 ? 18.219 -47.781 -15.094 1 35.22 381 GLN B O 1
ATOM 6379 N N . ALA B 1 382 ? 19.547 -48.719 -13.781 1 33.31 382 ALA B N 1
ATOM 6380 C CA . ALA B 1 382 ? 18.969 -50.031 -14.062 1 33.31 382 ALA B CA 1
ATOM 6381 C C . ALA B 1 382 ? 17.609 -50.188 -13.391 1 33.31 382 ALA B C 1
ATOM 6383 O O . ALA B 1 382 ? 16.969 -51.219 -13.523 1 33.31 382 ALA B O 1
ATOM 6384 N N . ALA B 1 383 ? 17.281 -49.625 -12.258 1 32.88 383 ALA B N 1
ATOM 6385 C CA . ALA B 1 383 ? 15.938 -49.875 -11.742 1 32.88 383 ALA B CA 1
ATOM 6386 C C . ALA B 1 383 ? 14.906 -49.062 -12.531 1 32.88 383 ALA B C 1
ATOM 6388 O O . ALA B 1 383 ? 15 -47.844 -12.625 1 32.88 383 ALA B O 1
ATOM 6389 N N . ASP B 1 384 ? 14.266 -49.562 -13.602 1 31.36 384 ASP B N 1
ATOM 6390 C CA . ASP B 1 384 ? 13.078 -49.219 -14.375 1 31.36 384 ASP B CA 1
ATOM 6391 C C . ASP B 1 384 ? 12.016 -48.562 -13.484 1 31.36 384 ASP B C 1
ATOM 6393 O O . ASP B 1 384 ? 11.523 -49.188 -12.539 1 31.36 384 ASP B O 1
ATOM 6397 N N . ILE B 1 385 ? 12.109 -47.406 -13.055 1 30.92 385 ILE B N 1
ATOM 6398 C CA . ILE B 1 385 ? 10.906 -46.906 -12.398 1 30.92 385 ILE B CA 1
ATOM 6399 C C . ILE B 1 385 ? 9.672 -47.281 -13.211 1 30.92 385 ILE B C 1
ATOM 6401 O O . ILE B 1 385 ? 9.5 -46.844 -14.344 1 30.92 385 ILE B O 1
ATOM 6405 N N . PRO B 1 386 ? 9.133 -48.531 -13.195 1 28.16 386 PRO B N 1
ATOM 6406 C CA . PRO B 1 386 ? 7.887 -48.812 -13.898 1 28.16 386 PRO B CA 1
ATOM 6407 C C . PRO B 1 386 ? 6.84 -47.719 -13.758 1 28.16 386 PRO B C 1
ATOM 6409 O O . PRO B 1 386 ? 6.848 -47 -12.773 1 28.16 386 PRO B O 1
ATOM 6412 N N . ALA B 1 387 ? 6.281 -47.188 -14.914 1 28.5 387 ALA B N 1
ATOM 6413 C CA . ALA B 1 387 ? 5.133 -46.281 -15.023 1 28.5 387 ALA B CA 1
ATOM 6414 C C . ALA B 1 387 ? 4.086 -46.594 -13.961 1 28.5 387 ALA B C 1
ATOM 6416 O O . ALA B 1 387 ? 3.297 -45.75 -13.578 1 28.5 387 ALA B O 1
ATOM 6417 N N . SER B 1 388 ? 3.803 -48 -13.695 1 30.41 388 SER B N 1
ATOM 6418 C CA . SER B 1 388 ? 2.615 -48.531 -13.023 1 30.41 388 SER B CA 1
ATOM 6419 C C . SER B 1 388 ? 2.619 -48.156 -11.539 1 30.41 388 SER B C 1
ATOM 6421 O O . SER B 1 388 ? 1.688 -48.5 -10.805 1 30.41 388 SER B O 1
ATOM 6423 N N . ALA B 1 389 ? 3.785 -47.969 -10.984 1 28.84 389 ALA B N 1
ATOM 6424 C CA . ALA B 1 389 ? 3.797 -48.125 -9.531 1 28.84 389 ALA B CA 1
ATOM 6425 C C . ALA B 1 389 ? 3 -47.031 -8.852 1 28.84 389 ALA B C 1
ATOM 6427 O O . ALA B 1 389 ? 2.951 -46.969 -7.621 1 28.84 389 ALA B O 1
ATOM 6428 N N . PHE B 1 390 ? 2.717 -45.938 -9.609 1 28.14 390 PHE B N 1
ATOM 6429 C CA . PHE B 1 390 ? 1.902 -45 -8.82 1 28.14 390 PHE B CA 1
ATOM 6430 C C . PHE B 1 390 ? 0.527 -45.594 -8.547 1 28.14 390 PHE B C 1
ATOM 6432 O O . PHE B 1 390 ? -0.496 -44.969 -8.82 1 28.14 390 PHE B O 1
ATOM 6439 N N . ARG B 1 391 ? 0.286 -47.031 -8.867 1 25.25 391 ARG B N 1
ATOM 6440 C CA . ARG B 1 391 ? -0.991 -47.656 -8.523 1 25.25 391 ARG B CA 1
ATOM 6441 C C . ARG B 1 391 ? -1.338 -47.438 -7.059 1 25.25 391 ARG B C 1
ATOM 6443 O O . ARG B 1 391 ? -0.469 -47.062 -6.258 1 25.25 391 ARG B O 1
ATOM 6450 N N . GLU B 1 392 ? -2.461 -48.375 -6.445 1 26.84 392 GLU B N 1
ATOM 6451 C CA . GLU B 1 392 ? -3.402 -48.406 -5.332 1 26.84 392 GLU B CA 1
ATOM 6452 C C . GLU B 1 392 ? -2.691 -48.75 -4.02 1 26.84 392 GLU B C 1
ATOM 6454 O O . GLU B 1 392 ? -2.438 -49.906 -3.719 1 26.84 392 GLU B O 1
ATOM 6459 N N . GLY B 1 393 ? -1.652 -48.25 -3.559 1 25.12 393 GLY B N 1
ATOM 6460 C CA . GLY B 1 393 ? -1.027 -48.719 -2.328 1 25.12 393 GLY B CA 1
ATOM 6461 C C . GLY B 1 393 ? -1.984 -48.75 -1.151 1 25.12 393 GLY B C 1
ATOM 6462 O O . GLY B 1 393 ? -2.109 -47.781 -0.413 1 25.12 393 GLY B O 1
ATOM 6463 N N . THR B 1 394 ? -3.203 -49.406 -1.229 1 24.38 394 THR B N 1
ATOM 6464 C CA . THR B 1 394 ? -3.99 -49.469 -0.004 1 24.38 394 THR B CA 1
ATOM 6465 C C . THR B 1 394 ? -3.207 -50.188 1.1 1 24.38 394 THR B C 1
ATOM 6467 O O . THR B 1 394 ? -3.65 -50.219 2.25 1 24.38 394 THR B O 1
ATOM 6470 N N . SER B 1 395 ? -2.568 -51.344 0.845 1 25 395 SER B N 1
ATOM 6471 C CA . SER B 1 395 ? -2.494 -52.188 2.02 1 25 395 SER B CA 1
ATOM 6472 C C . SER B 1 395 ? -1.666 -51.562 3.127 1 25 395 SER B C 1
ATOM 6474 O O . SER B 1 395 ? -0.76 -50.75 2.854 1 25 395 SER B O 1
ATOM 6476 N N . ASN B 1 396 ? -2.031 -51.781 4.605 1 23.78 396 ASN B N 1
ATOM 6477 C CA . ASN B 1 396 ? -1.764 -51.406 5.988 1 23.78 396 ASN B CA 1
ATOM 6478 C C . ASN B 1 396 ? -0.321 -51.688 6.383 1 23.78 396 ASN B C 1
ATOM 6480 O O . ASN B 1 396 ? 0.035 -51.594 7.562 1 23.78 396 ASN B O 1
ATOM 6484 N N . ASN B 1 397 ? 0.339 -52.688 5.77 1 23.42 397 ASN B N 1
ATOM 6485 C CA . ASN B 1 397 ? 1.404 -53.156 6.652 1 23.42 397 ASN B CA 1
ATOM 6486 C C . ASN B 1 397 ? 2.4 -52.031 6.961 1 23.42 397 ASN B C 1
ATOM 6488 O O . ASN B 1 397 ? 2.82 -51.312 6.062 1 23.42 397 ASN B O 1
ATOM 6492 N N . ASN B 1 398 ? 2.529 -51.656 8.305 1 23.48 398 ASN B N 1
ATOM 6493 C CA . ASN B 1 398 ? 3.262 -50.719 9.18 1 23.48 398 ASN B CA 1
ATOM 6494 C C . ASN B 1 398 ? 4.766 -50.812 8.945 1 23.48 398 ASN B C 1
ATOM 6496 O O . ASN B 1 398 ? 5.559 -50.438 9.812 1 23.48 398 ASN B O 1
ATOM 6500 N N . LYS B 1 399 ? 5.25 -51.656 8.039 1 25.23 399 LYS B N 1
ATOM 6501 C CA . LYS B 1 399 ? 6.66 -51.844 8.375 1 25.23 399 LYS B CA 1
ATOM 6502 C C . LYS B 1 399 ? 7.414 -50.5 8.273 1 25.23 399 LYS B C 1
ATOM 6504 O O . LYS B 1 399 ? 7.328 -49.812 7.254 1 25.23 399 LYS B O 1
ATOM 6509 N N . SER B 1 400 ? 7.742 -49.906 9.461 1 24.75 400 SER B N 1
ATOM 6510 C CA . SER B 1 400 ? 8.641 -48.844 9.898 1 24.75 400 SER B CA 1
ATOM 6511 C C . SER B 1 400 ? 9.969 -48.906 9.156 1 24.75 400 SER B C 1
ATOM 6513 O O . SER B 1 400 ? 10.812 -49.75 9.445 1 24.75 400 SER B O 1
ATOM 6515 N N . SER B 1 401 ? 9.984 -49.125 7.895 1 25.19 401 SER B N 1
ATOM 6516 C CA . SER B 1 401 ? 11.367 -49.125 7.41 1 25.19 401 SER B CA 1
ATOM 6517 C C . SER B 1 401 ? 12.141 -47.906 7.93 1 25.19 401 SER B C 1
ATOM 6519 O O . SER B 1 401 ? 11.758 -46.781 7.672 1 25.19 401 SER B O 1
ATOM 6521 N N . SER B 1 402 ? 12.664 -48.031 9.156 1 24.52 402 SER B N 1
ATOM 6522 C CA . SER B 1 402 ? 13.672 -47.25 9.836 1 24.52 402 SER B CA 1
ATOM 6523 C C . SER B 1 402 ? 14.734 -46.75 8.859 1 24.52 402 SER B C 1
ATOM 6525 O O . SER B 1 402 ? 15.312 -47.531 8.109 1 24.52 402 SER B O 1
ATOM 6527 N N . TRP B 1 403 ? 14.484 -45.656 8.242 1 23.98 403 TRP B N 1
ATOM 6528 C CA . TRP B 1 403 ? 15.594 -44.875 7.672 1 23.98 403 TRP B CA 1
ATOM 6529 C C . TRP B 1 403 ? 16.859 -45.062 8.508 1 23.98 403 TRP B C 1
ATOM 6531 O O . TRP B 1 403 ? 16.953 -44.531 9.617 1 23.98 403 TRP B O 1
ATOM 6541 N N . ASP B 1 404 ? 17.203 -46.281 8.781 1 27.23 404 ASP B N 1
ATOM 6542 C CA . ASP B 1 404 ? 18.484 -46.625 9.422 1 27.23 404 ASP B CA 1
ATOM 6543 C C . ASP B 1 404 ? 19.531 -45.562 9.109 1 27.23 404 ASP B C 1
ATOM 6545 O O . ASP B 1 404 ? 19.453 -44.875 8.086 1 27.23 404 ASP B O 1
ATOM 6549 N N . GLY B 1 405 ? 20.328 -45.156 10.211 1 26.81 405 GLY B N 1
ATOM 6550 C CA . GLY B 1 405 ? 21.484 -44.281 10.398 1 26.81 405 GLY B CA 1
ATOM 6551 C C . GLY B 1 405 ? 22.484 -44.344 9.258 1 26.81 405 GLY B C 1
ATOM 6552 O O . GLY B 1 405 ? 23.422 -45.125 9.305 1 26.81 405 GLY B O 1
ATOM 6553 N N . ALA B 1 406 ? 22.062 -44.281 8.117 1 29.3 406 ALA B N 1
ATOM 6554 C CA . ALA B 1 406 ? 23.156 -44.312 7.152 1 29.3 406 ALA B CA 1
ATOM 6555 C C . ALA B 1 406 ? 24.344 -43.469 7.656 1 29.3 406 ALA B C 1
ATOM 6557 O O . ALA B 1 406 ? 24.156 -42.438 8.289 1 29.3 406 ALA B O 1
ATOM 6558 N N . ALA B 1 407 ? 25.422 -44.062 8 1 29.72 407 ALA B N 1
ATOM 6559 C CA . ALA B 1 407 ? 26.719 -43.5 8.375 1 29.72 407 ALA B CA 1
ATOM 6560 C C . ALA B 1 407 ? 26.953 -42.156 7.719 1 29.72 407 ALA B C 1
ATOM 6562 O O . ALA B 1 407 ? 26.562 -41.938 6.562 1 29.72 407 ALA B O 1
ATOM 6563 N N . LEU B 1 408 ? 26.922 -41.094 8.562 1 33.25 408 LEU B N 1
ATOM 6564 C CA . LEU B 1 408 ? 27.344 -39.75 8.273 1 33.25 408 LEU B CA 1
ATOM 6565 C C . LEU B 1 408 ? 28.469 -39.719 7.227 1 33.25 408 LEU B C 1
ATOM 6567 O O . LEU B 1 408 ? 29.578 -40.188 7.5 1 33.25 408 LEU B O 1
ATOM 6571 N N . PRO B 1 409 ? 28.141 -40.031 6.02 1 32.47 409 PRO B N 1
ATOM 6572 C CA . PRO B 1 409 ? 29.312 -40.156 5.137 1 32.47 409 PRO B CA 1
ATOM 6573 C C . PRO B 1 409 ? 30.391 -39.125 5.418 1 32.47 409 PRO B C 1
ATOM 6575 O O . PRO B 1 409 ? 30.109 -38.062 6.02 1 32.47 409 PRO B O 1
ATOM 6578 N N . ASP B 1 410 ? 31.688 -39.344 5.309 1 33.44 410 ASP B N 1
ATOM 6579 C CA . ASP B 1 410 ? 32.906 -38.594 5.441 1 33.44 410 ASP B CA 1
ATOM 6580 C C . ASP B 1 410 ? 32.719 -37.156 4.977 1 33.44 410 ASP B C 1
ATOM 6582 O O . ASP B 1 410 ? 32.25 -36.906 3.865 1 33.44 410 ASP B O 1
ATOM 6586 N N . LEU B 1 411 ? 32.312 -36.125 5.734 1 40.06 411 LEU B N 1
ATOM 6587 C CA . LEU B 1 411 ? 32.375 -34.656 5.676 1 40.06 411 LEU B CA 1
ATOM 6588 C C . LEU B 1 411 ? 33.438 -34.188 4.691 1 40.06 411 LEU B C 1
ATOM 6590 O O . LEU B 1 411 ? 33.656 -33 4.523 1 40.06 411 LEU B O 1
ATOM 6594 N N . SER B 1 412 ? 34.312 -34.969 4.34 1 43.97 412 SER B N 1
ATOM 6595 C CA . SER B 1 412 ? 35.562 -34.625 3.641 1 43.97 412 SER B CA 1
ATOM 6596 C C . SER B 1 412 ? 35.281 -34.094 2.248 1 43.97 412 SER B C 1
ATOM 6598 O O . SER B 1 412 ? 36.125 -33.469 1.627 1 43.97 412 SER B O 1
ATOM 6600 N N . GLY B 1 413 ? 33.969 -34.469 1.311 1 54.78 413 GLY B N 1
ATOM 6601 C CA . GLY B 1 413 ? 34.031 -34.219 -0.121 1 54.78 413 GLY B CA 1
ATOM 6602 C C . GLY B 1 413 ? 32.969 -33.25 -0.623 1 54.78 413 GLY B C 1
ATOM 6603 O O . GLY B 1 413 ? 32.375 -33.469 -1.684 1 54.78 413 GLY B O 1
ATOM 6604 N N . GLN B 1 414 ? 32.438 -32.219 -0 1 67.06 414 GLN B N 1
ATOM 6605 C CA . GLN B 1 414 ? 31.594 -31.172 -0.568 1 67.06 414 GLN B CA 1
ATOM 6606 C C . GLN B 1 414 ? 32.312 -30.453 -1.706 1 67.06 414 GLN B C 1
ATOM 6608 O O . GLN B 1 414 ? 33.531 -30.328 -1.704 1 67.06 414 GLN B O 1
ATOM 6613 N N . PHE B 1 415 ? 31.5 -30.406 -2.744 1 74.44 415 PHE B N 1
ATOM 6614 C CA . PHE B 1 415 ? 32.062 -29.656 -3.859 1 74.44 415 PHE B CA 1
ATOM 6615 C C . PHE B 1 415 ? 31.109 -28.531 -4.285 1 74.44 415 PHE B C 1
ATOM 6617 O O . PHE B 1 415 ? 29.969 -28.469 -3.803 1 74.44 415 PHE B O 1
ATOM 6624 N N . GLN B 1 416 ? 31.609 -27.562 -4.934 1 77.5 416 GLN B N 1
ATOM 6625 C CA . GLN B 1 416 ? 30.812 -26.469 -5.5 1 77.5 416 GLN B CA 1
ATOM 6626 C C . GLN B 1 416 ? 30.719 -26.594 -7.016 1 77.5 416 GLN B C 1
ATOM 6628 O O . GLN B 1 416 ? 31.703 -26.906 -7.68 1 77.5 416 GLN B O 1
ATOM 6633 N N . LEU B 1 417 ? 29.516 -26.562 -7.387 1 77.25 417 LEU B N 1
ATOM 6634 C CA . LEU B 1 417 ? 29.328 -26.578 -8.836 1 77.25 417 LEU B CA 1
ATOM 6635 C C . LEU B 1 417 ? 29.984 -25.359 -9.477 1 77.25 417 LEU B C 1
ATOM 6637 O O . LEU B 1 417 ? 29.953 -24.25 -8.914 1 77.25 417 LEU B O 1
ATOM 6641 N N . PRO B 1 418 ? 30.641 -25.625 -10.586 1 73.5 418 PRO B N 1
ATOM 6642 C CA . PRO B 1 418 ? 31.281 -24.484 -11.25 1 73.5 418 PRO B CA 1
ATOM 6643 C C . PRO B 1 418 ? 30.281 -23.422 -11.68 1 73.5 418 PRO B C 1
ATOM 6645 O O . PRO B 1 418 ? 29.156 -23.75 -12.07 1 73.5 418 PRO B O 1
ATOM 6648 N N . ASP B 1 419 ? 30.547 -22.203 -11.555 1 69.44 419 ASP B N 1
ATOM 6649 C CA . ASP B 1 419 ? 29.703 -21.062 -11.891 1 69.44 419 ASP B CA 1
ATOM 6650 C C . ASP B 1 419 ? 29.297 -21.094 -13.359 1 69.44 419 ASP B C 1
ATOM 6652 O O . ASP B 1 419 ? 28.234 -20.562 -13.727 1 69.44 419 ASP B O 1
ATOM 6656 N N . GLU B 1 420 ? 30.172 -21.688 -14.117 1 65.25 420 GLU B N 1
ATOM 6657 C CA . GLU B 1 420 ? 29.938 -21.734 -15.555 1 65.25 420 GLU B CA 1
ATOM 6658 C C . GLU B 1 420 ? 28.672 -22.531 -15.875 1 65.25 420 GLU B C 1
ATOM 6660 O O . GLU B 1 420 ? 28.031 -22.312 -16.906 1 65.25 420 GLU B O 1
ATOM 6665 N N . LEU B 1 421 ? 28.391 -23.406 -14.914 1 67.5 421 LEU B N 1
ATOM 6666 C CA . LEU B 1 421 ? 27.219 -24.266 -15.133 1 67.5 421 LEU B CA 1
ATOM 6667 C C . LEU B 1 421 ? 25.922 -23.469 -14.977 1 67.5 421 LEU B C 1
ATOM 6669 O O . LEU B 1 421 ? 24.922 -23.797 -15.609 1 67.5 421 LEU B O 1
ATOM 6673 N N . LEU B 1 422 ? 26.031 -22.344 -14.18 1 64 422 LEU B N 1
ATOM 6674 C CA . LEU B 1 422 ? 24.812 -21.625 -13.836 1 64 422 LEU B CA 1
ATOM 6675 C C . LEU B 1 422 ? 24.75 -20.266 -14.523 1 64 422 LEU B C 1
ATOM 6677 O O . LEU B 1 422 ? 23.781 -19.531 -14.391 1 64 422 LEU B O 1
ATOM 6681 N N . GLN B 1 423 ? 25.844 -19.828 -15.164 1 56.56 423 GLN B N 1
ATOM 6682 C CA . GLN B 1 423 ? 25.969 -18.469 -15.695 1 56.56 423 GLN B CA 1
ATOM 6683 C C . GLN B 1 42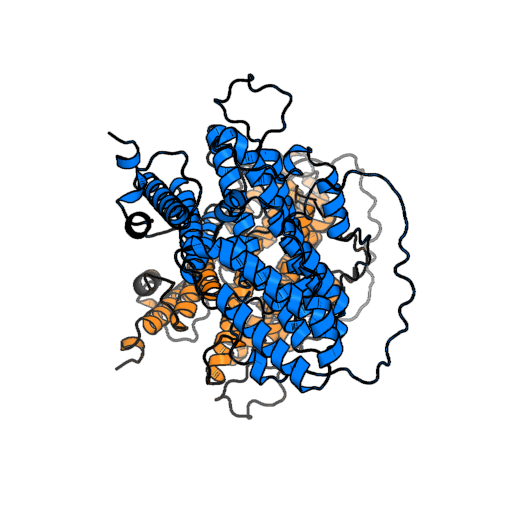3 ? 24.859 -18.156 -16.688 1 56.56 423 GLN B C 1
ATOM 6685 O O . GLN B 1 423 ? 24.344 -17.047 -16.734 1 56.56 423 GLN B O 1
ATOM 6690 N N . ASP B 1 424 ? 24.562 -19.109 -17.531 1 52.31 424 ASP B N 1
ATOM 6691 C CA . ASP B 1 424 ? 23.609 -18.797 -18.594 1 52.31 424 ASP B CA 1
ATOM 6692 C C . ASP B 1 424 ? 22.172 -19.062 -18.125 1 52.31 424 ASP B C 1
ATOM 6694 O O . ASP B 1 424 ? 21.234 -18.984 -18.922 1 52.31 424 ASP B O 1
ATOM 6698 N N . TRP B 1 425 ? 22.078 -19.359 -16.906 1 54.25 425 TRP B N 1
ATOM 6699 C CA . TRP B 1 425 ? 20.734 -19.766 -16.516 1 54.25 425 TRP B CA 1
ATOM 6700 C C . TRP B 1 425 ? 19.969 -18.594 -15.898 1 54.25 425 TRP B C 1
ATOM 6702 O O . TRP B 1 425 ? 20.359 -18.062 -14.859 1 54.25 425 TRP B O 1
ATOM 6712 N N . THR B 1 426 ? 19.344 -17.828 -16.766 1 54.41 426 THR B N 1
ATOM 6713 C CA . THR B 1 426 ? 18.391 -16.859 -16.25 1 54.41 426 THR B CA 1
ATOM 6714 C C . THR B 1 426 ? 17 -17.469 -16.156 1 54.41 426 THR B C 1
ATOM 6716 O O . THR B 1 426 ? 16.516 -18.062 -17.125 1 54.41 426 THR B O 1
ATOM 6719 N N . TRP B 1 427 ? 16.625 -17.719 -14.922 1 54.56 427 TRP B N 1
ATOM 6720 C CA . TRP B 1 427 ? 15.273 -18.266 -14.812 1 54.56 427 TRP B CA 1
ATOM 6721 C C . TRP B 1 427 ? 14.273 -17.359 -15.523 1 54.56 427 TRP B C 1
ATOM 6723 O O . TRP B 1 427 ? 14.148 -16.188 -15.211 1 54.56 427 TRP B O 1
ATOM 6733 N N . PRO B 1 428 ? 13.867 -17.781 -16.734 1 48.56 428 PRO B N 1
ATOM 6734 C CA . PRO B 1 428 ? 12.945 -16.938 -17.484 1 48.56 428 PRO B CA 1
ATOM 6735 C C . PRO B 1 428 ? 11.797 -16.406 -16.625 1 48.56 428 PRO B C 1
ATOM 6737 O O . PRO B 1 428 ? 11.188 -15.391 -16.953 1 48.56 428 PRO B O 1
ATOM 6740 N N . PHE B 1 429 ? 11.562 -17.219 -15.477 1 49.91 429 PHE B N 1
ATOM 6741 C CA . PHE B 1 429 ? 10.422 -16.812 -14.672 1 49.91 429 PHE B CA 1
ATOM 6742 C C . PHE B 1 429 ? 10.844 -16.531 -13.234 1 49.91 429 PHE B C 1
ATOM 6744 O O . PHE B 1 429 ? 10.148 -16.906 -12.289 1 49.91 429 PHE B O 1
ATOM 6751 N N . ALA B 1 430 ? 12.023 -15.906 -13.172 1 49.47 430 ALA B N 1
ATOM 6752 C CA . ALA B 1 430 ? 12.578 -15.664 -11.844 1 49.47 430 ALA B CA 1
ATOM 6753 C C . ALA B 1 430 ? 11.734 -14.664 -11.062 1 49.47 430 ALA B C 1
ATOM 6755 O O . ALA B 1 430 ? 11.203 -13.711 -11.641 1 49.47 430 ALA B O 1
ATOM 6756 N N . MET B 1 431 ? 11.305 -15.18 -9.867 1 48.03 431 MET B N 1
ATOM 6757 C CA . MET B 1 431 ? 10.719 -14.227 -8.922 1 48.03 431 MET B CA 1
ATOM 6758 C C . MET B 1 431 ? 11.68 -13.07 -8.664 1 48.03 431 MET B C 1
ATOM 6760 O O . MET B 1 431 ? 12.844 -13.281 -8.328 1 48.03 431 MET B O 1
ATOM 6764 N N . SER B 1 432 ? 11.453 -11.961 -9.258 1 46.59 432 SER B N 1
ATOM 6765 C CA . SER B 1 432 ? 12.328 -10.797 -9.125 1 46.59 432 SER B CA 1
ATOM 6766 C C . SER B 1 432 ? 12.273 -10.234 -7.707 1 46.59 432 SER B C 1
ATOM 6768 O O . SER B 1 432 ? 12.688 -9.102 -7.469 1 46.59 432 SER B O 1
ATOM 6770 N N . ASN B 1 433 ? 11.836 -11.156 -6.703 1 48.41 433 ASN B N 1
ATOM 6771 C CA . ASN B 1 433 ? 11.727 -10.633 -5.348 1 48.41 433 ASN B CA 1
ATOM 6772 C C . ASN B 1 433 ? 13.055 -10.742 -4.602 1 48.41 433 ASN B C 1
ATOM 6774 O O . ASN B 1 433 ? 13.547 -11.844 -4.355 1 48.41 433 ASN B O 1
ATOM 6778 N N . SER B 1 434 ? 13.656 -9.695 -4.387 1 46.25 434 SER B N 1
ATOM 6779 C CA . SER B 1 434 ? 14.969 -9.586 -3.768 1 46.25 434 SER B CA 1
ATOM 6780 C C . SER B 1 434 ? 14.953 -10.094 -2.33 1 46.25 434 SER B C 1
ATOM 6782 O O . SER B 1 434 ? 16 -10.336 -1.737 1 46.25 434 SER B O 1
ATOM 6784 N N . TYR B 1 435 ? 13.758 -10.266 -1.828 1 41.28 435 TYR B N 1
ATOM 6785 C CA . TYR B 1 435 ? 13.719 -10.641 -0.419 1 41.28 435 TYR B CA 1
ATOM 6786 C C . TYR B 1 435 ? 13.734 -12.156 -0.256 1 41.28 435 TYR B C 1
ATOM 6788 O O . TYR B 1 435 ? 13.914 -12.664 0.852 1 41.28 435 TYR B O 1
ATOM 6796 N N . LEU B 1 436 ? 13.5 -12.758 -1.375 1 40.91 436 LEU B N 1
ATOM 6797 C CA . LEU B 1 436 ? 13.477 -14.219 -1.286 1 40.91 436 LEU B CA 1
ATOM 6798 C C . LEU B 1 436 ? 14.891 -14.789 -1.324 1 40.91 436 LEU B C 1
ATOM 6800 O O . LEU B 1 436 ? 15.531 -14.805 -2.379 1 40.91 436 LEU B O 1
ATOM 6804 N N . SER B 1 437 ? 15.586 -14.539 -0.19 1 42.75 437 SER B N 1
ATOM 6805 C CA . SER B 1 437 ? 16.906 -15.156 -0.071 1 42.75 437 SER B CA 1
ATOM 6806 C C . SER B 1 437 ? 16.797 -16.609 0.397 1 42.75 437 SER B C 1
ATOM 6808 O O . SER B 1 437 ? 16.156 -16.891 1.411 1 42.75 437 SER B O 1
ATOM 6810 N N . PHE B 1 438 ? 16.844 -17.5 -0.575 1 39.31 438 PHE B N 1
ATOM 6811 C CA . PHE B 1 438 ? 16.891 -18.891 -0.166 1 39.31 438 PHE B CA 1
ATOM 6812 C C . PHE B 1 438 ? 18.328 -19.312 0.144 1 39.31 438 PHE B C 1
ATOM 6814 O O . PHE B 1 438 ? 19.281 -18.797 -0.452 1 39.31 438 PHE B O 1
#

Secondary structure (DSSP, 8-state):
--GGGT-HHHHHHHHHHHHHHHHHHHTT----S-GGGGSS-HHHHHHHHHHHS-S-GGG---HHHHHHHHHHHHHHHHTT-HHHHHHHHHHHHHHHHHHTTTBGGGSPTT--HHHHHHHHHHHHHHHHHHHHHHHHH-----S-GGG-B-PPP----SSS-TTS-TTSPPHHHHHHHHHHHHHHHHHHHHHHHHHT-S--SSTTS----------HHHHHHHHHHHS-GGGTS-PPP-S-HHHHHHHHHHHHHHHHHHHHHHHHHHHSSS--HHHHHHHHHHHHHHHHHS-HHHHHHH-HHHHHHHHHHHHHHHHHHHS-B-HHHHHHHHHHHHHHHHHHHHHHTT-SS---HHHHHHHHHHHHHHHHHHTT-HHHHHHHTSS---GGGGS-------------------TT--B---GGGTTT---TT----TT---/--GGGT-HHHHHHHHHHHHHHHHHHHTT----S-GGGGSS-HHHHHHHHHHHS-S-GGG---HHHHHHHHHHHHHHHHTT-HHHHHHHHHHHHHHHHHHTTTBGGGSPTT--HHHHHHHHHHHHHHHHHHHHHHHHH-----S-GGG-B-PPP----SSS-TTS-TTSPPHHHHHHHHHHHHHHHHHHHHHHHHHT-S--SSTTS-----TT-S-HHHHHHHHHHHS-GGGTS-PPP-S-HHHHHHHHHHHHHHHHHHHHHHHHHHHSSS--HHHHHHHHHHHHHHHHHS-HHHHHHH-HHHHHHHHHHHHHHHHHHHS-B-HHHHHHHHHHHHHHHHHHHHHHTT-SS---HHHHHHHHHHHHHHHHHHTT-HHHHHHHTSS---GGGGS-------------------TT--B---GGGTTT---TT----TT---

Radius of gyration: 31.43 Å; Cα contacts (8 Å, |Δi|>4): 1028; chains: 2; bounding box: 69×93×81 Å

pLDDT: mean 77.03, std 21.38, range [23.42, 97.69]